Protein AF-A0A418EDE8-F1 (afdb_monomer_lite)

Foldseek 3Di:
DVLLLVLQVQCVVPPDPVSNVVSVVVLVVLLVDPCNLVVLLCCLVPPPRLVSVQSSLLSNLQVCLDPPHDLVNLVVSLVSLLVCQQPDPDRDPVSSLSSLLSSLLSCLSCVVVDDLVVVVVVLVVLLVQCPPAQPGSSVLSSLSSLLSNLLLLLADDPVNCVSSVHDRVSSVVSNVSCVPRPLLVSLVSLLVCLVVPGDPSSVLSSLSSLLSSLCSQPDPPVDPQLAGQDFLSCLVRLLDLVSLVSLLVVLVVCVPVVSSNLSSLSSLLSSLRYAQPFDDPPDDPDPPRGGGNAPDLVSRLVSLVSSVVSLVVVVPDDADPPRLSVLLSSLSSLLSSLSRVVSCPDPVVVLVSLVVLLVSLVVLLVVLVVPPVNDDCSSVSSNVSSVSSLCSQCVVQQVVLHDHDPSNVVSVVSSVVSVCVSQLVVLVPDDDDDDDDPDDDPQQVVLVVVLVVCLPDACPDSVNSSSLSSNLVVLLVLLVPQFPDQPLHQTEGRSVCPVVVVVVVVVLVSLLVVLVVLLVSCLPPVRGHDLSSNLSSLVSLLRCCSHCCVPPVVCNVVSVVSLLSSLLSCLQRVACVSCVPDLCNLLSSLQSLLSSLQSPLQPDDPVVNVVNLVSLLVSLVSNLVSVVVDPDDDDDNLVSLLSNLLSLLSSLVSLCCNLLHHPDPPNDPVVVPSLVSSLSSVVSSLVSDDPVSCVPPSNVCSVLVSLLVSLLPPVVVLVVDDPVSNLSSLVNLLVQCVDPDLVSVLSSLQSLLVNLVVCVVPVDPPAPSSLVCQLSLCCCQPPNPDDPSNVVSSVSNNLSSCVRNVVCQLVSLCVSLVPDDPVVSVVSNVVSVVVNVPRDDDDDPVVCPVVCVVVCVPVVVVVVVVSVVVSVVVSCVVCCVSCVVVVVVVVVVVVVVVVVVVVVVVVVDDDDDDDDDVVVVVVVVVVVVVVVVVVVVVVVVVVVLVVVLVVVVVVVCVQQPDDDPDDDPDPPPDPLFAADDRPVNRVVSLVVSQVVCVVCLVVVCVVVPPDDLPDDWDWDWDWADDPPDIDIDIDTHDDDDPLDFPVVVLVCCQQVVCLLVCVLPLDRDPDGQFPDDDPFKTWGWDQHPVRATFTKIKGKDDDPRFKIKIKIWTRDHYPVDDDPTHYDTDIDIDIGGHDDDPDDPVPDDPVSVPPPDDDDCVVVSVVVSVVSSVVSVVVVVVVPDDDDDDDDDDDDPDDDDDDD

pLDDT: mean 73.82, std 17.49, range [27.2, 97.0]

Sequence (1204 aa):
MQAVEEACLAFAAGRTTAERQAAESVLHQFKQSPQAHADSIHLLTHSAVPMAQFHAVTTLCELSLLERVSVSQRKETIGFLLHHATSSSSMPSFVASALISTIAILIKRNWLQESPTDRTAILSHITQLASSSSNTPSNLVGIKLLLAFVTEMRGASDKKTRAMFQPVAFHTSCRQALEKDGLVQILALAVHLITHQPSPQALEHVYLLTVELLQWFEAPTDSTSILLAVDPRWKPYLVQASFVQAIFQAYTTHRSHGLWSHTIRQVLILLASVTGRRRRSLHVLSNLVAGSIFDSPDHHVAYITWIFHGALFIFHHPLPSNVEREVIDMCQLTYRLVSNWSSLNDPALADPLVSEVARLSCLLLQSALQDEEGGEVWQMEGLDVLMDAWSVLTAPFAAAALPPPPTIQAASAQVVRLYLQVRLRLVCRSDDNDAEEDEDIELNVETANERRTHTTKSLDDESFRHVLDKLHFVILFTGIVIADEYKGEKPVVPCSMEATLSVVEQLVHGVLTLLAEEIQAVQVAPQRESPYLSEQLLSTVTRLHVTYFDIFPSKSADMVALYCQSATVYLSHWTLETFQSVPSIVPLVLKCACDFVEANLAYLSLDKAMDLYGHCDRLIGTFCVTNSVTQRSAISDDELQFEDMFMLLTLLSHLVAKDVIDFADDTANSAGVVADVVFSGLNQVIPLMTHDLLQYPKLSVQYFTLVSYLVDVYPDKVVRLNPSLLHQLLQSLVVGMRHTNTDIVRYSFQSVGELAACQLRQPTASTGLLGQFIPVVLQMLVFEAAAAVVVDGAALALYSLFLVERPNIESIAHAFCAGMDSPLQDTMMHALGQLMHSLPPAQPQTAAFNRRSNMQDVDVAKQAQKRLKRRGYIRKMMQQYRQKEKMEVVFLQSQAEQLELELKHLLNHHNPLAMLPWKEVAAALDTDKQLAMSQKQALADQVTDLQTLIRDMSKWVTAHTSIPTSPSSRPAGWRNISLLGNHTSRVTGKEWITKHMQHNATNMFRQHGFPSLEAAPFQDTDVVFSEHHFTFVRRAQYDVPVGFPLELHLRVFHEFLCDALMVNGLSGVSVPTVVEREASTTLHRLITCRNEGVNLLCGRFTDGADRGLVVAQQIQHDDLWPHDLPQRNRMLCLHEEAQEWGGNLQNLPQDMQEVRYRHDSQAYGQLLSAQAVERNRALVAALMAPPPKKQLASDWSTPPRLAK

Organism: Aphanomyces astaci (NCBI:txid112090)

Structure (mmCIF, N/CA/C/O backbone):
data_AF-A0A418EDE8-F1
#
_entry.id   AF-A0A418EDE8-F1
#
loop_
_atom_site.group_PDB
_atom_site.id
_atom_site.type_symbol
_atom_site.label_atom_id
_atom_site.label_alt_id
_atom_site.label_comp_id
_atom_site.label_asym_id
_atom_site.label_entity_id
_atom_site.label_seq_id
_atom_site.pdbx_PDB_ins_code
_atom_site.Cartn_x
_atom_site.Cartn_y
_atom_site.Cartn_z
_atom_site.occupancy
_atom_site.B_iso_or_equiv
_atom_site.auth_seq_id
_atom_site.auth_comp_id
_atom_site.auth_asym_id
_atom_site.auth_atom_id
_atom_site.pdbx_PDB_model_num
ATOM 1 N N . MET A 1 1 ? -15.773 -10.353 45.598 1.00 78.44 1 MET A N 1
ATOM 2 C CA . MET A 1 1 ? -14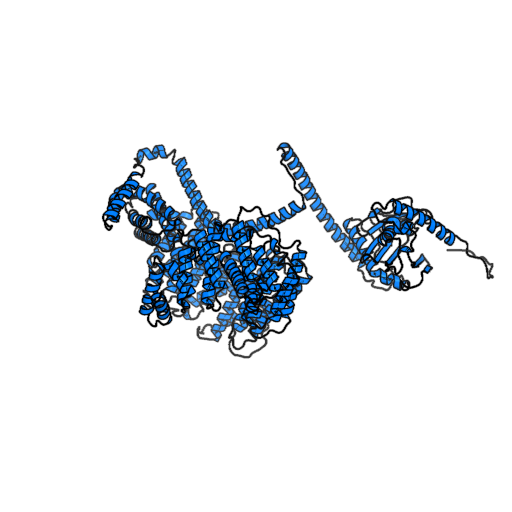.439 -9.761 45.853 1.00 78.44 1 MET A CA 1
ATOM 3 C C . MET A 1 1 ? -13.405 -10.820 46.223 1.00 78.44 1 MET A C 1
ATOM 5 O O . MET A 1 1 ? -12.782 -11.283 45.286 1.00 78.44 1 MET A O 1
ATOM 9 N N . GLN A 1 2 ? -13.280 -11.293 47.473 1.00 86.44 2 GLN A N 1
ATOM 10 C CA . GLN A 1 2 ? -12.235 -12.268 47.869 1.00 86.44 2 GLN A CA 1
ATOM 11 C C . GLN A 1 2 ? -12.108 -13.486 46.926 1.00 86.44 2 GLN A C 1
ATOM 13 O O . GLN A 1 2 ? -11.020 -13.763 46.438 1.00 86.44 2 GLN A O 1
ATOM 18 N N . ALA A 1 3 ? -13.219 -14.132 46.549 1.00 87.31 3 ALA A N 1
ATOM 19 C CA . ALA A 1 3 ? -13.208 -15.252 45.595 1.00 87.31 3 ALA A CA 1
ATOM 20 C C . ALA A 1 3 ? -12.644 -14.905 44.194 1.00 87.31 3 ALA A C 1
ATOM 22 O O . ALA A 1 3 ? -12.162 -15.785 43.490 1.00 87.31 3 ALA A O 1
ATOM 23 N N . VAL A 1 4 ? -12.682 -13.632 43.779 1.00 89.06 4 VAL A N 1
ATOM 24 C CA . VAL A 1 4 ? -12.061 -13.141 42.532 1.00 89.06 4 VAL A CA 1
ATOM 25 C C . VAL A 1 4 ? -10.551 -12.994 42.714 1.00 89.06 4 VAL A C 1
ATOM 27 O O . VAL A 1 4 ? -9.797 -13.336 41.811 1.00 89.06 4 VAL A O 1
ATOM 30 N N . GLU A 1 5 ? -10.095 -12.539 43.882 1.00 91.12 5 GLU A N 1
ATOM 31 C CA . GLU A 1 5 ? -8.669 -12.449 44.222 1.00 91.12 5 GLU A CA 1
ATOM 32 C C . GLU A 1 5 ? -8.049 -13.849 44.349 1.00 91.12 5 GLU A C 1
ATOM 34 O O . GLU A 1 5 ? -6.996 -14.115 43.773 1.00 91.12 5 GLU A O 1
ATOM 39 N N . GLU A 1 6 ? -8.753 -14.773 45.006 1.00 89.19 6 GLU A N 1
ATOM 40 C CA . GLU A 1 6 ? -8.400 -16.192 45.098 1.00 89.19 6 GLU A CA 1
ATOM 41 C C . GLU A 1 6 ? -8.396 -16.867 43.719 1.00 89.19 6 GLU A C 1
ATOM 43 O O . GLU A 1 6 ? -7.428 -17.551 43.393 1.00 89.19 6 GLU A O 1
ATOM 48 N N . ALA A 1 7 ? -9.400 -16.623 42.864 1.00 88.94 7 ALA A N 1
ATOM 49 C CA . ALA A 1 7 ? -9.406 -17.119 41.485 1.00 88.94 7 ALA A CA 1
ATOM 50 C C . ALA A 1 7 ? -8.249 -16.544 40.650 1.00 88.94 7 ALA A C 1
ATOM 52 O O . ALA A 1 7 ? -7.600 -17.287 39.920 1.00 88.94 7 ALA A O 1
ATOM 53 N N . CYS A 1 8 ? -7.925 -15.254 40.789 1.00 88.56 8 CYS A N 1
ATOM 54 C CA . CYS A 1 8 ? -6.771 -14.639 40.124 1.00 88.56 8 CYS A CA 1
ATOM 55 C C . CYS A 1 8 ? -5.443 -15.292 40.539 1.00 88.56 8 CYS A C 1
ATOM 57 O O . CYS A 1 8 ? -4.590 -15.562 39.691 1.00 88.56 8 CYS A O 1
ATOM 59 N N . LEU A 1 9 ? -5.268 -15.559 41.836 1.00 85.69 9 LEU A N 1
ATOM 60 C CA . LEU A 1 9 ? -4.080 -16.227 42.370 1.00 85.69 9 LEU A CA 1
ATOM 61 C C . LEU A 1 9 ? -4.020 -17.700 41.936 1.00 85.69 9 LEU A C 1
ATOM 63 O O . LEU A 1 9 ? -2.962 -18.168 41.518 1.00 85.69 9 LEU A O 1
ATOM 67 N N . ALA A 1 10 ? -5.149 -18.413 41.961 1.00 83.06 10 ALA A N 1
ATOM 68 C CA . ALA A 1 10 ? -5.255 -19.797 41.505 1.00 83.06 10 ALA A CA 1
ATOM 69 C C . ALA A 1 10 ? -5.015 -19.939 39.994 1.00 83.06 10 ALA A C 1
ATOM 71 O O . ALA A 1 10 ? -4.357 -20.885 39.572 1.00 83.06 10 ALA A O 1
ATOM 72 N N . PHE A 1 11 ? -5.471 -18.988 39.174 1.00 81.94 11 PHE A N 1
ATOM 73 C CA . PHE A 1 11 ? -5.209 -18.981 37.734 1.00 81.94 11 PHE A CA 1
ATOM 74 C C . PHE A 1 11 ? -3.716 -18.784 37.432 1.00 81.94 11 PHE A C 1
ATOM 76 O O . PHE A 1 11 ? -3.146 -19.516 36.625 1.00 81.94 11 PHE A O 1
ATOM 83 N N . ALA A 1 12 ? -3.059 -17.854 38.137 1.00 76.88 12 ALA A N 1
ATOM 84 C CA . ALA A 1 12 ? -1.624 -17.599 37.999 1.00 76.88 12 ALA A CA 1
ATOM 85 C C . ALA A 1 12 ? -0.738 -18.742 38.540 1.00 76.88 12 ALA A C 1
ATOM 87 O O . ALA A 1 12 ? 0.349 -18.974 38.015 1.00 76.88 12 ALA A O 1
ATOM 88 N N . ALA A 1 13 ? -1.186 -19.460 39.576 1.00 78.12 13 ALA A N 1
ATOM 89 C CA . ALA A 1 13 ? -0.453 -20.576 40.184 1.00 78.12 13 ALA A CA 1
ATOM 90 C C . ALA A 1 13 ? -0.815 -21.965 39.612 1.00 78.12 13 ALA A C 1
ATOM 92 O O . ALA A 1 13 ? -0.098 -22.937 39.871 1.00 78.12 13 ALA A O 1
ATOM 93 N N . GLY A 1 14 ? -1.923 -22.071 38.871 1.00 71.31 14 GLY A N 1
ATOM 94 C CA . GLY A 1 14 ? -2.558 -23.328 38.475 1.00 71.31 14 GLY A CA 1
ATOM 95 C C . GLY A 1 14 ? -1.678 -24.188 37.575 1.00 71.31 14 GLY A C 1
ATOM 96 O O . GLY A 1 14 ? -1.205 -23.736 36.525 1.00 71.31 14 GLY A O 1
ATOM 97 N N . ARG A 1 15 ? -1.478 -25.447 37.976 1.00 67.44 15 ARG A N 1
ATOM 98 C CA . ARG A 1 15 ? -0.590 -26.410 37.300 1.00 67.44 15 ARG A CA 1
ATOM 99 C C . ARG A 1 15 ? -1.353 -27.368 36.390 1.00 67.44 15 ARG A C 1
ATOM 101 O O . ARG A 1 15 ? -0.749 -27.977 35.514 1.00 67.44 15 ARG A O 1
ATOM 108 N N . THR A 1 16 ? -2.663 -27.483 36.579 1.00 76.31 16 THR A N 1
ATOM 109 C CA . THR A 1 16 ? -3.560 -28.346 35.809 1.00 76.31 16 THR A CA 1
ATOM 110 C C . THR A 1 16 ? -4.615 -27.534 35.058 1.00 76.31 16 THR A C 1
ATOM 112 O O . THR A 1 16 ? -4.994 -26.431 35.460 1.00 76.31 16 THR A O 1
ATOM 115 N N . THR A 1 17 ? -5.137 -28.098 33.969 1.00 80.06 17 THR A N 1
ATOM 116 C CA . THR A 1 17 ? -6.204 -27.478 33.167 1.00 80.06 17 THR A CA 1
ATOM 117 C C . THR A 1 17 ? -7.491 -27.278 33.976 1.00 80.06 17 THR A C 1
ATOM 119 O O . THR A 1 17 ? -8.159 -26.261 33.818 1.00 80.06 17 THR A O 1
ATOM 122 N N . ALA A 1 18 ? -7.805 -28.206 34.888 1.00 80.75 18 ALA A N 1
ATOM 123 C CA . ALA A 1 18 ? -9.005 -28.153 35.723 1.00 80.75 18 ALA A CA 1
ATOM 124 C C . ALA A 1 18 ? -8.978 -26.996 36.740 1.00 80.75 18 ALA A C 1
ATOM 126 O O . ALA A 1 18 ? -9.988 -26.318 36.917 1.00 80.75 18 ALA A O 1
ATOM 127 N N . GLU A 1 19 ? -7.827 -26.719 37.369 1.00 77.50 19 GLU A N 1
ATOM 128 C CA . GLU A 1 19 ? -7.661 -25.558 38.263 1.00 77.50 19 GLU A CA 1
ATOM 129 C C . GLU A 1 19 ? -7.891 -24.237 37.514 1.00 77.50 19 GLU A C 1
ATOM 131 O O . GLU A 1 19 ? -8.570 -23.342 38.019 1.00 77.50 19 GLU A O 1
ATOM 136 N N . ARG A 1 20 ? -7.369 -24.129 36.282 1.00 79.00 20 ARG A N 1
ATOM 137 C CA . ARG A 1 20 ? -7.538 -22.934 35.442 1.00 79.00 20 ARG A CA 1
ATOM 138 C C . ARG A 1 20 ? -8.988 -22.752 34.999 1.00 79.00 20 ARG A C 1
ATOM 140 O O . ARG A 1 20 ? -9.525 -21.670 35.196 1.00 79.00 20 ARG A O 1
ATOM 147 N N . GLN A 1 21 ? -9.649 -23.811 34.527 1.00 85.12 21 GLN A N 1
ATOM 148 C CA . GLN A 1 21 ? -11.075 -23.783 34.164 1.00 85.12 21 GLN A CA 1
ATOM 149 C C . GLN A 1 21 ? -11.987 -23.435 35.354 1.00 85.12 21 GLN A C 1
ATOM 151 O O . GLN A 1 21 ? -12.969 -22.707 35.197 1.00 85.12 21 GLN A O 1
ATOM 156 N N . ALA A 1 22 ? -11.662 -23.908 36.563 1.00 84.81 22 ALA A N 1
ATOM 157 C CA . ALA A 1 22 ? -12.391 -23.536 37.774 1.00 84.81 22 ALA A CA 1
ATOM 158 C C . ALA A 1 22 ? -12.245 -22.035 38.090 1.00 84.81 22 ALA A C 1
ATOM 160 O O . ALA A 1 22 ? -13.241 -21.369 38.377 1.00 84.81 22 ALA A O 1
ATOM 161 N N . ALA A 1 23 ? -11.033 -21.482 37.978 1.00 85.38 23 ALA A N 1
ATOM 162 C CA . ALA A 1 23 ? -10.791 -20.051 38.158 1.00 85.38 23 ALA A CA 1
ATOM 163 C C . ALA A 1 23 ? -11.456 -19.194 37.059 1.00 85.38 23 ALA A C 1
ATOM 165 O O . ALA A 1 23 ? -12.106 -18.197 37.372 1.00 85.38 23 ALA A O 1
ATOM 166 N N . GLU A 1 24 ? -11.376 -19.607 35.790 1.00 86.50 24 GLU A N 1
ATOM 167 C CA . GLU A 1 24 ? -12.066 -18.966 34.658 1.00 86.50 24 GLU A CA 1
ATOM 168 C C . GLU A 1 24 ? -13.584 -18.921 34.865 1.00 86.50 24 GLU A C 1
ATOM 170 O O . GLU A 1 24 ? -14.203 -17.884 34.630 1.00 86.50 24 GLU A O 1
ATOM 175 N N . SER A 1 25 ? -14.185 -20.002 35.376 1.00 88.75 25 SER A N 1
ATOM 176 C CA . SER A 1 25 ? -15.613 -20.050 35.710 1.00 88.75 25 SER A CA 1
ATOM 177 C C . SER A 1 25 ? -15.996 -18.998 36.760 1.00 88.75 25 SER A C 1
ATOM 179 O O . SER A 1 25 ? -16.990 -18.292 36.585 1.00 88.75 25 SER A O 1
ATOM 181 N N . VAL A 1 26 ? -15.180 -18.806 37.805 1.00 90.25 26 VAL A N 1
ATOM 182 C CA . VAL A 1 26 ? -15.400 -17.752 38.815 1.00 90.25 26 VAL A CA 1
ATOM 183 C C . VAL A 1 26 ? -15.253 -16.350 38.210 1.00 90.25 26 VAL A C 1
ATOM 185 O O . VAL A 1 26 ? -16.071 -15.473 38.492 1.00 90.25 26 VAL A O 1
ATOM 188 N N . LEU A 1 27 ? -14.265 -16.128 37.337 1.00 87.81 27 LEU A N 1
ATOM 189 C CA . LEU A 1 27 ? -14.077 -14.848 36.639 1.00 87.81 27 LEU A CA 1
ATOM 190 C C . LEU A 1 27 ? -15.224 -14.544 35.654 1.00 87.81 27 LEU A C 1
ATOM 192 O O . LEU A 1 27 ? -15.641 -13.391 35.524 1.00 87.81 27 LEU A O 1
ATOM 196 N N . HIS A 1 28 ? -15.784 -15.564 35.003 1.00 86.88 28 HIS A N 1
ATOM 197 C CA . HIS A 1 28 ? -16.945 -15.435 34.122 1.00 86.88 28 HIS A CA 1
ATOM 198 C C . HIS A 1 28 ? -18.235 -15.144 34.910 1.00 86.88 28 HIS A C 1
ATOM 200 O O . HIS A 1 28 ? -18.981 -14.229 34.562 1.00 86.88 28 HIS A O 1
ATOM 206 N N . GLN A 1 29 ? -18.466 -15.850 36.023 1.00 89.00 29 GLN A N 1
ATOM 207 C CA . GLN A 1 29 ? -19.578 -15.576 36.945 1.00 89.00 29 GLN A CA 1
ATOM 208 C C . GLN A 1 29 ? -19.496 -14.160 37.536 1.00 89.00 29 GLN A C 1
ATOM 210 O O . GLN A 1 29 ? -20.512 -13.474 37.635 1.00 89.00 29 GLN A O 1
ATOM 215 N N . PHE A 1 30 ? -18.290 -13.688 37.870 1.00 90.75 30 PHE A N 1
ATOM 216 C CA . PHE A 1 30 ? -18.060 -12.317 38.329 1.00 90.75 30 PHE A CA 1
ATOM 217 C C . PHE A 1 30 ? -18.539 -11.279 37.304 1.00 90.75 30 PHE A C 1
ATOM 219 O O . PHE A 1 30 ? -19.307 -10.391 37.667 1.00 90.75 30 PHE A O 1
ATOM 226 N N . LYS A 1 31 ? -18.179 -11.426 36.021 1.00 85.44 31 LYS A N 1
ATOM 227 C CA . LYS A 1 31 ? -18.638 -10.529 34.941 1.00 85.44 31 LYS A CA 1
ATOM 228 C C . LYS A 1 31 ? -20.158 -10.520 34.749 1.00 85.44 31 LYS A C 1
ATOM 230 O O . LYS A 1 31 ? -20.716 -9.505 34.339 1.00 85.44 31 LYS A O 1
ATOM 235 N N . GLN A 1 32 ? -20.830 -11.632 35.049 1.00 84.75 32 GLN A N 1
ATOM 236 C CA . GLN A 1 32 ? -22.289 -11.761 34.966 1.00 84.75 32 GLN A CA 1
ATOM 237 C C . GLN A 1 32 ? -23.033 -11.224 36.207 1.00 84.75 32 GLN A C 1
ATOM 239 O O . GLN A 1 32 ? -24.261 -11.120 36.182 1.00 84.75 32 GLN A O 1
ATOM 244 N N . SER A 1 33 ? -22.327 -10.856 37.285 1.00 87.50 33 SER A N 1
ATOM 245 C CA . SER A 1 33 ? -22.939 -10.334 38.514 1.00 87.50 33 SER A CA 1
ATOM 246 C C . SER A 1 33 ? -23.647 -8.987 38.285 1.00 87.50 33 SER A C 1
ATOM 248 O O . SER A 1 33 ? -23.056 -8.072 37.705 1.00 87.50 33 SER A O 1
ATOM 250 N N . PRO A 1 34 ? -24.865 -8.772 38.825 1.00 84.81 34 PRO A N 1
ATOM 251 C CA . PRO A 1 34 ? -25.525 -7.466 38.776 1.00 84.81 34 PRO A CA 1
ATOM 252 C C . PRO A 1 34 ? -24.782 -6.375 39.571 1.00 84.81 34 PRO A C 1
ATOM 254 O O . PRO A 1 34 ? -25.060 -5.197 39.367 1.00 84.81 34 PRO A O 1
ATOM 257 N N . GLN A 1 35 ? -23.841 -6.743 40.452 1.00 89.31 35 GLN A N 1
ATOM 258 C CA . GLN A 1 35 ? -22.999 -5.809 41.217 1.00 89.31 35 GLN A CA 1
ATOM 259 C C . GLN A 1 35 ? -21.600 -5.600 40.607 1.00 89.31 35 GLN A C 1
ATOM 261 O O . GLN A 1 35 ? -20.819 -4.809 41.134 1.00 89.31 35 GLN A O 1
ATOM 266 N N . ALA A 1 36 ? -21.283 -6.248 39.478 1.00 90.62 36 ALA A N 1
ATOM 267 C CA . ALA A 1 36 ? -19.932 -6.305 38.909 1.00 90.62 36 ALA A CA 1
ATOM 268 C C . ALA A 1 36 ? -19.265 -4.932 38.682 1.00 90.62 36 ALA A C 1
ATOM 270 O O . ALA A 1 36 ? -18.048 -4.821 38.819 1.00 90.62 36 ALA A O 1
ATOM 271 N N . HIS A 1 37 ? -20.028 -3.874 38.378 1.00 92.06 37 HIS A N 1
ATOM 272 C CA . HIS A 1 37 ? -19.495 -2.508 38.227 1.00 92.06 37 HIS A CA 1
ATOM 273 C C . HIS A 1 37 ? -19.006 -1.925 39.566 1.00 92.06 37 HIS A C 1
ATOM 275 O O . HIS A 1 37 ? -17.875 -1.447 39.651 1.00 92.06 37 HIS A O 1
ATOM 281 N N . ALA A 1 38 ? -19.803 -2.053 40.632 1.00 92.75 38 ALA A N 1
ATOM 282 C CA . ALA A 1 38 ? -19.442 -1.592 41.973 1.00 92.75 38 ALA A CA 1
ATOM 283 C C . ALA A 1 38 ? -18.315 -2.443 42.586 1.00 92.75 38 ALA A C 1
ATOM 285 O O . ALA A 1 38 ? -17.343 -1.895 43.111 1.00 92.75 38 ALA A O 1
ATOM 286 N N . ASP A 1 39 ? -18.396 -3.772 42.444 1.00 93.31 39 ASP A N 1
ATOM 287 C CA . ASP A 1 39 ? -17.333 -4.694 42.859 1.00 93.31 39 ASP A CA 1
ATOM 288 C C . ASP A 1 39 ? -16.008 -4.390 42.132 1.00 93.31 39 ASP A C 1
ATOM 290 O O . ASP A 1 39 ? -14.945 -4.438 42.748 1.00 93.31 39 ASP A O 1
ATOM 294 N N . SER A 1 40 ? -16.046 -4.036 40.840 1.00 95.31 40 SER A N 1
ATOM 295 C CA . SER A 1 40 ? -14.841 -3.668 40.078 1.00 95.31 40 SER A CA 1
ATOM 296 C C . SER A 1 40 ? -14.232 -2.343 40.544 1.00 95.31 40 SER A C 1
ATOM 298 O O . SER A 1 40 ? -13.013 -2.252 40.684 1.00 95.31 40 SER A O 1
ATOM 300 N N . ILE A 1 41 ? -15.051 -1.327 40.840 1.00 94.38 41 ILE A N 1
ATOM 301 C CA . ILE A 1 41 ? -14.575 -0.069 41.443 1.00 94.38 41 ILE A CA 1
ATOM 302 C C . ILE A 1 41 ? -13.861 -0.350 42.773 1.00 94.38 41 ILE A C 1
ATOM 304 O O . ILE A 1 41 ? -12.773 0.182 43.007 1.00 94.38 41 ILE A O 1
ATOM 308 N N . HIS A 1 42 ? -14.426 -1.219 43.619 1.00 93.19 42 HIS A N 1
ATOM 309 C CA . HIS A 1 42 ? -13.820 -1.594 44.897 1.00 93.19 42 HIS A CA 1
ATOM 310 C C . HIS A 1 42 ? -12.534 -2.418 44.717 1.00 93.19 42 HIS A C 1
ATOM 312 O O . HIS A 1 42 ? -11.529 -2.126 45.365 1.00 93.19 42 HIS A O 1
ATOM 318 N N . LEU A 1 43 ? -12.524 -3.422 43.833 1.00 93.75 43 LEU A N 1
ATOM 319 C CA . LEU A 1 43 ? -11.337 -4.238 43.547 1.00 93.75 43 LEU A CA 1
ATOM 320 C C . LEU A 1 43 ? -10.180 -3.386 43.009 1.00 93.75 43 LEU A C 1
ATOM 322 O O . LEU A 1 43 ? -9.061 -3.516 43.494 1.00 93.75 43 LEU A O 1
ATOM 326 N N . LEU A 1 44 ? -10.440 -2.463 42.080 1.00 93.06 44 LEU A N 1
ATOM 327 C CA . LEU A 1 44 ? -9.409 -1.574 41.533 1.00 93.06 44 LEU A CA 1
ATOM 328 C C . LEU A 1 44 ? -8.814 -0.617 42.584 1.00 93.06 44 LEU A C 1
ATOM 330 O O . LEU A 1 44 ? -7.651 -0.238 42.481 1.00 93.06 44 LEU A O 1
ATOM 334 N N . THR A 1 45 ? -9.592 -0.227 43.597 1.00 91.38 45 THR A N 1
ATOM 335 C CA . THR A 1 45 ? -9.164 0.741 44.625 1.00 91.38 45 THR A CA 1
ATOM 336 C C . THR A 1 45 ? -8.583 0.114 45.891 1.00 91.38 45 THR A C 1
ATOM 338 O O . THR A 1 45 ? -7.778 0.768 46.549 1.00 91.38 45 THR A O 1
ATOM 341 N N . HIS A 1 46 ? -8.963 -1.121 46.234 1.00 91.31 46 HIS A N 1
ATOM 342 C CA . HIS A 1 46 ? -8.606 -1.756 47.511 1.00 91.31 46 HIS A CA 1
ATOM 343 C C . HIS A 1 46 ? -7.883 -3.106 47.375 1.00 91.31 46 HIS A C 1
ATOM 345 O O . HIS A 1 46 ? -7.286 -3.554 48.353 1.00 91.31 46 HIS A O 1
ATOM 351 N N . SER A 1 47 ? -7.925 -3.779 46.217 1.00 91.75 47 SER A N 1
ATOM 352 C CA . SER A 1 47 ? -7.243 -5.071 46.061 1.00 91.75 47 SER A CA 1
ATOM 353 C C . SER A 1 47 ? -5.729 -4.892 46.014 1.00 91.75 47 SER A C 1
ATOM 355 O O . SER A 1 47 ? -5.213 -4.060 45.266 1.00 91.75 47 SER A O 1
ATOM 357 N N . ALA A 1 48 ? -5.011 -5.741 46.749 1.00 89.44 48 ALA A N 1
ATOM 358 C CA . ALA A 1 48 ? -3.559 -5.866 46.653 1.00 89.44 48 ALA A CA 1
ATOM 359 C C . ALA A 1 48 ? -3.105 -6.822 45.528 1.00 89.44 48 ALA A C 1
ATOM 361 O O . ALA A 1 48 ? -1.904 -7.005 45.341 1.00 89.44 48 ALA A O 1
ATOM 362 N N . VAL A 1 49 ? -4.032 -7.451 44.788 1.00 91.81 49 VAL A N 1
ATOM 363 C CA . VAL A 1 49 ? -3.735 -8.454 43.751 1.00 91.81 49 VAL A CA 1
ATOM 364 C C . VAL A 1 49 ? -3.777 -7.802 42.358 1.00 91.81 49 VAL A C 1
ATOM 366 O O . VAL A 1 49 ? -4.866 -7.519 41.853 1.00 91.81 49 VAL A O 1
ATOM 369 N N . PRO A 1 50 ? -2.632 -7.609 41.666 1.00 91.06 50 PRO A N 1
ATOM 370 C CA . PRO A 1 50 ? -2.587 -6.896 40.383 1.00 91.06 50 PRO A CA 1
ATOM 371 C C . PRO A 1 50 ? -3.484 -7.489 39.292 1.00 91.06 50 PRO A C 1
ATOM 373 O O . PRO A 1 50 ? -4.049 -6.759 38.482 1.00 91.06 50 PRO A O 1
ATOM 376 N N . MET A 1 51 ? -3.655 -8.814 39.273 1.00 90.38 51 MET A N 1
ATOM 377 C CA . MET A 1 51 ? -4.508 -9.465 38.277 1.00 90.38 51 MET A CA 1
ATOM 378 C C . MET A 1 51 ? -6.007 -9.265 38.568 1.00 90.38 51 MET A C 1
ATOM 380 O O . MET A 1 51 ? -6.796 -9.162 37.634 1.00 90.38 51 MET A O 1
ATOM 384 N N . ALA A 1 52 ? -6.399 -9.095 39.837 1.00 92.62 52 ALA A N 1
ATOM 385 C CA . ALA A 1 52 ? -7.767 -8.718 40.197 1.00 92.62 52 ALA A CA 1
ATOM 386 C C . ALA A 1 52 ? -8.057 -7.252 39.829 1.00 92.62 52 ALA A C 1
ATOM 388 O O . ALA A 1 52 ? -9.132 -6.958 39.308 1.00 92.62 52 ALA A O 1
ATOM 389 N N . GLN A 1 53 ? -7.080 -6.350 40.000 1.00 93.38 53 GLN A N 1
ATOM 390 C CA . GLN A 1 53 ? -7.159 -4.972 39.493 1.00 93.38 53 GLN A CA 1
ATOM 391 C C . GLN A 1 53 ? -7.309 -4.944 37.959 1.00 93.38 53 GLN A C 1
ATOM 393 O O . GLN A 1 53 ? -8.158 -4.226 37.434 1.00 93.38 53 GLN A O 1
ATOM 398 N N . PHE A 1 54 ? -6.537 -5.761 37.230 1.00 93.25 54 PHE A N 1
ATOM 399 C CA . PHE A 1 54 ? -6.656 -5.903 35.774 1.00 93.25 54 PHE A CA 1
ATOM 400 C C . PHE A 1 54 ? -8.038 -6.428 35.353 1.00 93.25 54 PHE A C 1
ATOM 402 O O . PHE A 1 54 ? -8.696 -5.817 34.510 1.00 93.25 54 PHE A O 1
ATOM 409 N N . HIS A 1 55 ? -8.527 -7.505 35.977 1.00 91.94 55 HIS A N 1
ATOM 410 C CA . HIS A 1 55 ? -9.857 -8.038 35.673 1.00 91.94 55 HIS A CA 1
ATOM 411 C C . HIS A 1 55 ? -10.980 -7.046 36.006 1.00 91.94 55 HIS A C 1
ATOM 413 O O . HIS A 1 55 ? -11.931 -6.938 35.228 1.00 91.94 55 HIS A O 1
ATOM 419 N N . ALA A 1 56 ? -10.847 -6.257 37.075 1.00 94.75 56 ALA A N 1
ATOM 420 C CA . ALA A 1 56 ? -11.755 -5.157 37.389 1.00 94.75 56 ALA A CA 1
ATOM 421 C C . ALA A 1 56 ? -11.758 -4.070 36.295 1.00 94.75 56 ALA A C 1
ATOM 423 O O . ALA A 1 56 ? -12.827 -3.677 35.834 1.00 94.75 56 ALA A O 1
ATOM 424 N N . VAL A 1 57 ? -10.587 -3.642 35.805 1.00 95.06 57 VAL A N 1
ATOM 425 C CA . VAL A 1 57 ? -10.474 -2.691 34.680 1.00 95.06 57 VAL A CA 1
ATOM 426 C C . VAL A 1 57 ? -11.145 -3.234 33.414 1.00 95.06 57 VAL A C 1
ATOM 428 O O . VAL A 1 57 ? -11.957 -2.533 32.809 1.00 95.06 57 VAL A O 1
ATOM 431 N N . THR A 1 58 ? -10.881 -4.491 33.033 1.00 92.12 58 THR A N 1
ATOM 432 C CA . THR A 1 58 ? -11.527 -5.094 31.848 1.00 92.12 58 THR A CA 1
ATOM 433 C C . THR A 1 58 ? -13.042 -5.229 32.013 1.00 92.12 58 THR A C 1
ATOM 435 O O . THR A 1 58 ? -13.786 -4.971 31.072 1.00 92.12 58 THR A O 1
ATOM 438 N N . THR A 1 59 ? -13.512 -5.546 33.223 1.00 93.19 59 THR A N 1
ATOM 439 C CA . THR A 1 59 ? -14.944 -5.697 33.522 1.00 93.19 59 THR A CA 1
ATOM 440 C C . THR A 1 59 ? -15.657 -4.343 33.504 1.00 93.19 59 THR A C 1
ATOM 442 O O . THR A 1 59 ? -16.753 -4.245 32.959 1.00 93.19 59 THR A O 1
ATOM 445 N N . LEU A 1 60 ? -15.024 -3.268 33.991 1.00 95.06 60 LEU A N 1
ATOM 446 C CA . LEU A 1 60 ? -15.537 -1.902 33.822 1.00 95.06 60 LEU A CA 1
ATOM 447 C C . LEU A 1 60 ? -15.624 -1.507 32.344 1.00 95.06 60 LEU A C 1
ATOM 449 O O . LEU A 1 60 ? -16.646 -0.964 31.933 1.00 95.06 60 LEU A O 1
ATOM 453 N N . CYS A 1 61 ? -14.604 -1.819 31.537 1.00 93.44 61 CYS A N 1
ATOM 454 C CA . CYS A 1 61 ? -14.625 -1.555 30.096 1.00 93.44 61 CYS A CA 1
ATOM 455 C C . CYS A 1 61 ? -15.816 -2.250 29.413 1.00 93.44 61 CYS A C 1
ATOM 457 O O . CYS A 1 61 ? -16.639 -1.592 28.776 1.00 93.44 61 CYS A O 1
ATOM 459 N N . GLU A 1 62 ? -15.958 -3.564 29.610 1.00 90.44 62 GLU A N 1
ATOM 460 C CA . GLU A 1 62 ? -17.030 -4.377 29.022 1.00 90.44 62 GLU A CA 1
ATOM 461 C C . GLU A 1 62 ? -18.425 -3.904 29.457 1.00 90.44 62 GLU A C 1
ATOM 463 O O . GLU A 1 62 ? -19.299 -3.704 28.612 1.00 90.44 62 GLU A O 1
ATOM 468 N N . LEU A 1 63 ? -18.633 -3.651 30.755 1.00 91.25 63 LEU A N 1
ATOM 469 C CA . LEU A 1 63 ? -19.919 -3.182 31.279 1.00 91.25 63 LEU A CA 1
ATOM 470 C C . LEU A 1 63 ? -20.278 -1.777 30.780 1.00 91.25 63 LEU A C 1
ATOM 472 O O . LEU A 1 63 ? -21.442 -1.532 30.462 1.00 91.25 63 LEU A O 1
ATOM 476 N N . SER A 1 64 ? -19.306 -0.864 30.684 1.00 93.12 64 SER A N 1
ATOM 477 C CA . SER A 1 64 ? -19.521 0.505 30.202 1.00 93.12 64 SER A CA 1
ATOM 478 C C . SER A 1 64 ? -19.688 0.610 28.681 1.00 93.12 64 SER A C 1
ATOM 480 O O . SER A 1 64 ? -20.201 1.627 28.215 1.00 93.12 64 SER A O 1
ATOM 482 N N . LEU A 1 65 ? -19.296 -0.405 27.901 1.00 90.25 65 LEU A N 1
ATOM 483 C CA . LEU A 1 65 ? -19.494 -0.445 26.443 1.00 90.25 65 LEU A CA 1
ATOM 484 C C . LEU A 1 65 ? -20.913 -0.871 26.018 1.00 90.25 65 LEU A C 1
ATOM 486 O O . LEU A 1 65 ? -21.317 -0.556 24.893 1.00 90.25 65 LEU A O 1
ATOM 490 N N . LEU A 1 66 ? -21.667 -1.542 26.901 1.00 86.19 66 LEU A N 1
ATOM 491 C CA . LEU A 1 66 ? -23.031 -2.025 26.644 1.00 86.19 66 LEU A CA 1
ATOM 492 C C . LEU A 1 66 ? -23.972 -0.890 26.206 1.00 86.19 66 LEU A C 1
ATOM 494 O O . LEU A 1 66 ? -24.020 0.166 26.833 1.00 86.19 66 LEU A O 1
ATOM 498 N N . GLU A 1 67 ? -24.806 -1.134 25.190 1.00 79.12 67 GLU A N 1
ATOM 499 C CA . GLU A 1 67 ? -25.668 -0.097 24.586 1.00 79.12 67 GLU A CA 1
ATOM 500 C C . GLU A 1 67 ? -26.659 0.556 25.563 1.00 79.12 67 GLU A C 1
ATOM 502 O O . GLU A 1 67 ? -27.019 1.720 25.401 1.00 79.12 67 GLU A O 1
ATOM 507 N N . ARG A 1 68 ? -27.045 -0.166 26.623 1.00 83.81 68 ARG A N 1
ATOM 508 C CA . ARG A 1 68 ? -27.890 0.342 27.717 1.00 83.81 68 ARG A CA 1
ATOM 509 C C . ARG A 1 68 ? -27.229 1.427 28.584 1.00 83.81 68 ARG A C 1
ATOM 511 O O . ARG A 1 68 ? -27.914 2.010 29.418 1.00 83.81 68 ARG A O 1
ATOM 518 N N . VAL A 1 69 ? -25.921 1.672 28.447 1.00 88.81 69 VAL A N 1
ATOM 519 C CA . VAL A 1 69 ? -25.173 2.629 29.279 1.00 88.81 69 VAL A CA 1
ATOM 520 C C . VAL A 1 69 ? -25.105 4.001 28.611 1.00 88.81 69 VAL A C 1
ATOM 522 O O . VAL A 1 69 ? -24.544 4.187 27.523 1.00 88.81 69 VAL A O 1
ATOM 525 N N . SER A 1 70 ? -25.658 4.992 29.307 1.00 91.69 70 SER A N 1
ATOM 526 C CA . SER A 1 70 ? -25.740 6.375 28.838 1.00 91.69 70 SER A CA 1
ATOM 527 C C . SER A 1 70 ? -24.370 7.061 28.716 1.00 91.69 70 SER A C 1
ATOM 529 O O . SER A 1 70 ? -23.374 6.663 29.324 1.00 91.69 70 SER A O 1
ATOM 531 N N . VAL A 1 71 ? -24.337 8.140 27.929 1.00 91.81 71 VAL A N 1
ATOM 532 C CA . VAL A 1 71 ? -23.150 8.988 27.710 1.00 91.81 71 VAL A CA 1
ATOM 533 C C . VAL A 1 71 ? -22.634 9.582 29.030 1.00 91.81 71 VAL A C 1
ATOM 535 O O . VAL A 1 71 ? -21.421 9.637 29.237 1.00 91.81 71 VAL A O 1
ATOM 538 N N . SER A 1 72 ? -23.536 9.964 29.944 1.00 93.25 72 SER A N 1
ATOM 539 C CA . SER A 1 72 ? -23.212 10.488 31.279 1.00 93.25 72 SER A CA 1
ATOM 540 C C . SER A 1 72 ? -22.604 9.426 32.197 1.00 93.25 72 SER A C 1
ATOM 542 O O . SER A 1 72 ? -21.540 9.666 32.755 1.00 93.25 72 SER A O 1
ATOM 544 N N . GLN A 1 73 ? -23.181 8.223 32.273 1.00 93.69 73 GLN A N 1
ATOM 545 C CA . GLN A 1 73 ? -22.612 7.117 33.065 1.00 93.69 73 GLN A CA 1
ATOM 546 C C . GLN A 1 73 ? -21.217 6.698 32.560 1.00 93.69 73 GLN A C 1
ATOM 548 O O . GLN A 1 73 ? -20.316 6.393 33.348 1.00 93.69 73 GLN A O 1
ATOM 553 N N . ARG A 1 74 ? -20.996 6.731 31.236 1.00 94.81 74 ARG A N 1
ATOM 554 C CA . ARG A 1 74 ? -19.654 6.566 30.652 1.00 94.81 74 ARG A CA 1
ATOM 555 C C . ARG A 1 74 ? -18.712 7.711 31.042 1.00 94.81 74 ARG A C 1
ATOM 557 O O . ARG A 1 74 ? -17.591 7.424 31.450 1.00 94.81 74 ARG A O 1
ATOM 564 N N . LYS A 1 75 ? -19.159 8.975 31.004 1.00 94.31 75 LYS A N 1
ATOM 565 C CA . LYS A 1 75 ? -18.398 10.148 31.492 1.00 94.31 75 LYS A CA 1
ATOM 566 C C . LYS A 1 75 ? -18.011 10.017 32.977 1.00 94.31 75 LYS A C 1
ATOM 568 O O . LYS A 1 75 ? -16.866 10.297 33.319 1.00 94.31 75 LYS A O 1
ATOM 573 N N . GLU A 1 76 ? -18.907 9.531 33.835 1.00 95.69 76 GLU A N 1
ATOM 574 C CA . GLU A 1 76 ? -18.635 9.261 35.258 1.00 95.69 76 GLU A CA 1
ATOM 575 C C . GLU A 1 76 ? -17.558 8.177 35.438 1.00 95.69 76 GLU A C 1
ATOM 577 O O . GLU A 1 76 ? -16.591 8.381 36.174 1.00 95.69 76 GLU A O 1
ATOM 582 N N . THR A 1 77 ? -17.660 7.065 34.699 1.00 95.81 77 THR A N 1
ATOM 583 C CA . THR A 1 77 ? -16.652 5.986 34.728 1.00 95.81 77 THR A CA 1
ATOM 584 C C . THR A 1 77 ? -15.286 6.476 34.220 1.00 95.81 77 THR A C 1
ATOM 586 O O . THR A 1 77 ? -14.263 6.204 34.847 1.00 95.81 77 THR A O 1
ATOM 589 N N . ILE A 1 78 ? -15.256 7.254 33.129 1.00 96.44 78 ILE A N 1
ATOM 590 C CA . ILE A 1 78 ? -14.041 7.894 32.592 1.00 96.44 78 ILE A CA 1
ATOM 591 C C . ILE A 1 78 ? -13.400 8.816 33.641 1.00 96.44 78 ILE A C 1
ATOM 593 O O . ILE A 1 78 ? -12.191 8.741 33.858 1.00 96.44 78 ILE A O 1
ATOM 597 N N . GLY A 1 79 ? -14.195 9.659 34.309 1.00 94.75 79 GLY A N 1
ATOM 598 C CA . GLY A 1 79 ? -13.717 10.583 35.339 1.00 94.75 79 GLY A CA 1
ATOM 599 C C . GLY A 1 79 ? -13.110 9.867 36.547 1.00 94.75 79 GLY A C 1
ATOM 600 O O . GLY A 1 79 ? -12.024 10.235 36.994 1.00 94.75 79 GLY A O 1
ATOM 601 N N . PHE A 1 80 ? -13.763 8.805 37.029 1.00 95.75 80 PHE A N 1
ATOM 602 C CA . PHE A 1 80 ? -13.241 7.956 38.103 1.00 95.75 80 PHE A CA 1
ATOM 603 C C . PHE A 1 80 ? -11.906 7.294 37.724 1.00 95.75 80 PHE A C 1
ATOM 605 O O . PHE A 1 80 ? -10.935 7.401 38.476 1.00 95.75 80 PHE A O 1
ATOM 612 N N . LEU A 1 81 ? -11.832 6.652 36.550 1.00 95.69 81 LEU A N 1
ATOM 613 C CA . LEU A 1 81 ? -10.613 5.979 36.092 1.00 95.69 81 LEU A CA 1
ATOM 614 C C . LEU A 1 81 ? -9.456 6.971 35.900 1.00 95.69 81 LEU A C 1
ATOM 616 O O . LEU A 1 81 ? -8.340 6.695 36.334 1.00 95.69 81 LEU A O 1
ATOM 620 N N . LEU A 1 82 ? -9.717 8.141 35.307 1.00 93.81 82 LEU A N 1
ATOM 621 C CA . LEU A 1 82 ? -8.705 9.182 35.111 1.00 93.81 82 LEU A CA 1
ATOM 622 C C . LEU A 1 82 ? -8.198 9.746 36.446 1.00 93.81 82 LEU A C 1
ATOM 624 O O . LEU A 1 82 ? -6.990 9.889 36.629 1.00 93.81 82 LEU A O 1
ATOM 628 N N . HIS A 1 83 ? -9.094 10.005 37.402 1.00 92.44 83 HIS A N 1
ATOM 629 C CA . HIS A 1 83 ? -8.698 10.432 38.743 1.00 92.44 83 HIS A CA 1
ATOM 630 C C . HIS A 1 83 ? -7.798 9.381 39.410 1.00 92.44 83 HIS A C 1
ATOM 632 O O . HIS A 1 83 ? -6.684 9.708 39.825 1.00 92.44 83 HIS A O 1
ATOM 638 N N . HIS A 1 84 ? -8.217 8.111 39.410 1.00 92.88 84 HIS A N 1
ATOM 639 C CA . HIS A 1 84 ? -7.433 7.006 39.964 1.00 92.88 84 HIS A CA 1
ATOM 640 C C . HIS A 1 84 ? -6.050 6.871 39.294 1.00 92.88 84 HIS A C 1
ATOM 642 O O . HIS A 1 84 ? -5.052 6.707 39.995 1.00 92.88 84 HIS A O 1
ATOM 648 N N . ALA A 1 85 ? -5.962 7.031 37.967 1.00 91.88 85 ALA A N 1
ATOM 649 C CA . ALA A 1 85 ? -4.693 7.030 37.233 1.00 91.88 85 ALA A CA 1
ATOM 650 C C . ALA A 1 85 ? -3.726 8.131 37.703 1.00 91.88 85 ALA A C 1
ATOM 652 O O . ALA A 1 85 ? -2.528 7.893 37.809 1.00 91.88 85 ALA A O 1
ATOM 653 N N . THR A 1 86 ? -4.239 9.333 37.992 1.00 89.44 86 THR A N 1
ATOM 654 C CA . THR A 1 86 ? -3.418 10.474 38.443 1.00 89.44 86 THR A CA 1
ATOM 655 C C . THR A 1 86 ? -3.070 10.453 39.934 1.00 89.44 86 THR A C 1
ATOM 657 O O . THR A 1 86 ? -2.091 11.080 40.333 1.00 89.44 86 THR A O 1
ATOM 660 N N . SER A 1 87 ? -3.858 9.764 40.767 1.00 87.19 87 SER A N 1
ATOM 661 C CA . SER A 1 87 ? -3.682 9.735 42.229 1.00 87.19 87 SER A CA 1
ATOM 662 C C . SER A 1 87 ? -3.022 8.458 42.767 1.00 87.19 87 SER A C 1
ATOM 664 O O . SER A 1 87 ? -2.558 8.463 43.906 1.00 87.19 87 SER A O 1
ATOM 666 N N . SER A 1 88 ? -2.947 7.377 41.984 1.00 81.19 88 SER A N 1
ATOM 667 C CA . SER A 1 88 ? -2.266 6.141 42.392 1.00 81.19 88 SER A CA 1
ATOM 668 C C . SER A 1 88 ? -0.744 6.265 42.257 1.00 81.19 88 SER A C 1
ATOM 670 O O . SER A 1 88 ? -0.218 6.513 41.174 1.00 81.19 88 SER A O 1
ATOM 672 N N . SER A 1 89 ? -0.018 6.080 43.362 1.00 67.12 89 SER A N 1
ATOM 673 C CA . SER A 1 89 ? 1.438 6.276 43.427 1.00 67.12 89 SER A CA 1
ATOM 674 C C . SER A 1 89 ? 2.272 5.057 43.013 1.00 67.12 89 SER A C 1
ATOM 676 O O . SER A 1 89 ? 3.472 5.199 42.789 1.00 67.12 89 SER A O 1
ATOM 678 N N . SER A 1 90 ? 1.678 3.859 42.923 1.00 69.94 90 SER A N 1
ATOM 679 C CA . SER A 1 90 ? 2.400 2.621 42.571 1.00 69.94 90 SER A CA 1
ATOM 680 C C . SER A 1 90 ? 1.497 1.535 41.961 1.00 69.94 90 SER A C 1
ATOM 682 O O . SER A 1 90 ? 1.366 0.432 42.485 1.00 69.94 90 SER A O 1
ATOM 684 N N . MET A 1 91 ? 0.870 1.826 40.817 1.00 84.50 91 MET A N 1
ATOM 685 C CA . MET A 1 91 ? 0.155 0.807 40.035 1.00 84.50 91 MET A CA 1
ATOM 686 C C . MET A 1 91 ? 1.125 0.004 39.136 1.00 84.50 91 MET A C 1
ATOM 688 O O . MET A 1 91 ? 1.957 0.615 38.460 1.00 84.50 91 MET A O 1
ATOM 692 N N . PRO A 1 92 ? 1.021 -1.339 39.054 1.00 89.44 92 PRO A N 1
ATOM 693 C CA . PRO A 1 92 ? 1.824 -2.150 38.135 1.00 89.44 92 PRO A CA 1
ATOM 694 C C . PRO A 1 92 ? 1.612 -1.763 36.666 1.00 89.44 92 PRO A C 1
ATOM 696 O O . PRO A 1 92 ? 0.493 -1.474 36.240 1.00 89.44 92 PRO A O 1
ATOM 699 N N . SER A 1 93 ? 2.683 -1.802 35.869 1.00 88.50 93 SER A N 1
ATOM 700 C CA . SER A 1 93 ? 2.717 -1.258 34.501 1.00 88.50 93 SER A CA 1
ATOM 701 C C . SER A 1 93 ? 1.632 -1.815 33.572 1.00 88.50 93 SER A C 1
ATOM 703 O O . SER A 1 93 ? 1.029 -1.052 32.820 1.00 88.50 93 SER A O 1
ATOM 705 N N . PHE A 1 94 ? 1.339 -3.117 33.644 1.00 91.56 94 PHE A N 1
ATOM 706 C CA . PHE A 1 94 ? 0.308 -3.749 32.814 1.00 91.56 94 PHE A CA 1
ATOM 707 C C . PHE A 1 94 ? -1.120 -3.336 33.217 1.00 91.56 94 PHE A C 1
ATOM 709 O O . PHE A 1 94 ? -1.959 -3.128 32.343 1.00 91.56 94 PHE A O 1
ATOM 716 N N . VAL A 1 95 ? -1.380 -3.139 34.517 1.00 93.19 95 VAL A N 1
ATOM 717 C CA . VAL A 1 95 ? -2.668 -2.635 35.029 1.00 93.19 95 VAL A CA 1
ATOM 718 C C . VAL A 1 95 ? -2.849 -1.173 34.621 1.00 93.19 95 VAL A C 1
ATOM 720 O O . VAL A 1 95 ? -3.894 -0.811 34.087 1.00 93.19 95 VAL A O 1
ATOM 723 N N . ALA A 1 96 ? -1.806 -0.351 34.780 1.00 92.06 96 ALA A N 1
ATOM 724 C CA . ALA A 1 96 ? -1.817 1.052 34.366 1.00 92.06 96 ALA A CA 1
ATOM 725 C C . ALA A 1 96 ? -2.022 1.203 32.848 1.00 92.06 96 ALA A C 1
ATOM 727 O O . ALA A 1 96 ? -2.797 2.054 32.415 1.00 92.06 96 ALA A O 1
ATOM 728 N N . SER A 1 97 ? -1.383 0.348 32.042 1.00 92.81 97 SER A N 1
ATOM 729 C CA . SER A 1 97 ? -1.580 0.300 30.589 1.00 92.81 97 SER A CA 1
ATOM 730 C C . SER A 1 97 ? -3.028 -0.058 30.231 1.00 92.81 97 SER A C 1
ATOM 732 O O . SER A 1 97 ? -3.690 0.704 29.530 1.00 92.81 97 SER A O 1
ATOM 734 N N . ALA A 1 98 ? -3.574 -1.138 30.805 1.00 94.31 98 ALA A N 1
ATOM 735 C CA . ALA A 1 98 ? -4.963 -1.547 30.587 1.00 94.31 98 ALA A CA 1
ATOM 736 C C . ALA A 1 98 ? -5.979 -0.468 31.008 1.00 94.31 98 ALA A C 1
ATOM 738 O O . ALA A 1 98 ? -6.990 -0.262 30.331 1.00 94.31 98 ALA A O 1
ATOM 739 N N . LEU A 1 99 ? -5.704 0.246 32.102 1.00 96.00 99 LEU A N 1
ATOM 740 C CA . LEU A 1 99 ? -6.540 1.332 32.608 1.00 96.00 99 LEU A CA 1
ATOM 741 C C . LEU A 1 99 ? -6.524 2.533 31.653 1.00 96.00 99 LEU A C 1
ATOM 743 O O . LEU A 1 99 ? -7.586 3.024 31.272 1.00 96.00 99 LEU A O 1
ATOM 747 N N . ILE A 1 100 ? -5.344 2.968 31.206 1.00 95.75 100 ILE A N 1
ATOM 748 C CA . ILE A 1 100 ? -5.198 4.079 30.253 1.00 95.75 100 ILE A CA 1
ATOM 749 C C . ILE A 1 100 ? -5.828 3.724 28.893 1.00 95.75 100 ILE A C 1
ATOM 751 O O . ILE A 1 100 ? -6.556 4.540 28.325 1.00 95.75 100 ILE A O 1
ATOM 755 N N . SER A 1 101 ? -5.650 2.490 28.405 1.00 94.44 101 SER A N 1
ATOM 756 C CA . SER A 1 101 ? -6.348 1.987 27.213 1.00 94.44 101 SER A CA 1
ATOM 757 C C . SER A 1 101 ? -7.870 1.970 27.392 1.00 94.44 101 SER A C 1
ATOM 759 O O . SER A 1 101 ? -8.593 2.357 26.478 1.00 94.44 101 SER A O 1
ATOM 761 N N . THR A 1 102 ? -8.374 1.589 28.570 1.00 95.69 102 THR A N 1
ATOM 762 C CA . THR A 1 102 ? -9.816 1.605 28.877 1.00 95.69 102 THR A CA 1
ATOM 763 C C . THR A 1 102 ? -10.383 3.025 28.834 1.00 95.69 102 THR A C 1
ATOM 765 O O . THR A 1 102 ? -11.433 3.242 28.228 1.00 95.69 102 THR A O 1
ATOM 768 N N . ILE A 1 103 ? -9.674 4.017 29.389 1.00 97.00 103 ILE A N 1
ATOM 769 C CA . ILE A 1 103 ? -10.064 5.433 29.282 1.00 97.00 103 ILE A CA 1
ATOM 770 C C . ILE A 1 103 ? -10.148 5.850 27.802 1.00 97.00 103 ILE A C 1
ATOM 772 O O . ILE A 1 103 ? -11.162 6.411 27.386 1.00 97.00 103 ILE A O 1
ATOM 776 N N . ALA A 1 104 ? -9.135 5.531 26.989 1.00 95.69 104 ALA A N 1
ATOM 777 C CA . ALA A 1 104 ? -9.125 5.845 25.557 1.00 95.69 104 ALA A CA 1
ATOM 778 C C . ALA A 1 104 ? -10.300 5.200 24.787 1.00 95.69 104 ALA A C 1
ATOM 780 O O . ALA A 1 104 ? -10.971 5.880 24.005 1.00 95.69 104 ALA A O 1
ATOM 781 N N . ILE A 1 105 ? -10.596 3.921 25.045 1.00 94.12 105 ILE A N 1
ATOM 782 C CA . ILE A 1 105 ? -11.714 3.179 24.432 1.00 94.12 105 ILE A CA 1
ATOM 783 C C . ILE A 1 105 ? -13.067 3.803 24.806 1.00 94.12 105 ILE A C 1
ATOM 785 O O . ILE A 1 105 ? -13.919 3.998 23.934 1.00 94.12 105 ILE A O 1
ATOM 789 N N . LEU A 1 106 ? -13.275 4.163 26.076 1.00 95.19 106 LEU A N 1
ATOM 790 C CA . LEU A 1 106 ? -14.532 4.768 26.528 1.00 95.19 106 LEU A CA 1
ATOM 791 C C . LEU A 1 106 ? -14.709 6.202 25.999 1.00 95.19 106 LEU A C 1
ATOM 793 O O . LEU A 1 106 ? -15.809 6.552 25.564 1.00 95.19 106 LEU A O 1
ATOM 797 N N . ILE A 1 107 ? -13.638 7.004 25.919 1.00 95.44 107 ILE A N 1
ATOM 798 C CA . ILE A 1 107 ? -13.671 8.312 25.237 1.00 95.44 107 ILE A CA 1
ATOM 799 C C . ILE A 1 107 ? -14.045 8.125 23.759 1.00 95.44 107 ILE A C 1
ATOM 801 O O . ILE A 1 107 ? -14.935 8.818 23.265 1.00 95.44 107 ILE A O 1
ATOM 805 N N . LYS A 1 108 ? -13.448 7.150 23.059 1.00 94.00 108 LYS A N 1
ATOM 806 C CA . LYS A 1 108 ? -13.801 6.818 21.668 1.00 94.00 108 LYS A CA 1
ATOM 807 C C . LYS A 1 108 ? -15.253 6.347 21.521 1.00 94.00 108 LYS A C 1
ATOM 809 O O . LYS A 1 108 ? -15.890 6.694 20.528 1.00 94.00 108 LYS A O 1
ATOM 814 N N . ARG A 1 109 ? -15.809 5.608 22.494 1.00 93.12 109 ARG A N 1
ATOM 815 C CA . ARG A 1 109 ? -17.229 5.194 22.502 1.00 93.12 109 ARG A CA 1
ATOM 816 C C . ARG A 1 109 ? -18.167 6.396 22.618 1.00 93.12 109 ARG A C 1
ATOM 818 O O . ARG A 1 109 ? -19.187 6.428 21.933 1.00 93.12 109 ARG A O 1
ATOM 825 N N . ASN A 1 110 ? -17.814 7.378 23.448 1.00 94.44 110 ASN A N 1
ATOM 826 C CA . ASN A 1 110 ? -18.547 8.638 23.576 1.00 94.44 110 ASN A CA 1
ATOM 827 C C . ASN A 1 110 ? -18.378 9.553 22.352 1.00 94.44 110 ASN A C 1
ATOM 829 O O . ASN A 1 110 ? -19.324 10.242 21.994 1.00 94.44 110 ASN A O 1
ATOM 833 N N . TRP A 1 111 ? -17.210 9.556 21.703 1.00 93.69 111 TRP A N 1
ATOM 834 C CA . TRP A 1 111 ? -16.734 10.607 20.791 1.00 93.69 111 TRP A CA 1
ATOM 835 C C . TRP A 1 111 ? -17.775 11.187 19.820 1.00 93.69 111 TRP A C 1
ATOM 837 O O . TRP A 1 111 ? -17.985 12.399 19.806 1.00 93.69 111 TRP A O 1
ATOM 847 N N . LEU A 1 112 ? -18.469 10.350 19.039 1.00 92.69 112 LEU A N 1
ATOM 848 C CA . LEU A 1 112 ? -19.469 10.819 18.063 1.00 92.69 112 LEU A CA 1
ATOM 849 C C . LEU A 1 112 ? -20.782 11.307 18.696 1.00 92.69 112 LEU A C 1
ATOM 851 O O . LEU A 1 112 ? -21.515 12.054 18.054 1.00 92.69 112 LEU A O 1
ATOM 855 N N . GLN A 1 113 ? -21.063 10.907 19.938 1.00 92.25 113 GLN A N 1
ATOM 856 C CA . GLN A 1 113 ? -22.224 11.327 20.730 1.00 92.25 113 GLN A CA 1
ATOM 857 C C . GLN A 1 113 ? -21.964 12.646 21.486 1.00 92.25 113 GLN A C 1
ATOM 859 O O . GLN A 1 113 ? -22.914 13.331 21.855 1.00 92.25 113 GLN A O 1
ATOM 864 N N . GLU A 1 114 ? -20.696 13.018 21.695 1.00 92.62 114 GLU A N 1
ATOM 865 C CA . GLU A 1 114 ? -20.293 14.299 22.290 1.00 92.62 114 GLU A CA 1
ATOM 866 C C . GLU A 1 114 ? -20.397 15.462 21.292 1.00 92.62 114 GLU A C 1
ATOM 868 O O . GLU A 1 114 ? -20.169 15.285 20.088 1.00 92.62 114 GLU A O 1
ATOM 873 N N . SER A 1 115 ? -20.669 16.676 21.790 1.00 92.00 115 SER A N 1
ATOM 874 C CA . SER A 1 115 ? -20.635 17.896 20.971 1.00 92.00 115 SER A CA 1
ATOM 875 C C . SER A 1 115 ? -19.197 18.276 20.568 1.00 92.00 115 SER A C 1
ATOM 877 O O . SER A 1 115 ? -18.247 17.885 21.250 1.00 92.00 115 SER A O 1
ATOM 879 N N . PRO A 1 116 ? -18.981 19.081 19.506 1.00 89.38 116 PRO A N 1
ATOM 880 C CA . PRO A 1 116 ? -17.644 19.580 19.168 1.00 89.38 116 PRO A CA 1
ATOM 881 C C . PRO A 1 116 ? -16.973 20.321 20.335 1.00 89.38 116 PRO A C 1
ATOM 883 O O . PRO A 1 116 ? -15.792 20.120 20.593 1.00 89.38 116 PRO A O 1
ATOM 886 N N . THR A 1 117 ? -17.743 21.100 21.099 1.00 91.25 117 THR A N 1
ATOM 887 C CA . THR A 1 117 ? -17.281 21.790 22.312 1.00 91.25 117 THR A CA 1
ATOM 888 C C . THR A 1 117 ? -16.867 20.832 23.433 1.00 91.25 117 THR A C 1
ATOM 890 O O . THR A 1 117 ? -15.828 21.051 24.053 1.00 91.25 117 THR A O 1
ATOM 893 N N . ASP A 1 118 ? -17.610 19.742 23.663 1.00 91.62 118 ASP A N 1
ATOM 894 C CA . ASP A 1 118 ? -17.222 18.692 24.620 1.00 91.62 118 ASP A CA 1
ATOM 895 C C . ASP A 1 118 ? -15.924 17.994 24.184 1.00 91.62 118 ASP A C 1
ATOM 897 O O . ASP A 1 118 ? -15.033 17.776 25.003 1.00 91.62 118 ASP A O 1
ATOM 901 N N . ARG A 1 119 ? -15.778 17.683 22.887 1.00 93.25 119 ARG A N 1
ATOM 902 C CA . ARG A 1 119 ? -14.559 17.072 22.323 1.00 93.25 119 ARG A CA 1
ATOM 903 C C . ARG A 1 119 ? -13.335 17.960 22.541 1.00 93.25 119 ARG A C 1
ATOM 905 O O . ARG A 1 119 ? -12.311 17.471 23.015 1.00 93.25 119 ARG A O 1
ATOM 912 N N . THR A 1 120 ? -13.445 19.260 22.259 1.00 91.88 120 THR A N 1
ATOM 913 C CA . THR A 1 120 ? -12.369 20.227 22.527 1.00 91.88 120 THR A CA 1
ATOM 914 C C . THR A 1 120 ? -12.063 20.334 24.023 1.00 91.88 120 THR A C 1
ATOM 916 O O . THR A 1 120 ? -10.893 20.396 24.388 1.00 91.88 120 THR A O 1
ATOM 919 N N . ALA A 1 121 ? -13.068 20.286 24.906 1.00 92.88 121 ALA A N 1
ATOM 920 C CA . ALA A 1 121 ? -12.849 20.293 26.355 1.00 92.88 121 ALA A CA 1
ATOM 921 C C . ALA A 1 121 ? -12.118 19.026 26.849 1.00 92.88 121 ALA A C 1
ATOM 923 O O . ALA A 1 121 ? -11.181 19.130 27.640 1.00 92.88 121 ALA A O 1
ATOM 924 N N . ILE A 1 122 ? -12.480 17.844 26.333 1.00 92.81 122 ILE A N 1
ATOM 925 C CA . ILE A 1 122 ? -11.794 16.571 26.619 1.00 92.81 122 ILE A CA 1
ATOM 926 C C . ILE A 1 122 ? -10.328 16.643 26.171 1.00 92.81 122 ILE A C 1
ATOM 928 O O . ILE A 1 122 ? -9.430 16.353 26.963 1.00 92.81 122 ILE A O 1
ATOM 932 N N . LEU A 1 123 ? -10.063 17.085 24.937 1.00 94.06 123 LEU A N 1
ATOM 933 C CA . LEU A 1 123 ? -8.694 17.243 24.434 1.00 94.06 123 LEU A CA 1
ATOM 934 C C . LEU A 1 123 ? -7.907 18.299 25.215 1.00 94.06 123 LEU A C 1
ATOM 936 O O . LEU A 1 123 ? -6.731 18.083 25.499 1.00 94.06 123 LEU A O 1
ATOM 940 N N . SER A 1 124 ? -8.536 19.410 25.605 1.00 92.88 124 SER A N 1
ATOM 941 C CA . SER A 1 124 ? -7.916 20.449 26.434 1.00 92.88 124 SER A CA 1
ATOM 942 C C . SER A 1 124 ? -7.500 19.901 27.802 1.00 92.88 124 SER A C 1
ATOM 944 O O . SER A 1 124 ? -6.368 20.123 28.219 1.00 92.88 124 SER A O 1
ATOM 946 N N . HIS A 1 125 ? -8.344 19.100 28.457 1.00 93.06 125 HIS A N 1
ATOM 947 C CA . HIS A 1 125 ? -8.007 18.477 29.739 1.00 93.06 125 HIS A CA 1
ATOM 948 C C . HIS A 1 125 ? -6.842 17.477 29.616 1.00 93.06 125 HIS A C 1
ATOM 950 O O . HIS A 1 125 ? -5.896 17.535 30.400 1.00 93.06 125 HIS A O 1
ATOM 956 N N . ILE A 1 126 ? -6.853 16.596 28.607 1.00 93.94 126 ILE A N 1
ATOM 957 C CA . ILE A 1 126 ? -5.770 15.612 28.416 1.00 93.94 126 ILE A CA 1
ATOM 958 C C . ILE A 1 126 ? -4.454 16.311 28.031 1.00 93.94 126 ILE A C 1
ATOM 960 O O . ILE A 1 126 ? -3.393 15.948 28.539 1.00 93.94 126 ILE A O 1
ATOM 964 N N . THR A 1 127 ? -4.506 17.343 27.180 1.00 92.69 127 THR A N 1
ATOM 965 C CA . THR A 1 127 ? -3.309 18.119 26.805 1.00 92.69 127 THR A CA 1
ATOM 966 C C . THR A 1 127 ? -2.759 18.942 27.973 1.00 92.69 127 THR A C 1
ATOM 968 O O . THR A 1 127 ? -1.545 18.984 28.132 1.00 92.69 127 THR A O 1
ATOM 971 N N . GLN A 1 128 ? -3.610 19.493 28.850 1.00 91.81 128 GLN A N 1
ATOM 972 C CA . GLN A 1 128 ? -3.187 20.147 30.099 1.00 91.81 128 GLN A CA 1
ATOM 973 C C . GLN A 1 128 ? -2.516 19.182 31.086 1.00 91.81 128 GLN A C 1
ATOM 975 O O . GLN A 1 128 ? -1.540 19.558 31.733 1.00 91.81 128 GLN A O 1
ATOM 980 N N . LEU A 1 129 ? -2.998 17.936 31.194 1.00 91.56 129 LEU A N 1
ATOM 981 C CA . LEU A 1 129 ? -2.322 16.896 31.979 1.00 91.56 129 LEU A CA 1
ATOM 982 C C . LEU A 1 129 ? -0.949 16.575 31.375 1.00 91.56 129 LEU A C 1
ATOM 984 O O . LEU A 1 129 ? 0.051 16.609 32.080 1.00 91.56 129 LEU A O 1
ATOM 988 N N . ALA A 1 130 ? -0.877 16.355 30.061 1.00 91.62 130 ALA A N 1
ATOM 989 C CA . ALA A 1 130 ? 0.375 16.100 29.343 1.00 91.62 130 ALA A CA 1
ATOM 990 C C . ALA A 1 130 ? 1.357 17.296 29.330 1.00 91.62 130 ALA A C 1
ATOM 992 O O . ALA A 1 130 ? 2.539 17.108 29.044 1.00 91.62 130 ALA A O 1
ATOM 993 N N . SER A 1 131 ? 0.897 18.508 29.664 1.00 88.50 131 SER A N 1
ATOM 994 C CA . SER A 1 131 ? 1.720 19.712 29.837 1.00 88.50 131 SER A CA 1
ATOM 995 C C . SER A 1 131 ? 1.896 20.143 31.302 1.00 88.50 131 SER A C 1
ATOM 997 O O . SER A 1 131 ? 2.374 21.252 31.549 1.00 88.50 131 SER A O 1
ATOM 999 N N . SER A 1 132 ? 1.513 19.322 32.291 1.00 85.19 132 SER A N 1
ATOM 1000 C CA . SER A 1 132 ? 1.844 19.601 33.697 1.00 85.19 132 SER A CA 1
ATOM 1001 C C . SER A 1 132 ? 3.355 19.476 33.925 1.00 85.19 132 SER A C 1
ATOM 1003 O O . SER A 1 132 ? 4.062 18.883 33.110 1.00 85.19 132 SER A O 1
ATOM 1005 N N . SER A 1 133 ? 3.881 20.037 35.020 1.00 75.75 133 SER A N 1
ATOM 1006 C CA . SER A 1 133 ? 5.332 20.096 35.256 1.00 75.75 133 SER A CA 1
ATOM 1007 C C . SER A 1 133 ? 5.999 18.714 35.159 1.00 75.75 133 SER A C 1
ATOM 1009 O O . SER A 1 133 ? 5.480 17.718 35.668 1.00 75.75 133 SER A O 1
ATOM 1011 N N . SER A 1 134 ? 7.157 18.659 34.495 1.00 62.19 134 SER A N 1
ATOM 1012 C CA . SER A 1 134 ? 7.758 17.456 33.879 1.00 62.19 134 SER A CA 1
ATOM 1013 C C . SER A 1 134 ? 8.101 16.286 34.815 1.00 62.19 134 SER A C 1
ATOM 1015 O O . SER A 1 134 ? 8.381 15.185 34.336 1.00 62.19 134 SER A O 1
ATOM 1017 N N . ASN A 1 135 ? 8.041 16.507 36.131 1.00 64.56 135 ASN A N 1
ATOM 1018 C CA . ASN A 1 135 ? 8.285 15.518 37.186 1.00 64.56 135 ASN A CA 1
ATOM 1019 C C . ASN A 1 135 ? 7.005 15.107 37.951 1.00 64.56 135 ASN A C 1
ATOM 1021 O O . ASN A 1 135 ? 7.092 14.464 38.995 1.00 64.56 135 ASN A O 1
ATOM 1025 N N . THR A 1 136 ? 5.812 15.486 37.477 1.00 74.94 136 THR A N 1
ATOM 1026 C CA . THR A 1 136 ? 4.529 15.047 38.060 1.00 74.94 136 THR A CA 1
ATOM 1027 C C . THR A 1 136 ? 4.047 13.735 37.429 1.00 74.94 136 THR A C 1
ATOM 1029 O O . THR A 1 136 ? 4.161 13.579 36.212 1.00 74.94 136 THR A O 1
ATOM 1032 N N . PRO A 1 137 ? 3.447 12.796 38.192 1.00 76.88 137 PRO A N 1
ATOM 1033 C CA . PRO A 1 137 ? 2.895 11.563 37.617 1.00 76.88 137 PRO A CA 1
ATOM 1034 C C . PRO A 1 137 ? 1.784 11.856 36.595 1.00 76.88 137 PRO A C 1
ATOM 1036 O O . PRO A 1 137 ? 1.677 11.168 35.581 1.00 76.88 137 PRO A O 1
ATOM 1039 N N . SER A 1 138 ? 1.025 12.938 36.805 1.00 83.56 138 SER A N 1
ATOM 1040 C CA . SER A 1 138 ? 0.015 13.460 35.878 1.00 83.56 138 SER A CA 1
ATOM 1041 C C . SER A 1 138 ? 0.555 13.740 34.470 1.00 83.56 138 SER A C 1
ATOM 1043 O O . SER A 1 138 ? -0.158 13.474 33.505 1.00 83.56 138 SER A O 1
ATOM 1045 N N . ASN A 1 139 ? 1.809 14.198 34.343 1.00 89.62 139 ASN A N 1
ATOM 1046 C CA . ASN A 1 139 ? 2.451 14.461 33.051 1.00 89.62 139 ASN A CA 1
ATOM 1047 C C . ASN A 1 139 ? 2.584 13.165 32.235 1.00 89.62 139 ASN A C 1
ATOM 1049 O O . ASN A 1 139 ? 2.086 13.064 31.111 1.00 89.62 139 ASN A O 1
ATOM 1053 N N . LEU A 1 140 ? 3.172 12.133 32.850 1.00 89.31 140 LEU A N 1
ATOM 1054 C CA . LEU A 1 140 ? 3.374 10.827 32.226 1.00 89.31 140 LEU A CA 1
ATOM 1055 C C . LEU A 1 140 ? 2.043 10.119 31.920 1.00 89.31 140 LEU A C 1
ATOM 1057 O O . LEU A 1 140 ? 1.918 9.481 30.876 1.00 89.31 140 LEU A O 1
ATOM 1061 N N . VAL A 1 141 ? 1.040 10.248 32.798 1.00 91.56 141 VAL A N 1
ATOM 1062 C CA . VAL A 1 141 ? -0.320 9.726 32.567 1.00 91.56 141 VAL A CA 1
ATOM 1063 C C . VAL A 1 141 ? -0.994 10.443 31.393 1.00 91.56 141 VAL A C 1
ATOM 1065 O O . VAL A 1 141 ? -1.569 9.775 30.536 1.00 91.56 141 VAL A O 1
ATOM 1068 N N . GLY A 1 142 ? -0.882 11.772 31.302 1.00 93.50 142 GLY A N 1
ATOM 1069 C CA . GLY A 1 142 ? -1.422 12.557 30.190 1.00 93.50 142 GLY A CA 1
ATOM 1070 C C . GLY A 1 142 ? -0.811 12.167 28.842 1.00 93.50 142 GLY A C 1
ATOM 1071 O O . GLY A 1 142 ? -1.542 11.905 27.890 1.00 93.50 142 GLY A O 1
ATOM 1072 N N . ILE A 1 143 ? 0.519 12.050 28.767 1.00 94.25 143 ILE A N 1
ATOM 1073 C CA . ILE A 1 143 ? 1.229 11.657 27.536 1.00 94.25 143 ILE A CA 1
ATOM 1074 C C . ILE A 1 143 ? 0.869 10.219 27.128 1.00 94.25 143 ILE A C 1
ATOM 1076 O O . ILE A 1 143 ? 0.544 9.973 25.966 1.00 94.25 143 ILE A O 1
ATOM 1080 N N . LYS A 1 144 ? 0.833 9.275 28.081 1.00 94.44 144 LYS A N 1
ATOM 1081 C CA . LYS A 1 144 ? 0.383 7.894 27.828 1.00 94.44 144 LYS A CA 1
ATOM 1082 C C . LYS A 1 144 ? -1.074 7.823 27.366 1.00 94.44 144 LYS A C 1
ATOM 1084 O O . LYS A 1 144 ? -1.397 6.992 26.521 1.00 94.44 144 LYS A O 1
ATOM 1089 N N . LEU A 1 145 ? -1.944 8.693 27.879 1.00 96.31 145 LEU A N 1
ATOM 1090 C CA . LEU A 1 145 ? -3.340 8.768 27.452 1.00 96.31 145 LEU A CA 1
ATOM 1091 C C . LEU A 1 145 ? -3.490 9.373 26.050 1.00 96.31 145 LEU A C 1
ATOM 1093 O O . LEU A 1 145 ? -4.303 8.867 25.281 1.00 96.31 145 LEU A O 1
ATOM 1097 N N . LEU A 1 146 ? -2.689 10.378 25.671 1.00 96.12 146 LEU A N 1
ATOM 1098 C CA . LEU A 1 146 ? -2.634 10.860 24.282 1.00 96.12 146 LEU A CA 1
ATOM 1099 C C . LEU A 1 146 ? -2.185 9.750 23.327 1.00 96.12 146 LEU A C 1
ATOM 1101 O O . LEU A 1 146 ? -2.845 9.527 22.314 1.00 96.12 146 LEU A O 1
ATOM 1105 N N . LEU A 1 147 ? -1.122 9.018 23.678 1.00 95.94 147 LEU A N 1
ATOM 1106 C CA . LEU A 1 147 ? -0.631 7.874 22.906 1.00 95.94 147 LEU A CA 1
ATOM 1107 C C . LEU A 1 147 ? -1.722 6.807 22.724 1.00 95.94 147 LEU A C 1
ATOM 1109 O O . LEU A 1 147 ? -2.061 6.462 21.592 1.00 95.94 147 LEU A O 1
ATOM 1113 N N . ALA A 1 148 ? -2.326 6.333 23.817 1.00 95.50 148 ALA A N 1
ATOM 1114 C CA . ALA A 1 148 ? -3.389 5.329 23.768 1.00 95.50 148 ALA A CA 1
ATOM 1115 C C . ALA A 1 148 ? -4.626 5.814 22.990 1.00 95.50 148 ALA A C 1
ATOM 1117 O O . ALA A 1 148 ? -5.225 5.040 22.245 1.00 95.50 148 ALA A O 1
ATOM 1118 N N . PHE A 1 149 ? -4.995 7.093 23.117 1.00 95.44 149 PHE A N 1
ATOM 1119 C CA . PHE A 1 149 ? -6.116 7.686 22.389 1.00 95.44 149 PHE A CA 1
ATOM 1120 C C . PHE A 1 149 ? -5.851 7.784 20.882 1.00 95.44 149 PHE A C 1
ATOM 1122 O O . PHE A 1 149 ? -6.697 7.354 20.099 1.00 95.44 149 PHE A O 1
ATOM 1129 N N . VAL A 1 150 ? -4.679 8.270 20.454 1.00 95.00 150 VAL A N 1
ATOM 1130 C CA . VAL A 1 150 ? -4.307 8.313 19.027 1.00 95.00 150 VAL A CA 1
ATOM 1131 C C . VAL A 1 150 ? -4.222 6.896 18.453 1.00 95.00 150 VAL A C 1
ATOM 1133 O O . VAL A 1 150 ? -4.873 6.619 17.447 1.00 95.00 150 VAL A O 1
ATOM 1136 N N . THR A 1 151 ? -3.543 5.972 19.141 1.00 92.56 151 THR A N 1
ATOM 1137 C CA . THR A 1 151 ? -3.416 4.558 18.731 1.00 92.56 151 THR A CA 1
ATOM 1138 C C . THR A 1 151 ? -4.777 3.883 18.569 1.00 92.56 151 THR A C 1
ATOM 1140 O O . THR A 1 151 ? -5.032 3.160 17.598 1.00 92.56 151 THR A O 1
ATOM 1143 N N . GLU A 1 152 ? -5.707 4.130 19.493 1.00 91.50 152 GLU A N 1
ATOM 1144 C CA . GLU A 1 152 ? -7.051 3.569 19.414 1.00 91.50 152 GLU A CA 1
ATOM 1145 C C . GLU A 1 152 ? -7.854 4.209 18.263 1.00 91.50 152 GLU A C 1
ATOM 1147 O O . GLU A 1 152 ? -8.533 3.499 17.514 1.00 91.50 152 GLU A O 1
ATOM 1152 N N . MET A 1 153 ? -7.710 5.515 18.025 1.00 90.62 153 MET A N 1
ATOM 1153 C CA . MET A 1 153 ? -8.422 6.261 16.978 1.00 90.62 153 MET A CA 1
ATOM 1154 C C . MET A 1 153 ? -7.873 6.070 15.547 1.00 90.62 153 MET A C 1
ATOM 1156 O O . MET A 1 153 ? -8.651 6.202 14.602 1.00 90.62 153 MET A O 1
ATOM 1160 N N . ARG A 1 154 ? -6.588 5.719 15.368 1.00 83.75 154 ARG A N 1
ATOM 1161 C CA . ARG A 1 154 ? -5.878 5.669 14.066 1.00 83.75 154 ARG A CA 1
ATOM 1162 C C . ARG A 1 154 ? -6.515 4.754 13.012 1.00 83.75 154 ARG A C 1
ATOM 1164 O O . ARG A 1 154 ? -6.437 5.038 11.819 1.00 83.75 154 ARG A O 1
ATOM 1171 N N . GLY A 1 155 ? -7.195 3.680 13.413 1.00 66.69 155 GLY A N 1
ATOM 1172 C CA . GLY A 1 155 ? -7.809 2.751 12.461 1.00 66.69 155 GLY A CA 1
ATOM 1173 C C . GLY A 1 155 ? -8.827 1.791 13.065 1.00 66.69 155 GLY A C 1
ATOM 1174 O O . GLY A 1 155 ? -8.841 1.547 14.276 1.00 66.69 155 GLY A O 1
ATOM 1175 N N . ALA A 1 156 ? -9.669 1.243 12.188 1.00 62.12 156 ALA A N 1
ATOM 1176 C CA . ALA A 1 156 ? -10.498 0.078 12.460 1.00 62.12 156 ALA A CA 1
ATOM 1177 C C . ALA A 1 156 ? -9.683 -1.200 12.224 1.00 62.12 156 ALA A C 1
ATOM 1179 O O . ALA A 1 156 ? -8.892 -1.274 11.290 1.00 62.12 156 ALA A O 1
ATOM 1180 N N . SER A 1 157 ? -9.912 -2.215 13.045 1.00 65.38 157 SER A N 1
ATOM 1181 C CA . SER A 1 157 ? -9.481 -3.590 12.787 1.00 65.38 157 SER A CA 1
ATOM 1182 C C . SER A 1 157 ? -10.552 -4.527 13.320 1.00 65.38 157 SER A C 1
ATOM 1184 O O . SER A 1 157 ? -11.345 -4.118 14.173 1.00 65.38 157 SER A O 1
ATOM 1186 N N . ASP A 1 158 ? -10.578 -5.781 12.878 1.00 57.38 158 ASP A N 1
ATOM 1187 C CA . ASP A 1 158 ? -11.537 -6.771 13.381 1.00 57.38 158 ASP A CA 1
ATOM 1188 C C . ASP A 1 158 ? -11.507 -6.884 14.910 1.00 57.38 158 ASP A C 1
ATOM 1190 O O . ASP A 1 158 ? -12.551 -6.911 15.558 1.00 57.38 158 ASP A O 1
ATOM 1194 N N . LYS A 1 159 ? -10.309 -6.827 15.506 1.00 68.19 159 LYS A N 1
ATOM 1195 C CA . LYS A 1 159 ? -10.119 -6.828 16.961 1.00 68.19 159 LYS A CA 1
ATOM 1196 C C . LYS A 1 159 ? -10.811 -5.637 17.641 1.00 68.19 159 LYS A C 1
ATOM 1198 O O . LYS A 1 159 ? -11.520 -5.845 18.620 1.00 68.19 159 LYS A O 1
ATOM 1203 N N . LYS A 1 160 ? -10.656 -4.412 17.120 1.00 71.94 160 LYS A N 1
ATOM 1204 C CA . LYS A 1 160 ? -11.298 -3.195 17.670 1.00 71.94 160 LYS A CA 1
ATOM 1205 C C . LYS A 1 160 ? -12.815 -3.165 17.429 1.00 71.94 160 LYS A C 1
ATOM 1207 O O . LYS A 1 160 ? -13.574 -2.827 18.333 1.00 71.94 160 LYS A O 1
ATOM 1212 N N . THR A 1 161 ? -13.234 -3.581 16.235 1.00 70.25 161 THR A N 1
ATOM 1213 C CA . THR A 1 161 ? -14.634 -3.668 15.774 1.00 70.25 161 THR A CA 1
ATOM 1214 C C . THR A 1 161 ? -15.436 -4.620 16.661 1.00 70.25 161 THR A C 1
ATOM 1216 O O . THR A 1 161 ? -16.485 -4.251 17.191 1.00 70.25 161 THR A O 1
ATOM 1219 N N . ARG A 1 162 ? -14.888 -5.819 16.912 1.00 68.00 162 ARG A N 1
ATOM 1220 C CA . ARG A 1 162 ? -15.462 -6.812 17.830 1.00 68.00 162 ARG A CA 1
ATOM 1221 C C . ARG A 1 162 ? -15.424 -6.321 19.284 1.00 68.00 162 ARG A C 1
ATOM 1223 O O . ARG A 1 162 ? -16.447 -6.382 19.952 1.00 68.00 162 ARG A O 1
ATOM 1230 N N . ALA A 1 163 ? -14.299 -5.773 19.759 1.00 71.00 163 ALA A N 1
ATOM 1231 C CA . ALA A 1 163 ? -14.154 -5.327 21.152 1.00 71.00 163 ALA A CA 1
ATOM 1232 C C . ALA A 1 163 ? -15.096 -4.175 21.553 1.00 71.00 163 ALA A C 1
ATOM 1234 O O . ALA A 1 163 ? -15.545 -4.130 22.694 1.00 71.00 163 ALA A O 1
ATOM 1235 N N . MET A 1 164 ? -15.411 -3.249 20.639 1.00 78.62 164 MET A N 1
ATOM 1236 C CA . MET A 1 164 ? -16.363 -2.159 20.902 1.00 78.62 164 MET A CA 1
ATOM 1237 C C . MET A 1 164 ? -17.816 -2.496 20.528 1.00 78.62 164 MET A C 1
ATOM 1239 O O . MET A 1 164 ? -18.693 -1.675 20.795 1.00 78.62 164 MET A O 1
ATOM 1243 N N . PHE A 1 165 ? -18.071 -3.645 19.889 1.00 74.75 165 PHE A N 1
ATOM 1244 C CA . PHE A 1 165 ? -19.353 -3.997 19.259 1.00 74.75 165 PHE A CA 1
ATOM 1245 C C . PHE A 1 165 ? -19.901 -2.883 18.345 1.00 74.75 165 PHE A C 1
ATOM 1247 O O . PHE A 1 165 ? -21.080 -2.538 18.401 1.00 74.75 165 PHE A O 1
ATOM 1254 N N . GLN A 1 166 ? -19.045 -2.267 17.522 1.00 79.62 166 GLN A N 1
ATOM 1255 C CA . GLN A 1 166 ? -19.423 -1.190 16.594 1.00 79.62 166 GLN A CA 1
ATOM 1256 C C . GLN A 1 166 ? -18.862 -1.463 15.191 1.00 79.62 166 GLN A C 1
ATOM 1258 O O . GLN A 1 166 ? -17.772 -2.016 15.082 1.00 79.62 166 GLN A O 1
ATOM 1263 N N . PRO A 1 167 ? -19.566 -1.077 14.109 1.00 75.62 167 PRO A N 1
ATOM 1264 C CA . PRO A 1 167 ? -19.123 -1.346 12.742 1.00 75.62 167 PRO A CA 1
ATOM 1265 C C . PRO A 1 167 ? -17.892 -0.512 12.356 1.00 75.62 167 PRO A C 1
ATOM 1267 O O . PRO A 1 167 ? -17.693 0.590 12.865 1.00 75.62 167 PRO A O 1
ATOM 1270 N N . VAL A 1 168 ? -17.131 -0.974 11.356 1.00 74.06 168 VAL A N 1
ATOM 1271 C CA . VAL A 1 168 ? -15.967 -0.260 10.783 1.00 74.06 168 VAL A CA 1
ATOM 1272 C C . VAL A 1 168 ? -16.272 1.219 10.494 1.00 74.06 168 VAL A C 1
ATOM 1274 O O . VAL A 1 168 ? -15.476 2.090 10.838 1.00 74.06 168 VAL A O 1
ATOM 1277 N N . ALA A 1 169 ? -17.463 1.522 9.964 1.00 75.75 169 ALA A N 1
ATOM 1278 C CA . ALA A 1 169 ? -17.914 2.888 9.688 1.00 75.75 169 ALA A CA 1
ATOM 1279 C C . ALA A 1 169 ? -17.893 3.821 10.920 1.00 75.75 169 ALA A C 1
ATOM 1281 O O . ALA A 1 169 ? -17.498 4.978 10.791 1.00 75.75 169 ALA A O 1
ATOM 1282 N N . PHE A 1 170 ? -18.243 3.328 12.117 1.00 83.25 170 PHE A N 1
ATOM 1283 C CA . PHE A 1 170 ? -18.171 4.104 13.364 1.00 83.25 170 PHE A CA 1
ATOM 1284 C C . PHE A 1 170 ? -16.726 4.525 13.662 1.00 83.25 170 PHE A C 1
ATOM 1286 O O . PHE A 1 170 ? -16.455 5.693 13.937 1.00 83.25 170 PHE A O 1
ATOM 1293 N N . HIS A 1 171 ? -15.777 3.592 13.544 1.00 85.31 171 HIS A N 1
ATOM 1294 C CA . HIS A 1 171 ? -14.359 3.875 13.755 1.00 85.31 171 HIS A CA 1
ATOM 1295 C C . HIS A 1 171 ? -13.807 4.867 12.720 1.00 85.31 171 HIS A C 1
ATOM 1297 O O . HIS A 1 171 ? -13.081 5.788 13.094 1.00 85.31 171 HIS A O 1
ATOM 1303 N N . THR A 1 172 ? -14.198 4.733 11.449 1.00 83.62 172 THR A N 1
ATOM 1304 C CA . THR A 1 172 ? -13.830 5.672 10.378 1.00 83.62 172 THR A CA 1
ATOM 1305 C C . THR A 1 172 ? -14.358 7.083 10.657 1.00 83.62 172 THR A C 1
ATOM 1307 O O . THR A 1 172 ? -13.600 8.048 10.559 1.00 83.62 172 THR A O 1
ATOM 1310 N N . SER A 1 173 ? -15.614 7.227 11.093 1.00 85.94 173 SER A N 1
ATOM 1311 C CA . SER A 1 173 ? -16.161 8.527 11.504 1.00 85.94 173 SER A CA 1
ATOM 1312 C C . SER A 1 173 ? -15.468 9.099 12.748 1.00 85.94 173 SER A C 1
ATOM 1314 O O . SER A 1 173 ? -15.247 10.309 12.810 1.00 85.94 173 SER A O 1
ATOM 1316 N N . CYS A 1 174 ? -15.054 8.268 13.715 1.00 90.62 174 CYS A N 1
ATOM 1317 C CA . CYS A 1 174 ? -14.237 8.725 14.846 1.00 90.62 174 CYS A CA 1
ATOM 1318 C C . CYS A 1 174 ? -12.885 9.300 14.387 1.00 90.62 174 CYS A C 1
ATOM 1320 O O . CYS A 1 174 ? -12.527 10.401 14.814 1.00 90.62 174 CYS A O 1
ATOM 1322 N N . ARG A 1 175 ? -12.173 8.600 13.487 1.00 90.06 175 ARG A N 1
ATOM 1323 C CA . ARG A 1 175 ? -10.904 9.055 12.885 1.00 90.06 175 ARG A CA 1
ATOM 1324 C C . ARG A 1 175 ? -11.082 10.418 12.205 1.00 90.06 175 ARG A C 1
ATOM 1326 O O . ARG A 1 175 ? -10.385 11.370 12.548 1.00 90.06 175 ARG A O 1
ATOM 1333 N N . GLN A 1 176 ? -12.079 10.541 11.326 1.00 86.06 176 GLN A N 1
ATOM 1334 C CA . GLN A 1 176 ? -12.406 11.782 10.606 1.00 86.06 176 GLN A CA 1
ATOM 1335 C C . GLN A 1 176 ? -12.733 12.957 11.546 1.00 86.06 176 GLN A C 1
ATOM 1337 O O . GLN A 1 176 ? -12.287 14.082 11.317 1.00 86.06 176 GLN A O 1
ATOM 1342 N N . ALA A 1 177 ? -13.484 12.710 12.624 1.00 89.81 177 ALA A N 1
ATOM 1343 C CA . ALA A 1 177 ? -13.816 13.741 13.604 1.00 89.81 177 ALA A CA 1
ATOM 1344 C C . ALA A 1 177 ? -12.576 14.253 14.362 1.00 89.81 177 ALA A C 1
ATOM 1346 O O . ALA A 1 177 ? -12.473 15.454 14.609 1.00 89.81 177 ALA A O 1
ATOM 1347 N N . LEU A 1 178 ? -11.615 13.380 14.698 1.00 91.69 178 LEU A N 1
ATOM 1348 C CA . LEU A 1 178 ? -10.364 13.810 15.334 1.00 91.69 178 LEU A CA 1
ATOM 1349 C C . LEU A 1 178 ? -9.432 14.540 14.353 1.00 91.69 178 LEU A C 1
ATOM 1351 O O . LEU A 1 178 ? -8.873 15.572 14.725 1.00 91.69 178 LEU A O 1
ATOM 1355 N N . GLU A 1 179 ? -9.313 14.067 13.105 1.00 88.56 179 GLU A N 1
ATOM 1356 C CA . GLU A 1 179 ? -8.576 14.772 12.040 1.00 88.56 179 GLU A CA 1
ATOM 1357 C C . GLU A 1 179 ? -9.053 16.217 11.889 1.00 88.56 179 GLU A C 1
ATOM 1359 O O . GLU A 1 179 ? -8.240 17.140 11.834 1.00 88.56 179 GLU A O 1
ATOM 1364 N N . LYS A 1 180 ? -10.373 16.427 11.856 1.00 83.25 180 LYS A N 1
ATOM 1365 C CA . LYS A 1 180 ? -10.966 17.756 11.717 1.00 83.25 180 LYS A CA 1
ATOM 1366 C C . LYS A 1 180 ? -10.682 18.639 12.936 1.00 83.25 180 LYS A C 1
ATOM 1368 O O . LYS A 1 180 ? -10.091 19.708 12.772 1.00 83.25 180 LYS A O 1
ATOM 1373 N N . ASP A 1 181 ? -11.099 18.185 14.120 1.00 72.44 181 ASP A N 1
ATOM 1374 C CA . ASP A 1 181 ? -11.343 19.045 15.287 1.00 72.44 181 ASP A CA 1
ATOM 1375 C C . ASP A 1 181 ? -10.248 18.997 16.379 1.00 72.44 181 ASP A C 1
ATOM 1377 O O . ASP A 1 181 ? -10.369 19.723 17.364 1.00 72.44 181 ASP A O 1
ATOM 1381 N N . GLY A 1 182 ? -9.189 18.178 16.250 1.00 85.00 182 GLY A N 1
ATOM 1382 C CA . GLY A 1 182 ? -8.200 18.047 17.338 1.00 85.00 182 GLY A CA 1
ATOM 1383 C C . GLY A 1 182 ? -6.785 17.551 17.022 1.00 85.00 182 GLY A C 1
ATOM 1384 O O . GLY A 1 182 ? -5.863 17.885 17.763 1.00 85.00 182 GLY A O 1
ATOM 1385 N N . LEU A 1 183 ? -6.554 16.792 15.947 1.00 91.25 183 LEU A N 1
ATOM 1386 C CA . LEU A 1 183 ? -5.275 16.086 15.746 1.00 91.25 183 LEU A CA 1
ATOM 1387 C C . LEU A 1 183 ? -4.048 17.027 15.652 1.00 91.25 183 LEU A C 1
ATOM 1389 O O . LEU A 1 183 ? -2.983 16.712 16.179 1.00 91.25 183 LEU A O 1
ATOM 1393 N N . VAL A 1 184 ? -4.221 18.223 15.074 1.00 91.50 184 VAL A N 1
ATOM 1394 C CA . VAL A 1 184 ? -3.174 19.266 14.979 1.00 91.50 184 VAL A CA 1
ATOM 1395 C C . VAL A 1 184 ? -2.738 19.780 16.363 1.00 91.50 184 VAL A C 1
ATOM 1397 O O . VAL A 1 184 ? -1.564 20.076 16.564 1.00 91.50 184 VAL A O 1
ATOM 1400 N N . GLN A 1 185 ? -3.648 19.842 17.343 1.00 92.44 185 GLN A N 1
ATOM 1401 C CA . GLN A 1 185 ? -3.325 20.252 18.718 1.00 92.44 185 GLN A CA 1
ATOM 1402 C C . GLN A 1 185 ? -2.428 19.216 19.414 1.00 92.44 185 GLN A C 1
ATOM 1404 O O . GLN A 1 185 ? -1.530 19.583 20.171 1.00 92.44 185 GLN A O 1
ATOM 1409 N N . ILE A 1 186 ? -2.652 17.925 19.140 1.00 95.62 186 ILE A N 1
ATOM 1410 C CA . ILE A 1 186 ? -1.859 16.827 19.711 1.00 95.62 186 ILE A CA 1
ATOM 1411 C C . ILE A 1 186 ? -0.434 16.853 19.136 1.00 95.62 186 ILE A C 1
ATOM 1413 O O . ILE A 1 186 ? 0.525 16.760 19.900 1.00 95.62 186 ILE A O 1
ATOM 1417 N N . LEU A 1 187 ? -0.284 17.081 17.824 1.00 94.69 187 LEU A N 1
ATOM 1418 C CA . LEU A 1 187 ? 1.020 17.318 17.193 1.00 94.69 187 LEU A CA 1
ATOM 1419 C C . LEU A 1 187 ? 1.744 18.529 17.791 1.00 94.69 187 LEU A C 1
ATOM 1421 O O . LEU A 1 187 ? 2.915 18.422 18.147 1.00 94.69 187 LEU A O 1
ATOM 1425 N N . ALA A 1 188 ? 1.064 19.675 17.894 1.00 93.75 188 ALA A N 1
ATOM 1426 C CA . ALA A 1 188 ? 1.662 20.904 18.408 1.00 93.75 188 ALA A CA 1
ATOM 1427 C C . ALA A 1 188 ? 2.236 20.702 19.821 1.00 93.75 188 ALA A C 1
ATOM 1429 O O . ALA A 1 188 ? 3.334 21.175 20.118 1.00 93.75 188 ALA A O 1
ATOM 1430 N N . LEU A 1 189 ? 1.533 19.937 20.665 1.00 94.38 189 LEU A N 1
ATOM 1431 C CA . LEU A 1 189 ? 2.031 19.538 21.978 1.00 94.38 189 LEU A CA 1
ATOM 1432 C C . LEU A 1 189 ? 3.194 18.536 21.894 1.00 94.38 189 LEU A C 1
ATOM 1434 O O . LEU A 1 189 ? 4.161 18.699 22.629 1.00 94.38 189 LEU A O 1
ATOM 1438 N N . ALA A 1 190 ? 3.147 17.531 21.015 1.00 94.81 190 ALA A N 1
ATOM 1439 C CA . ALA A 1 190 ? 4.243 16.567 20.860 1.00 94.81 190 ALA A CA 1
ATOM 1440 C C . ALA A 1 190 ? 5.559 17.252 20.437 1.00 94.81 190 ALA A C 1
ATOM 1442 O O . ALA A 1 190 ? 6.601 17.025 21.050 1.00 94.81 190 ALA A O 1
ATOM 1443 N N . VAL A 1 191 ? 5.501 18.170 19.465 1.00 93.50 191 VAL A N 1
ATOM 1444 C CA . VAL A 1 191 ? 6.656 18.973 19.019 1.00 93.50 191 VAL A CA 1
ATOM 1445 C C . VAL A 1 191 ? 7.135 19.934 20.117 1.00 93.50 191 VAL A C 1
ATOM 1447 O O . VAL A 1 191 ? 8.342 20.075 20.332 1.00 93.50 191 VAL A O 1
ATOM 1450 N N . HIS A 1 192 ? 6.218 20.548 20.873 1.00 91.94 192 HIS A N 1
ATOM 1451 C CA . HIS A 1 192 ? 6.573 21.354 22.045 1.00 91.94 192 HIS A CA 1
ATOM 1452 C C . HIS A 1 192 ? 7.294 20.520 23.120 1.00 91.94 192 HIS A C 1
ATOM 1454 O O . HIS A 1 192 ? 8.342 20.931 23.610 1.00 91.94 192 HIS A O 1
ATOM 1460 N N . LEU A 1 193 ? 6.798 19.321 23.438 1.00 91.06 193 LEU A N 1
ATOM 1461 C CA . LEU A 1 193 ? 7.420 18.432 24.419 1.00 91.06 193 LEU A CA 1
ATOM 1462 C C . LEU A 1 193 ? 8.801 17.943 23.956 1.00 91.06 193 LEU A C 1
ATOM 1464 O O . LEU A 1 193 ? 9.740 18.005 24.740 1.00 91.06 193 LEU A O 1
ATOM 1468 N N . ILE A 1 194 ? 8.976 17.537 22.694 1.00 90.12 194 ILE A N 1
ATOM 1469 C CA . ILE A 1 194 ? 10.298 17.140 22.166 1.00 90.12 194 ILE A CA 1
ATOM 1470 C C . ILE A 1 194 ? 11.307 18.292 22.280 1.00 90.12 194 ILE A C 1
ATOM 1472 O O . ILE A 1 194 ? 12.429 18.087 22.737 1.00 90.12 194 ILE A O 1
ATOM 1476 N N . THR A 1 195 ? 10.903 19.515 21.923 1.00 87.06 195 THR A N 1
ATOM 1477 C CA . THR A 1 195 ? 11.787 20.696 21.976 1.00 87.06 195 THR A CA 1
ATOM 1478 C C . THR A 1 195 ? 12.083 21.194 23.394 1.00 87.06 195 THR A C 1
ATOM 1480 O O . THR A 1 195 ? 13.108 21.840 23.593 1.00 87.06 195 THR A O 1
ATOM 1483 N N . HIS A 1 196 ? 11.229 20.892 24.379 1.00 84.50 196 HIS A N 1
ATOM 1484 C CA . HIS A 1 196 ? 11.377 21.339 25.775 1.00 84.50 196 HIS A CA 1
ATOM 1485 C C . HIS A 1 196 ? 11.816 20.225 26.747 1.00 84.50 196 HIS A C 1
ATOM 1487 O O . HIS A 1 196 ? 11.992 20.499 27.931 1.00 84.50 196 HIS A O 1
ATOM 1493 N N . GLN A 1 197 ? 12.002 18.995 26.251 1.00 79.38 197 GLN A N 1
ATOM 1494 C CA . GLN A 1 197 ? 12.531 17.815 26.953 1.00 79.38 197 GLN A CA 1
ATOM 1495 C C . GLN A 1 197 ? 11.900 17.546 28.343 1.00 79.38 197 GLN A C 1
ATOM 1497 O O . GLN A 1 197 ? 12.480 17.891 29.378 1.00 79.38 197 GLN A O 1
ATOM 1502 N N . PRO A 1 198 ? 10.720 16.887 28.412 1.00 79.81 198 PRO A N 1
ATOM 1503 C CA . PRO A 1 198 ? 10.182 16.354 29.664 1.00 79.81 198 PRO A CA 1
ATOM 1504 C C . PRO A 1 198 ? 11.081 15.240 30.233 1.00 79.81 198 PRO A C 1
ATOM 1506 O O . PRO A 1 198 ? 12.108 14.877 29.660 1.00 79.81 198 PRO A O 1
ATOM 1509 N N . SER A 1 199 ? 10.687 14.668 31.375 1.00 82.62 199 SER A N 1
ATOM 1510 C CA . SER A 1 199 ? 11.451 13.591 32.014 1.00 82.62 199 SER A CA 1
ATOM 1511 C C . SER A 1 199 ? 11.710 12.403 31.060 1.00 82.62 199 SER A C 1
ATOM 1513 O O . SER A 1 199 ? 10.863 12.102 30.216 1.00 82.62 199 SER A O 1
ATOM 1515 N N . PRO A 1 200 ? 12.845 11.683 31.202 1.00 81.56 200 PRO A N 1
ATOM 1516 C CA . PRO A 1 200 ? 13.236 10.567 30.334 1.00 81.56 200 PRO A CA 1
ATOM 1517 C C . PRO A 1 200 ? 12.102 9.597 29.962 1.00 81.56 200 PRO A C 1
ATOM 1519 O O . PRO A 1 200 ? 11.852 9.336 28.789 1.00 81.56 200 PRO A O 1
ATOM 1522 N N . GLN A 1 201 ? 11.355 9.121 30.962 1.00 81.62 201 GLN A N 1
ATOM 1523 C CA . GLN A 1 201 ? 10.252 8.173 30.768 1.00 81.62 201 GLN A CA 1
ATOM 1524 C C . GLN A 1 201 ? 9.069 8.769 29.992 1.00 81.62 201 GLN A C 1
ATOM 1526 O O . GLN A 1 201 ? 8.338 8.033 29.333 1.00 81.62 201 GLN A O 1
ATOM 1531 N N . ALA A 1 202 ? 8.854 10.083 30.072 1.00 86.56 202 ALA A N 1
ATOM 1532 C CA . ALA A 1 202 ? 7.828 10.775 29.304 1.00 86.56 202 ALA A CA 1
ATOM 1533 C C . ALA A 1 202 ? 8.253 10.946 27.840 1.00 86.56 202 ALA A C 1
ATOM 1535 O O . ALA A 1 202 ? 7.460 10.656 26.948 1.00 86.56 202 ALA A O 1
ATOM 1536 N N . LEU A 1 203 ? 9.506 11.346 27.591 1.00 87.81 203 LEU A N 1
ATOM 1537 C CA . LEU A 1 203 ? 10.033 11.622 26.250 1.00 87.81 203 LEU A CA 1
ATOM 1538 C C . LEU A 1 203 ? 9.936 10.407 25.305 1.00 87.81 203 LEU A C 1
ATOM 1540 O O . LEU A 1 203 ? 9.509 10.562 24.163 1.00 87.81 203 LEU A O 1
ATOM 1544 N N . GLU A 1 204 ? 10.209 9.197 25.802 1.00 88.31 204 GLU A N 1
ATOM 1545 C CA . GLU A 1 204 ? 9.985 7.928 25.082 1.00 88.31 204 GLU A CA 1
ATOM 1546 C C . GLU A 1 204 ? 8.552 7.812 24.524 1.00 88.31 204 GLU A C 1
ATOM 1548 O O . GLU A 1 204 ? 8.342 7.513 23.348 1.00 88.31 204 GLU A O 1
ATOM 1553 N N . HIS A 1 205 ? 7.555 8.136 25.352 1.00 91.88 205 HIS A N 1
ATOM 1554 C CA . HIS A 1 205 ? 6.143 8.073 24.977 1.00 91.88 205 HIS A CA 1
ATOM 1555 C C . HIS A 1 205 ? 5.732 9.228 24.048 1.00 91.88 205 HIS A C 1
ATOM 1557 O O . HIS A 1 205 ? 4.766 9.081 23.300 1.00 91.88 205 HIS A O 1
ATOM 1563 N N . VAL A 1 206 ? 6.469 10.348 24.037 1.00 93.94 206 VAL A N 1
ATOM 1564 C CA . VAL A 1 206 ? 6.284 11.426 23.049 1.00 93.94 206 VAL A CA 1
ATOM 1565 C C . VAL A 1 206 ? 6.844 11.025 21.679 1.00 93.94 206 VAL A C 1
ATOM 1567 O O . VAL A 1 206 ? 6.210 11.325 20.667 1.00 93.94 206 VAL A O 1
ATOM 1570 N N . TYR A 1 207 ? 7.963 10.292 21.609 1.00 93.88 207 TYR A N 1
ATOM 1571 C CA . TYR A 1 207 ? 8.434 9.728 20.335 1.00 93.88 207 TYR A CA 1
ATOM 1572 C C . TYR A 1 207 ? 7.464 8.672 19.794 1.00 93.88 207 TYR A C 1
ATOM 1574 O O . TYR A 1 207 ? 7.081 8.763 18.630 1.00 93.88 207 TYR A O 1
ATOM 1582 N N . LEU A 1 208 ? 6.967 7.754 20.634 1.00 94.12 208 LEU A N 1
ATOM 1583 C CA . LEU A 1 208 ? 5.915 6.801 20.241 1.00 94.12 208 LEU A CA 1
ATOM 1584 C C . LEU A 1 208 ? 4.636 7.513 19.762 1.00 94.12 208 LEU A C 1
ATOM 1586 O O . LEU A 1 208 ? 4.066 7.140 18.740 1.00 94.12 208 LEU A O 1
ATOM 1590 N N . LEU A 1 209 ? 4.212 8.586 20.442 1.00 95.56 209 LEU A N 1
ATOM 1591 C CA . LEU A 1 209 ? 3.088 9.420 19.999 1.00 95.56 209 LEU A CA 1
ATOM 1592 C C . LEU A 1 209 ? 3.377 10.090 18.645 1.00 95.56 209 LEU A C 1
ATOM 1594 O O . LEU A 1 209 ? 2.478 10.203 17.820 1.00 95.56 209 LEU A O 1
ATOM 1598 N N . THR A 1 210 ? 4.618 10.505 18.395 1.00 95.12 210 THR A N 1
ATOM 1599 C CA . THR A 1 210 ? 5.034 11.117 17.122 1.00 95.12 210 THR A CA 1
ATOM 1600 C C . THR A 1 210 ? 5.035 10.099 15.978 1.00 95.12 210 THR A C 1
ATOM 1602 O O . THR A 1 210 ? 4.573 10.429 14.887 1.00 95.12 210 THR A O 1
ATOM 1605 N N . VAL A 1 211 ? 5.453 8.853 16.233 1.00 94.94 211 VAL A N 1
ATOM 1606 C CA . VAL A 1 211 ? 5.297 7.723 15.298 1.00 94.94 211 VAL A CA 1
ATOM 1607 C C . VAL A 1 211 ? 3.815 7.504 14.978 1.00 94.94 211 VAL A C 1
ATOM 1609 O O . VAL A 1 211 ? 3.426 7.624 13.821 1.00 94.94 211 VAL A O 1
ATOM 1612 N N . GLU A 1 212 ? 2.958 7.300 15.984 1.00 94.25 212 GLU A N 1
ATOM 1613 C CA . GLU A 1 212 ? 1.509 7.093 15.792 1.00 94.25 212 GLU A CA 1
ATOM 1614 C C . GLU A 1 212 ? 0.814 8.265 15.062 1.00 94.25 212 GLU A C 1
ATOM 1616 O O . GLU A 1 212 ? -0.132 8.052 14.301 1.00 94.25 212 GLU A O 1
ATOM 1621 N N . LEU A 1 213 ? 1.285 9.502 15.264 1.00 94.00 213 LEU A N 1
ATOM 1622 C CA . LEU A 1 213 ? 0.805 10.705 14.574 1.00 94.00 213 LEU A CA 1
ATOM 1623 C C . LEU A 1 213 ? 1.260 10.784 13.108 1.00 94.00 213 LEU A C 1
ATOM 1625 O O . LEU A 1 213 ? 0.472 11.201 12.264 1.00 94.00 213 LEU A O 1
ATOM 1629 N N . LEU A 1 214 ? 2.496 10.402 12.780 1.00 92.62 214 LEU A N 1
ATOM 1630 C CA . LEU A 1 214 ? 2.985 10.386 11.393 1.00 92.62 214 LEU A CA 1
ATOM 1631 C C . LEU A 1 214 ? 2.363 9.225 10.606 1.00 92.62 214 LEU A C 1
ATOM 1633 O O . LEU A 1 214 ? 1.818 9.426 9.520 1.00 92.62 214 LEU A O 1
ATOM 1637 N N . GLN A 1 215 ? 2.320 8.040 11.215 1.00 90.94 215 GLN A N 1
ATOM 1638 C CA . GLN A 1 215 ? 1.635 6.863 10.683 1.00 90.94 215 GLN A CA 1
ATOM 1639 C C . GLN A 1 215 ? 0.109 7.034 10.569 1.00 90.94 215 GLN A C 1
ATOM 1641 O O . GLN A 1 215 ? -0.579 6.208 9.974 1.00 90.94 215 GLN A O 1
ATOM 1646 N N . TRP A 1 216 ? -0.461 8.127 11.082 1.00 89.12 216 TRP A N 1
ATOM 1647 C CA . TRP A 1 216 ? -1.840 8.511 10.780 1.00 89.12 216 TRP A CA 1
ATOM 1648 C C . TRP A 1 216 ? -2.068 8.786 9.280 1.00 89.12 216 TRP A C 1
ATOM 1650 O O . TRP A 1 216 ? -3.208 8.734 8.808 1.00 89.12 216 TRP A O 1
ATOM 1660 N N . PHE A 1 217 ? -1.008 9.071 8.519 1.00 84.31 217 PHE A N 1
ATOM 1661 C CA . PHE A 1 217 ? -1.062 9.315 7.074 1.00 84.31 217 PHE A CA 1
ATOM 1662 C C . PHE A 1 217 ? -0.587 8.130 6.226 1.00 84.31 217 PHE A C 1
ATOM 1664 O O . PHE A 1 217 ? -0.600 8.242 5.001 1.00 84.31 217 PHE A O 1
ATOM 1671 N N . GLU A 1 218 ? -0.231 6.999 6.846 1.00 78.69 218 GLU A N 1
ATOM 1672 C CA . GLU A 1 218 ? -0.061 5.741 6.119 1.00 78.69 218 GLU A CA 1
ATOM 1673 C C . GLU A 1 218 ? -1.399 5.338 5.480 1.00 78.69 218 GLU A C 1
ATOM 1675 O O . GLU A 1 218 ? -2.487 5.490 6.060 1.00 78.69 218 GLU A O 1
ATOM 1680 N N . ALA A 1 219 ? -1.312 4.865 4.240 1.00 60.03 219 ALA A N 1
ATOM 1681 C CA . ALA A 1 219 ? -2.450 4.359 3.495 1.00 60.03 219 ALA A CA 1
ATOM 1682 C C . ALA A 1 219 ? -2.841 2.944 3.980 1.00 60.03 219 ALA A C 1
ATOM 1684 O O . ALA A 1 219 ? -2.063 2.291 4.677 1.00 60.03 219 ALA A O 1
ATOM 1685 N N . PRO A 1 220 ? -4.046 2.445 3.640 1.00 56.09 220 PRO A N 1
ATOM 1686 C CA . PRO A 1 220 ? -4.385 1.036 3.829 1.00 56.09 220 PRO A CA 1
ATOM 1687 C C . PRO A 1 220 ? -3.396 0.101 3.114 1.00 56.09 220 PRO A C 1
ATOM 1689 O O . PRO A 1 220 ? -2.704 0.520 2.187 1.00 56.09 220 PRO A O 1
ATOM 1692 N N . THR A 1 221 ? -3.402 -1.175 3.507 1.00 46.62 221 THR A N 1
ATOM 1693 C CA . THR A 1 221 ? -2.546 -2.269 2.995 1.00 46.62 221 THR A CA 1
ATOM 1694 C C . THR A 1 221 ? -2.462 -2.387 1.475 1.00 46.62 221 THR A C 1
ATOM 1696 O O . THR A 1 221 ? -1.494 -2.922 0.953 1.00 46.62 221 THR A O 1
ATOM 1699 N N . ASP A 1 222 ? -3.471 -1.880 0.776 1.00 39.25 222 ASP A N 1
ATOM 1700 C CA . ASP A 1 222 ? -3.673 -2.035 -0.661 1.00 39.25 222 ASP A CA 1
ATOM 1701 C C . ASP A 1 222 ? -2.923 -0.948 -1.474 1.00 39.25 222 ASP A C 1
ATOM 1703 O O . ASP A 1 222 ? -3.056 -0.870 -2.693 1.00 39.25 222 ASP A O 1
ATOM 1707 N N . SER A 1 223 ? -2.164 -0.066 -0.807 1.00 50.25 223 SER A N 1
ATOM 1708 C CA . SER A 1 223 ? -1.416 1.045 -1.412 1.00 50.25 223 SER A CA 1
ATOM 1709 C C . SER A 1 223 ? 0.091 0.788 -1.426 1.00 50.25 223 SER A C 1
ATOM 1711 O O . SER A 1 223 ? 0.739 0.807 -0.383 1.00 50.25 223 SER A O 1
ATOM 1713 N N . THR A 1 224 ? 0.673 0.715 -2.622 1.00 56.53 224 THR A N 1
ATOM 1714 C CA . THR A 1 224 ? 2.125 0.571 -2.851 1.00 56.53 224 THR A CA 1
ATOM 1715 C C . THR A 1 224 ? 2.959 1.808 -2.484 1.00 56.53 224 THR A C 1
ATOM 1717 O O . THR A 1 224 ? 4.183 1.738 -2.422 1.00 56.53 224 THR A O 1
ATOM 1720 N N . SER A 1 225 ? 2.335 2.968 -2.242 1.00 71.06 225 SER A N 1
ATOM 1721 C CA . SER A 1 225 ? 3.049 4.211 -1.917 1.00 71.06 225 SER A CA 1
ATOM 1722 C C . SER A 1 225 ? 3.435 4.293 -0.438 1.00 71.06 225 SER A C 1
ATOM 1724 O O . SER A 1 225 ? 2.594 4.603 0.404 1.00 71.06 225 SER A O 1
ATOM 1726 N N . ILE A 1 226 ? 4.732 4.168 -0.149 1.00 83.81 226 ILE A N 1
ATOM 1727 C CA . ILE A 1 226 ? 5.327 4.352 1.191 1.00 83.81 226 ILE A CA 1
ATOM 1728 C C . ILE A 1 226 ? 5.352 5.814 1.688 1.00 83.81 226 ILE A C 1
ATOM 1730 O O . ILE A 1 226 ? 5.749 6.078 2.822 1.00 83.81 226 ILE A O 1
ATOM 1734 N N . LEU A 1 227 ? 5.000 6.778 0.828 1.00 87.75 227 LEU A N 1
ATOM 1735 C CA . LEU A 1 227 ? 5.086 8.214 1.114 1.00 87.75 227 LEU A CA 1
ATOM 1736 C C . LEU A 1 227 ? 3.836 8.760 1.821 1.00 87.75 227 LEU A C 1
ATOM 1738 O O . LEU A 1 227 ? 2.704 8.440 1.456 1.00 87.75 227 LEU A O 1
ATOM 1742 N N . LEU A 1 228 ? 4.047 9.674 2.769 1.00 88.81 228 LEU A N 1
ATOM 1743 C CA . LEU A 1 228 ? 3.023 10.256 3.635 1.00 88.81 228 LEU A CA 1
ATOM 1744 C C . LEU A 1 228 ? 2.527 11.607 3.099 1.00 88.81 228 LEU A C 1
ATOM 1746 O O . LEU A 1 228 ? 3.219 12.626 3.172 1.00 88.81 228 LEU A O 1
ATOM 1750 N N . ALA A 1 229 ? 1.284 11.632 2.614 1.00 85.69 229 ALA A N 1
ATOM 1751 C CA . ALA A 1 229 ? 0.583 12.855 2.217 1.00 85.69 229 ALA A CA 1
ATOM 1752 C C . ALA A 1 229 ? -0.063 13.537 3.444 1.00 85.69 229 ALA A C 1
ATOM 1754 O O . ALA A 1 229 ? -1.262 13.392 3.709 1.00 85.69 229 ALA A O 1
ATOM 1755 N N . VAL A 1 230 ? 0.763 14.245 4.219 1.00 87.75 230 VAL A N 1
ATOM 1756 C CA . VAL A 1 230 ? 0.394 14.876 5.500 1.00 87.75 230 VAL A CA 1
ATOM 1757 C C . VAL A 1 230 ? -0.518 16.102 5.310 1.00 87.75 230 VAL A C 1
ATOM 1759 O O . VAL A 1 230 ? -0.454 16.812 4.308 1.00 87.75 230 VAL A O 1
ATOM 1762 N N . ASP A 1 231 ? -1.386 16.365 6.291 1.00 85.62 231 ASP A N 1
ATOM 1763 C CA . ASP A 1 231 ? -2.272 17.537 6.330 1.00 85.62 231 ASP A CA 1
ATOM 1764 C C . ASP A 1 231 ? -1.472 18.866 6.381 1.00 85.62 231 ASP A C 1
ATOM 1766 O O . ASP A 1 231 ? -0.660 19.050 7.292 1.00 85.62 231 ASP A O 1
ATOM 1770 N N . PRO A 1 232 ? -1.717 19.839 5.476 1.00 86.94 232 PRO A N 1
ATOM 1771 C CA . PRO A 1 232 ? -0.973 21.104 5.429 1.00 86.94 232 PRO A CA 1
ATOM 1772 C C . PRO A 1 232 ? -0.962 21.922 6.729 1.00 86.94 232 PRO A C 1
ATOM 1774 O O . PRO A 1 232 ? -0.033 22.696 6.958 1.00 86.94 232 PRO A O 1
ATOM 1777 N N . ARG A 1 233 ? -1.939 21.732 7.629 1.00 89.56 233 ARG A N 1
ATOM 1778 C CA . ARG A 1 233 ? -1.974 22.380 8.955 1.00 89.56 233 ARG A CA 1
ATOM 1779 C C . ARG A 1 233 ? -0.815 21.947 9.867 1.00 89.56 233 ARG A C 1
ATOM 1781 O O . ARG A 1 233 ? -0.591 22.577 10.896 1.00 89.56 233 ARG A O 1
ATOM 1788 N N . TRP A 1 234 ? -0.082 20.893 9.501 1.00 92.25 234 TRP A N 1
ATOM 1789 C CA . TRP A 1 234 ? 1.065 20.352 10.237 1.00 92.25 234 TRP A CA 1
ATOM 1790 C C . TRP A 1 234 ? 2.388 21.043 9.868 1.00 92.25 234 TRP A C 1
ATOM 1792 O O . TRP A 1 234 ? 3.362 20.936 10.615 1.00 92.25 234 TRP A O 1
ATOM 1802 N N . LYS A 1 235 ? 2.420 21.796 8.757 1.00 91.69 235 LYS A N 1
ATOM 1803 C CA . LYS A 1 235 ? 3.584 22.549 8.261 1.00 91.69 235 LYS A CA 1
ATOM 1804 C C . LYS A 1 235 ? 4.352 23.336 9.344 1.00 91.69 235 LYS A C 1
ATOM 1806 O O . LYS A 1 235 ? 5.559 23.123 9.434 1.00 91.69 235 LYS A O 1
ATOM 1811 N N . PRO A 1 236 ? 3.728 24.197 10.182 1.00 93.12 236 PRO A N 1
ATOM 1812 C CA . PRO A 1 236 ? 4.460 24.996 11.176 1.00 93.12 236 PRO A CA 1
ATOM 1813 C C . PRO A 1 236 ? 5.058 24.179 12.337 1.00 93.12 236 PRO A C 1
ATOM 1815 O O . PRO A 1 236 ? 5.696 24.759 13.209 1.00 93.12 236 PRO A O 1
ATOM 1818 N N . TYR A 1 237 ? 4.856 22.857 12.361 1.00 93.38 237 TYR A N 1
ATOM 1819 C CA . TYR A 1 237 ? 5.361 21.958 13.398 1.00 93.38 237 TYR A CA 1
ATOM 1820 C C . TYR A 1 237 ? 6.344 20.918 12.837 1.00 93.38 237 TYR A C 1
ATOM 1822 O O . TYR A 1 237 ? 7.413 20.736 13.408 1.00 93.38 237 TYR A O 1
ATOM 1830 N N . LEU A 1 238 ? 6.017 20.263 11.711 1.00 91.62 238 LEU A N 1
ATOM 1831 C CA . LEU A 1 238 ? 6.889 19.256 11.083 1.00 91.62 238 LEU A CA 1
ATOM 1832 C C . LEU A 1 238 ? 7.921 19.846 10.117 1.00 91.62 238 LEU A C 1
ATOM 1834 O O . LEU A 1 238 ? 9.072 19.413 10.104 1.00 91.62 238 LEU A O 1
ATOM 1838 N N . VAL A 1 239 ? 7.519 20.809 9.284 1.00 91.06 239 VAL A N 1
ATOM 1839 C CA . VAL A 1 239 ? 8.370 21.380 8.229 1.00 91.06 239 VAL A CA 1
ATOM 1840 C C . VAL A 1 239 ? 9.115 22.578 8.807 1.00 91.06 239 VAL A C 1
ATOM 1842 O O . VAL A 1 239 ? 8.869 23.728 8.455 1.00 91.06 239 VAL A O 1
ATOM 1845 N N . GLN A 1 240 ? 9.977 22.301 9.786 1.00 91.69 240 GLN A N 1
ATOM 1846 C CA . GLN A 1 240 ? 10.788 23.281 10.506 1.00 91.69 240 GLN A CA 1
ATOM 1847 C C . GLN A 1 240 ? 12.202 22.717 10.674 1.00 91.69 240 GLN A C 1
ATOM 1849 O O . GLN A 1 240 ? 12.375 21.661 11.286 1.00 91.69 240 GLN A O 1
ATOM 1854 N N . ALA A 1 241 ? 13.218 23.423 10.168 1.00 90.44 241 ALA A N 1
ATOM 1855 C CA . ALA A 1 241 ? 14.613 22.974 10.237 1.00 90.44 241 ALA A CA 1
ATOM 1856 C C . ALA A 1 241 ? 15.069 22.691 11.681 1.00 90.44 241 ALA A C 1
ATOM 1858 O O . ALA A 1 241 ? 15.747 21.699 11.932 1.00 90.44 241 ALA A O 1
ATOM 1859 N N . SER A 1 242 ? 14.622 23.506 12.641 1.00 90.62 242 SER A N 1
ATOM 1860 C CA . SER A 1 242 ? 14.884 23.330 14.075 1.00 90.62 242 SER A CA 1
ATOM 1861 C C . SER A 1 242 ? 14.279 22.050 14.660 1.00 90.62 242 SER A C 1
ATOM 1863 O O . SER A 1 242 ? 14.901 21.431 15.520 1.00 90.62 242 SER A O 1
ATOM 1865 N N . PHE A 1 243 ? 13.102 21.615 14.194 1.00 92.00 243 PHE A N 1
ATOM 1866 C CA . PHE A 1 243 ? 12.498 20.354 14.634 1.00 92.00 243 PHE A CA 1
ATOM 1867 C C . PHE A 1 243 ? 13.242 19.152 14.047 1.00 92.00 243 PHE A C 1
ATOM 1869 O O . PHE A 1 243 ? 13.620 18.251 14.792 1.00 92.00 243 PHE A O 1
ATOM 1876 N N . VAL A 1 244 ? 13.536 19.172 12.741 1.00 92.25 244 VAL A N 1
ATOM 1877 C CA . VAL A 1 244 ? 14.335 18.125 12.079 1.00 92.25 244 VAL A CA 1
ATOM 1878 C C . VAL A 1 244 ? 15.703 17.989 12.760 1.00 92.25 244 VAL A C 1
ATOM 1880 O O . VAL A 1 244 ? 16.085 16.892 13.169 1.00 92.25 244 VAL A O 1
ATOM 1883 N N . GLN A 1 245 ? 16.399 19.108 12.986 1.00 89.88 245 GLN A N 1
ATOM 1884 C CA . GLN A 1 245 ? 17.675 19.146 13.704 1.00 89.88 245 GLN A CA 1
ATOM 1885 C C . GLN A 1 245 ? 17.559 18.605 15.139 1.00 89.88 245 GLN A C 1
ATOM 1887 O O . GLN A 1 245 ? 18.442 17.866 15.571 1.00 89.88 245 GLN A O 1
ATOM 1892 N N . ALA A 1 246 ? 16.477 18.909 15.864 1.00 90.31 246 ALA A N 1
ATOM 1893 C CA . ALA A 1 246 ? 16.257 18.394 17.216 1.00 90.31 246 ALA A CA 1
ATOM 1894 C C . ALA A 1 246 ? 16.077 16.865 17.252 1.00 90.31 246 ALA A C 1
ATOM 1896 O O . ALA A 1 246 ? 16.601 16.227 18.164 1.00 90.31 246 ALA A O 1
ATOM 1897 N N . ILE A 1 247 ? 15.410 16.254 16.261 1.00 92.88 247 ILE A N 1
ATOM 1898 C CA . ILE A 1 247 ? 15.302 14.785 16.171 1.00 92.88 247 ILE A CA 1
ATOM 1899 C C . ILE A 1 247 ? 16.669 14.152 15.856 1.00 92.88 247 ILE A C 1
ATOM 1901 O O . ILE A 1 247 ? 17.060 13.194 16.523 1.00 92.88 247 ILE A O 1
ATOM 1905 N N . PHE A 1 248 ? 17.444 14.705 14.915 1.00 90.62 248 PHE A N 1
ATOM 1906 C CA . PHE A 1 248 ? 18.808 14.219 14.646 1.00 90.62 248 PHE A CA 1
ATOM 1907 C C . PHE A 1 248 ? 19.746 14.390 15.855 1.00 90.62 248 PHE A C 1
ATOM 1909 O O . PHE A 1 248 ? 20.544 13.499 16.148 1.00 90.62 248 PHE A O 1
ATOM 1916 N N . GLN A 1 249 ? 19.630 15.489 16.606 1.00 88.31 249 GLN A N 1
ATOM 1917 C CA . GLN A 1 249 ? 20.387 15.703 17.843 1.00 88.31 249 GLN A CA 1
ATOM 1918 C C . GLN A 1 249 ? 19.955 14.742 18.963 1.00 88.31 249 GLN A C 1
ATOM 1920 O O . GLN A 1 249 ? 20.804 14.229 19.694 1.00 88.31 249 GLN A O 1
ATOM 1925 N N . ALA A 1 250 ? 18.658 14.454 19.095 1.00 88.38 250 ALA A N 1
ATOM 1926 C CA . ALA A 1 250 ? 18.169 13.428 20.012 1.00 88.38 250 ALA A CA 1
ATOM 1927 C C . ALA A 1 250 ? 18.703 12.037 19.637 1.00 88.38 250 ALA A C 1
ATOM 1929 O O . ALA A 1 250 ? 19.111 11.286 20.524 1.00 88.38 250 ALA A O 1
ATOM 1930 N N . TYR A 1 251 ? 18.769 11.717 18.339 1.00 87.62 251 TYR A N 1
ATOM 1931 C CA . TYR A 1 251 ? 19.355 10.465 17.870 1.00 87.62 251 TYR A CA 1
ATOM 1932 C C . TYR A 1 251 ? 20.832 10.350 18.253 1.00 87.62 251 TYR A C 1
ATOM 1934 O O . TYR A 1 251 ? 21.219 9.385 18.907 1.00 87.62 251 TYR A O 1
ATOM 1942 N N . THR A 1 252 ? 21.659 11.347 17.927 1.00 85.69 252 THR A N 1
ATOM 1943 C CA . THR A 1 252 ? 23.098 11.298 18.245 1.00 85.69 252 THR A CA 1
ATOM 1944 C C . THR A 1 252 ? 23.367 11.282 19.753 1.00 85.69 252 THR A C 1
ATOM 1946 O O . THR A 1 252 ? 24.293 10.604 20.193 1.00 85.69 252 THR A O 1
ATOM 1949 N N . THR A 1 253 ? 22.518 11.932 20.557 1.00 85.00 253 THR A N 1
ATOM 1950 C CA . THR A 1 253 ? 22.598 11.918 22.031 1.00 85.00 253 THR A CA 1
ATOM 1951 C C . THR A 1 253 ? 22.207 10.562 22.638 1.00 85.00 253 THR A C 1
ATOM 1953 O O . THR A 1 253 ? 22.738 10.179 23.680 1.00 85.00 253 THR A O 1
ATOM 1956 N N . HIS A 1 254 ? 21.295 9.815 22.003 1.00 83.38 254 HIS A N 1
ATOM 1957 C CA . HIS A 1 254 ? 20.727 8.571 22.543 1.00 83.38 254 HIS A CA 1
ATOM 1958 C C . HIS A 1 254 ? 21.021 7.310 21.706 1.00 83.38 254 HIS A C 1
ATOM 1960 O O . HIS A 1 254 ? 20.422 6.265 21.962 1.00 83.38 254 HIS A O 1
ATOM 1966 N N . ARG A 1 255 ? 21.966 7.369 20.754 1.00 80.88 255 ARG A N 1
ATOM 1967 C CA . ARG A 1 255 ? 22.291 6.293 19.790 1.00 80.88 255 ARG A CA 1
ATOM 1968 C C . ARG A 1 255 ? 22.517 4.922 20.443 1.00 80.88 255 ARG A C 1
ATOM 1970 O O . ARG A 1 255 ? 22.076 3.910 19.907 1.00 80.88 255 ARG A O 1
ATOM 1977 N N . SER A 1 256 ? 23.145 4.891 21.620 1.00 77.94 256 SER A N 1
ATOM 1978 C CA . SER A 1 256 ? 23.442 3.675 22.395 1.00 77.94 256 SER A CA 1
ATOM 1979 C C . SER A 1 256 ? 22.287 3.155 23.269 1.00 77.94 256 SER A C 1
ATOM 1981 O O . SER A 1 256 ? 22.398 2.075 23.847 1.00 77.94 256 SER A O 1
ATOM 1983 N N . HIS A 1 257 ? 21.174 3.885 23.394 1.00 78.00 257 HIS A N 1
ATOM 1984 C CA . HIS A 1 257 ? 20.040 3.492 24.234 1.00 78.00 257 HIS A CA 1
ATOM 1985 C C . HIS A 1 257 ? 19.021 2.675 23.425 1.00 78.00 257 HIS A C 1
ATOM 1987 O O . HIS A 1 257 ? 18.078 3.230 22.858 1.00 78.00 257 HIS A O 1
ATOM 1993 N N . GLY A 1 258 ? 19.221 1.352 23.366 1.00 69.25 258 GLY A N 1
ATOM 1994 C CA . GLY A 1 258 ? 18.604 0.434 22.391 1.00 69.25 258 GLY A CA 1
ATOM 1995 C C . GLY A 1 258 ? 17.137 0.697 22.011 1.00 69.25 258 GLY A C 1
ATOM 1996 O O . GLY A 1 258 ? 16.843 0.888 20.833 1.00 69.25 258 GLY A O 1
ATOM 1997 N N . LEU A 1 259 ? 16.218 0.767 22.984 1.00 71.69 259 LEU A N 1
ATOM 1998 C CA . LEU A 1 259 ? 14.782 0.965 22.710 1.00 71.69 259 LEU A CA 1
ATOM 1999 C C . LEU A 1 259 ? 14.457 2.365 22.147 1.00 71.69 259 LEU A C 1
ATOM 2001 O O . LEU A 1 259 ? 13.603 2.521 21.273 1.00 71.69 259 LEU A O 1
ATOM 2005 N N . TRP A 1 260 ? 15.145 3.397 22.641 1.00 79.25 260 TRP A N 1
ATOM 2006 C CA . TRP A 1 260 ? 14.930 4.781 22.204 1.00 79.25 260 TRP A CA 1
ATOM 2007 C C . TRP A 1 260 ? 15.564 5.054 20.846 1.00 79.25 260 TRP A C 1
ATOM 2009 O O . TRP A 1 260 ? 14.945 5.705 20.012 1.00 79.25 260 TRP A O 1
ATOM 2019 N N . SER A 1 261 ? 16.777 4.541 20.629 1.00 83.38 261 SER A N 1
ATOM 2020 C CA . SER A 1 261 ? 17.546 4.696 19.393 1.00 83.38 261 SER A CA 1
ATOM 2021 C C . SER A 1 261 ? 16.719 4.262 18.176 1.00 83.38 261 SER A C 1
ATOM 2023 O O . SER A 1 261 ? 16.535 5.044 17.244 1.00 83.38 261 SER A O 1
ATOM 2025 N N . HIS A 1 262 ? 16.086 3.085 18.250 1.00 86.00 262 HIS A N 1
ATOM 2026 C CA . HIS A 1 262 ? 15.155 2.612 17.223 1.00 86.00 262 HIS A CA 1
ATOM 2027 C C . HIS A 1 262 ? 13.905 3.504 17.089 1.00 86.00 262 HIS A C 1
ATOM 2029 O O . HIS A 1 262 ? 13.576 3.923 15.984 1.00 86.00 262 HIS A O 1
ATOM 2035 N N . THR A 1 263 ? 13.241 3.879 18.191 1.00 89.94 263 THR A N 1
ATOM 2036 C CA . THR A 1 263 ? 12.021 4.715 18.128 1.00 89.94 263 THR A CA 1
ATOM 2037 C C . THR A 1 263 ? 12.298 6.091 17.498 1.00 89.94 263 THR A C 1
ATOM 2039 O O . THR A 1 263 ? 11.487 6.600 16.726 1.00 89.94 263 THR A O 1
ATOM 2042 N N . ILE A 1 264 ? 13.467 6.684 17.764 1.00 91.25 264 ILE A N 1
ATOM 2043 C CA . ILE A 1 264 ? 13.898 7.949 17.154 1.00 91.25 264 ILE A CA 1
ATOM 2044 C C . ILE A 1 264 ? 14.213 7.758 15.658 1.00 91.25 264 ILE A C 1
ATOM 2046 O O . ILE A 1 264 ? 13.810 8.598 14.853 1.00 91.25 264 ILE A O 1
ATOM 2050 N N . ARG A 1 265 ? 14.849 6.646 15.248 1.00 90.31 265 ARG A N 1
ATOM 2051 C CA . ARG A 1 265 ? 15.023 6.324 13.815 1.00 90.31 265 ARG A CA 1
ATOM 2052 C C . ARG A 1 265 ? 13.694 6.122 13.097 1.00 90.31 265 ARG A C 1
ATOM 2054 O O . ARG A 1 265 ? 13.539 6.627 11.993 1.00 90.31 265 ARG A O 1
ATOM 2061 N N . GLN A 1 266 ? 12.711 5.489 13.729 1.00 92.56 266 GLN A N 1
ATOM 2062 C CA . GLN A 1 266 ? 11.368 5.348 13.160 1.00 92.56 266 GLN A CA 1
ATOM 2063 C C . GLN A 1 266 ? 10.692 6.717 12.945 1.00 92.56 266 GLN A C 1
ATOM 2065 O O . GLN A 1 266 ? 10.089 6.937 11.895 1.00 92.56 266 GLN A O 1
ATOM 2070 N N . VAL A 1 267 ? 10.888 7.698 13.841 1.00 94.31 267 VAL A N 1
ATOM 2071 C CA . VAL A 1 267 ? 10.490 9.097 13.570 1.00 94.31 267 VAL A CA 1
ATOM 2072 C C . VAL A 1 267 ? 11.254 9.681 12.371 1.00 94.31 267 VAL A C 1
ATOM 2074 O O . VAL A 1 267 ? 10.625 10.298 11.515 1.00 94.31 267 VAL A O 1
ATOM 2077 N N . LEU A 1 268 ? 12.572 9.474 12.251 1.00 94.06 268 LEU A N 1
ATOM 2078 C CA . LEU A 1 268 ? 13.363 9.962 11.105 1.00 94.06 268 LEU A CA 1
ATOM 2079 C C . LEU A 1 268 ? 12.917 9.355 9.761 1.00 94.06 268 LEU A C 1
ATOM 2081 O O . LEU A 1 268 ? 12.758 10.092 8.790 1.00 94.06 268 LEU A O 1
ATOM 2085 N N . ILE A 1 269 ? 12.659 8.044 9.708 1.00 93.94 269 ILE A N 1
ATOM 2086 C CA . ILE A 1 269 ? 12.157 7.328 8.521 1.00 93.94 269 ILE A CA 1
ATOM 2087 C C . ILE A 1 269 ? 10.786 7.883 8.106 1.00 93.94 269 ILE A C 1
ATOM 2089 O O . ILE A 1 269 ? 10.543 8.153 6.927 1.00 93.94 269 ILE A O 1
ATOM 2093 N N . LEU A 1 270 ? 9.891 8.119 9.068 1.00 94.62 270 LEU A N 1
ATOM 2094 C CA . LEU A 1 270 ? 8.570 8.689 8.801 1.00 94.62 270 LEU A CA 1
ATOM 2095 C C . LEU A 1 270 ? 8.645 10.164 8.369 1.00 94.62 270 LEU A C 1
ATOM 2097 O O . LEU A 1 270 ? 7.905 10.560 7.473 1.00 94.62 270 LEU A O 1
ATOM 2101 N N . LEU A 1 271 ? 9.573 10.964 8.909 1.00 94.62 271 LEU A N 1
ATOM 2102 C CA . LEU A 1 271 ? 9.840 12.326 8.420 1.00 94.62 271 LEU A CA 1
ATOM 2103 C C . LEU A 1 271 ? 10.384 12.318 6.980 1.00 94.62 271 LEU A C 1
ATOM 2105 O O . LEU A 1 271 ? 9.896 13.073 6.145 1.00 94.62 271 LEU A O 1
ATOM 2109 N N . ALA A 1 272 ? 11.310 11.412 6.651 1.00 93.06 272 ALA A N 1
ATOM 2110 C CA . ALA A 1 272 ? 11.807 11.218 5.283 1.00 93.06 272 ALA A CA 1
ATOM 2111 C C . ALA A 1 272 ? 10.728 10.727 4.300 1.00 93.06 272 ALA A C 1
ATOM 2113 O O . ALA A 1 272 ? 10.879 10.875 3.087 1.00 93.06 272 ALA A O 1
ATOM 2114 N N . SER A 1 273 ? 9.637 10.153 4.819 1.00 93.12 273 SER A N 1
ATOM 2115 C CA . SER A 1 273 ? 8.476 9.720 4.035 1.00 93.12 273 SER A CA 1
ATOM 2116 C C . SER A 1 273 ? 7.495 10.862 3.731 1.00 93.12 273 SER A C 1
ATOM 2118 O O . SER A 1 273 ? 6.651 10.702 2.850 1.00 93.12 273 SER A O 1
ATOM 2120 N N . VAL A 1 274 ? 7.560 12.003 4.433 1.00 92.00 274 VAL A N 1
ATOM 2121 C CA . VAL A 1 274 ? 6.669 13.154 4.188 1.00 92.00 274 VAL A CA 1
ATOM 2122 C C . VAL A 1 274 ? 6.912 13.698 2.783 1.00 92.00 274 VAL A C 1
ATOM 2124 O O . VAL A 1 274 ? 8.053 13.922 2.392 1.00 92.00 274 VAL A O 1
ATOM 2127 N N . THR A 1 275 ? 5.839 13.902 2.014 1.00 87.62 275 THR A N 1
ATOM 2128 C CA . THR A 1 275 ? 5.936 14.282 0.598 1.00 87.62 275 THR A CA 1
ATOM 2129 C C . THR A 1 275 ? 5.005 15.436 0.223 1.00 87.62 275 THR A C 1
ATOM 2131 O O . THR A 1 275 ? 3.941 15.622 0.814 1.00 87.62 275 THR A O 1
ATOM 2134 N N . GLY A 1 276 ? 5.371 16.203 -0.808 1.00 74.25 276 GLY A N 1
ATOM 2135 C CA . GLY A 1 276 ? 4.548 17.280 -1.375 1.00 74.25 276 GLY A CA 1
ATOM 2136 C C . GLY A 1 276 ? 3.343 16.827 -2.211 1.00 74.25 276 GLY A C 1
ATOM 2137 O O . GLY A 1 276 ? 2.606 17.667 -2.736 1.00 74.25 276 GLY A O 1
ATOM 2138 N N . ARG A 1 277 ? 3.110 15.514 -2.355 1.00 73.31 277 ARG A N 1
ATOM 2139 C CA . ARG A 1 277 ? 1.921 14.974 -3.038 1.00 73.31 277 ARG A CA 1
ATOM 2140 C C . ARG A 1 277 ? 0.653 15.362 -2.263 1.00 73.31 277 ARG A C 1
ATOM 2142 O O . ARG A 1 277 ? 0.518 15.056 -1.081 1.00 73.31 277 ARG A O 1
ATOM 2149 N N . ARG A 1 278 ? -0.307 16.010 -2.936 1.00 65.81 278 ARG A N 1
ATOM 2150 C CA . ARG A 1 278 ? -1.593 16.413 -2.329 1.00 65.81 278 ARG A CA 1
ATOM 2151 C C . ARG A 1 278 ? -2.361 15.188 -1.822 1.00 65.81 278 ARG A C 1
ATOM 2153 O O . ARG A 1 278 ? -2.565 14.233 -2.574 1.00 65.81 278 ARG A O 1
ATOM 2160 N N . ARG A 1 279 ? -2.854 15.240 -0.579 1.00 60.34 279 ARG A N 1
ATOM 2161 C CA . ARG A 1 279 ? -3.665 14.168 0.025 1.00 60.34 279 ARG A CA 1
ATOM 2162 C C . ARG A 1 279 ? -4.975 13.984 -0.747 1.00 60.34 279 ARG A C 1
ATOM 2164 O O . ARG A 1 279 ? -5.916 14.758 -0.580 1.00 60.34 279 ARG A O 1
ATOM 2171 N N . ARG A 1 280 ? -5.064 12.932 -1.564 1.00 52.03 280 ARG A N 1
ATOM 2172 C CA . ARG A 1 280 ? -6.325 12.507 -2.191 1.00 52.03 280 ARG A CA 1
ATOM 2173 C C . ARG A 1 280 ? -7.289 12.059 -1.089 1.00 52.03 280 ARG A C 1
ATOM 2175 O O . ARG A 1 280 ? -7.017 11.087 -0.389 1.00 52.03 280 ARG A O 1
ATOM 2182 N N . SER A 1 281 ? -8.409 12.763 -0.916 1.00 46.38 281 SER A N 1
ATOM 2183 C CA . SER A 1 281 ? -9.466 12.295 -0.016 1.00 46.38 281 SER A CA 1
ATOM 2184 C C . SER A 1 281 ? -10.105 11.040 -0.609 1.00 46.38 281 SER A C 1
ATOM 2186 O O . SER A 1 281 ? -10.759 11.112 -1.646 1.00 46.38 281 SER A O 1
ATOM 2188 N N . LEU A 1 282 ? -9.975 9.905 0.081 1.00 42.88 282 LEU A N 1
ATOM 2189 C CA . LEU A 1 282 ? -10.659 8.647 -0.256 1.00 42.88 282 LEU A CA 1
ATOM 2190 C C . LEU A 1 282 ? -12.195 8.724 -0.105 1.00 42.88 282 LEU A C 1
ATOM 2192 O O . LEU A 1 282 ? -12.896 7.741 -0.350 1.00 42.88 282 LEU A O 1
ATOM 2196 N N . HIS A 1 283 ? -12.743 9.876 0.303 1.00 43.34 283 HIS A N 1
ATOM 2197 C CA . HIS A 1 283 ? -14.172 10.080 0.525 1.00 43.34 283 HIS A CA 1
ATOM 2198 C C . HIS A 1 283 ? -14.688 11.359 -0.153 1.00 43.34 283 HIS A C 1
ATOM 2200 O O . HIS A 1 283 ? -14.192 12.463 0.071 1.00 43.34 283 HIS A O 1
ATOM 2206 N N . VAL A 1 284 ? -15.742 11.184 -0.953 1.00 35.22 284 VAL A N 1
ATOM 2207 C CA . VAL A 1 284 ? -16.259 12.107 -1.988 1.00 35.22 284 VAL A CA 1
ATOM 2208 C C . VAL A 1 284 ? -17.080 13.292 -1.422 1.00 35.22 284 VAL A C 1
ATOM 2210 O O . VAL A 1 284 ? -17.788 13.966 -2.157 1.00 35.22 284 VAL A O 1
ATOM 2213 N N . LEU A 1 285 ? -17.037 13.556 -0.108 1.00 32.00 285 LEU A N 1
ATOM 2214 C CA . LEU A 1 285 ? -18.006 14.438 0.576 1.00 32.00 285 LEU A CA 1
ATOM 2215 C C . LEU A 1 285 ? -17.406 15.540 1.473 1.00 32.00 285 LEU A C 1
ATOM 2217 O O . LEU A 1 285 ? -18.135 16.160 2.247 1.00 32.00 285 LEU A O 1
ATOM 2221 N N . SER A 1 286 ? -16.111 15.841 1.361 1.00 37.28 286 SER A N 1
ATOM 2222 C CA . SER A 1 286 ? -15.492 17.002 2.021 1.00 37.28 286 SER A CA 1
ATOM 2223 C C . SER A 1 286 ? -14.781 17.910 1.012 1.00 37.28 286 SER A C 1
ATOM 2225 O O . SER A 1 286 ? -13.693 17.603 0.535 1.00 37.28 286 SER A O 1
ATOM 2227 N N . ASN A 1 287 ? -15.360 19.088 0.746 1.00 30.92 287 ASN A N 1
ATOM 2228 C CA . ASN A 1 287 ? -14.818 20.112 -0.168 1.00 30.92 287 ASN A CA 1
ATOM 2229 C C . ASN A 1 287 ? -13.593 20.869 0.403 1.00 30.92 287 ASN A C 1
ATOM 2231 O O . ASN A 1 287 ? -13.399 22.054 0.135 1.00 30.92 287 ASN A O 1
ATOM 2235 N N . LEU A 1 288 ? -12.773 20.208 1.223 1.00 42.41 288 LEU A N 1
ATOM 2236 C CA . LEU A 1 288 ? -11.495 20.739 1.686 1.00 42.41 288 LEU A CA 1
ATOM 2237 C C . LEU A 1 288 ? -10.448 20.474 0.605 1.00 42.41 288 LEU A C 1
ATOM 2239 O O . LEU A 1 288 ? -9.975 19.350 0.450 1.00 42.41 288 LEU A O 1
ATOM 2243 N N . VAL A 1 289 ? -10.096 21.523 -0.140 1.00 40.25 289 VAL A N 1
ATOM 2244 C CA . VAL A 1 289 ? -9.011 21.491 -1.126 1.00 40.25 289 VAL A CA 1
ATOM 2245 C C . VAL A 1 289 ? -7.710 21.130 -0.407 1.00 40.25 289 VAL A C 1
ATOM 2247 O O . VAL A 1 289 ? -7.144 21.943 0.322 1.00 40.25 289 VAL A O 1
ATOM 2250 N N . ALA A 1 290 ? -7.247 19.894 -0.595 1.00 53.06 290 ALA A N 1
ATOM 2251 C CA . ALA A 1 290 ? -6.006 19.415 -0.009 1.00 53.06 290 ALA A CA 1
ATOM 2252 C C . ALA A 1 290 ? -4.810 20.093 -0.695 1.00 53.06 290 ALA A C 1
ATOM 2254 O O . ALA A 1 290 ? -4.407 19.716 -1.797 1.00 53.06 290 ALA A O 1
ATOM 2255 N N . GLY A 1 291 ? -4.257 21.113 -0.039 1.00 63.25 291 GLY A N 1
ATOM 2256 C CA . GLY A 1 291 ? -2.965 21.685 -0.405 1.00 63.25 291 GLY A CA 1
ATOM 2257 C C . GLY A 1 291 ? -1.817 20.683 -0.232 1.00 63.25 291 GLY A C 1
ATOM 2258 O O . GLY A 1 291 ? -1.999 19.575 0.275 1.00 63.25 291 GLY A O 1
ATOM 2259 N N . SER A 1 292 ? -0.620 21.095 -0.642 1.00 80.56 292 SER A N 1
ATOM 2260 C CA . SER A 1 292 ? 0.626 20.463 -0.195 1.00 80.56 292 SER A CA 1
ATOM 2261 C C . SER A 1 292 ? 0.995 20.991 1.197 1.00 80.56 292 SER A C 1
ATOM 2263 O O . SER A 1 292 ? 0.572 22.084 1.577 1.00 80.56 292 SER A O 1
ATOM 2265 N N . ILE A 1 293 ? 1.792 20.234 1.955 1.00 88.94 293 ILE A N 1
ATOM 2266 C CA . ILE A 1 293 ? 2.425 20.720 3.191 1.00 88.94 293 ILE A CA 1
ATOM 2267 C C . ILE A 1 293 ? 3.591 21.695 2.903 1.00 88.94 293 ILE A C 1
ATOM 2269 O O . ILE A 1 293 ? 3.948 22.497 3.765 1.00 88.94 293 ILE A O 1
ATOM 2273 N N . PHE A 1 294 ? 4.125 21.686 1.676 1.00 89.00 294 PHE A N 1
ATOM 2274 C CA . PHE A 1 294 ? 5.154 22.607 1.175 1.00 89.00 294 PHE A CA 1
ATOM 2275 C C . PHE A 1 294 ? 4.549 23.639 0.210 1.00 89.00 294 PHE A C 1
ATOM 2277 O O . PHE A 1 294 ? 3.680 23.299 -0.592 1.00 89.00 294 PHE A O 1
ATOM 2284 N N . ASP A 1 295 ? 5.027 24.887 0.256 1.00 84.31 295 ASP A N 1
ATOM 2285 C CA . ASP A 1 295 ? 4.498 25.985 -0.579 1.00 84.31 295 ASP A CA 1
ATOM 2286 C C . ASP A 1 295 ? 4.974 25.922 -2.037 1.00 84.31 295 ASP A C 1
ATOM 2288 O O . ASP A 1 295 ? 4.242 26.304 -2.948 1.00 84.31 295 ASP A O 1
ATOM 2292 N N . SER A 1 296 ? 6.203 25.444 -2.248 1.00 83.19 296 SER A N 1
ATOM 2293 C CA . SER A 1 296 ? 6.849 25.289 -3.553 1.00 83.19 296 SER A CA 1
ATOM 2294 C C . SER A 1 296 ? 7.635 23.970 -3.611 1.00 83.19 296 SER A C 1
ATOM 2296 O O . SER A 1 296 ? 7.921 23.384 -2.557 1.00 83.19 296 SER A O 1
ATOM 2298 N N . PRO A 1 297 ? 8.016 23.496 -4.815 1.00 81.38 297 PRO A N 1
ATOM 2299 C CA . PRO A 1 297 ? 8.959 22.391 -4.962 1.00 81.38 297 PRO A CA 1
ATOM 2300 C C . PRO A 1 297 ? 10.275 22.653 -4.222 1.00 81.38 297 PRO A C 1
ATOM 2302 O O . PRO A 1 297 ? 10.759 21.769 -3.528 1.00 81.38 297 PRO A O 1
ATOM 2305 N N . ASP A 1 298 ? 10.798 23.879 -4.267 1.00 82.19 298 ASP A N 1
ATOM 2306 C CA . ASP A 1 298 ? 12.065 24.262 -3.621 1.00 82.19 298 ASP A CA 1
ATOM 2307 C C . ASP A 1 298 ? 11.997 24.127 -2.092 1.00 82.19 298 ASP A C 1
ATOM 2309 O O . ASP A 1 298 ? 12.963 23.708 -1.459 1.00 82.19 298 ASP A O 1
ATOM 2313 N N . HIS A 1 299 ? 10.840 24.412 -1.481 1.00 86.00 299 HIS A N 1
ATOM 2314 C CA . HIS A 1 299 ? 10.628 24.177 -0.048 1.00 86.00 299 HIS A CA 1
ATOM 2315 C C . HIS A 1 299 ? 10.592 22.668 0.276 1.00 86.00 299 HIS A C 1
ATOM 2317 O O . HIS A 1 299 ? 11.098 22.249 1.317 1.00 86.00 299 HIS A O 1
ATOM 2323 N N . HIS A 1 300 ? 10.063 21.831 -0.625 1.00 87.69 300 HIS A N 1
ATOM 2324 C CA . HIS A 1 300 ? 10.134 20.373 -0.479 1.00 87.69 300 HIS A CA 1
ATOM 2325 C C . HIS A 1 300 ? 11.578 19.861 -0.640 1.00 87.69 300 HIS A C 1
ATOM 2327 O O . HIS A 1 300 ? 12.046 19.097 0.204 1.00 87.69 300 HIS A O 1
ATOM 2333 N N . VAL A 1 301 ? 12.317 20.346 -1.647 1.00 84.88 301 VAL A N 1
ATOM 2334 C CA . VAL A 1 301 ? 13.748 20.049 -1.847 1.00 84.88 301 VAL A CA 1
ATOM 2335 C C . VAL A 1 301 ? 14.558 20.447 -0.617 1.00 84.88 301 VAL A C 1
ATOM 2337 O O . VAL A 1 301 ? 15.312 19.621 -0.111 1.00 84.88 301 VAL A O 1
ATOM 2340 N N . ALA A 1 302 ? 14.369 21.654 -0.075 1.00 87.50 302 ALA A N 1
ATOM 2341 C CA . ALA A 1 302 ? 15.077 22.119 1.119 1.00 87.50 302 ALA A CA 1
ATOM 2342 C C . ALA A 1 302 ? 14.814 21.223 2.344 1.00 87.50 302 ALA A C 1
ATOM 2344 O O . ALA A 1 302 ? 15.746 20.884 3.071 1.00 87.50 302 ALA A O 1
ATOM 2345 N N . TYR A 1 303 ? 13.569 20.779 2.543 1.00 91.25 303 TYR A N 1
ATOM 2346 C CA . TYR A 1 303 ? 13.209 19.868 3.630 1.00 91.25 303 TYR A CA 1
ATOM 2347 C C . TYR A 1 303 ? 13.883 18.494 3.499 1.00 91.25 303 TYR A C 1
ATOM 2349 O O . TYR A 1 303 ? 14.534 18.036 4.440 1.00 91.25 303 TYR A O 1
ATOM 2357 N N . ILE A 1 304 ? 13.792 17.862 2.323 1.00 89.56 304 ILE A N 1
ATOM 2358 C CA . ILE A 1 304 ? 14.453 16.575 2.054 1.00 89.56 304 ILE A CA 1
ATOM 2359 C C . ILE A 1 304 ? 15.983 16.725 2.139 1.00 89.56 304 ILE A C 1
ATOM 2361 O O . ILE A 1 304 ? 16.653 15.859 2.698 1.00 89.56 304 ILE A O 1
ATOM 2365 N N . THR A 1 305 ? 16.534 17.863 1.702 1.00 86.88 305 THR A N 1
ATOM 2366 C CA . THR A 1 305 ? 17.959 18.216 1.839 1.00 86.88 305 THR A CA 1
ATOM 2367 C C . THR A 1 305 ? 18.411 18.232 3.298 1.00 86.88 305 THR A C 1
ATOM 2369 O O . THR A 1 305 ? 19.475 17.689 3.596 1.00 86.88 305 THR A O 1
ATOM 2372 N N . TRP A 1 306 ? 17.628 18.806 4.223 1.00 90.44 306 TRP A N 1
ATOM 2373 C CA . TRP A 1 306 ? 17.960 18.793 5.656 1.00 90.44 306 TRP A CA 1
ATOM 2374 C C . TRP A 1 306 ? 18.001 17.369 6.220 1.00 90.44 306 TRP A C 1
ATOM 2376 O O . TRP A 1 306 ? 18.908 17.039 6.986 1.00 90.44 306 TRP A O 1
ATOM 2386 N N . ILE A 1 307 ? 17.055 16.514 5.817 1.00 91.50 307 ILE A N 1
ATOM 2387 C CA . ILE A 1 307 ? 17.008 15.113 6.255 1.00 91.50 307 ILE A CA 1
ATOM 2388 C C . ILE A 1 307 ? 18.181 14.319 5.670 1.00 91.50 307 ILE A C 1
ATOM 2390 O O . ILE A 1 307 ? 18.842 13.590 6.406 1.00 91.50 307 ILE A O 1
ATOM 2394 N N . PHE A 1 308 ? 18.498 14.499 4.387 1.00 87.31 308 PHE A N 1
ATOM 2395 C CA . PHE A 1 308 ? 19.625 13.830 3.738 1.00 87.31 308 PHE A CA 1
ATOM 2396 C C . PHE A 1 308 ? 20.974 14.234 4.351 1.00 87.31 308 PHE A C 1
ATOM 2398 O O . PHE A 1 308 ? 21.780 13.362 4.660 1.00 87.31 308 PHE A O 1
ATOM 2405 N N . HIS A 1 309 ? 21.203 15.520 4.646 1.00 85.25 309 HIS A N 1
ATOM 2406 C CA . HIS A 1 309 ? 22.418 15.953 5.353 1.00 85.25 309 HIS A CA 1
ATOM 2407 C C . HIS A 1 309 ? 22.510 15.374 6.776 1.00 85.25 309 HIS A C 1
ATOM 2409 O O . HIS A 1 309 ? 23.593 14.978 7.211 1.00 85.25 309 HIS A O 1
ATOM 2415 N N . GLY A 1 310 ? 21.385 15.270 7.494 1.00 85.06 310 GLY A N 1
ATOM 2416 C CA . GLY A 1 310 ? 21.329 14.587 8.790 1.00 85.06 310 GLY A CA 1
ATOM 2417 C C . GLY A 1 310 ? 21.625 13.084 8.689 1.00 85.06 310 GLY A C 1
ATOM 2418 O O . GLY A 1 310 ? 22.345 12.540 9.525 1.00 85.06 310 GLY A O 1
ATOM 2419 N N . ALA A 1 311 ? 21.140 12.420 7.636 1.00 85.06 311 ALA A N 1
ATOM 2420 C CA . ALA A 1 311 ? 21.432 11.017 7.355 1.00 85.06 311 ALA A CA 1
ATOM 2421 C C . ALA A 1 311 ? 22.918 10.803 7.013 1.00 85.06 311 ALA A C 1
ATOM 2423 O O . ALA A 1 311 ? 23.562 9.952 7.621 1.00 85.06 311 ALA A O 1
ATOM 2424 N N . LEU A 1 312 ? 23.497 11.628 6.129 1.00 79.19 312 LEU A N 1
ATOM 2425 C CA . LEU A 1 312 ? 24.928 11.606 5.796 1.00 79.19 312 LEU A CA 1
ATOM 2426 C C . LEU A 1 312 ? 25.821 11.833 7.024 1.00 79.19 312 LEU A C 1
ATOM 2428 O O . LEU A 1 312 ? 26.901 11.249 7.102 1.00 79.19 312 LEU A O 1
ATOM 2432 N N . PHE A 1 313 ? 25.391 12.634 8.004 1.00 77.94 313 PHE A N 1
ATOM 2433 C CA . PHE A 1 313 ? 26.115 12.749 9.271 1.00 77.94 313 PHE A CA 1
ATOM 2434 C C . PHE A 1 313 ? 26.154 11.409 10.025 1.00 77.94 313 PHE A C 1
ATOM 2436 O O . PHE A 1 313 ? 27.216 11.025 10.510 1.00 77.94 313 PHE A O 1
ATOM 2443 N N . ILE A 1 314 ? 25.033 10.679 10.099 1.00 75.12 314 ILE A N 1
ATOM 2444 C CA . ILE A 1 314 ? 24.972 9.353 10.741 1.00 75.12 314 ILE A CA 1
ATOM 2445 C C . ILE A 1 314 ? 25.834 8.338 9.974 1.00 75.12 314 ILE A C 1
ATOM 2447 O O . ILE A 1 314 ? 26.632 7.639 10.597 1.00 75.12 314 ILE A O 1
ATOM 2451 N N . PHE A 1 315 ? 25.718 8.289 8.641 1.00 67.38 315 PHE A N 1
ATOM 2452 C CA . PHE A 1 315 ? 26.440 7.339 7.784 1.00 67.38 315 PHE A CA 1
ATOM 2453 C C . PHE A 1 315 ? 27.968 7.435 7.897 1.00 67.38 315 PHE A C 1
ATOM 2455 O O . PHE A 1 315 ? 28.651 6.415 7.828 1.00 67.38 315 PHE A O 1
ATOM 2462 N N . HIS A 1 316 ? 28.507 8.641 8.099 1.00 68.38 316 HIS A N 1
ATOM 2463 C CA . HIS A 1 316 ? 29.951 8.873 8.203 1.00 68.38 316 HIS A CA 1
ATOM 2464 C C . HIS A 1 316 ? 30.510 8.799 9.638 1.00 68.38 316 HIS A C 1
ATOM 2466 O O . HIS A 1 316 ? 31.710 9.000 9.827 1.00 68.38 316 HIS A O 1
ATOM 2472 N N . HIS A 1 317 ? 29.686 8.503 10.653 1.00 66.25 317 HIS A N 1
ATOM 2473 C CA . HIS A 1 317 ? 30.151 8.287 12.029 1.00 66.25 317 HIS A CA 1
ATOM 2474 C C . HIS A 1 317 ? 30.191 6.792 12.380 1.00 66.25 317 HIS A C 1
ATOM 2476 O O . HIS A 1 317 ? 29.225 6.077 12.100 1.00 66.25 317 HIS A O 1
ATOM 2482 N N . PRO A 1 318 ? 31.261 6.309 13.049 1.00 57.69 318 PRO A N 1
ATOM 2483 C CA . PRO A 1 318 ? 31.481 4.883 13.286 1.00 57.69 318 PRO A CA 1
ATOM 2484 C C . PRO A 1 318 ? 30.285 4.220 13.976 1.00 57.69 318 PRO A C 1
ATOM 2486 O O . PRO A 1 318 ? 29.657 4.804 14.864 1.00 57.69 318 PRO A O 1
ATOM 2489 N N . LEU A 1 319 ? 29.971 3.005 13.531 1.00 56.12 319 LEU A N 1
ATOM 2490 C CA . LEU A 1 319 ? 28.824 2.222 13.979 1.00 56.12 319 LEU A CA 1
ATOM 2491 C C . LEU A 1 319 ? 29.089 1.672 15.398 1.00 56.12 319 LEU A C 1
ATOM 2493 O O . LEU A 1 319 ? 30.117 1.024 15.608 1.00 56.12 319 LEU A O 1
ATOM 2497 N N . PRO A 1 320 ? 28.217 1.939 16.389 1.00 53.62 320 PRO A N 1
ATOM 2498 C CA . PRO A 1 320 ? 28.295 1.306 17.703 1.00 53.62 320 PRO A CA 1
ATOM 2499 C C . PRO A 1 320 ? 27.776 -0.141 17.642 1.00 53.62 320 PRO A C 1
ATOM 2501 O O . PRO A 1 320 ? 27.228 -0.582 16.635 1.00 53.62 320 PRO A O 1
ATOM 2504 N N . SER A 1 321 ? 27.912 -0.882 18.743 1.00 48.69 321 SER A N 1
ATOM 2505 C CA . SER A 1 321 ? 27.307 -2.211 18.882 1.00 48.69 321 SER A CA 1
ATOM 2506 C C . SER A 1 321 ? 25.776 -2.174 18.712 1.00 48.69 321 SER A C 1
ATOM 2508 O O . SER A 1 321 ? 25.134 -1.190 19.092 1.00 48.69 321 SER A O 1
ATOM 2510 N N . ASN A 1 322 ? 25.201 -3.275 18.200 1.00 56.53 322 ASN A N 1
ATOM 2511 C CA . ASN A 1 322 ? 23.887 -3.374 17.524 1.00 56.53 322 ASN A CA 1
ATOM 2512 C C . ASN A 1 322 ? 23.894 -2.785 16.094 1.00 56.53 322 ASN A C 1
ATOM 2514 O O . ASN A 1 322 ? 23.045 -1.959 15.746 1.00 56.53 322 ASN A O 1
ATOM 2518 N N . VAL A 1 323 ? 24.871 -3.201 15.280 1.00 67.31 323 VAL A N 1
ATOM 2519 C CA . VAL A 1 323 ? 25.082 -2.681 13.919 1.00 67.31 323 VAL A CA 1
ATOM 2520 C C . VAL A 1 323 ? 23.905 -3.023 13.003 1.00 67.31 323 VAL A C 1
ATOM 2522 O O . VAL A 1 323 ? 23.434 -2.136 12.292 1.00 67.31 323 VAL A O 1
ATOM 2525 N N . GLU A 1 324 ? 23.396 -4.262 13.044 1.00 77.44 324 GLU A N 1
ATOM 2526 C CA . GLU A 1 324 ? 22.472 -4.781 12.019 1.00 77.44 324 GLU A CA 1
ATOM 2527 C C . GLU A 1 324 ? 21.210 -3.916 11.896 1.00 77.44 324 GLU A C 1
ATOM 2529 O O . GLU A 1 324 ? 20.883 -3.385 10.834 1.00 77.44 324 GLU A O 1
ATOM 2534 N N . ARG A 1 325 ? 20.523 -3.703 13.025 1.00 77.75 325 ARG A N 1
ATOM 2535 C CA . ARG A 1 325 ? 19.255 -2.957 13.071 1.00 77.75 325 ARG A CA 1
ATOM 2536 C C . ARG A 1 325 ? 19.432 -1.470 12.802 1.00 77.75 325 ARG A C 1
ATOM 2538 O O . ARG A 1 325 ? 18.498 -0.831 12.328 1.00 77.75 325 ARG A O 1
ATOM 2545 N N . GLU A 1 326 ? 20.596 -0.902 13.124 1.00 81.38 326 GLU A N 1
ATOM 2546 C CA . GLU A 1 326 ? 20.903 0.471 12.726 1.00 81.38 326 GLU A CA 1
ATOM 2547 C C . GLU A 1 326 ? 21.091 0.561 11.210 1.00 81.38 326 GLU A C 1
ATOM 2549 O O . GLU A 1 326 ? 20.503 1.440 10.589 1.00 81.38 326 GLU A O 1
ATOM 2554 N N . VAL A 1 327 ? 21.818 -0.377 10.598 1.00 82.19 327 VAL A N 1
ATOM 2555 C CA . VAL A 1 327 ? 22.003 -0.414 9.141 1.00 82.19 327 VAL A CA 1
ATOM 2556 C C . VAL A 1 327 ? 20.675 -0.647 8.410 1.00 82.19 327 VAL A C 1
ATOM 2558 O O . VAL A 1 327 ? 20.406 0.072 7.451 1.00 82.19 327 VAL A O 1
ATOM 2561 N N . ILE A 1 328 ? 19.797 -1.542 8.881 1.00 86.62 328 ILE A N 1
ATOM 2562 C CA . ILE A 1 328 ? 18.466 -1.764 8.278 1.00 86.62 328 ILE A CA 1
ATOM 2563 C C . ILE A 1 328 ? 17.557 -0.528 8.420 1.00 86.62 328 ILE A C 1
ATOM 2565 O O . ILE A 1 328 ? 16.975 -0.088 7.426 1.00 86.62 328 ILE A O 1
ATOM 2569 N N . ASP A 1 329 ? 17.466 0.085 9.612 1.00 87.38 329 ASP A N 1
ATOM 2570 C CA . ASP A 1 329 ? 16.715 1.341 9.807 1.00 87.38 329 ASP A CA 1
ATOM 2571 C C . ASP A 1 329 ? 17.259 2.459 8.877 1.00 87.38 329 ASP A C 1
ATOM 2573 O O . ASP A 1 329 ? 16.492 3.262 8.342 1.00 87.38 329 ASP A O 1
ATOM 2577 N N . MET A 1 330 ? 18.574 2.502 8.628 1.00 85.81 330 MET A N 1
ATOM 2578 C CA . MET A 1 330 ? 19.186 3.470 7.709 1.00 85.81 330 MET A CA 1
ATOM 2579 C C . MET A 1 330 ? 18.984 3.118 6.221 1.00 85.81 330 MET A C 1
ATOM 2581 O O . MET A 1 330 ? 18.833 4.030 5.409 1.00 85.81 330 MET A O 1
ATOM 2585 N N . CYS A 1 331 ? 18.899 1.838 5.842 1.00 90.06 331 CYS A N 1
ATOM 2586 C CA . CYS A 1 331 ? 18.510 1.429 4.485 1.00 90.06 331 CYS A CA 1
ATOM 2587 C C . CYS A 1 331 ? 17.055 1.829 4.192 1.00 90.06 331 CYS A C 1
ATOM 2589 O O . CYS A 1 331 ? 16.775 2.397 3.136 1.00 90.06 331 CYS A O 1
ATOM 2591 N N . GLN A 1 332 ? 16.149 1.653 5.164 1.00 92.12 332 GLN A N 1
ATOM 2592 C CA . GLN A 1 332 ? 14.780 2.182 5.094 1.00 92.12 332 GLN A CA 1
ATOM 2593 C C . GLN A 1 332 ? 14.774 3.712 4.947 1.00 92.12 332 GLN A C 1
ATOM 2595 O O . GLN A 1 332 ? 14.050 4.237 4.101 1.00 92.12 332 GLN A O 1
ATOM 2600 N N . LEU A 1 333 ? 15.603 4.439 5.708 1.00 91.56 333 LEU A N 1
ATOM 2601 C CA . LEU A 1 333 ? 15.729 5.898 5.589 1.00 91.56 333 LEU A CA 1
ATOM 2602 C C . LEU A 1 333 ? 16.159 6.324 4.173 1.00 91.56 333 LEU A C 1
ATOM 2604 O O . LEU A 1 333 ? 15.524 7.199 3.579 1.00 91.56 333 LEU A O 1
ATOM 2608 N N . THR A 1 334 ? 17.176 5.671 3.602 1.00 90.12 334 THR A N 1
ATOM 2609 C CA . THR A 1 334 ? 17.619 5.897 2.217 1.00 90.12 334 THR A CA 1
ATOM 2610 C C . THR A 1 334 ? 16.507 5.591 1.211 1.00 90.12 334 THR A C 1
ATOM 2612 O O . THR A 1 334 ? 16.239 6.415 0.338 1.00 90.12 334 THR A O 1
ATOM 2615 N N . TYR A 1 335 ? 15.789 4.475 1.361 1.00 92.19 335 TYR A N 1
ATOM 2616 C CA . TYR A 1 335 ? 14.660 4.116 0.495 1.00 92.19 335 TYR A CA 1
ATOM 2617 C C . TYR A 1 335 ? 13.517 5.152 0.537 1.00 92.19 335 TYR A C 1
ATOM 2619 O O . TYR A 1 335 ? 12.936 5.479 -0.503 1.00 92.19 335 TYR A O 1
ATOM 2627 N N . ARG A 1 336 ? 13.225 5.751 1.702 1.00 91.69 336 ARG A N 1
ATOM 2628 C CA . ARG A 1 336 ? 12.250 6.856 1.814 1.00 91.69 336 ARG A CA 1
ATOM 2629 C C . ARG A 1 336 ? 12.716 8.132 1.106 1.00 91.69 336 ARG A C 1
ATOM 2631 O O . ARG A 1 336 ? 11.919 8.750 0.400 1.00 91.69 336 ARG A O 1
ATOM 2638 N N . LEU A 1 337 ? 13.996 8.491 1.230 1.00 90.00 337 LEU A N 1
ATOM 2639 C CA . LEU A 1 337 ? 14.589 9.637 0.525 1.00 90.00 337 LEU A CA 1
ATOM 2640 C C . LEU A 1 337 ? 14.566 9.435 -0.999 1.00 90.00 337 LEU A C 1
ATOM 2642 O O . LEU A 1 337 ? 14.098 10.309 -1.728 1.00 90.00 337 LEU A O 1
ATOM 2646 N N . VAL A 1 338 ? 14.971 8.253 -1.471 1.00 89.88 338 VAL A N 1
ATOM 2647 C CA . VAL A 1 338 ? 14.893 7.839 -2.882 1.00 89.88 338 VAL A CA 1
ATOM 2648 C C . VAL A 1 338 ? 13.447 7.807 -3.387 1.00 89.88 338 VAL A C 1
ATOM 2650 O O . VAL A 1 338 ? 13.173 8.220 -4.507 1.00 89.88 338 VAL A O 1
ATOM 2653 N N . SER A 1 339 ? 12.470 7.430 -2.566 1.00 88.56 339 SER A N 1
ATOM 2654 C CA . SER A 1 339 ? 11.055 7.480 -2.969 1.00 88.56 339 SER A CA 1
ATOM 2655 C C . SER A 1 339 ? 10.526 8.903 -3.180 1.00 88.56 339 SER A C 1
ATOM 2657 O O . SER A 1 339 ? 9.619 9.117 -3.988 1.00 88.56 339 SER A O 1
ATOM 2659 N N . ASN A 1 340 ? 11.147 9.905 -2.553 1.00 86.75 340 ASN A N 1
ATOM 2660 C CA . ASN A 1 340 ? 10.909 11.319 -2.838 1.00 86.75 340 ASN A CA 1
ATOM 2661 C C . ASN A 1 340 ? 11.729 11.869 -4.035 1.00 86.75 340 ASN A C 1
ATOM 2663 O O . ASN A 1 340 ? 11.587 13.050 -4.353 1.00 86.75 340 ASN A O 1
ATOM 2667 N N . TRP A 1 341 ? 12.496 11.043 -4.769 1.00 77.75 341 TRP A N 1
ATOM 2668 C CA . TRP A 1 341 ? 13.320 11.445 -5.932 1.00 77.75 341 TRP A CA 1
ATOM 2669 C C . TRP A 1 341 ? 12.558 12.243 -6.995 1.00 77.75 341 TRP A C 1
ATOM 2671 O O . TRP A 1 341 ? 13.077 13.215 -7.526 1.00 77.75 341 TRP A O 1
ATOM 2681 N N . SER A 1 342 ? 11.282 11.923 -7.236 1.00 69.50 342 SER A N 1
ATOM 2682 C CA . SER A 1 342 ? 10.392 12.700 -8.129 1.00 69.50 342 SER A CA 1
ATOM 2683 C C . SER A 1 342 ? 10.185 14.179 -7.736 1.00 69.50 342 SER A C 1
ATOM 2685 O O . SER A 1 342 ? 9.574 14.935 -8.486 1.00 69.50 342 SER A O 1
ATOM 2687 N N . SER A 1 343 ? 10.657 14.600 -6.558 1.00 63.12 343 SER A N 1
ATOM 2688 C CA . SER A 1 343 ? 10.740 16.003 -6.128 1.00 63.12 343 SER A CA 1
ATOM 2689 C C . SER A 1 343 ? 12.171 16.557 -6.093 1.00 63.12 343 SER A C 1
ATOM 2691 O O . SER A 1 343 ? 12.335 17.765 -5.965 1.00 63.12 343 SER A O 1
ATOM 2693 N N . LEU A 1 344 ? 13.193 15.708 -6.222 1.00 63.50 344 LEU A N 1
ATOM 2694 C CA . LEU A 1 344 ? 14.614 16.061 -6.242 1.00 63.50 344 LEU A CA 1
ATOM 2695 C C . LEU A 1 344 ? 15.099 16.293 -7.681 1.00 63.50 344 LEU A C 1
ATOM 2697 O O . LEU A 1 344 ? 16.029 15.650 -8.155 1.00 63.50 344 LEU A O 1
ATOM 2701 N N . ASN A 1 345 ? 14.501 17.267 -8.371 1.00 61.66 345 ASN A N 1
ATOM 2702 C CA . ASN A 1 345 ? 14.941 17.692 -9.711 1.00 61.66 345 ASN A CA 1
ATOM 2703 C C . ASN A 1 345 ? 16.244 18.532 -9.688 1.00 61.66 345 ASN A C 1
ATOM 2705 O O . ASN A 1 345 ? 16.526 19.260 -10.639 1.00 61.66 345 ASN A O 1
ATOM 2709 N N . ASP A 1 346 ? 17.023 18.456 -8.606 1.00 64.00 346 ASP A N 1
ATOM 2710 C CA . ASP A 1 346 ? 18.312 19.129 -8.444 1.00 64.00 346 ASP A CA 1
ATOM 2711 C C . ASP A 1 346 ? 19.459 18.113 -8.631 1.00 64.00 346 ASP A C 1
ATOM 2713 O O . ASP A 1 346 ? 19.631 17.222 -7.788 1.00 64.00 346 ASP A O 1
ATOM 2717 N N . PRO A 1 347 ? 20.275 18.228 -9.699 1.00 65.56 347 PRO A N 1
ATOM 2718 C CA . PRO A 1 347 ? 21.391 17.315 -9.931 1.00 65.56 347 PRO A CA 1
ATOM 2719 C C . PRO A 1 347 ? 22.451 17.354 -8.818 1.00 65.56 347 PRO A C 1
ATOM 2721 O O . PRO A 1 347 ? 23.162 16.368 -8.642 1.00 65.56 347 PRO A O 1
ATOM 2724 N N . ALA A 1 348 ? 22.538 18.429 -8.021 1.00 68.25 348 ALA A N 1
ATOM 2725 C CA . ALA A 1 348 ? 23.475 18.511 -6.898 1.00 68.25 348 ALA A CA 1
ATOM 2726 C C . ALA A 1 348 ? 23.135 17.545 -5.743 1.00 68.25 348 ALA A C 1
ATOM 2728 O O . ALA A 1 348 ? 24.006 17.232 -4.932 1.00 68.25 348 ALA A O 1
ATOM 2729 N N . LEU A 1 349 ? 21.889 17.061 -5.671 1.00 71.44 349 LEU A N 1
ATOM 2730 C CA . LEU A 1 349 ? 21.424 16.076 -4.685 1.00 71.44 349 LEU A CA 1
ATOM 2731 C C . LEU A 1 349 ? 21.301 14.662 -5.270 1.00 71.44 349 LEU A C 1
ATOM 2733 O O . LEU A 1 349 ? 21.385 13.686 -4.524 1.00 71.44 349 LEU A O 1
ATOM 2737 N N . ALA A 1 350 ? 21.146 14.555 -6.591 1.00 76.06 350 ALA A N 1
ATOM 2738 C CA . ALA A 1 350 ? 20.991 13.294 -7.307 1.00 76.06 350 ALA A CA 1
ATOM 2739 C C . ALA A 1 350 ? 22.215 12.370 -7.160 1.00 76.06 350 ALA A C 1
ATOM 2741 O O . ALA A 1 350 ? 22.095 11.262 -6.632 1.00 76.06 350 ALA A O 1
ATOM 2742 N N . ASP A 1 351 ? 23.400 12.827 -7.580 1.00 82.50 351 ASP A N 1
ATOM 2743 C CA . ASP A 1 351 ? 24.609 11.990 -7.583 1.00 82.50 351 ASP A CA 1
ATOM 2744 C C . ASP A 1 351 ? 25.070 11.569 -6.168 1.00 82.50 351 ASP A C 1
ATOM 2746 O O . ASP A 1 351 ? 25.401 10.393 -5.990 1.00 82.50 351 ASP A O 1
ATOM 2750 N N . PRO A 1 352 ? 25.043 12.430 -5.123 1.00 84.19 352 PRO A N 1
ATOM 2751 C CA . PRO A 1 352 ? 25.338 11.999 -3.754 1.00 84.19 352 PRO A CA 1
ATOM 2752 C C . PRO A 1 352 ? 24.383 10.923 -3.222 1.00 84.19 352 PRO A C 1
ATOM 2754 O O . PRO A 1 352 ? 24.824 10.024 -2.509 1.00 84.19 352 PRO A O 1
ATOM 2757 N N . LEU A 1 353 ? 23.089 10.989 -3.559 1.00 85.69 353 LEU A N 1
ATOM 2758 C CA . LEU A 1 353 ? 22.101 10.010 -3.098 1.00 85.69 353 LEU A CA 1
ATOM 2759 C C . LEU A 1 353 ? 22.252 8.663 -3.827 1.00 85.69 353 LEU A C 1
ATOM 2761 O O . LEU A 1 353 ? 22.206 7.621 -3.179 1.00 85.69 353 LEU A O 1
ATOM 2765 N N . VAL A 1 354 ? 22.520 8.669 -5.140 1.00 89.31 354 VAL A N 1
ATOM 2766 C CA . VAL A 1 354 ? 22.861 7.450 -5.907 1.00 89.31 354 VAL A CA 1
ATOM 2767 C C . VAL A 1 354 ? 24.154 6.818 -5.384 1.00 89.31 354 VAL A C 1
ATOM 2769 O O . VAL A 1 354 ? 24.210 5.605 -5.184 1.00 89.31 354 VAL A O 1
ATOM 2772 N N . SER A 1 355 ? 25.171 7.639 -5.106 1.00 88.31 355 SER A N 1
ATOM 2773 C CA . SER A 1 355 ? 26.437 7.195 -4.517 1.00 88.31 355 SER A CA 1
ATOM 2774 C C . SER A 1 355 ? 26.225 6.520 -3.158 1.00 88.31 355 SER A C 1
ATOM 2776 O O . SER A 1 355 ? 26.776 5.451 -2.917 1.00 88.31 355 SER A O 1
ATOM 2778 N N . GLU A 1 356 ? 25.369 7.074 -2.293 1.00 86.94 356 GLU A N 1
ATOM 2779 C CA . GLU A 1 356 ? 25.084 6.493 -0.975 1.00 86.94 356 GLU A CA 1
ATOM 2780 C C . GLU A 1 356 ? 24.276 5.184 -1.061 1.00 86.94 356 GLU A C 1
ATOM 2782 O O . GLU A 1 356 ? 24.605 4.218 -0.371 1.00 86.94 356 GLU A O 1
ATOM 2787 N N . VAL A 1 357 ? 23.283 5.092 -1.957 1.00 91.94 357 VAL A N 1
ATOM 2788 C CA . VAL A 1 357 ? 22.556 3.835 -2.239 1.00 91.94 357 VAL A CA 1
ATOM 2789 C C . VAL A 1 357 ? 23.524 2.740 -2.700 1.00 91.94 357 VAL A C 1
ATOM 2791 O O . VAL A 1 357 ? 23.477 1.613 -2.196 1.00 91.94 357 VAL A O 1
ATOM 2794 N N . ALA A 1 358 ? 24.440 3.068 -3.613 1.00 92.62 358 ALA A N 1
ATOM 2795 C CA . ALA A 1 358 ? 25.463 2.144 -4.089 1.00 92.62 358 ALA A CA 1
ATOM 2796 C C . ALA A 1 358 ? 26.464 1.772 -2.990 1.00 92.62 358 ALA A C 1
ATOM 2798 O O . ALA A 1 358 ? 26.754 0.593 -2.807 1.00 92.62 358 ALA A O 1
ATOM 2799 N N . ARG A 1 359 ? 26.936 2.743 -2.198 1.00 88.75 359 ARG A N 1
ATOM 2800 C CA . ARG A 1 359 ? 27.860 2.524 -1.077 1.00 88.75 359 ARG A CA 1
ATOM 2801 C C . ARG A 1 359 ? 27.279 1.554 -0.049 1.00 88.75 359 ARG A C 1
ATOM 2803 O O . ARG A 1 359 ? 27.987 0.648 0.379 1.00 88.75 359 ARG A O 1
ATOM 2810 N N . LEU A 1 360 ? 26.007 1.716 0.322 1.00 88.75 360 LEU A N 1
ATOM 2811 C CA . LEU A 1 360 ? 25.317 0.815 1.250 1.00 88.75 360 LEU A CA 1
ATOM 2812 C C . LEU A 1 360 ? 25.095 -0.574 0.637 1.00 88.75 360 LEU A C 1
ATOM 2814 O O . LEU A 1 360 ? 25.380 -1.572 1.293 1.00 88.75 360 LEU A O 1
ATOM 2818 N N . SER A 1 361 ? 24.678 -0.645 -0.633 1.00 92.38 361 SER A N 1
ATOM 2819 C CA . SER A 1 361 ? 24.501 -1.920 -1.349 1.00 92.38 361 SER A CA 1
ATOM 2820 C C . SER A 1 361 ? 25.814 -2.714 -1.396 1.00 92.38 361 SER A C 1
ATOM 2822 O O . SER A 1 361 ? 25.857 -3.886 -1.026 1.00 92.38 361 SER A O 1
ATOM 2824 N N . CYS A 1 362 ? 26.910 -2.053 -1.781 1.00 90.06 362 CYS A N 1
ATOM 2825 C CA . CYS A 1 362 ? 28.251 -2.629 -1.811 1.00 90.06 362 CYS A CA 1
ATOM 2826 C C . CYS A 1 362 ? 28.745 -3.029 -0.414 1.00 90.06 362 CYS A C 1
ATOM 2828 O O . CYS A 1 362 ? 29.358 -4.082 -0.290 1.00 90.06 362 CYS A O 1
ATOM 2830 N N . LEU A 1 363 ? 28.469 -2.238 0.631 1.00 86.50 363 LEU A N 1
ATOM 2831 C CA . LEU A 1 363 ? 28.860 -2.552 2.011 1.00 86.50 363 LEU A CA 1
ATOM 2832 C C . LEU A 1 363 ? 28.196 -3.844 2.510 1.00 86.50 363 LEU A C 1
ATOM 2834 O O . LEU A 1 363 ? 28.874 -4.693 3.085 1.00 86.50 363 LEU A O 1
ATOM 2838 N N . LEU A 1 364 ? 26.893 -4.010 2.265 1.00 87.06 364 LEU A N 1
ATOM 2839 C CA . LEU A 1 364 ? 26.149 -5.214 2.650 1.00 87.06 364 LEU A CA 1
ATOM 2840 C C . LEU A 1 364 ? 26.632 -6.447 1.878 1.00 87.06 364 LEU A C 1
ATOM 2842 O O . LEU A 1 364 ? 26.916 -7.479 2.484 1.00 87.06 364 LEU A O 1
ATOM 2846 N N . LEU A 1 365 ? 26.813 -6.320 0.560 1.00 86.69 365 LEU A N 1
ATOM 2847 C CA . LEU A 1 365 ? 27.341 -7.393 -0.288 1.00 86.69 365 LEU A CA 1
ATOM 2848 C C . LEU A 1 365 ? 28.773 -7.789 0.107 1.00 86.69 365 LEU A C 1
ATOM 2850 O O . LEU A 1 365 ? 29.075 -8.971 0.224 1.00 86.69 365 LEU A O 1
ATOM 2854 N N . GLN A 1 366 ? 29.651 -6.821 0.385 1.00 85.81 366 GLN A N 1
ATOM 2855 C CA . GLN A 1 366 ? 31.012 -7.089 0.859 1.00 85.81 366 GLN A CA 1
ATOM 2856 C C . GLN A 1 366 ? 31.025 -7.720 2.256 1.00 85.81 366 GLN A C 1
ATOM 2858 O O . GLN A 1 366 ? 31.836 -8.610 2.497 1.00 85.81 366 GLN A O 1
ATOM 2863 N N . SER A 1 367 ? 30.105 -7.333 3.146 1.00 82.62 367 SER A N 1
ATOM 2864 C CA . SER A 1 367 ? 29.936 -7.998 4.443 1.00 82.62 367 SER A CA 1
ATOM 2865 C C . SER A 1 367 ? 29.485 -9.453 4.277 1.00 82.62 367 SER A C 1
ATOM 2867 O O . SER A 1 367 ? 30.003 -10.318 4.974 1.00 82.62 367 SER A O 1
ATOM 2869 N N . ALA A 1 368 ? 28.588 -9.748 3.330 1.00 79.81 368 ALA A N 1
ATOM 2870 C CA . ALA A 1 368 ? 28.162 -11.115 3.015 1.00 79.81 368 ALA A CA 1
ATOM 2871 C C . ALA A 1 368 ? 29.268 -11.963 2.344 1.00 79.81 368 ALA A C 1
ATOM 2873 O O . ALA A 1 368 ? 29.271 -13.185 2.472 1.00 79.81 368 ALA A O 1
ATOM 2874 N N . LEU A 1 369 ? 30.244 -11.334 1.670 1.00 76.62 369 LEU A N 1
ATOM 2875 C CA . LEU A 1 369 ? 31.475 -11.997 1.205 1.00 76.62 369 LEU A CA 1
ATOM 2876 C C . LEU A 1 369 ? 32.517 -12.208 2.321 1.00 76.62 369 LEU A C 1
ATOM 2878 O O . LEU A 1 369 ? 33.464 -12.966 2.119 1.00 76.62 369 LEU A O 1
ATOM 2882 N N . GLN A 1 370 ? 32.396 -11.535 3.465 1.00 75.69 370 GLN A N 1
ATOM 2883 C CA . GLN A 1 370 ? 33.338 -11.643 4.591 1.00 75.69 370 GLN A CA 1
ATOM 2884 C C . GLN A 1 370 ? 32.804 -12.515 5.741 1.00 75.69 370 GLN A C 1
ATOM 2886 O O . GLN A 1 370 ? 33.564 -12.866 6.638 1.00 75.69 370 GLN A O 1
ATOM 2891 N N . ASP A 1 371 ? 31.524 -12.891 5.705 1.00 71.38 371 ASP A N 1
ATOM 2892 C CA . ASP A 1 371 ? 30.891 -13.795 6.668 1.00 71.38 371 ASP A CA 1
ATOM 2893 C C . ASP A 1 371 ? 31.192 -15.270 6.332 1.00 71.38 371 ASP A C 1
ATOM 2895 O O . ASP A 1 371 ? 30.486 -15.927 5.556 1.00 71.38 371 ASP A O 1
ATOM 2899 N N . GLU A 1 372 ? 32.280 -15.787 6.904 1.00 59.03 372 GLU A N 1
ATOM 2900 C CA . GLU A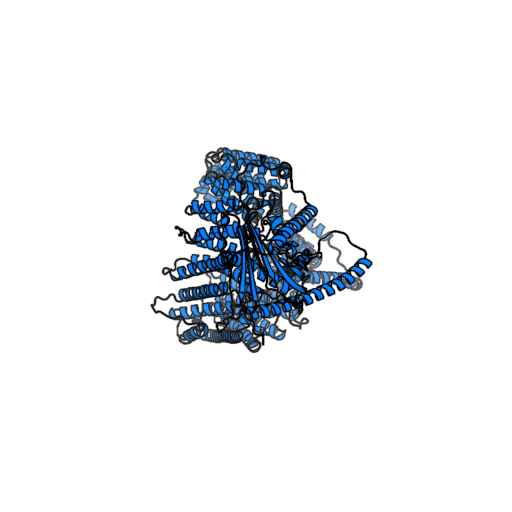 1 372 ? 32.684 -17.193 6.775 1.00 59.03 372 GLU A CA 1
ATOM 2901 C C . GLU A 1 372 ? 31.788 -18.138 7.597 1.00 59.03 372 GLU A C 1
ATOM 2903 O O . GLU A 1 372 ? 31.495 -19.242 7.140 1.00 59.03 372 GLU A O 1
ATOM 2908 N N . GLU A 1 373 ? 31.272 -17.701 8.753 1.00 57.72 373 GLU A N 1
ATOM 2909 C CA . GLU A 1 373 ? 30.448 -18.539 9.641 1.00 57.72 373 GLU A CA 1
ATOM 2910 C C . GLU A 1 373 ? 29.014 -18.747 9.108 1.00 57.72 373 GLU A C 1
ATOM 2912 O O . GLU A 1 373 ? 28.363 -19.729 9.462 1.00 57.72 373 GLU A O 1
ATOM 2917 N N . GLY A 1 374 ? 28.530 -17.876 8.211 1.00 53.56 374 GLY A N 1
ATOM 2918 C CA . GLY A 1 374 ? 27.249 -18.025 7.505 1.00 53.56 374 GLY A CA 1
ATOM 2919 C C . GLY A 1 374 ? 26.021 -17.939 8.414 1.00 53.56 374 GLY A C 1
ATOM 2920 O O . GLY A 1 374 ? 24.987 -18.535 8.109 1.00 53.56 374 GLY A O 1
ATOM 2921 N N . GLY A 1 375 ? 26.151 -17.260 9.556 1.00 52.59 375 GLY A N 1
ATOM 2922 C CA . GLY A 1 375 ? 25.183 -17.331 10.649 1.00 52.59 375 GLY A CA 1
ATOM 2923 C C . GLY A 1 375 ? 23.953 -16.435 10.499 1.00 52.59 375 GLY A C 1
ATOM 2924 O O . GLY A 1 375 ? 22.939 -16.699 11.147 1.00 52.59 375 GLY A O 1
ATOM 2925 N N . GLU A 1 376 ? 24.021 -15.374 9.687 1.00 53.94 376 GLU A N 1
ATOM 2926 C CA . GLU A 1 376 ? 23.032 -14.293 9.719 1.00 53.94 376 GLU A CA 1
ATOM 2927 C C . GLU A 1 376 ? 22.509 -13.873 8.331 1.00 53.94 376 GLU A C 1
ATOM 2929 O O . GLU A 1 376 ? 23.170 -14.023 7.307 1.00 53.94 376 GLU A O 1
ATOM 2934 N N . VAL A 1 377 ? 21.270 -13.363 8.306 1.00 66.75 377 VAL A N 1
ATOM 2935 C CA . VAL A 1 377 ? 20.520 -13.009 7.079 1.00 66.75 377 VAL A CA 1
ATOM 2936 C C . VAL A 1 377 ? 20.315 -11.488 6.943 1.00 66.75 377 VAL A C 1
ATOM 2938 O O . VAL A 1 377 ? 19.891 -11.002 5.895 1.00 66.75 377 VAL A O 1
ATOM 2941 N N . TRP A 1 378 ? 20.646 -10.701 7.973 1.00 79.44 378 TRP A N 1
ATOM 2942 C CA . TRP A 1 378 ? 20.338 -9.264 8.047 1.00 79.44 378 TRP A CA 1
ATOM 2943 C C . TRP A 1 378 ? 20.996 -8.433 6.935 1.00 79.44 378 TRP A C 1
ATOM 2945 O O . TRP A 1 378 ? 20.465 -7.391 6.548 1.00 79.44 378 TRP A O 1
ATOM 2955 N N . GLN A 1 379 ? 22.129 -8.889 6.391 1.00 84.06 379 GLN A N 1
ATOM 2956 C CA . GLN A 1 379 ? 22.793 -8.249 5.257 1.00 84.06 379 GLN A CA 1
ATOM 2957 C C . GLN A 1 379 ? 21.885 -8.286 4.021 1.00 84.06 379 GLN A C 1
ATOM 2959 O O . GLN A 1 379 ? 21.815 -7.308 3.280 1.00 84.06 379 GLN A O 1
ATOM 2964 N N . MET A 1 380 ? 21.152 -9.389 3.836 1.00 82.31 380 MET A N 1
ATOM 2965 C CA . MET A 1 380 ? 20.168 -9.551 2.768 1.00 82.31 380 MET A CA 1
ATOM 2966 C C . MET A 1 380 ? 18.879 -8.780 3.076 1.00 82.31 380 MET A C 1
ATOM 2968 O O . MET A 1 380 ? 18.386 -8.093 2.191 1.00 82.31 380 MET A O 1
ATOM 2972 N N . GLU A 1 381 ? 18.398 -8.775 4.328 1.00 84.44 381 GLU A N 1
ATOM 2973 C CA . GLU A 1 381 ? 17.242 -7.946 4.729 1.00 84.44 381 GLU A CA 1
ATOM 2974 C C . GLU A 1 381 ? 17.475 -6.451 4.441 1.00 84.44 381 GLU A C 1
ATOM 2976 O O . GLU A 1 381 ? 16.597 -5.760 3.923 1.00 84.44 381 GLU A O 1
ATOM 2981 N N . GLY A 1 382 ? 18.674 -5.938 4.743 1.00 85.56 382 GLY A N 1
ATOM 2982 C CA . GLY A 1 382 ? 19.061 -4.568 4.404 1.00 85.56 382 GLY A CA 1
ATOM 2983 C C . GLY A 1 382 ? 19.202 -4.344 2.895 1.00 85.56 382 GLY A C 1
ATOM 2984 O O . GLY A 1 382 ? 18.857 -3.271 2.400 1.00 85.56 382 GLY A O 1
ATOM 2985 N N . LEU A 1 383 ? 19.680 -5.352 2.159 1.00 88.12 383 LEU A N 1
ATOM 2986 C CA . LEU A 1 383 ? 19.889 -5.279 0.715 1.00 88.12 383 LEU A CA 1
ATOM 2987 C C . LEU A 1 383 ? 18.570 -5.277 -0.058 1.00 88.12 383 LEU A C 1
ATOM 2989 O O . LEU A 1 383 ? 18.447 -4.508 -1.005 1.00 88.12 383 LEU A O 1
ATOM 2993 N N . ASP A 1 384 ? 17.580 -6.070 0.353 1.00 87.62 384 ASP A N 1
ATOM 2994 C CA . ASP A 1 384 ? 16.261 -6.125 -0.286 1.00 87.62 384 ASP A CA 1
ATOM 2995 C C . ASP A 1 384 ? 15.560 -4.752 -0.209 1.00 87.62 384 ASP A C 1
ATOM 2997 O O . ASP A 1 384 ? 15.039 -4.254 -1.207 1.00 87.62 384 ASP A O 1
ATOM 3001 N N . VAL A 1 385 ? 15.683 -4.048 0.924 1.00 89.38 385 VAL A N 1
ATOM 3002 C CA . VAL A 1 385 ? 15.215 -2.654 1.082 1.00 89.38 385 VAL A CA 1
ATOM 3003 C C . VAL A 1 385 ? 15.952 -1.676 0.151 1.00 89.38 385 VAL A C 1
ATOM 3005 O O . VAL A 1 385 ? 15.388 -0.668 -0.281 1.00 89.38 385 VAL A O 1
ATOM 3008 N N . LEU A 1 386 ? 17.214 -1.953 -0.188 1.00 92.50 386 LEU A N 1
ATOM 3009 C CA . LEU A 1 386 ? 17.951 -1.183 -1.192 1.00 92.50 386 LEU A CA 1
ATOM 3010 C C . LEU A 1 386 ? 17.607 -1.610 -2.626 1.00 92.50 386 LEU A C 1
ATOM 3012 O O . LEU A 1 386 ? 17.691 -0.768 -3.516 1.00 92.50 386 LEU A O 1
ATOM 3016 N N . MET A 1 387 ? 17.170 -2.849 -2.876 1.00 89.06 387 MET A N 1
ATOM 3017 C CA . MET A 1 387 ? 16.629 -3.260 -4.179 1.00 89.06 387 MET A CA 1
ATOM 3018 C C . MET A 1 387 ? 15.322 -2.520 -4.486 1.00 89.06 387 MET A C 1
ATOM 3020 O O . MET A 1 387 ? 15.160 -2.020 -5.601 1.00 89.06 387 MET A O 1
ATOM 3024 N N . ASP A 1 388 ? 14.453 -2.325 -3.489 1.00 89.12 388 ASP A N 1
ATOM 3025 C CA . ASP A 1 388 ? 13.292 -1.436 -3.618 1.00 89.12 388 ASP A CA 1
ATOM 3026 C C . ASP A 1 388 ? 13.722 -0.002 -3.989 1.00 89.12 388 ASP A C 1
ATOM 3028 O O . ASP A 1 388 ? 13.131 0.619 -4.878 1.00 89.12 388 ASP A O 1
ATOM 3032 N N . ALA A 1 389 ? 14.794 0.524 -3.384 1.00 90.69 389 ALA A N 1
ATOM 3033 C CA . ALA A 1 389 ? 15.347 1.835 -3.737 1.00 90.69 389 ALA A CA 1
ATOM 3034 C C . ALA A 1 389 ? 15.930 1.874 -5.166 1.00 90.69 389 ALA A C 1
ATOM 3036 O O . ALA A 1 389 ? 15.672 2.823 -5.909 1.00 90.69 389 ALA A O 1
ATOM 3037 N N . TRP A 1 390 ? 16.655 0.837 -5.597 1.00 91.00 390 TRP A N 1
ATOM 3038 C CA . TRP A 1 390 ? 17.150 0.708 -6.972 1.00 91.00 390 TRP A CA 1
ATOM 3039 C C . TRP A 1 390 ? 16.015 0.634 -7.997 1.00 91.00 390 TRP A C 1
ATOM 3041 O O . TRP A 1 390 ? 16.128 1.246 -9.063 1.00 91.00 390 TRP A O 1
ATOM 3051 N N . SER A 1 391 ? 14.903 -0.035 -7.673 1.00 86.81 391 SER A N 1
ATOM 3052 C CA . SER A 1 391 ? 13.712 -0.060 -8.531 1.00 86.81 391 SER A CA 1
ATOM 3053 C C . SER A 1 391 ? 13.166 1.357 -8.758 1.00 86.81 391 SER A C 1
ATOM 3055 O O . SER A 1 391 ? 12.901 1.750 -9.892 1.00 86.81 391 SER A O 1
ATOM 3057 N N . VAL A 1 392 ? 13.116 2.185 -7.710 1.00 86.31 392 VAL A N 1
ATOM 3058 C CA . VAL A 1 392 ? 12.647 3.576 -7.792 1.00 86.31 392 VAL A CA 1
ATOM 3059 C C . VAL A 1 392 ? 13.626 4.483 -8.546 1.00 86.31 392 VAL A C 1
ATOM 3061 O O . VAL A 1 392 ? 13.179 5.352 -9.293 1.00 86.31 392 VAL A O 1
ATOM 3064 N N . LEU A 1 393 ? 14.942 4.284 -8.403 1.00 87.12 393 LEU A N 1
ATOM 3065 C CA . LEU A 1 393 ? 15.948 5.032 -9.174 1.00 87.12 393 LEU A CA 1
ATOM 3066 C C . LEU A 1 393 ? 15.896 4.718 -10.677 1.00 87.12 393 LEU A C 1
ATOM 3068 O O . LEU A 1 393 ? 16.208 5.582 -11.493 1.00 87.12 393 LEU A O 1
ATOM 3072 N N . THR A 1 394 ? 15.530 3.490 -11.053 1.00 83.69 394 THR A N 1
ATOM 3073 C CA . THR A 1 394 ? 15.585 3.009 -12.445 1.00 83.69 394 THR A CA 1
ATOM 3074 C C . THR A 1 394 ? 14.245 3.100 -13.183 1.00 83.69 394 THR A C 1
ATOM 3076 O O . THR A 1 394 ? 14.236 3.375 -14.386 1.00 83.69 394 THR A O 1
ATOM 3079 N N . ALA A 1 395 ? 13.116 2.965 -12.479 1.00 81.12 395 ALA A N 1
ATOM 3080 C CA . ALA A 1 395 ? 11.770 2.996 -13.056 1.00 81.12 395 ALA A CA 1
ATOM 3081 C C . ALA A 1 395 ? 11.454 4.217 -13.952 1.00 81.12 395 ALA A C 1
ATOM 3083 O O . ALA A 1 395 ? 10.822 4.008 -14.988 1.00 81.12 395 ALA A O 1
ATOM 3084 N N . PRO A 1 396 ? 11.890 5.465 -13.656 1.00 78.56 396 PRO A N 1
ATOM 3085 C CA . PRO A 1 396 ? 11.629 6.611 -14.534 1.00 78.56 396 PRO A CA 1
ATOM 3086 C C . PRO A 1 396 ? 12.242 6.466 -15.933 1.00 78.56 396 PRO A C 1
ATOM 3088 O O . PRO A 1 396 ? 11.685 6.974 -16.902 1.00 78.56 396 PRO A O 1
ATOM 3091 N N . PHE A 1 397 ? 13.376 5.770 -16.042 1.00 76.88 397 PHE A N 1
ATOM 3092 C CA . PHE A 1 397 ? 14.086 5.562 -17.304 1.00 76.88 397 PHE A CA 1
ATOM 3093 C C . PHE A 1 397 ? 13.492 4.379 -18.075 1.00 76.88 397 PHE A C 1
ATOM 3095 O O . PHE A 1 397 ? 13.201 4.514 -19.262 1.00 76.88 397 PHE A O 1
ATOM 3102 N N . ALA A 1 398 ? 13.188 3.278 -17.377 1.00 68.12 398 ALA A N 1
ATOM 3103 C CA . ALA A 1 398 ? 12.489 2.125 -17.949 1.00 68.12 398 ALA A CA 1
ATOM 3104 C C . ALA A 1 398 ? 11.103 2.505 -18.509 1.00 68.12 398 ALA A C 1
ATOM 3106 O O . ALA A 1 398 ? 10.806 2.223 -19.667 1.00 68.12 398 ALA A O 1
ATOM 3107 N N . ALA A 1 399 ? 10.285 3.231 -17.737 1.00 66.88 399 ALA A N 1
ATOM 3108 C CA . ALA A 1 399 ? 8.952 3.668 -18.163 1.00 66.88 399 ALA A CA 1
ATOM 3109 C C . ALA A 1 399 ? 8.972 4.681 -19.327 1.00 66.88 399 ALA A C 1
ATOM 3111 O O . ALA A 1 399 ? 7.984 4.804 -20.048 1.00 66.88 399 ALA A O 1
ATOM 3112 N N . ALA A 1 400 ? 10.083 5.398 -19.518 1.00 67.69 400 ALA A N 1
ATOM 3113 C CA . ALA A 1 400 ? 10.283 6.329 -20.628 1.00 67.69 400 ALA A CA 1
ATOM 3114 C C . ALA A 1 400 ? 10.976 5.694 -21.853 1.00 67.69 400 ALA A C 1
ATOM 3116 O O . ALA A 1 400 ? 11.198 6.394 -22.840 1.00 67.69 400 ALA A O 1
ATOM 3117 N N . ALA A 1 401 ? 11.348 4.407 -21.787 1.00 67.62 401 ALA A N 1
ATOM 3118 C CA . ALA A 1 401 ? 12.221 3.731 -22.753 1.00 67.62 401 ALA A CA 1
ATOM 3119 C C . ALA A 1 401 ? 13.553 4.475 -23.017 1.00 67.62 401 ALA A C 1
ATOM 3121 O O . ALA A 1 401 ? 14.071 4.497 -24.134 1.00 67.62 401 ALA A O 1
ATOM 3122 N N . LEU A 1 402 ? 14.113 5.106 -21.977 1.00 72.31 402 LEU A N 1
ATOM 3123 C CA . LEU A 1 402 ? 15.365 5.864 -22.033 1.00 72.31 402 LEU A CA 1
ATOM 3124 C C . LEU A 1 402 ? 16.512 5.104 -21.346 1.00 72.31 402 LEU A C 1
ATOM 3126 O O . LEU A 1 402 ? 16.287 4.441 -20.332 1.00 72.31 402 LEU A O 1
ATOM 3130 N N . PRO A 1 403 ? 17.763 5.238 -21.827 1.00 70.31 403 PRO A N 1
ATOM 3131 C CA . PRO A 1 403 ? 18.921 4.748 -21.088 1.00 70.31 403 PRO A CA 1
ATOM 3132 C C . PRO A 1 403 ? 19.090 5.538 -19.774 1.00 70.31 403 PRO A C 1
ATOM 3134 O O . PRO A 1 403 ? 18.886 6.758 -19.766 1.00 70.31 403 PRO A O 1
ATOM 3137 N N . PRO A 1 404 ? 19.480 4.886 -18.663 1.00 77.62 404 PRO A N 1
ATOM 3138 C CA . PRO A 1 404 ? 19.738 5.577 -17.405 1.00 77.62 404 PRO A CA 1
ATOM 3139 C C . PRO A 1 404 ? 20.972 6.500 -17.504 1.00 77.62 404 PRO A C 1
ATOM 3141 O O . PRO A 1 404 ? 21.864 6.258 -18.322 1.00 77.62 404 PRO A O 1
ATOM 3144 N N . PRO A 1 405 ? 21.073 7.539 -16.651 1.00 82.00 405 PRO A N 1
ATOM 3145 C CA . PRO A 1 405 ? 22.255 8.392 -16.547 1.00 82.00 405 PRO A CA 1
ATOM 3146 C C . PRO A 1 405 ? 23.536 7.584 -16.286 1.00 82.00 405 PRO A C 1
ATOM 3148 O O . PRO A 1 405 ? 23.481 6.581 -15.570 1.00 82.00 405 PRO A O 1
ATOM 3151 N N . PRO A 1 406 ? 24.710 8.032 -16.771 1.00 83.62 406 PRO A N 1
ATOM 3152 C CA . PRO A 1 406 ? 25.957 7.277 -16.642 1.00 83.62 406 PRO A CA 1
ATOM 3153 C C . PRO A 1 406 ? 26.388 7.054 -15.184 1.00 83.62 406 PRO A C 1
ATOM 3155 O O . PRO A 1 406 ? 27.034 6.051 -14.895 1.00 83.62 406 PRO A O 1
ATOM 3158 N N . THR A 1 407 ? 26.008 7.939 -14.253 1.00 83.19 407 THR A N 1
ATOM 3159 C CA . THR A 1 407 ? 26.266 7.761 -12.815 1.00 83.19 407 THR A CA 1
ATOM 3160 C C . THR A 1 407 ? 25.433 6.621 -12.228 1.00 83.19 407 THR A C 1
ATOM 3162 O O . THR A 1 407 ? 25.986 5.751 -11.558 1.00 83.19 407 THR A O 1
ATOM 3165 N N . ILE A 1 408 ? 24.140 6.546 -12.565 1.00 86.62 408 ILE A N 1
ATOM 3166 C CA . ILE A 1 408 ? 23.265 5.418 -12.205 1.00 86.62 408 ILE A CA 1
ATOM 3167 C C . ILE A 1 408 ? 23.740 4.125 -12.883 1.00 86.62 408 ILE A C 1
ATOM 3169 O O . ILE A 1 408 ? 23.818 3.101 -12.213 1.00 86.62 408 ILE A O 1
ATOM 3173 N N . GLN A 1 409 ? 24.106 4.163 -14.170 1.00 85.56 409 GLN A N 1
ATOM 3174 C CA . GLN A 1 409 ? 24.567 2.990 -14.924 1.00 85.56 409 GLN A CA 1
ATOM 3175 C C . GLN A 1 409 ? 25.864 2.391 -14.354 1.00 85.56 409 GLN A C 1
ATOM 3177 O O . GLN A 1 409 ? 25.963 1.177 -14.197 1.00 85.56 409 GLN A O 1
ATOM 3182 N N . ALA A 1 410 ? 26.859 3.224 -14.031 1.00 86.88 410 ALA A N 1
ATOM 3183 C CA . ALA A 1 410 ? 28.114 2.755 -13.446 1.00 86.88 410 ALA A CA 1
ATOM 3184 C C . ALA A 1 410 ? 27.910 2.194 -12.028 1.00 86.88 410 ALA A C 1
ATOM 3186 O O . ALA A 1 410 ? 28.455 1.144 -11.687 1.00 86.88 410 ALA A O 1
ATOM 3187 N N . ALA A 1 411 ? 27.089 2.869 -11.217 1.00 89.69 411 ALA A N 1
ATOM 3188 C CA . ALA A 1 411 ? 26.793 2.449 -9.854 1.00 89.69 411 ALA A CA 1
ATOM 3189 C C . ALA A 1 411 ? 25.982 1.139 -9.806 1.00 89.69 411 ALA A C 1
ATOM 3191 O O . ALA A 1 411 ? 26.308 0.246 -9.023 1.00 89.69 411 ALA A O 1
ATOM 3192 N N . SER A 1 412 ? 24.974 0.977 -10.672 1.00 89.38 412 SER A N 1
ATOM 3193 C CA . SER A 1 412 ? 24.195 -0.263 -10.748 1.00 89.38 412 SER A CA 1
ATOM 3194 C C . SER A 1 412 ? 25.022 -1.431 -11.288 1.00 89.38 412 SER A C 1
ATOM 3196 O O . SER A 1 412 ? 24.921 -2.528 -10.747 1.00 89.38 412 SER A O 1
ATOM 3198 N N . ALA A 1 413 ? 25.906 -1.210 -12.269 1.00 87.00 413 ALA A N 1
ATOM 3199 C CA . ALA A 1 413 ? 26.814 -2.247 -12.767 1.00 87.00 413 ALA A CA 1
ATOM 3200 C C . ALA A 1 413 ? 27.746 -2.793 -11.666 1.00 87.00 413 ALA A C 1
ATOM 3202 O O . ALA A 1 413 ? 27.931 -4.006 -11.560 1.00 87.00 413 ALA A O 1
ATOM 3203 N N . GLN A 1 414 ? 28.277 -1.919 -10.800 1.00 87.88 414 GLN A N 1
ATOM 3204 C CA . GLN A 1 414 ? 29.085 -2.334 -9.647 1.00 87.88 414 GLN A CA 1
ATOM 3205 C C . GLN A 1 414 ? 28.279 -3.196 -8.659 1.00 87.88 414 GLN A C 1
ATOM 3207 O O . GLN A 1 414 ? 28.763 -4.240 -8.215 1.00 87.88 414 GLN A O 1
ATOM 3212 N N . VAL A 1 415 ? 27.049 -2.783 -8.332 1.00 90.88 415 VAL A N 1
ATOM 3213 C CA . VAL A 1 415 ? 26.172 -3.525 -7.410 1.00 90.88 415 VAL A CA 1
ATOM 3214 C C . VAL A 1 415 ? 25.745 -4.869 -8.002 1.00 90.88 415 VAL A C 1
ATOM 3216 O O . VAL A 1 415 ? 25.799 -5.871 -7.297 1.00 90.88 415 VAL A O 1
ATOM 3219 N N . VAL A 1 416 ? 25.391 -4.931 -9.290 1.00 87.56 416 VAL A N 1
ATOM 3220 C CA . VAL A 1 416 ? 25.005 -6.182 -9.968 1.00 87.56 416 VAL A CA 1
ATOM 3221 C C . VAL A 1 416 ? 26.170 -7.174 -10.022 1.00 87.56 416 VAL A C 1
ATOM 3223 O O . VAL A 1 416 ? 25.965 -8.348 -9.722 1.00 87.56 416 VAL A O 1
ATOM 3226 N N . ARG A 1 417 ? 27.402 -6.726 -10.313 1.00 85.50 417 ARG A N 1
ATOM 3227 C CA . ARG A 1 417 ? 28.585 -7.607 -10.282 1.00 85.50 417 ARG A CA 1
ATOM 3228 C C . ARG A 1 417 ? 28.822 -8.193 -8.886 1.00 85.50 417 ARG A C 1
ATOM 3230 O O . ARG A 1 417 ? 28.991 -9.403 -8.762 1.00 85.50 417 ARG A O 1
ATOM 3237 N N . LEU A 1 418 ? 28.767 -7.370 -7.835 1.00 83.69 418 LEU A N 1
ATOM 3238 C CA . LEU A 1 418 ? 28.898 -7.848 -6.451 1.00 83.69 418 LEU A CA 1
ATOM 3239 C C . LEU A 1 418 ? 27.729 -8.756 -6.028 1.00 83.69 418 LEU A C 1
ATOM 3241 O O . LEU A 1 418 ? 27.945 -9.722 -5.303 1.00 83.69 418 LEU A O 1
ATOM 3245 N N . TYR A 1 419 ? 26.507 -8.491 -6.498 1.00 84.56 419 TYR A N 1
ATOM 3246 C CA . TYR A 1 419 ? 25.333 -9.330 -6.241 1.00 84.56 419 TYR A CA 1
ATOM 3247 C C . TYR A 1 419 ? 25.485 -10.724 -6.851 1.00 84.56 419 TYR A C 1
ATOM 3249 O O . TYR A 1 419 ? 25.236 -11.722 -6.175 1.00 84.56 419 TYR A O 1
ATOM 3257 N N . LEU A 1 420 ? 25.937 -10.801 -8.107 1.00 80.75 420 LEU A N 1
ATOM 3258 C CA . LEU A 1 420 ? 26.228 -12.065 -8.780 1.00 80.75 420 LEU A CA 1
ATOM 3259 C C . LEU A 1 420 ? 27.352 -12.823 -8.065 1.00 80.75 420 LEU A C 1
ATOM 3261 O O . LEU A 1 420 ? 27.176 -14.000 -7.768 1.00 80.75 420 LEU A O 1
ATOM 3265 N N . GLN A 1 421 ? 28.446 -12.151 -7.693 1.00 79.50 421 GLN A N 1
ATOM 3266 C CA . GLN A 1 421 ? 29.537 -12.763 -6.922 1.00 79.50 421 GLN A CA 1
ATOM 3267 C C . GLN A 1 421 ? 29.070 -13.291 -5.551 1.00 79.50 421 GLN A C 1
ATOM 3269 O O . GLN A 1 421 ? 29.439 -14.402 -5.175 1.00 79.50 421 GLN A O 1
ATOM 3274 N N . VAL A 1 422 ? 28.214 -12.561 -4.822 1.00 77.31 422 VAL A N 1
ATOM 3275 C CA . VAL A 1 422 ? 27.612 -13.036 -3.559 1.00 77.31 422 VAL A CA 1
ATOM 3276 C C . VAL A 1 422 ? 26.705 -14.243 -3.788 1.00 77.31 422 VAL A C 1
ATOM 3278 O O . VAL A 1 422 ? 26.851 -15.247 -3.095 1.00 77.31 422 VAL A O 1
ATOM 3281 N N . ARG A 1 423 ? 25.778 -14.180 -4.751 1.00 75.62 423 ARG A N 1
ATOM 3282 C CA . ARG A 1 423 ? 24.835 -15.278 -5.015 1.00 75.62 423 ARG A CA 1
ATOM 3283 C C . ARG A 1 423 ? 25.547 -16.540 -5.494 1.00 75.62 423 ARG A C 1
ATOM 3285 O O . ARG A 1 423 ? 25.253 -17.612 -4.976 1.00 75.62 423 ARG A O 1
ATOM 3292 N N . LEU A 1 424 ? 26.515 -16.409 -6.401 1.00 70.56 424 LEU A N 1
ATOM 3293 C CA . LEU A 1 424 ? 27.341 -17.527 -6.850 1.00 70.56 424 LEU A CA 1
ATOM 3294 C C . LEU A 1 424 ? 28.192 -18.080 -5.702 1.00 70.56 424 LEU A C 1
ATOM 3296 O O . LEU A 1 424 ? 28.170 -19.284 -5.496 1.00 70.56 424 LEU A O 1
ATOM 3300 N N . ARG A 1 425 ? 28.853 -17.253 -4.877 1.00 70.12 425 ARG A N 1
ATOM 3301 C CA . ARG A 1 425 ? 29.631 -17.762 -3.728 1.00 70.12 425 ARG A CA 1
ATOM 3302 C C . ARG A 1 425 ? 28.767 -18.441 -2.660 1.00 70.12 425 ARG A C 1
ATOM 3304 O O . ARG A 1 425 ? 29.219 -19.410 -2.066 1.00 70.12 425 ARG A O 1
ATOM 3311 N N . LEU A 1 426 ? 27.546 -17.962 -2.409 1.00 64.50 426 LEU A N 1
ATOM 3312 C CA . LEU A 1 426 ? 26.602 -18.619 -1.493 1.00 64.50 426 LEU A CA 1
ATOM 3313 C C . LEU A 1 426 ? 26.157 -19.997 -2.006 1.00 64.50 426 LEU A C 1
ATOM 3315 O O . LEU A 1 426 ? 25.916 -20.887 -1.198 1.00 64.50 426 LEU A O 1
ATOM 3319 N N . VAL A 1 427 ? 26.076 -20.169 -3.328 1.00 62.38 427 VAL A N 1
ATOM 3320 C CA . VAL A 1 427 ? 25.813 -21.458 -3.983 1.00 62.38 427 VAL A CA 1
ATOM 3321 C C . VAL A 1 427 ? 27.068 -22.339 -4.032 1.00 62.38 427 VAL A C 1
ATOM 3323 O O . VAL A 1 427 ? 26.959 -23.540 -3.837 1.00 62.38 427 VAL A O 1
ATOM 3326 N N . CYS A 1 428 ? 28.252 -21.760 -4.238 1.00 54.03 428 CYS A N 1
ATOM 3327 C CA . CYS A 1 428 ? 29.550 -22.437 -4.344 1.00 54.03 428 CYS A CA 1
ATOM 3328 C C . CYS A 1 428 ? 30.241 -22.700 -2.984 1.00 54.03 428 CYS A C 1
ATOM 3330 O O . CYS A 1 428 ? 31.468 -22.667 -2.913 1.00 54.03 428 CYS A O 1
ATOM 3332 N N . ARG A 1 429 ? 29.493 -22.922 -1.890 1.00 54.59 429 ARG A N 1
ATOM 3333 C CA . ARG A 1 429 ? 30.067 -23.164 -0.547 1.00 54.59 429 ARG A CA 1
ATOM 3334 C C . ARG A 1 429 ? 30.534 -24.618 -0.347 1.00 54.59 429 ARG A C 1
ATOM 3336 O O . ARG A 1 429 ? 30.029 -25.322 0.523 1.00 54.59 429 ARG A O 1
ATOM 3343 N N . SER A 1 430 ? 31.565 -25.011 -1.091 1.00 43.50 430 SER A N 1
ATOM 3344 C CA . SER A 1 430 ? 32.444 -26.142 -0.764 1.00 43.50 430 SER A CA 1
ATOM 3345 C C . SER A 1 430 ? 33.850 -25.624 -0.442 1.00 43.50 430 SER A C 1
ATOM 3347 O O . SER A 1 430 ? 34.361 -24.783 -1.182 1.00 43.50 430 SER A O 1
ATOM 3349 N N . ASP A 1 431 ? 34.479 -26.124 0.626 1.00 44.66 431 ASP A N 1
ATOM 3350 C CA . ASP A 1 431 ? 35.837 -25.732 1.035 1.00 44.66 431 ASP A CA 1
ATOM 3351 C C . ASP A 1 431 ? 36.906 -26.242 0.051 1.00 44.66 431 ASP A C 1
ATOM 3353 O O . ASP A 1 431 ? 37.528 -27.279 0.281 1.00 44.66 431 ASP A O 1
ATOM 3357 N N . ASP A 1 432 ? 37.180 -25.486 -1.012 1.00 37.38 432 ASP A N 1
ATOM 3358 C CA . ASP A 1 432 ? 38.433 -25.607 -1.759 1.00 37.38 432 ASP A CA 1
ATOM 3359 C C . ASP A 1 432 ? 38.984 -24.231 -2.154 1.00 37.38 432 ASP A C 1
ATOM 3361 O O . ASP A 1 432 ? 38.249 -23.296 -2.476 1.00 37.38 432 ASP A O 1
ATOM 3365 N N . ASN A 1 433 ? 40.309 -24.098 -2.075 1.00 44.56 433 ASN A N 1
ATOM 3366 C CA . ASN A 1 433 ? 41.011 -22.875 -2.453 1.00 44.56 433 ASN A CA 1
ATOM 3367 C C . ASN A 1 433 ? 41.421 -22.980 -3.920 1.00 44.56 433 ASN A C 1
ATOM 3369 O O . ASN A 1 433 ? 42.384 -23.681 -4.212 1.00 44.56 433 ASN A O 1
ATOM 3373 N N . ASP A 1 434 ? 40.795 -22.202 -4.796 1.00 37.56 434 ASP A N 1
ATOM 3374 C CA . ASP A 1 434 ? 41.460 -21.715 -6.004 1.00 37.56 434 ASP A CA 1
ATOM 3375 C C . ASP A 1 434 ? 40.966 -20.302 -6.350 1.00 37.56 434 ASP A C 1
ATOM 3377 O O . ASP A 1 434 ? 39.958 -19.822 -5.822 1.00 37.56 434 ASP A O 1
ATOM 3381 N N . ALA A 1 435 ? 41.754 -19.585 -7.149 1.00 44.88 435 ALA A N 1
ATOM 3382 C CA . ALA A 1 435 ? 41.604 -18.152 -7.387 1.00 44.88 435 ALA A CA 1
ATOM 3383 C C . ALA A 1 435 ? 41.430 -17.825 -8.879 1.00 44.88 435 ALA A C 1
ATOM 3385 O O . ALA A 1 435 ? 41.809 -18.611 -9.738 1.00 44.88 435 ALA A O 1
ATOM 3386 N N . GLU A 1 436 ? 40.952 -16.607 -9.154 1.00 46.38 436 GLU A N 1
ATOM 3387 C CA . GLU A 1 436 ? 40.956 -15.969 -10.485 1.00 46.38 436 GLU A CA 1
ATOM 3388 C C . GLU A 1 436 ? 40.081 -16.625 -11.578 1.00 46.38 436 GLU A C 1
ATOM 3390 O O . GLU A 1 436 ? 40.566 -16.929 -12.662 1.00 46.38 436 GLU A O 1
ATOM 3395 N N . GLU A 1 437 ? 38.760 -16.692 -11.364 1.00 41.94 437 GLU A N 1
ATOM 3396 C CA . GLU A 1 437 ? 37.782 -16.751 -12.470 1.00 41.94 437 GLU A CA 1
ATOM 3397 C C . GLU A 1 437 ? 36.937 -15.466 -12.496 1.00 41.94 437 GLU A C 1
ATOM 3399 O O . GLU A 1 437 ? 35.908 -15.333 -11.832 1.00 41.94 437 GLU A O 1
ATOM 3404 N N . ASP A 1 438 ? 37.429 -14.480 -13.249 1.00 40.94 438 ASP A N 1
ATOM 3405 C CA . ASP A 1 438 ? 36.765 -13.200 -13.532 1.00 40.94 438 ASP A CA 1
ATOM 3406 C C . ASP A 1 438 ? 36.288 -13.210 -15.001 1.00 40.94 438 ASP A C 1
ATOM 3408 O O . ASP A 1 438 ? 36.698 -12.374 -15.805 1.00 40.94 438 ASP A O 1
ATOM 3412 N N . GLU A 1 439 ? 35.485 -14.219 -15.369 1.00 39.47 439 GLU A N 1
ATOM 3413 C CA . GLU A 1 439 ? 35.012 -14.449 -16.746 1.00 39.47 439 GLU A CA 1
ATOM 3414 C C . GLU A 1 439 ? 33.538 -14.037 -16.952 1.00 39.47 439 GLU A C 1
ATOM 3416 O O . GLU A 1 439 ? 32.677 -14.191 -16.081 1.00 39.47 439 GLU A O 1
ATOM 3421 N N . ASP A 1 440 ? 33.256 -13.449 -18.119 1.00 39.28 440 ASP A N 1
ATOM 3422 C CA . ASP A 1 440 ? 31.994 -12.772 -18.427 1.00 39.28 440 ASP A CA 1
ATOM 3423 C C . ASP A 1 440 ? 30.979 -13.689 -19.145 1.00 39.28 440 ASP A C 1
ATOM 3425 O O . ASP A 1 440 ? 31.211 -14.167 -20.253 1.00 39.28 440 ASP A O 1
ATOM 3429 N N . ILE A 1 441 ? 29.761 -13.757 -18.596 1.00 38.66 441 ILE A N 1
ATOM 3430 C CA . ILE A 1 441 ? 28.485 -13.932 -19.328 1.00 38.66 441 ILE A CA 1
ATOM 3431 C C . ILE A 1 441 ? 28.191 -15.317 -19.973 1.00 38.66 441 ILE A C 1
ATOM 3433 O O . ILE A 1 441 ? 27.010 -15.623 -20.146 1.00 38.66 441 ILE A O 1
ATOM 3437 N N . GLU A 1 442 ? 29.154 -16.206 -20.252 1.00 47.53 442 GLU A N 1
ATOM 3438 C CA . GLU A 1 442 ? 28.865 -17.533 -20.867 1.00 47.53 442 GLU A CA 1
ATOM 3439 C C . GLU A 1 442 ? 28.318 -18.622 -19.901 1.00 47.53 442 GLU A C 1
ATOM 3441 O O . GLU A 1 442 ? 27.869 -19.684 -20.358 1.00 47.53 442 GLU A O 1
ATOM 3446 N N . LEU A 1 443 ? 28.198 -18.315 -18.597 1.00 55.59 443 LEU A N 1
ATOM 3447 C CA . LEU A 1 443 ? 27.766 -19.211 -17.501 1.00 55.59 443 LEU A CA 1
ATOM 3448 C C . LEU A 1 443 ? 26.627 -20.194 -17.840 1.00 55.59 443 LEU A C 1
ATOM 3450 O O . LEU A 1 443 ? 26.670 -21.359 -17.435 1.00 55.59 443 LEU A O 1
ATOM 3454 N N . ASN A 1 444 ? 25.588 -19.737 -18.552 1.00 54.47 444 ASN A N 1
ATOM 3455 C CA . ASN A 1 444 ? 24.419 -20.548 -18.922 1.00 54.47 444 ASN A CA 1
ATOM 3456 C C . ASN A 1 444 ? 24.794 -21.796 -19.739 1.00 54.47 444 ASN A C 1
ATOM 3458 O O . ASN A 1 444 ? 24.156 -22.840 -19.598 1.00 54.47 444 ASN A O 1
ATOM 3462 N N . VAL A 1 445 ? 25.787 -21.678 -20.622 1.00 58.38 445 VAL A N 1
ATOM 3463 C CA . VAL A 1 445 ? 26.243 -22.759 -21.508 1.00 58.38 445 VAL A CA 1
ATOM 3464 C C . VAL A 1 445 ? 27.271 -23.629 -20.790 1.00 58.38 445 VAL A C 1
ATOM 3466 O O . VAL A 1 445 ? 27.256 -24.852 -20.929 1.00 58.38 445 VAL A O 1
ATOM 3469 N N . GLU A 1 446 ? 28.121 -23.015 -19.974 1.00 63.03 446 GLU A N 1
ATOM 3470 C CA . GLU A 1 446 ? 29.204 -23.681 -19.253 1.00 63.03 446 GLU A CA 1
ATOM 3471 C C . GLU A 1 446 ? 28.673 -24.558 -18.121 1.00 63.03 446 GLU A C 1
ATOM 3473 O O . GLU A 1 446 ? 28.933 -25.757 -18.120 1.00 63.03 446 GLU A O 1
ATOM 3478 N N . THR A 1 447 ? 27.809 -24.031 -17.246 1.00 61.97 447 THR A N 1
ATOM 3479 C CA . THR A 1 447 ? 27.172 -24.820 -16.170 1.00 61.97 447 THR A CA 1
ATOM 3480 C C . THR A 1 447 ? 26.263 -25.925 -16.742 1.00 61.97 447 THR A C 1
ATOM 3482 O O . THR A 1 447 ? 26.155 -27.022 -16.188 1.00 61.97 447 THR A O 1
ATOM 3485 N N . ALA A 1 448 ? 25.647 -25.699 -17.909 1.00 59.72 448 ALA A N 1
ATOM 3486 C CA . ALA A 1 448 ? 24.932 -26.752 -18.634 1.00 59.72 448 ALA A CA 1
ATOM 3487 C C . ALA A 1 448 ? 25.875 -27.856 -19.152 1.00 59.72 448 ALA A C 1
ATOM 3489 O O . ALA A 1 448 ? 25.536 -29.040 -19.106 1.00 59.72 448 ALA A O 1
ATOM 3490 N N . ASN A 1 449 ? 27.072 -27.493 -19.618 1.00 68.12 449 ASN A N 1
ATOM 3491 C CA . ASN A 1 449 ? 28.095 -28.451 -20.027 1.00 68.12 449 ASN A CA 1
ATOM 3492 C C . ASN A 1 449 ? 28.716 -29.183 -18.824 1.00 68.12 449 ASN A C 1
ATOM 3494 O O . ASN A 1 449 ? 28.881 -30.399 -18.916 1.00 68.12 449 ASN A O 1
ATOM 3498 N N . GLU A 1 450 ? 28.952 -28.514 -17.685 1.00 68.50 450 GLU A N 1
ATOM 3499 C CA . GLU A 1 450 ? 29.321 -29.144 -16.403 1.00 68.50 450 GLU A CA 1
ATOM 3500 C C . GLU A 1 450 ? 28.328 -30.267 -16.064 1.00 68.50 450 GLU A C 1
ATOM 3502 O O . GLU A 1 450 ? 28.731 -31.424 -15.908 1.00 68.50 450 GLU A O 1
ATOM 3507 N N . ARG A 1 451 ? 27.017 -29.968 -16.070 1.00 75.88 451 ARG A N 1
ATOM 3508 C CA . ARG A 1 451 ? 25.947 -30.956 -15.831 1.00 75.88 451 ARG A CA 1
ATOM 3509 C C . ARG A 1 451 ? 26.018 -32.136 -16.808 1.00 75.88 451 ARG A C 1
ATOM 3511 O O . ARG A 1 451 ? 25.897 -33.287 -16.388 1.00 75.88 451 ARG A O 1
ATOM 3518 N N . ARG A 1 452 ? 26.279 -31.884 -18.097 1.00 73.50 452 ARG A N 1
ATOM 3519 C CA . ARG A 1 452 ? 26.456 -32.936 -19.122 1.00 73.50 452 ARG A CA 1
ATOM 3520 C C . ARG A 1 452 ? 27.700 -33.812 -18.899 1.00 73.50 452 ARG A C 1
ATOM 3522 O O . ARG A 1 452 ? 27.736 -34.925 -19.420 1.00 73.50 452 ARG A O 1
ATOM 3529 N N . THR A 1 453 ? 28.679 -33.396 -18.089 1.00 71.56 453 THR A N 1
ATOM 3530 C CA . THR A 1 453 ? 29.777 -34.284 -17.644 1.00 71.56 453 THR A CA 1
ATOM 3531 C C . THR A 1 453 ? 29.394 -35.201 -16.472 1.00 71.56 453 THR A C 1
ATOM 3533 O O . THR A 1 453 ? 30.160 -36.096 -16.122 1.00 71.56 453 THR A O 1
ATOM 3536 N N . HIS A 1 454 ? 28.235 -34.995 -15.837 1.00 68.56 454 HIS A N 1
ATOM 3537 C CA . HIS A 1 454 ? 27.853 -35.614 -14.557 1.00 68.56 454 HIS A CA 1
ATOM 3538 C C . HIS A 1 454 ? 26.681 -36.617 -14.662 1.00 68.56 454 HIS A C 1
ATOM 3540 O O . HIS A 1 454 ? 26.061 -36.966 -13.661 1.00 68.56 454 HIS A O 1
ATOM 3546 N N . THR A 1 455 ? 26.433 -37.166 -15.857 1.00 61.16 455 THR A N 1
ATOM 3547 C CA . THR A 1 455 ? 25.300 -38.058 -16.225 1.00 61.16 455 THR A CA 1
ATOM 3548 C C . THR A 1 455 ? 25.103 -39.338 -15.389 1.00 61.16 455 THR A C 1
ATOM 3550 O O . THR A 1 455 ? 24.104 -40.045 -15.554 1.00 61.16 455 THR A O 1
ATOM 3553 N N . THR A 1 456 ? 26.035 -39.675 -14.495 1.00 62.00 456 THR A N 1
ATOM 3554 C CA . THR A 1 456 ? 25.980 -40.866 -13.630 1.00 62.00 456 THR A CA 1
ATOM 3555 C C . THR A 1 456 ? 25.918 -40.568 -12.132 1.00 62.00 456 THR A C 1
ATOM 3557 O O . THR A 1 456 ? 25.865 -41.520 -11.353 1.00 62.00 456 THR A O 1
ATOM 3560 N N . LYS A 1 457 ? 25.955 -39.296 -11.714 1.00 69.06 457 LYS A N 1
ATOM 3561 C CA . LYS A 1 457 ? 25.925 -38.906 -10.296 1.00 69.06 457 LYS A CA 1
ATOM 3562 C C . LYS A 1 457 ? 24.514 -39.026 -9.695 1.00 69.06 457 LYS A C 1
ATOM 3564 O O . LYS A 1 457 ? 23.532 -39.219 -10.413 1.00 69.06 457 LYS A O 1
ATOM 3569 N N . SER A 1 458 ? 24.442 -38.985 -8.365 1.00 70.62 458 SER A N 1
ATOM 3570 C CA . SER A 1 458 ? 23.190 -38.973 -7.592 1.00 70.62 458 SER A CA 1
ATOM 3571 C C . SER A 1 458 ? 22.935 -37.576 -7.027 1.00 70.62 458 SER A C 1
ATOM 3573 O O . SER A 1 458 ? 23.870 -36.785 -6.926 1.00 70.62 458 SER A O 1
ATOM 3575 N N . LEU A 1 459 ? 21.710 -37.295 -6.575 1.00 70.12 459 LEU A N 1
ATOM 3576 C CA . LEU A 1 459 ? 21.393 -36.074 -5.818 1.00 70.12 459 LEU A CA 1
ATOM 3577 C C . LEU A 1 459 ? 22.126 -36.002 -4.460 1.00 70.12 459 LEU A C 1
ATOM 3579 O O . LEU A 1 459 ? 22.206 -34.929 -3.868 1.00 70.12 459 LEU A O 1
ATOM 3583 N N . ASP A 1 460 ? 22.689 -37.122 -3.994 1.00 70.00 460 ASP A N 1
ATOM 3584 C CA . ASP A 1 460 ? 23.577 -37.203 -2.826 1.00 70.00 460 ASP A CA 1
ATOM 3585 C C . ASP A 1 460 ? 25.012 -36.706 -3.111 1.00 70.00 460 ASP A C 1
ATOM 3587 O O . ASP A 1 460 ? 25.788 -36.508 -2.178 1.00 70.00 460 ASP A O 1
ATOM 3591 N N . ASP A 1 461 ? 25.402 -36.546 -4.384 1.00 76.31 461 ASP A N 1
ATOM 3592 C CA . ASP A 1 461 ? 26.729 -36.048 -4.758 1.00 76.31 461 ASP A CA 1
ATOM 3593 C C . ASP A 1 461 ? 26.764 -34.523 -4.610 1.00 76.31 461 ASP A C 1
ATOM 3595 O O . ASP A 1 461 ? 26.126 -33.782 -5.362 1.00 76.31 461 ASP A O 1
ATOM 3599 N N . GLU A 1 462 ? 27.529 -34.059 -3.627 1.00 72.19 462 GLU A N 1
ATOM 3600 C CA . GLU A 1 462 ? 27.673 -32.647 -3.284 1.00 72.19 462 GLU A CA 1
ATOM 3601 C C . GLU A 1 462 ? 28.094 -31.786 -4.481 1.00 72.19 462 GLU A C 1
ATOM 3603 O O . GLU A 1 462 ? 27.490 -30.745 -4.732 1.00 72.19 462 GLU A O 1
ATOM 3608 N N . SER A 1 463 ? 29.061 -32.235 -5.281 1.00 72.12 463 SER A N 1
ATOM 3609 C CA . SER A 1 463 ? 29.510 -31.483 -6.458 1.00 72.12 463 SER A CA 1
ATOM 3610 C C . SER A 1 463 ? 28.451 -31.432 -7.569 1.00 72.12 463 SER A C 1
ATOM 3612 O O . SER A 1 463 ? 28.358 -30.438 -8.284 1.00 72.12 463 SER A O 1
ATOM 3614 N N . PHE A 1 464 ? 27.592 -32.452 -7.692 1.00 77.88 464 PHE A N 1
ATOM 3615 C CA . PHE A 1 464 ? 26.447 -32.400 -8.608 1.00 77.88 464 PHE A CA 1
ATOM 3616 C C . PHE A 1 464 ? 25.353 -31.455 -8.107 1.00 77.88 464 PHE A C 1
ATOM 3618 O O . PHE A 1 464 ? 24.833 -30.665 -8.894 1.00 77.88 464 PHE A O 1
ATOM 3625 N N . ARG A 1 465 ? 25.053 -31.470 -6.800 1.00 73.81 465 ARG A N 1
ATOM 3626 C CA . ARG A 1 465 ? 24.140 -30.501 -6.172 1.00 73.81 465 ARG A CA 1
ATOM 3627 C C . ARG A 1 465 ? 24.558 -29.060 -6.460 1.00 73.81 465 ARG A C 1
ATOM 3629 O O . ARG A 1 465 ? 23.732 -28.285 -6.928 1.00 73.81 465 ARG A O 1
ATOM 3636 N N . HIS A 1 466 ? 25.835 -28.732 -6.261 1.00 73.88 466 HIS A N 1
ATOM 3637 C CA . HIS A 1 466 ? 26.381 -27.401 -6.533 1.00 73.88 466 HIS A CA 1
ATOM 3638 C C . HIS A 1 466 ? 26.138 -26.951 -7.989 1.00 73.88 466 HIS A C 1
ATOM 3640 O O . HIS A 1 466 ? 25.700 -25.825 -8.217 1.00 73.88 466 HIS A O 1
ATOM 3646 N N . VAL A 1 467 ? 26.329 -27.832 -8.981 1.00 77.38 467 VAL A N 1
ATOM 3647 C CA . VAL A 1 467 ? 26.035 -27.536 -10.402 1.00 77.38 467 VAL A CA 1
ATOM 3648 C C . VAL A 1 467 ? 24.535 -27.310 -10.650 1.00 77.38 467 VAL A C 1
ATOM 3650 O O . VAL A 1 467 ? 24.161 -26.422 -11.417 1.00 77.38 467 VAL A O 1
ATOM 3653 N N . LEU A 1 468 ? 23.656 -28.077 -9.998 1.00 78.94 468 LEU A N 1
ATOM 3654 C CA . LEU A 1 468 ? 22.201 -27.918 -10.122 1.00 78.94 468 LEU A CA 1
ATOM 3655 C C . LEU A 1 468 ? 21.706 -26.616 -9.467 1.00 78.94 468 LEU A C 1
ATOM 3657 O O . LEU A 1 468 ? 20.875 -25.920 -10.052 1.00 78.94 468 LEU A O 1
ATOM 3661 N N . ASP A 1 469 ? 22.255 -26.259 -8.304 1.00 77.31 469 ASP A N 1
ATOM 3662 C CA . ASP A 1 469 ? 21.922 -25.035 -7.570 1.00 77.31 469 ASP A CA 1
ATOM 3663 C C . ASP A 1 469 ? 22.482 -23.782 -8.297 1.00 77.31 469 ASP A C 1
ATOM 3665 O O . ASP A 1 469 ? 21.767 -22.779 -8.419 1.00 77.31 469 ASP A O 1
ATOM 3669 N N . LYS A 1 470 ? 23.684 -23.859 -8.912 1.00 78.69 470 LYS A N 1
ATOM 3670 C CA . LYS A 1 470 ? 24.200 -22.845 -9.868 1.00 78.69 470 LYS A CA 1
ATOM 3671 C C . LYS A 1 470 ? 23.193 -22.635 -11.002 1.00 78.69 470 LYS A C 1
ATOM 3673 O O . LYS A 1 470 ? 22.771 -21.510 -11.274 1.00 78.69 470 LYS A O 1
ATOM 3678 N N . LEU A 1 471 ? 22.806 -23.727 -11.667 1.00 82.94 471 LEU A N 1
ATOM 3679 C CA . LEU A 1 471 ? 21.969 -23.696 -12.865 1.00 82.94 471 LEU A CA 1
ATOM 3680 C C . LEU A 1 471 ? 20.564 -23.148 -12.562 1.00 82.94 471 LEU A C 1
ATOM 3682 O O . LEU A 1 471 ? 20.047 -22.345 -13.338 1.00 82.94 471 LEU A O 1
ATOM 3686 N N . HIS A 1 472 ? 19.984 -23.498 -11.409 1.00 84.19 472 HIS A N 1
ATOM 3687 C CA . HIS A 1 472 ? 18.727 -22.928 -10.915 1.00 84.19 472 HIS A CA 1
ATOM 3688 C C . HIS A 1 472 ? 18.818 -21.397 -10.770 1.00 84.19 472 HIS A C 1
ATOM 3690 O O . HIS A 1 472 ? 17.991 -20.681 -11.343 1.00 84.19 472 HIS A O 1
ATOM 3696 N N . PHE A 1 473 ? 19.843 -20.875 -10.079 1.00 82.69 473 PHE A N 1
ATOM 3697 C CA . PHE A 1 473 ? 20.033 -19.424 -9.928 1.00 82.69 473 PHE A CA 1
ATOM 3698 C C . PHE A 1 473 ? 20.225 -18.719 -11.279 1.00 82.69 473 PHE A C 1
ATOM 3700 O O . PHE A 1 473 ? 19.604 -17.686 -11.535 1.00 82.69 473 PHE A O 1
ATOM 3707 N N . VAL A 1 474 ? 21.035 -19.293 -12.171 1.00 82.62 474 VAL A N 1
ATOM 3708 C CA . VAL A 1 474 ? 21.311 -18.740 -13.505 1.00 82.62 474 VAL A CA 1
ATOM 3709 C C . VAL A 1 474 ? 20.044 -18.678 -14.372 1.00 82.62 474 VAL A C 1
ATOM 3711 O O . VAL A 1 474 ? 19.799 -17.666 -15.034 1.00 82.62 474 VAL A O 1
ATOM 3714 N N . ILE A 1 475 ? 19.186 -19.704 -14.336 1.00 87.06 475 ILE A N 1
ATOM 3715 C CA . ILE A 1 475 ? 17.910 -19.737 -15.078 1.00 87.06 475 ILE A CA 1
ATOM 3716 C C . ILE A 1 475 ? 16.886 -18.754 -14.490 1.00 87.06 475 ILE A C 1
ATOM 3718 O O . ILE A 1 475 ? 16.147 -18.115 -15.250 1.00 87.06 475 ILE A O 1
ATOM 3722 N N . LEU A 1 476 ? 16.855 -18.588 -13.164 1.00 84.19 476 LEU A N 1
ATOM 3723 C CA . LEU A 1 476 ? 16.045 -17.570 -12.490 1.00 84.19 476 LEU A CA 1
ATOM 3724 C C . LEU A 1 476 ? 16.491 -16.155 -12.889 1.00 84.19 476 LEU A C 1
ATOM 3726 O O . LEU A 1 476 ? 15.672 -15.355 -13.340 1.00 84.19 476 LEU A O 1
ATOM 3730 N N . PHE A 1 477 ? 17.790 -15.859 -12.786 1.00 83.44 477 PHE A N 1
ATOM 3731 C CA . PHE A 1 477 ? 18.349 -14.549 -13.124 1.00 83.44 477 PHE A CA 1
ATOM 3732 C C . PHE A 1 477 ? 18.153 -14.212 -14.610 1.00 83.44 477 PHE A C 1
ATOM 3734 O O . PHE A 1 477 ? 17.674 -13.127 -14.931 1.00 83.44 477 PHE A O 1
ATOM 3741 N N . THR A 1 478 ? 18.403 -15.170 -15.512 1.00 85.88 478 THR A N 1
ATOM 3742 C CA . THR A 1 478 ? 18.122 -15.027 -16.954 1.00 85.88 478 THR A CA 1
ATOM 3743 C C . THR A 1 478 ? 16.658 -14.650 -17.194 1.00 85.88 478 THR A C 1
ATOM 3745 O O . THR A 1 478 ? 16.376 -13.692 -17.912 1.00 85.88 478 THR A O 1
ATOM 3748 N N . GLY A 1 479 ? 15.723 -15.366 -16.555 1.00 86.38 479 GLY A N 1
ATOM 3749 C CA . GLY A 1 479 ? 14.287 -15.108 -16.670 1.00 86.38 479 GLY A CA 1
ATOM 3750 C C . GLY A 1 479 ? 13.849 -13.749 -16.122 1.00 86.38 479 GLY A C 1
ATOM 3751 O O . GLY A 1 479 ? 12.918 -13.161 -16.663 1.00 86.38 479 GLY A O 1
ATOM 3752 N N . ILE A 1 480 ? 14.519 -13.239 -15.084 1.00 83.81 480 ILE A N 1
ATOM 3753 C CA . ILE A 1 480 ? 14.264 -11.906 -14.517 1.00 83.81 480 ILE A CA 1
ATOM 3754 C C . ILE A 1 480 ? 14.802 -10.791 -15.421 1.00 83.81 480 ILE A C 1
ATOM 3756 O O . ILE A 1 480 ? 14.142 -9.767 -15.566 1.00 83.81 480 ILE A O 1
ATOM 3760 N N . VAL A 1 481 ? 15.982 -10.974 -16.022 1.00 83.06 481 VAL A N 1
ATOM 3761 C CA . VAL A 1 481 ? 16.668 -9.923 -16.792 1.00 83.06 481 VAL A CA 1
ATOM 3762 C C . VAL A 1 481 ? 16.045 -9.694 -18.171 1.00 83.06 481 VAL A C 1
ATOM 3764 O O . VAL A 1 481 ? 15.932 -8.544 -18.588 1.00 83.06 481 VAL A O 1
ATOM 3767 N N . ILE A 1 482 ? 15.647 -10.751 -18.892 1.00 87.19 482 ILE A N 1
ATOM 3768 C CA . ILE A 1 482 ? 15.198 -10.617 -20.295 1.00 87.19 482 ILE A CA 1
ATOM 3769 C C . ILE A 1 482 ? 13.672 -10.536 -20.471 1.00 87.19 482 ILE A C 1
ATOM 3771 O O . ILE A 1 482 ? 13.207 -10.411 -21.601 1.00 87.19 482 ILE A O 1
ATOM 3775 N N . ALA A 1 483 ? 12.880 -10.605 -19.399 1.00 84.56 483 ALA A N 1
ATOM 3776 C CA . ALA A 1 483 ? 11.418 -10.536 -19.452 1.00 84.56 483 ALA A CA 1
ATOM 3777 C C . ALA A 1 483 ? 10.833 -9.978 -18.148 1.00 84.56 483 ALA A C 1
ATOM 3779 O O . ALA A 1 483 ? 11.267 -10.373 -17.069 1.00 84.56 483 ALA A O 1
ATOM 3780 N N . ASP A 1 484 ? 9.799 -9.139 -18.217 1.00 79.38 484 ASP A N 1
ATOM 3781 C CA . ASP A 1 484 ? 9.085 -8.648 -17.027 1.00 79.38 484 ASP A CA 1
ATOM 3782 C C . ASP A 1 484 ? 8.178 -9.724 -16.386 1.00 79.38 484 ASP A C 1
ATOM 3784 O O . ASP A 1 484 ? 8.008 -10.828 -16.912 1.00 79.38 484 ASP A O 1
ATOM 3788 N N . GLU A 1 485 ? 7.610 -9.435 -15.210 1.00 70.69 485 GLU A N 1
ATOM 3789 C CA . GLU A 1 485 ? 6.651 -10.331 -14.551 1.00 70.69 485 GLU A CA 1
ATOM 3790 C C . GLU A 1 485 ? 5.262 -10.258 -15.220 1.00 70.69 485 GLU A C 1
ATOM 3792 O O . GLU A 1 485 ? 4.723 -9.182 -15.455 1.00 70.69 485 GLU A O 1
ATOM 3797 N N . TYR A 1 486 ? 4.656 -11.416 -15.501 1.00 66.44 486 TYR A N 1
ATOM 3798 C CA . TYR A 1 486 ? 3.461 -11.555 -16.351 1.00 66.44 486 TYR A CA 1
ATOM 3799 C C . TYR A 1 486 ? 2.118 -11.589 -15.593 1.00 66.44 486 TYR A C 1
ATOM 3801 O O . TYR A 1 486 ? 1.118 -12.111 -16.091 1.00 66.44 486 TYR A O 1
ATOM 3809 N N . LYS A 1 487 ? 2.068 -11.067 -14.361 1.00 56.28 487 LYS A N 1
ATOM 3810 C CA . LYS A 1 487 ? 0.867 -11.134 -13.511 1.00 56.28 487 LYS A CA 1
ATOM 3811 C C . LYS A 1 487 ? -0.253 -10.228 -14.037 1.00 56.28 487 LYS A C 1
ATOM 3813 O O . LYS A 1 487 ? -0.289 -9.032 -13.769 1.00 56.28 487 LYS A O 1
ATOM 3818 N N . GLY A 1 488 ? -1.208 -10.832 -14.741 1.00 51.62 488 GLY A N 1
ATOM 3819 C CA . GLY A 1 488 ? -2.480 -10.220 -15.141 1.00 51.62 488 GLY A CA 1
ATOM 3820 C C . GLY A 1 488 ? -2.489 -9.531 -16.509 1.00 51.62 488 GLY A C 1
ATOM 3821 O O . GLY A 1 488 ? -3.563 -9.419 -17.102 1.00 51.62 488 GLY A O 1
ATOM 3822 N N . GLU A 1 489 ? -1.330 -9.135 -17.044 1.00 55.53 489 GLU A N 1
ATOM 3823 C CA . GLU A 1 489 ? -1.173 -8.588 -18.401 1.00 55.53 489 GLU A CA 1
ATOM 3824 C C . GLU A 1 489 ? 0.006 -9.248 -19.135 1.00 55.53 489 GLU A C 1
ATOM 3826 O O . GLU A 1 489 ? 0.903 -9.811 -18.509 1.00 55.53 489 GLU A O 1
ATOM 3831 N N . LYS A 1 490 ? 0.010 -9.179 -20.473 1.00 66.12 490 LYS A N 1
ATOM 3832 C CA . LYS A 1 490 ? 1.119 -9.674 -21.301 1.00 66.12 490 LYS A CA 1
ATOM 3833 C C . LYS A 1 490 ? 2.310 -8.705 -21.178 1.00 66.12 490 LYS A C 1
ATOM 3835 O O . LYS A 1 490 ? 2.158 -7.563 -21.617 1.00 66.12 490 LYS A O 1
ATOM 3840 N N . PRO A 1 491 ? 3.461 -9.107 -20.605 1.00 71.00 491 PRO A N 1
ATOM 3841 C CA . PRO A 1 491 ? 4.639 -8.252 -20.530 1.00 71.00 491 PRO A CA 1
ATOM 3842 C C . PRO A 1 491 ? 5.174 -7.946 -21.931 1.00 71.00 491 PRO A C 1
ATOM 3844 O O . PRO A 1 491 ? 5.134 -8.788 -22.831 1.00 71.00 491 PRO A O 1
ATOM 3847 N N . VAL A 1 492 ? 5.700 -6.736 -22.094 1.00 74.69 492 VAL A N 1
ATOM 3848 C CA . VAL A 1 492 ? 6.425 -6.315 -23.298 1.00 74.69 492 VAL A CA 1
ATOM 3849 C C . VAL A 1 492 ? 7.885 -6.777 -23.172 1.00 74.69 492 VAL A C 1
ATOM 3851 O O . VAL A 1 492 ? 8.334 -7.170 -22.095 1.00 74.69 492 VAL A O 1
ATOM 3854 N N . VAL A 1 493 ? 8.641 -6.765 -24.270 1.00 80.69 493 VAL A N 1
ATOM 3855 C CA . VAL A 1 493 ? 10.104 -6.885 -24.200 1.00 80.69 493 VAL A CA 1
ATOM 3856 C C . VAL A 1 493 ? 10.659 -5.680 -23.431 1.00 80.69 493 VAL A C 1
ATOM 3858 O O . VAL A 1 493 ? 10.312 -4.551 -23.786 1.00 80.69 493 VAL A O 1
ATOM 3861 N N . PRO A 1 494 ? 11.528 -5.870 -22.419 1.00 80.81 494 PRO A N 1
ATOM 3862 C CA . PRO A 1 494 ? 12.181 -4.752 -21.748 1.00 80.81 494 PRO A CA 1
ATOM 3863 C C . PRO A 1 494 ? 12.948 -3.892 -22.761 1.00 80.81 494 PRO A C 1
ATOM 3865 O O . PRO A 1 494 ? 13.724 -4.417 -23.558 1.00 80.81 494 PRO A O 1
ATOM 3868 N N . CYS A 1 495 ? 12.771 -2.568 -22.735 1.00 72.50 495 CYS A N 1
ATOM 3869 C CA . CYS A 1 495 ? 13.320 -1.661 -23.758 1.00 72.50 495 CYS A CA 1
ATOM 3870 C C . CYS A 1 495 ? 14.856 -1.728 -23.900 1.00 72.50 495 CYS A C 1
ATOM 3872 O O . CYS A 1 495 ? 15.406 -1.459 -24.965 1.00 72.50 495 CYS A O 1
ATOM 3874 N N . SER A 1 496 ? 15.560 -2.129 -22.838 1.00 69.88 496 SER A N 1
ATOM 3875 C CA . SER A 1 496 ? 17.004 -2.398 -22.828 1.00 69.88 496 SER A CA 1
ATOM 3876 C C . SER A 1 496 ? 17.421 -3.596 -23.693 1.00 69.88 496 SER A C 1
ATOM 3878 O O . SER A 1 496 ? 18.580 -3.671 -24.097 1.00 69.88 496 SER A O 1
ATOM 3880 N N . MET A 1 497 ? 16.493 -4.511 -23.989 1.00 81.31 497 MET A N 1
ATOM 3881 C CA . MET A 1 497 ? 16.721 -5.759 -24.722 1.00 81.31 497 MET A CA 1
ATOM 3882 C C . MET A 1 497 ? 16.367 -5.668 -26.214 1.00 81.31 497 MET A C 1
ATOM 3884 O O . MET A 1 497 ? 16.758 -6.542 -26.986 1.00 81.31 497 MET A O 1
ATOM 3888 N N . GLU A 1 498 ? 15.689 -4.604 -26.666 1.00 76.56 498 GLU A N 1
ATOM 3889 C CA . GLU A 1 498 ? 15.362 -4.411 -28.091 1.00 76.56 498 GLU A CA 1
ATOM 3890 C C . GLU A 1 498 ? 16.621 -4.388 -28.976 1.00 76.56 498 GLU A C 1
ATOM 3892 O O . GLU A 1 498 ? 16.651 -4.978 -30.058 1.00 76.56 498 GLU A O 1
ATOM 3897 N N . ALA A 1 499 ? 17.697 -3.762 -28.489 1.00 76.12 499 ALA A N 1
ATOM 3898 C CA . ALA A 1 499 ? 18.981 -3.682 -29.183 1.00 76.12 499 ALA A CA 1
ATOM 3899 C C . ALA A 1 499 ? 19.768 -5.011 -29.202 1.00 76.12 499 ALA A C 1
ATOM 3901 O O . ALA A 1 499 ? 20.735 -5.134 -29.954 1.00 76.12 499 ALA A O 1
ATOM 3902 N N . THR A 1 500 ? 19.374 -5.998 -28.391 1.00 83.12 500 THR A N 1
ATOM 3903 C CA . THR A 1 500 ? 20.075 -7.281 -28.196 1.00 83.12 500 THR A CA 1
ATOM 3904 C C . THR A 1 500 ? 19.198 -8.499 -28.510 1.00 83.12 500 THR A C 1
ATOM 3906 O O . THR A 1 500 ? 19.581 -9.625 -28.190 1.00 83.12 500 THR A O 1
ATOM 3909 N N . LEU A 1 501 ? 18.061 -8.313 -29.196 1.00 84.81 501 LEU A N 1
ATOM 3910 C CA . LEU A 1 501 ? 17.074 -9.362 -29.505 1.00 84.81 501 LEU A CA 1
ATOM 3911 C C . LEU A 1 501 ? 17.654 -10.654 -30.114 1.00 84.81 501 LEU A C 1
ATOM 3913 O O . LEU A 1 501 ? 17.121 -11.731 -29.864 1.00 84.81 501 LEU A O 1
ATOM 3917 N N . SER A 1 502 ? 18.751 -10.584 -30.873 1.00 82.50 502 SER A N 1
ATOM 3918 C CA . SER A 1 502 ? 19.434 -11.766 -31.426 1.00 82.50 502 SER A CA 1
ATOM 3919 C C . SER A 1 502 ? 20.156 -12.616 -30.371 1.00 82.50 502 SER A C 1
ATOM 3921 O O . SER A 1 502 ? 20.235 -13.833 -30.520 1.00 82.50 502 SER A O 1
ATOM 3923 N N . VAL A 1 503 ? 20.660 -11.999 -29.298 1.00 85.19 503 VAL A N 1
ATOM 3924 C CA . VAL A 1 503 ? 21.228 -12.690 -28.127 1.00 85.19 503 VAL A CA 1
ATOM 3925 C C . VAL A 1 503 ? 20.097 -13.243 -27.260 1.00 85.19 503 VAL A C 1
ATOM 3927 O O . VAL A 1 503 ? 20.163 -14.375 -26.791 1.00 85.19 503 VAL A O 1
ATOM 3930 N N . VAL A 1 504 ? 19.007 -12.483 -27.116 1.00 87.06 504 VAL A N 1
ATOM 3931 C CA . VAL A 1 504 ? 17.791 -12.929 -26.420 1.00 87.06 504 VAL A CA 1
ATOM 3932 C C . VAL A 1 504 ? 17.187 -14.172 -27.085 1.00 87.06 504 VAL A C 1
ATOM 3934 O O . VAL A 1 504 ? 16.862 -15.124 -26.382 1.00 87.06 504 VAL A O 1
ATOM 3937 N N . GLU A 1 505 ? 17.094 -14.226 -28.420 1.00 86.12 505 GLU A N 1
ATOM 3938 C CA . GLU A 1 505 ? 16.611 -15.415 -29.144 1.00 86.12 505 GLU A CA 1
ATOM 3939 C C . GLU A 1 505 ? 17.478 -16.655 -28.849 1.00 86.12 505 GLU A C 1
ATOM 3941 O O . GLU A 1 505 ? 16.953 -17.754 -28.648 1.00 86.12 505 GLU A O 1
ATOM 3946 N N . GLN A 1 506 ? 18.802 -16.479 -28.755 1.00 84.56 506 GLN A N 1
ATOM 3947 C CA . GLN A 1 506 ? 19.741 -17.548 -28.399 1.00 84.56 506 GLN A CA 1
ATOM 3948 C C . GLN A 1 506 ? 19.561 -18.010 -26.946 1.00 84.56 506 GLN A C 1
ATOM 3950 O O . GLN A 1 506 ? 19.496 -19.216 -26.705 1.00 84.56 506 GLN A O 1
ATOM 3955 N N . LEU A 1 507 ? 19.404 -17.085 -25.991 1.00 85.88 507 LEU A N 1
ATOM 3956 C CA . LEU A 1 507 ? 19.138 -17.405 -24.583 1.00 85.88 507 LEU A CA 1
ATOM 3957 C C . LEU A 1 507 ? 17.799 -18.137 -24.409 1.00 85.88 507 LEU A C 1
ATOM 3959 O O . LEU A 1 507 ? 17.751 -19.178 -23.752 1.00 85.88 507 LEU A O 1
ATOM 3963 N N . VAL A 1 508 ? 16.728 -17.657 -25.054 1.00 86.38 508 VAL A N 1
ATOM 3964 C CA . VAL A 1 508 ? 15.415 -18.325 -25.076 1.00 86.38 508 VAL A CA 1
ATOM 3965 C C . VAL A 1 508 ? 15.548 -19.735 -25.660 1.00 86.38 508 VAL A C 1
ATOM 3967 O O . VAL A 1 508 ? 15.066 -20.695 -25.059 1.00 86.38 508 VAL A O 1
ATOM 3970 N N . HIS A 1 509 ? 16.251 -19.905 -26.785 1.00 85.31 509 HIS A N 1
ATOM 3971 C CA . HIS A 1 509 ? 16.476 -21.232 -27.362 1.00 85.31 509 HIS A CA 1
ATOM 3972 C C . HIS A 1 509 ? 17.302 -22.143 -26.435 1.00 85.31 509 HIS A C 1
ATOM 3974 O O . HIS A 1 509 ? 16.986 -23.331 -26.326 1.00 85.31 509 HIS A O 1
ATOM 3980 N N . GLY A 1 510 ? 18.311 -21.609 -25.743 1.00 85.25 510 GLY A N 1
ATOM 3981 C CA . GLY A 1 510 ? 19.111 -22.335 -24.758 1.00 85.25 510 GLY A CA 1
ATOM 3982 C C . GLY A 1 510 ? 18.258 -22.880 -23.613 1.00 85.25 510 GLY A C 1
ATOM 3983 O O . GLY A 1 510 ? 18.245 -24.087 -23.384 1.00 85.25 510 GLY A O 1
ATOM 3984 N N . VAL A 1 511 ? 17.462 -22.024 -22.963 1.00 87.69 511 VAL A N 1
ATOM 3985 C CA . VAL A 1 511 ? 16.572 -22.425 -21.856 1.00 87.69 511 VAL A CA 1
ATOM 3986 C C . VAL A 1 511 ? 15.515 -23.444 -22.312 1.00 87.69 511 VAL A C 1
ATOM 3988 O O . VAL A 1 511 ? 15.250 -24.414 -21.603 1.00 87.69 511 VAL A O 1
ATOM 3991 N N . LEU A 1 512 ? 14.964 -23.304 -23.524 1.00 86.12 512 LEU A N 1
ATOM 3992 C CA . LEU A 1 512 ? 14.049 -24.304 -24.096 1.00 86.12 512 LEU A CA 1
ATOM 3993 C C . LEU A 1 512 ? 14.727 -25.651 -24.378 1.00 86.12 512 LEU A C 1
ATOM 3995 O O . LEU A 1 512 ? 14.098 -26.697 -24.233 1.00 86.12 512 LEU A O 1
ATOM 3999 N N . THR A 1 513 ? 16.007 -25.641 -24.755 1.00 86.50 513 THR A N 1
ATOM 4000 C CA . THR A 1 513 ? 16.786 -26.870 -24.975 1.00 86.50 513 THR A CA 1
ATOM 4001 C C . THR A 1 513 ? 17.104 -27.555 -23.644 1.00 86.50 513 THR A C 1
ATOM 4003 O O . THR A 1 513 ? 16.970 -28.770 -23.542 1.00 86.50 513 THR A O 1
ATOM 4006 N N . LEU A 1 514 ? 17.408 -26.782 -22.595 1.00 87.88 514 LEU A N 1
ATOM 4007 C CA . LEU A 1 514 ? 17.569 -27.304 -21.235 1.00 87.88 514 LEU A CA 1
ATOM 4008 C C . LEU A 1 514 ? 16.282 -27.953 -20.715 1.00 87.88 514 LEU A C 1
ATOM 4010 O O . LEU A 1 514 ? 16.348 -29.057 -20.185 1.00 87.88 514 LEU A O 1
ATOM 4014 N N . LEU A 1 515 ? 15.110 -27.344 -20.934 1.00 87.12 515 LEU A N 1
ATOM 4015 C CA . LEU A 1 515 ? 13.829 -27.981 -20.600 1.00 87.12 515 LEU A CA 1
ATOM 4016 C C . LEU A 1 515 ? 13.584 -29.259 -21.432 1.00 87.12 515 LEU A C 1
ATOM 4018 O O . LEU A 1 515 ? 13.045 -30.228 -20.906 1.00 87.12 515 LEU A O 1
ATOM 4022 N N . ALA A 1 516 ? 14.000 -29.310 -22.703 1.00 86.31 516 ALA A N 1
ATOM 4023 C CA . ALA A 1 516 ? 13.901 -30.530 -23.513 1.00 86.31 516 ALA A CA 1
ATOM 4024 C C . ALA A 1 516 ? 14.768 -31.681 -22.963 1.00 86.31 516 ALA A C 1
ATOM 4026 O O . ALA A 1 516 ? 14.323 -32.830 -22.943 1.00 86.31 516 ALA A O 1
ATOM 4027 N N . GLU A 1 517 ? 15.993 -31.369 -22.527 1.00 86.44 517 GLU A N 1
ATOM 4028 C CA . GLU A 1 517 ? 16.926 -32.316 -21.901 1.00 86.44 517 GLU A CA 1
ATOM 4029 C C . GLU A 1 517 ? 16.410 -32.776 -20.523 1.00 86.44 517 GLU A C 1
ATOM 4031 O O . GLU A 1 517 ? 16.393 -33.977 -20.255 1.00 86.44 517 GLU A O 1
ATOM 4036 N N . GLU A 1 518 ? 15.887 -31.856 -19.705 1.00 86.25 518 GLU A N 1
ATOM 4037 C CA . GLU A 1 518 ? 15.264 -32.116 -18.396 1.00 86.25 518 GLU A CA 1
ATOM 4038 C C . GLU A 1 518 ? 14.122 -33.144 -18.490 1.00 86.25 518 GLU A C 1
ATOM 4040 O O . GLU A 1 518 ? 14.127 -34.161 -17.795 1.00 86.25 518 GLU A O 1
ATOM 4045 N N . ILE A 1 519 ? 13.169 -32.924 -19.405 1.00 85.25 519 ILE A N 1
ATOM 4046 C CA . ILE A 1 519 ? 12.011 -33.810 -19.607 1.00 85.25 519 ILE A CA 1
ATOM 4047 C C . ILE A 1 519 ? 12.467 -35.231 -19.973 1.00 85.25 519 ILE A C 1
ATOM 4049 O O . ILE A 1 519 ? 11.913 -36.210 -19.471 1.00 85.25 519 ILE A O 1
ATOM 4053 N N . GLN A 1 520 ? 13.475 -35.362 -20.842 1.00 86.00 520 GLN A N 1
ATOM 4054 C CA . GLN A 1 520 ? 14.006 -36.666 -21.252 1.00 86.00 520 GLN A CA 1
ATOM 4055 C C . GLN A 1 520 ? 14.767 -37.356 -20.115 1.00 86.00 520 GLN A C 1
ATOM 4057 O O . GLN A 1 520 ? 14.611 -38.563 -19.921 1.00 86.00 520 GLN A O 1
ATOM 4062 N N . ALA A 1 521 ? 15.547 -36.605 -19.334 1.00 83.31 521 ALA A N 1
ATOM 4063 C CA . ALA A 1 521 ? 16.253 -37.130 -18.171 1.00 83.31 521 ALA A CA 1
ATOM 4064 C C . ALA A 1 521 ? 15.270 -37.674 -17.118 1.00 83.31 521 ALA A C 1
ATOM 4066 O O . ALA A 1 521 ? 15.421 -38.812 -16.666 1.00 83.31 521 ALA A O 1
ATOM 4067 N N . VAL A 1 522 ? 14.191 -36.939 -16.823 1.00 82.56 522 VAL A N 1
ATOM 4068 C CA . VAL A 1 522 ? 13.150 -37.370 -15.874 1.00 82.56 522 VAL A CA 1
ATOM 4069 C C . VAL A 1 522 ? 12.346 -38.577 -16.370 1.00 82.56 522 VAL A C 1
ATOM 4071 O O . VAL A 1 522 ? 11.998 -39.441 -15.566 1.00 82.56 522 VAL A O 1
ATOM 4074 N N . GLN A 1 523 ? 12.102 -38.717 -17.678 1.00 83.25 523 GLN A N 1
ATOM 4075 C CA . GLN A 1 523 ? 11.495 -39.940 -18.230 1.00 83.25 523 GLN A CA 1
ATOM 4076 C C . GLN A 1 523 ? 12.368 -41.191 -18.016 1.00 83.25 523 GLN A C 1
ATOM 4078 O O . GLN A 1 523 ? 11.833 -42.290 -17.852 1.00 83.25 523 GLN A O 1
ATOM 4083 N N . VAL A 1 524 ? 13.698 -41.041 -18.041 1.00 83.50 524 VAL A N 1
ATOM 4084 C CA . VAL A 1 524 ? 14.666 -42.154 -18.001 1.00 83.50 524 VAL A CA 1
ATOM 4085 C C . VAL A 1 524 ? 15.114 -42.499 -16.578 1.00 83.50 524 VAL A C 1
ATOM 4087 O O . VAL A 1 524 ? 15.219 -43.678 -16.237 1.00 83.50 524 VAL A O 1
ATOM 4090 N N . ALA A 1 525 ? 15.404 -41.495 -15.752 1.00 78.38 525 ALA A N 1
ATOM 4091 C CA . ALA A 1 525 ? 15.981 -41.653 -14.420 1.00 78.38 525 ALA A CA 1
ATOM 4092 C C . ALA A 1 525 ? 15.418 -40.602 -13.439 1.00 78.38 525 ALA A C 1
ATOM 4094 O O . ALA A 1 525 ? 16.181 -39.798 -12.903 1.00 78.38 525 ALA A O 1
ATOM 4095 N N . PRO A 1 526 ? 14.099 -40.616 -13.149 1.00 76.56 526 PRO A N 1
ATOM 4096 C CA . PRO A 1 526 ? 13.424 -39.542 -12.411 1.00 76.56 526 PRO A CA 1
ATOM 4097 C C . PRO A 1 526 ? 14.055 -39.222 -11.050 1.00 76.56 526 PRO A C 1
ATOM 4099 O O . PRO A 1 526 ? 14.018 -38.074 -10.630 1.00 76.56 526 PRO A O 1
ATOM 4102 N N . GLN A 1 527 ? 14.665 -40.216 -10.398 1.00 75.50 527 GLN A N 1
ATOM 4103 C CA . GLN A 1 527 ? 15.346 -40.117 -9.100 1.00 75.50 527 GLN A CA 1
ATOM 4104 C C . GLN A 1 527 ? 16.657 -39.299 -9.099 1.00 75.50 527 GLN A C 1
ATOM 4106 O O . GLN A 1 527 ? 17.245 -39.111 -8.037 1.00 75.50 527 GLN A O 1
ATOM 4111 N N . ARG A 1 528 ? 17.175 -38.875 -10.261 1.00 75.75 528 ARG A N 1
ATOM 4112 C CA . ARG A 1 528 ? 18.471 -38.170 -10.368 1.00 75.75 528 ARG A CA 1
ATOM 4113 C C . ARG A 1 528 ? 18.366 -36.668 -10.587 1.00 75.75 528 ARG A C 1
ATOM 4115 O O . ARG A 1 528 ? 19.347 -35.969 -10.363 1.00 75.75 528 ARG A O 1
ATOM 4122 N N . GLU A 1 529 ? 17.215 -36.179 -11.031 1.00 80.88 529 GLU A N 1
ATOM 4123 C CA . GLU A 1 529 ? 17.054 -34.784 -11.440 1.00 80.88 529 GLU A CA 1
ATOM 4124 C C . GLU A 1 529 ? 16.427 -33.950 -10.317 1.00 80.88 529 GLU A C 1
ATOM 4126 O O . GLU A 1 529 ? 15.606 -34.450 -9.548 1.00 80.88 529 GLU A O 1
ATOM 4131 N N . SER A 1 530 ? 16.823 -32.679 -10.199 1.00 79.44 530 SER A N 1
ATOM 4132 C CA . SER A 1 530 ? 16.358 -31.799 -9.118 1.00 79.44 530 SER A CA 1
ATOM 4133 C C . SER A 1 530 ? 14.967 -31.226 -9.422 1.00 79.44 530 SER A C 1
ATOM 4135 O O . SER A 1 530 ? 14.826 -30.465 -10.385 1.00 79.44 530 SER A O 1
ATOM 4137 N N . PRO A 1 531 ? 13.945 -31.473 -8.579 1.00 76.06 531 PRO A N 1
ATOM 4138 C CA . PRO A 1 531 ? 12.614 -30.907 -8.793 1.00 76.06 531 PRO A CA 1
ATOM 4139 C C . PRO A 1 531 ? 12.594 -29.374 -8.764 1.00 76.06 531 PRO A C 1
ATOM 4141 O O . PRO A 1 531 ? 11.819 -28.758 -9.491 1.00 76.06 531 PRO A O 1
ATOM 4144 N N . TYR A 1 532 ? 13.489 -28.754 -7.988 1.00 77.81 532 TYR A N 1
ATOM 4145 C CA . TYR A 1 532 ? 13.649 -27.297 -7.910 1.00 77.81 532 TYR A CA 1
ATOM 4146 C C . TYR A 1 532 ? 14.279 -26.700 -9.179 1.00 77.81 532 TYR A C 1
ATOM 4148 O O . TYR A 1 532 ? 13.973 -25.567 -9.556 1.00 77.81 532 TYR A O 1
ATOM 4156 N N . LEU A 1 533 ? 15.150 -27.450 -9.866 1.00 82.75 533 LEU A N 1
ATOM 4157 C CA . LEU A 1 533 ? 15.680 -27.041 -11.169 1.00 82.75 533 LEU A CA 1
ATOM 4158 C C . LEU A 1 533 ? 14.585 -27.121 -12.237 1.00 82.75 533 LEU A C 1
ATOM 4160 O O . LEU A 1 533 ? 14.396 -26.165 -12.989 1.00 82.75 533 LEU A O 1
ATOM 4164 N N . SER A 1 534 ? 13.822 -28.217 -12.251 1.00 81.19 534 SER A N 1
ATOM 4165 C CA . SER A 1 534 ? 12.645 -28.356 -13.109 1.00 81.19 534 SER A CA 1
ATOM 4166 C C . SER A 1 534 ? 11.623 -27.242 -12.875 1.00 81.19 534 SER A C 1
ATOM 4168 O O . SER A 1 534 ? 11.272 -26.576 -13.846 1.00 81.19 534 SER A O 1
ATOM 4170 N N . GLU A 1 535 ? 11.186 -26.965 -11.633 1.00 77.94 535 GLU A N 1
ATOM 4171 C CA . GLU A 1 535 ? 10.253 -25.854 -11.342 1.00 77.94 535 GLU A CA 1
ATOM 4172 C C . GLU A 1 535 ? 10.750 -24.552 -11.981 1.00 77.94 535 GLU A C 1
ATOM 4174 O O . GLU A 1 535 ? 10.006 -23.887 -12.707 1.00 77.94 535 GLU A O 1
ATOM 4179 N N . GLN A 1 536 ? 12.023 -24.216 -11.764 1.00 84.81 536 GLN A N 1
ATOM 4180 C CA . GLN A 1 536 ? 12.601 -22.977 -12.267 1.00 84.81 536 GLN A CA 1
ATOM 4181 C C . GLN A 1 536 ? 12.725 -22.955 -13.798 1.00 84.81 536 GLN A C 1
ATOM 4183 O O . GLN A 1 536 ? 12.527 -21.900 -14.405 1.00 84.81 536 GLN A O 1
ATOM 4188 N N . LEU A 1 537 ? 12.964 -24.105 -14.439 1.00 85.88 537 LEU A N 1
ATOM 4189 C CA . LEU A 1 537 ? 12.878 -24.256 -15.892 1.00 85.88 537 LEU A CA 1
ATOM 4190 C C . LEU A 1 537 ? 11.455 -24.003 -16.407 1.00 85.88 537 LEU A C 1
ATOM 4192 O O . LEU A 1 537 ? 11.306 -23.177 -17.307 1.00 85.88 537 LEU A O 1
ATOM 4196 N N . LEU A 1 538 ? 10.404 -24.630 -15.851 1.00 79.69 538 LEU A N 1
ATOM 4197 C CA . LEU A 1 538 ? 9.030 -24.337 -16.298 1.00 79.69 538 LEU A CA 1
ATOM 4198 C C . LEU A 1 538 ? 8.647 -22.874 -16.022 1.00 79.69 538 LEU A C 1
ATOM 4200 O O . LEU A 1 538 ? 8.014 -22.242 -16.866 1.00 79.69 538 LEU A O 1
ATOM 4204 N N . SER A 1 539 ? 9.023 -22.334 -14.861 1.00 80.31 539 SER A N 1
ATOM 4205 C CA . SER A 1 539 ? 8.712 -20.966 -14.431 1.00 80.31 539 SER A CA 1
ATOM 4206 C C . SER A 1 539 ? 9.342 -19.926 -15.365 1.00 80.31 539 SER A C 1
ATOM 4208 O O . SER A 1 539 ? 8.635 -19.081 -15.926 1.00 80.31 539 SER A O 1
ATOM 4210 N N . THR A 1 540 ? 10.649 -20.044 -15.632 1.00 85.56 540 THR A N 1
ATOM 4211 C CA . THR A 1 540 ? 11.346 -19.182 -16.596 1.00 85.56 540 THR A CA 1
ATOM 4212 C C . THR A 1 540 ? 10.805 -19.389 -18.012 1.00 85.56 540 THR A C 1
ATOM 4214 O O . THR A 1 540 ? 10.498 -18.402 -18.674 1.00 85.56 540 THR A O 1
ATOM 4217 N N . VAL A 1 541 ? 10.604 -20.627 -18.486 1.00 84.00 541 VAL A N 1
ATOM 4218 C CA . VAL A 1 541 ? 10.036 -20.871 -19.829 1.00 84.00 541 VAL A CA 1
ATOM 4219 C C . VAL A 1 541 ? 8.637 -20.273 -19.974 1.00 84.00 541 VAL A C 1
ATOM 4221 O O . VAL A 1 541 ? 8.350 -19.681 -21.010 1.00 84.00 541 VAL A O 1
ATOM 4224 N N . THR A 1 542 ? 7.792 -20.346 -18.943 1.00 78.75 542 THR A N 1
ATOM 4225 C CA . THR A 1 542 ? 6.462 -19.718 -18.949 1.00 78.75 542 THR A CA 1
ATOM 4226 C C . THR A 1 542 ? 6.592 -18.202 -19.070 1.00 78.75 542 THR A C 1
ATOM 4228 O O . THR A 1 542 ? 6.021 -17.626 -19.991 1.00 78.75 542 THR A O 1
ATOM 4231 N N . ARG A 1 543 ? 7.414 -17.553 -18.232 1.00 83.56 543 ARG A N 1
ATOM 4232 C CA . ARG A 1 543 ? 7.677 -16.102 -18.299 1.00 83.56 543 ARG A CA 1
ATOM 4233 C C . ARG A 1 543 ? 8.163 -15.666 -19.688 1.00 83.56 543 ARG A C 1
ATOM 4235 O O . ARG A 1 543 ? 7.585 -14.760 -20.282 1.00 83.56 543 ARG A O 1
ATOM 4242 N N . LEU A 1 544 ? 9.162 -16.363 -20.235 1.00 84.88 544 LEU A N 1
ATOM 4243 C CA . LEU A 1 544 ? 9.707 -16.097 -21.570 1.00 84.88 544 LEU A CA 1
ATOM 4244 C C . LEU A 1 544 ? 8.673 -16.319 -22.682 1.00 84.88 544 LEU A C 1
ATOM 4246 O O . LEU A 1 544 ? 8.635 -15.547 -23.638 1.00 84.88 544 LEU A O 1
ATOM 4250 N N . HIS A 1 545 ? 7.815 -17.336 -22.562 1.00 79.38 545 HIS A N 1
ATOM 4251 C CA . HIS A 1 545 ? 6.753 -17.601 -23.530 1.00 79.38 545 HIS A CA 1
ATOM 4252 C C . HIS A 1 545 ? 5.798 -16.410 -23.635 1.00 79.38 545 HIS A C 1
ATOM 4254 O O . HIS A 1 545 ? 5.577 -15.914 -24.736 1.00 79.38 545 HIS A O 1
ATOM 4260 N N . VAL A 1 546 ? 5.284 -15.905 -22.506 1.00 77.69 546 VAL A N 1
ATOM 4261 C CA . VAL A 1 546 ? 4.280 -14.828 -22.513 1.00 77.69 546 VAL A CA 1
ATOM 4262 C C . VAL A 1 546 ? 4.853 -13.532 -23.113 1.00 77.69 546 VAL A C 1
ATOM 4264 O O . VAL A 1 546 ? 4.157 -12.879 -23.890 1.00 77.69 546 VAL A O 1
ATOM 4267 N N . THR A 1 547 ? 6.123 -13.198 -22.847 1.00 84.31 547 THR A N 1
ATOM 4268 C CA . THR A 1 547 ? 6.809 -12.046 -23.470 1.00 84.31 547 THR A CA 1
ATOM 4269 C C . THR A 1 547 ? 7.061 -12.240 -24.971 1.00 84.31 547 THR A C 1
ATOM 4271 O O . THR A 1 547 ? 6.755 -11.358 -25.772 1.00 84.31 547 THR A O 1
ATOM 4274 N N . TYR A 1 548 ? 7.624 -13.384 -25.378 1.00 84.81 548 TYR A N 1
ATOM 4275 C CA . TYR A 1 548 ? 8.221 -13.547 -26.712 1.00 84.81 548 TYR A CA 1
ATOM 4276 C C . TYR A 1 548 ? 7.358 -14.302 -27.742 1.00 84.81 548 TYR A C 1
ATOM 4278 O O . TYR A 1 548 ? 7.775 -14.423 -28.896 1.00 84.81 548 TYR A O 1
ATOM 4286 N N . PHE A 1 549 ? 6.156 -14.773 -27.378 1.00 77.25 549 PHE A N 1
ATOM 4287 C CA . PHE A 1 549 ? 5.261 -15.575 -28.239 1.00 77.25 549 PHE A CA 1
ATOM 4288 C C . PHE A 1 549 ? 5.055 -15.007 -29.655 1.00 77.25 549 PHE A C 1
ATOM 4290 O O . PHE A 1 549 ? 5.146 -15.748 -30.636 1.00 77.25 549 PHE A O 1
ATOM 4297 N N . ASP A 1 550 ? 4.804 -13.697 -29.760 1.00 74.50 550 ASP A N 1
ATOM 4298 C CA . ASP A 1 550 ? 4.503 -13.020 -31.034 1.00 74.50 550 ASP A CA 1
ATOM 4299 C C . ASP A 1 550 ? 5.775 -12.695 -31.838 1.00 74.50 550 ASP A C 1
ATOM 4301 O O . ASP A 1 550 ? 5.709 -12.469 -33.045 1.00 74.50 550 ASP A O 1
ATOM 4305 N N . ILE A 1 551 ? 6.927 -12.651 -31.161 1.00 81.94 551 ILE A N 1
ATOM 4306 C CA . ILE A 1 551 ? 8.205 -12.133 -31.672 1.00 81.94 551 ILE A CA 1
ATOM 4307 C C . ILE A 1 551 ? 9.058 -13.268 -32.241 1.00 81.94 551 ILE A C 1
ATOM 4309 O O . ILE A 1 551 ? 9.655 -13.119 -33.306 1.00 81.94 551 ILE A O 1
ATOM 4313 N N . PHE A 1 552 ? 9.036 -14.436 -31.590 1.00 82.69 552 PHE A N 1
ATOM 4314 C CA . PHE A 1 552 ? 9.672 -15.668 -32.066 1.00 82.69 552 PHE A CA 1
ATOM 4315 C C . PHE A 1 552 ? 8.613 -16.741 -32.413 1.00 82.69 552 PHE A C 1
ATOM 4317 O O . PHE A 1 552 ? 8.623 -17.842 -31.847 1.00 82.69 552 PHE A O 1
ATOM 4324 N N . PRO A 1 553 ? 7.678 -16.473 -33.354 1.00 67.12 553 PRO A N 1
ATOM 4325 C CA . PRO A 1 553 ? 6.543 -17.358 -33.630 1.00 67.12 553 PRO A CA 1
ATOM 4326 C C . PRO A 1 553 ? 6.973 -18.733 -34.159 1.00 67.12 553 PRO A C 1
ATOM 4328 O O . PRO A 1 553 ? 6.250 -19.710 -33.972 1.00 67.12 553 PRO A O 1
ATOM 4331 N N . SER A 1 554 ? 8.170 -18.835 -34.747 1.00 70.50 554 SER A N 1
ATOM 4332 C CA . SER A 1 554 ? 8.826 -20.086 -35.153 1.00 70.50 554 SER A CA 1
ATOM 4333 C C . SER A 1 554 ? 9.058 -21.064 -33.996 1.00 70.50 554 SER A C 1
ATOM 4335 O O . SER A 1 554 ? 9.045 -22.267 -34.226 1.00 70.50 554 SER A O 1
ATOM 4337 N N . LYS A 1 555 ? 9.238 -20.564 -32.766 1.00 68.56 555 LYS A N 1
ATOM 4338 C CA . LYS A 1 555 ? 9.420 -21.360 -31.540 1.00 68.56 555 LYS A CA 1
ATOM 4339 C C . LYS A 1 555 ? 8.127 -21.509 -30.729 1.00 68.56 555 LYS A C 1
ATOM 4341 O O . LYS A 1 555 ? 8.062 -22.340 -29.828 1.00 68.56 555 LYS A O 1
ATOM 4346 N N . SER A 1 556 ? 7.087 -20.727 -31.037 1.00 64.12 556 SER A N 1
ATOM 4347 C CA . SER A 1 556 ? 5.833 -20.691 -30.266 1.00 64.12 556 SER A CA 1
ATOM 4348 C C . SER A 1 556 ? 5.139 -22.056 -30.155 1.00 64.12 556 SER A C 1
ATOM 4350 O O . SER A 1 556 ? 4.662 -22.410 -29.080 1.00 64.12 556 SER A O 1
ATOM 4352 N N . ALA A 1 557 ? 5.111 -22.839 -31.240 1.00 64.31 557 ALA A N 1
ATOM 4353 C CA . ALA A 1 557 ? 4.496 -24.167 -31.267 1.00 64.31 557 ALA A CA 1
ATOM 4354 C C . ALA A 1 557 ? 5.292 -25.189 -30.440 1.00 64.31 557 ALA A C 1
ATOM 4356 O O . ALA A 1 557 ? 4.701 -25.907 -29.630 1.00 64.31 557 ALA A O 1
ATOM 4357 N N . ASP A 1 558 ? 6.621 -25.194 -30.591 1.00 68.31 558 ASP A N 1
ATOM 4358 C CA . ASP A 1 558 ? 7.531 -26.055 -29.829 1.00 68.31 558 ASP A CA 1
ATOM 4359 C C . ASP A 1 558 ? 7.360 -25.818 -28.322 1.00 68.31 558 ASP A C 1
ATOM 4361 O O . ASP A 1 558 ? 7.235 -26.770 -27.556 1.00 68.31 558 ASP A O 1
ATOM 4365 N N . MET A 1 559 ? 7.273 -24.551 -27.895 1.00 71.00 559 MET A N 1
ATOM 4366 C CA . MET A 1 559 ? 7.093 -24.190 -26.485 1.00 71.00 559 MET A CA 1
ATOM 4367 C C . MET A 1 559 ? 5.814 -24.770 -25.872 1.00 71.00 559 MET A C 1
ATOM 4369 O O . MET A 1 559 ? 5.886 -25.369 -24.803 1.00 71.00 559 MET A O 1
ATOM 4373 N N . VAL A 1 560 ? 4.653 -24.633 -26.530 1.00 70.94 560 VAL A N 1
ATOM 4374 C CA . VAL A 1 560 ? 3.385 -25.177 -25.996 1.00 70.94 560 VAL A CA 1
ATOM 4375 C C . VAL A 1 560 ? 3.435 -26.708 -25.925 1.00 70.94 560 VAL A C 1
ATOM 4377 O O . VAL A 1 560 ? 2.939 -27.294 -24.962 1.00 70.94 560 VAL A O 1
ATOM 4380 N N . ALA A 1 561 ? 4.067 -27.358 -26.908 1.00 74.81 561 ALA A N 1
ATOM 4381 C CA . ALA A 1 561 ? 4.239 -28.807 -26.927 1.00 74.81 561 ALA A CA 1
ATOM 4382 C C . ALA A 1 561 ? 5.163 -29.297 -25.797 1.00 74.81 561 ALA A C 1
ATOM 4384 O O . ALA A 1 561 ? 4.753 -30.169 -25.028 1.00 74.81 561 ALA A O 1
ATOM 4385 N N . LEU A 1 562 ? 6.355 -28.700 -25.637 1.00 77.06 562 LEU A N 1
ATOM 4386 C CA . LEU A 1 562 ? 7.265 -28.986 -24.518 1.00 77.06 562 LEU A CA 1
ATOM 4387 C C . LEU A 1 562 ? 6.575 -28.765 -23.172 1.00 77.06 562 LEU A C 1
ATOM 4389 O O . LEU A 1 562 ? 6.709 -29.589 -22.274 1.00 77.06 562 LEU A O 1
ATOM 4393 N N . TYR A 1 563 ? 5.830 -27.668 -23.039 1.00 73.81 563 TYR A N 1
ATOM 4394 C CA . TYR A 1 563 ? 5.130 -27.317 -21.812 1.00 73.81 563 TYR A CA 1
ATOM 4395 C C . TYR A 1 563 ? 4.086 -28.376 -21.421 1.00 73.81 563 TYR A C 1
ATOM 4397 O O . TYR A 1 563 ? 4.083 -28.889 -20.302 1.00 73.81 563 TYR A O 1
ATOM 4405 N N . CYS A 1 564 ? 3.226 -28.768 -22.364 1.00 70.50 564 CYS A N 1
ATOM 4406 C CA . CYS A 1 564 ? 2.207 -29.787 -22.114 1.00 70.50 564 CYS A CA 1
ATOM 4407 C C . CYS A 1 564 ? 2.822 -31.182 -21.886 1.00 70.50 564 CYS A C 1
ATOM 4409 O O . CYS A 1 564 ? 2.303 -31.972 -21.091 1.00 70.50 564 CYS A O 1
ATOM 4411 N N . GLN A 1 565 ? 3.940 -31.486 -22.556 1.00 77.62 565 GLN A N 1
ATOM 4412 C CA . GLN A 1 565 ? 4.705 -32.712 -22.341 1.00 77.62 565 GLN A CA 1
ATOM 4413 C C . GLN A 1 565 ? 5.334 -32.743 -20.943 1.00 77.62 565 GLN A C 1
ATOM 4415 O O . GLN A 1 565 ? 5.239 -33.769 -20.274 1.00 77.62 565 GLN A O 1
ATOM 4420 N N . SER A 1 566 ? 5.937 -31.640 -20.488 1.00 78.19 566 SER A N 1
ATOM 4421 C CA . SER A 1 566 ? 6.658 -31.574 -19.214 1.00 78.19 566 SER A CA 1
ATOM 4422 C C . SER A 1 566 ? 5.722 -31.831 -18.034 1.00 78.19 566 SER A C 1
ATOM 4424 O O . SER A 1 566 ? 5.943 -32.777 -17.283 1.00 78.19 566 SER A O 1
ATOM 4426 N N . ALA A 1 567 ? 4.599 -31.111 -17.947 1.00 72.44 567 ALA A N 1
ATOM 4427 C CA . ALA A 1 567 ? 3.606 -31.309 -16.891 1.00 72.44 567 ALA A CA 1
ATOM 4428 C C . ALA A 1 567 ? 3.049 -32.749 -16.867 1.00 72.44 567 ALA A C 1
ATOM 4430 O O . ALA A 1 567 ? 2.867 -33.331 -15.798 1.00 72.44 567 ALA A O 1
ATOM 4431 N N . THR A 1 568 ? 2.847 -33.362 -18.040 1.00 72.38 568 THR A N 1
ATOM 4432 C CA . THR A 1 568 ? 2.418 -34.769 -18.152 1.00 72.38 568 THR A CA 1
ATOM 4433 C C . THR A 1 568 ? 3.495 -35.750 -17.664 1.00 72.38 568 THR A C 1
ATOM 4435 O O . THR A 1 568 ? 3.185 -36.710 -16.957 1.00 72.38 568 THR A O 1
ATOM 4438 N N . VAL A 1 569 ? 4.760 -35.526 -18.032 1.00 76.81 569 VAL A N 1
ATOM 4439 C CA . VAL A 1 569 ? 5.915 -36.338 -17.608 1.00 76.81 569 VAL A CA 1
ATOM 4440 C C . VAL A 1 569 ? 6.149 -36.237 -16.105 1.00 76.81 569 VAL A C 1
ATOM 4442 O O . VAL A 1 569 ? 6.269 -37.267 -15.446 1.00 76.81 569 VAL A O 1
ATOM 4445 N N . TYR A 1 570 ? 6.150 -35.031 -15.540 1.00 77.31 570 TYR A N 1
ATOM 4446 C CA . TYR A 1 570 ? 6.374 -34.848 -14.110 1.00 77.31 570 TYR A CA 1
ATOM 4447 C C . TYR A 1 570 ? 5.274 -35.538 -13.287 1.00 77.31 570 TYR A C 1
ATOM 4449 O O . TYR A 1 570 ? 5.598 -36.349 -12.425 1.00 77.31 570 TYR A O 1
ATOM 4457 N N . LEU A 1 571 ? 3.985 -35.373 -13.619 1.00 72.19 571 LEU A N 1
ATOM 4458 C CA . LEU A 1 571 ? 2.904 -36.064 -12.891 1.00 72.19 571 LEU A CA 1
ATOM 4459 C C . LEU A 1 571 ? 2.880 -37.598 -13.060 1.00 72.19 571 LEU A C 1
ATOM 4461 O O . LEU A 1 571 ? 2.227 -38.275 -12.265 1.00 72.19 571 LEU A O 1
ATOM 4465 N N . SER A 1 572 ? 3.545 -38.159 -14.078 1.00 71.25 572 SER A N 1
ATOM 4466 C CA . SER A 1 572 ? 3.562 -39.612 -14.329 1.00 71.25 572 SER A CA 1
ATOM 4467 C C . SER A 1 572 ? 4.834 -40.323 -13.853 1.00 71.25 572 SER A C 1
ATOM 4469 O O . SER A 1 572 ? 4.763 -41.501 -13.510 1.00 71.25 572 SER A O 1
ATOM 4471 N N . HIS A 1 573 ? 5.976 -39.629 -13.784 1.00 72.06 573 HIS A N 1
ATOM 4472 C CA . HIS A 1 573 ? 7.268 -40.191 -13.364 1.00 72.06 573 HIS A CA 1
ATOM 4473 C C . HIS A 1 573 ? 7.702 -39.728 -11.956 1.00 72.06 573 HIS A C 1
ATOM 4475 O O . HIS A 1 573 ? 8.374 -40.475 -11.236 1.00 72.06 573 HIS A O 1
ATOM 4481 N N . TRP A 1 574 ? 7.274 -38.541 -11.514 1.00 70.81 574 TRP A N 1
ATOM 4482 C CA . TRP A 1 574 ? 7.450 -38.042 -10.144 1.00 70.81 574 TRP A CA 1
ATOM 4483 C C . TRP A 1 574 ? 6.184 -38.255 -9.310 1.00 70.81 574 TRP A C 1
ATOM 4485 O O . TRP A 1 574 ? 5.535 -37.318 -8.850 1.00 70.81 574 TRP A O 1
ATOM 4495 N N . THR A 1 575 ? 5.832 -39.525 -9.106 1.00 61.25 575 THR A N 1
ATOM 4496 C CA . THR A 1 575 ? 4.814 -39.899 -8.118 1.00 61.25 575 THR A CA 1
ATOM 4497 C C . THR A 1 575 ? 5.356 -39.715 -6.693 1.00 61.25 575 THR A C 1
ATOM 4499 O O . THR A 1 575 ? 6.568 -39.670 -6.467 1.00 61.25 575 THR A O 1
ATOM 4502 N N . LEU A 1 576 ? 4.456 -39.673 -5.706 1.00 53.47 576 LEU A N 1
ATOM 4503 C CA . LEU A 1 576 ? 4.815 -39.604 -4.281 1.00 53.47 576 LEU A CA 1
ATOM 4504 C C . LEU A 1 576 ? 5.632 -40.821 -3.799 1.00 53.47 576 LEU A C 1
ATOM 4506 O O . LEU A 1 576 ? 6.335 -40.732 -2.798 1.00 53.47 576 LEU A O 1
ATOM 4510 N N . GLU A 1 577 ? 5.581 -41.950 -4.516 1.00 52.88 577 GLU A N 1
ATOM 4511 C CA . GLU A 1 577 ? 6.447 -43.108 -4.250 1.00 52.88 577 GLU A CA 1
ATOM 4512 C C . GLU A 1 577 ? 7.886 -42.885 -4.739 1.00 52.88 577 GLU A C 1
ATOM 4514 O O . GLU A 1 577 ? 8.816 -43.432 -4.148 1.00 52.88 577 GLU A O 1
ATOM 4519 N N . THR A 1 578 ? 8.084 -42.067 -5.781 1.00 57.50 578 THR A N 1
ATOM 4520 C CA . THR A 1 578 ? 9.412 -41.689 -6.280 1.00 57.50 578 THR A CA 1
ATOM 4521 C C . THR A 1 578 ? 10.124 -40.791 -5.263 1.00 57.50 578 THR A C 1
ATOM 4523 O O . THR A 1 578 ? 11.210 -41.140 -4.806 1.00 57.50 578 THR A O 1
ATOM 4526 N N . PHE A 1 579 ? 9.504 -39.678 -4.851 1.00 58.28 579 PHE A N 1
ATOM 4527 C CA . PHE A 1 579 ? 10.115 -38.672 -3.967 1.00 58.28 579 PHE A CA 1
ATOM 4528 C C . PHE A 1 579 ? 9.367 -38.503 -2.635 1.00 58.28 579 PHE A C 1
ATOM 4530 O O . PHE A 1 579 ? 8.859 -37.428 -2.321 1.00 58.28 579 PHE A O 1
ATOM 4537 N N . GLN A 1 580 ? 9.375 -39.541 -1.794 1.00 51.66 580 GLN A N 1
ATOM 4538 C CA . GLN A 1 580 ? 8.814 -39.484 -0.428 1.00 51.66 580 GLN A CA 1
ATOM 4539 C C . GLN A 1 580 ? 9.427 -38.375 0.461 1.00 51.66 580 GLN A C 1
ATOM 4541 O O . GLN A 1 580 ? 8.869 -38.040 1.501 1.00 51.66 580 GLN A O 1
ATOM 4546 N N . SER A 1 581 ? 10.579 -37.818 0.073 1.00 46.06 581 SER A N 1
ATOM 4547 C CA . SER A 1 581 ? 11.313 -36.763 0.781 1.00 46.06 581 SER A CA 1
ATOM 4548 C C . SER A 1 581 ? 11.167 -35.353 0.187 1.00 46.06 581 SER A C 1
ATOM 4550 O O . SER A 1 581 ? 11.701 -34.414 0.776 1.00 46.06 581 SER A O 1
ATOM 4552 N N . VAL A 1 582 ? 10.472 -35.170 -0.947 1.00 54.47 582 VAL A N 1
ATOM 4553 C CA . VAL A 1 582 ? 10.282 -33.850 -1.588 1.00 54.47 582 VAL A CA 1
ATOM 4554 C C . VAL A 1 582 ? 8.783 -33.585 -1.790 1.00 54.47 582 VAL A C 1
ATOM 4556 O O . VAL A 1 582 ? 8.234 -33.910 -2.842 1.00 54.47 582 VAL A O 1
ATOM 4559 N N . PRO A 1 583 ? 8.095 -32.992 -0.796 1.00 52.12 583 PRO A N 1
ATOM 4560 C CA . PRO A 1 583 ? 6.631 -32.908 -0.794 1.00 52.12 583 PRO A CA 1
ATOM 4561 C C . PRO A 1 583 ? 6.010 -32.000 -1.870 1.00 52.12 583 PRO A C 1
ATOM 4563 O O . PRO A 1 583 ? 4.834 -32.137 -2.192 1.00 52.12 583 PRO A O 1
ATOM 4566 N N . SER A 1 584 ? 6.775 -31.048 -2.409 1.00 60.56 584 SER A N 1
ATOM 4567 C CA . SER A 1 584 ? 6.263 -29.901 -3.173 1.00 60.56 584 SER A CA 1
ATOM 4568 C C . SER A 1 584 ? 6.107 -30.119 -4.683 1.00 60.56 584 SER A C 1
ATOM 4570 O O . SER A 1 584 ? 5.518 -29.274 -5.352 1.00 60.56 584 SER A O 1
ATOM 4572 N N . ILE A 1 585 ? 6.608 -31.222 -5.252 1.00 69.12 585 ILE A N 1
ATOM 4573 C CA . ILE A 1 585 ? 6.722 -31.381 -6.718 1.00 69.12 585 ILE A CA 1
ATOM 4574 C C . ILE A 1 585 ? 5.360 -31.268 -7.425 1.00 69.12 585 ILE A C 1
ATOM 4576 O O . ILE A 1 585 ? 5.227 -30.568 -8.430 1.00 69.12 585 ILE A O 1
ATOM 4580 N N . VAL A 1 586 ? 4.338 -31.948 -6.900 1.00 72.75 586 VAL A N 1
ATOM 4581 C CA . VAL A 1 586 ? 3.018 -32.031 -7.542 1.00 72.75 586 VAL A CA 1
ATOM 4582 C C . VAL A 1 586 ? 2.257 -30.694 -7.469 1.00 72.75 586 VAL A C 1
ATOM 4584 O O . VAL A 1 586 ? 1.833 -30.226 -8.534 1.00 72.75 586 VAL A O 1
ATOM 4587 N N . PRO A 1 587 ? 2.193 -29.989 -6.316 1.00 73.75 587 PRO A N 1
ATOM 4588 C CA . PRO A 1 587 ? 1.681 -28.620 -6.258 1.00 73.75 587 PRO A CA 1
ATOM 4589 C C . PRO A 1 587 ? 2.383 -27.658 -7.221 1.00 73.75 587 PRO A C 1
ATOM 4591 O O . PRO A 1 587 ? 1.719 -26.822 -7.830 1.00 73.75 587 PRO A O 1
ATOM 4594 N N . LEU A 1 588 ? 3.701 -27.783 -7.410 1.00 70.88 588 LEU A N 1
ATOM 4595 C CA . LEU A 1 588 ? 4.482 -26.904 -8.288 1.00 70.88 588 LEU A CA 1
ATOM 4596 C C . LEU A 1 588 ? 4.172 -27.109 -9.778 1.00 70.88 588 LEU A C 1
ATOM 4598 O O . LEU A 1 588 ? 3.996 -26.131 -10.509 1.00 70.88 588 LEU A O 1
ATOM 4602 N N . VAL A 1 589 ? 4.028 -28.359 -10.227 1.00 75.25 589 VAL A N 1
ATOM 4603 C CA . VAL A 1 589 ? 3.604 -28.674 -11.604 1.00 75.25 589 VAL A CA 1
ATOM 4604 C C . VAL A 1 589 ? 2.177 -28.175 -11.864 1.00 75.25 589 VAL A C 1
ATOM 4606 O O . VAL A 1 589 ? 1.907 -27.584 -12.911 1.00 75.25 589 VAL A O 1
ATOM 4609 N N . LEU A 1 590 ? 1.268 -28.355 -10.900 1.00 79.88 590 LEU A N 1
ATOM 4610 C CA . LEU A 1 590 ? -0.121 -27.898 -11.001 1.00 79.88 590 LEU A CA 1
ATOM 4611 C C . LEU A 1 590 ? -0.242 -26.364 -10.960 1.00 79.88 590 LEU A C 1
ATOM 4613 O O . LEU A 1 590 ? -0.987 -25.795 -11.758 1.00 79.88 590 LEU A O 1
ATOM 4617 N N . LYS A 1 591 ? 0.515 -25.689 -10.086 1.00 79.12 591 LYS A N 1
ATOM 4618 C CA . LYS A 1 591 ? 0.658 -24.222 -10.027 1.00 79.12 591 LYS A CA 1
ATOM 4619 C C . LYS A 1 591 ? 1.113 -23.679 -11.376 1.00 79.12 591 LYS A C 1
ATOM 4621 O O . LYS A 1 591 ? 0.434 -22.835 -11.948 1.00 79.12 591 LYS A O 1
ATOM 4626 N N . CYS A 1 592 ? 2.192 -24.230 -11.931 1.00 73.81 592 CYS A N 1
ATOM 4627 C CA . CYS A 1 592 ? 2.689 -23.786 -13.225 1.00 73.81 592 CYS A CA 1
ATOM 4628 C C . CYS A 1 592 ? 1.624 -23.952 -14.324 1.00 73.81 592 CYS A C 1
ATOM 4630 O O . CYS A 1 592 ? 1.463 -23.061 -15.156 1.00 73.81 592 CYS A O 1
ATOM 4632 N N . ALA A 1 593 ? 0.844 -25.043 -14.303 1.00 79.38 593 ALA A N 1
ATOM 4633 C CA . ALA A 1 593 ? -0.259 -25.231 -15.247 1.00 79.38 593 ALA A CA 1
ATOM 4634 C C . ALA A 1 593 ? -1.368 -24.173 -15.075 1.00 79.38 593 ALA A C 1
ATOM 4636 O O . ALA A 1 593 ? -1.954 -23.744 -16.070 1.00 79.38 593 ALA A O 1
ATOM 4637 N N . CYS A 1 594 ? -1.633 -23.706 -13.848 1.00 82.81 594 CYS A N 1
ATOM 4638 C CA . CYS A 1 594 ? -2.525 -22.567 -13.599 1.00 82.81 594 CYS A CA 1
ATOM 4639 C C . CYS A 1 594 ? -1.976 -21.276 -14.218 1.00 82.81 594 CYS A C 1
ATOM 4641 O O . CYS A 1 594 ? -2.732 -20.567 -14.887 1.00 82.81 594 CYS A O 1
ATOM 4643 N N . ASP A 1 595 ? -0.685 -21.002 -14.013 1.00 75.88 595 ASP A N 1
ATOM 4644 C CA . ASP A 1 595 ? 0.008 -19.799 -14.486 1.00 75.88 595 ASP A CA 1
ATOM 4645 C C . ASP A 1 595 ? 0.045 -19.743 -16.026 1.00 75.88 595 ASP A C 1
ATOM 4647 O O . ASP A 1 595 ? -0.316 -18.735 -16.641 1.00 75.88 595 ASP A O 1
ATOM 4651 N N . PHE A 1 596 ? 0.407 -20.859 -16.674 1.00 77.12 596 PHE A N 1
ATOM 4652 C CA . PHE A 1 596 ? 0.436 -20.980 -18.133 1.00 77.12 596 PHE A CA 1
ATOM 4653 C C . PHE A 1 596 ? -0.961 -20.833 -18.751 1.00 77.12 596 PHE A C 1
ATOM 4655 O O . PHE A 1 596 ? -1.116 -20.154 -19.771 1.00 77.12 596 PHE A O 1
ATOM 4662 N N . VAL A 1 597 ? -1.989 -21.443 -18.149 1.00 80.31 597 VAL A N 1
ATOM 4663 C CA . VAL A 1 597 ? -3.375 -21.311 -18.623 1.00 80.31 597 VAL A CA 1
ATOM 4664 C C . VAL A 1 597 ? -3.880 -19.879 -18.451 1.00 80.31 597 VAL A C 1
ATOM 4666 O O . VAL A 1 597 ? -4.469 -19.348 -19.392 1.00 80.31 597 VAL A O 1
ATOM 4669 N N . GLU A 1 598 ? -3.622 -19.224 -17.316 1.00 79.25 598 GLU A N 1
ATOM 4670 C CA . GLU A 1 598 ? -4.022 -17.828 -17.101 1.00 79.25 598 GLU A CA 1
ATOM 4671 C C . GLU A 1 598 ? -3.399 -16.884 -18.132 1.00 79.25 598 GLU A C 1
ATOM 4673 O O . GLU A 1 598 ? -4.111 -16.083 -18.742 1.00 79.25 598 GLU A O 1
ATOM 4678 N N . ALA A 1 599 ? -2.090 -16.994 -18.354 1.00 71.69 599 ALA A N 1
ATOM 4679 C CA . ALA A 1 599 ? -1.382 -16.060 -19.216 1.00 71.69 599 ALA A CA 1
ATOM 4680 C C . ALA A 1 599 ? -1.703 -16.237 -20.712 1.00 71.69 599 ALA A C 1
ATOM 4682 O O . ALA A 1 599 ? -1.644 -15.263 -21.462 1.00 71.69 599 ALA A O 1
ATOM 4683 N N . ASN A 1 600 ? -2.057 -17.452 -21.159 1.00 73.44 600 ASN A N 1
ATOM 4684 C CA . ASN A 1 600 ? -2.144 -17.774 -22.590 1.00 73.44 600 ASN A CA 1
ATOM 4685 C C . ASN A 1 600 ? -3.561 -18.082 -23.106 1.00 73.44 600 ASN A C 1
ATOM 4687 O O . ASN A 1 600 ? -3.871 -17.734 -24.247 1.00 73.44 600 ASN A O 1
ATOM 4691 N N . LEU A 1 601 ? -4.448 -18.706 -22.316 1.00 76.88 601 LEU A N 1
ATOM 4692 C CA . LEU A 1 601 ? -5.710 -19.285 -22.820 1.00 76.88 601 LEU A CA 1
ATOM 4693 C C . LEU A 1 601 ? -6.623 -18.267 -23.535 1.00 76.88 601 LEU A C 1
ATOM 4695 O O . LEU A 1 601 ? -7.270 -18.609 -24.534 1.00 76.88 601 LEU A O 1
ATOM 4699 N N . ALA A 1 602 ? -6.646 -17.022 -23.050 1.00 71.50 602 ALA A N 1
ATOM 4700 C CA . ALA A 1 602 ? -7.433 -15.924 -23.614 1.00 71.50 602 ALA A CA 1
ATOM 4701 C C . ALA A 1 602 ? -6.947 -15.457 -25.003 1.00 71.50 602 ALA A C 1
ATOM 4703 O O . ALA A 1 602 ? -7.738 -14.893 -25.755 1.00 71.50 602 ALA A O 1
ATOM 4704 N N . TYR A 1 603 ? -5.678 -15.708 -25.353 1.00 70.88 603 TYR A N 1
ATOM 4705 C CA . TYR A 1 603 ? -5.047 -15.290 -26.616 1.00 70.88 603 TYR A CA 1
ATOM 4706 C C . TYR A 1 603 ? -4.916 -16.426 -27.646 1.00 70.88 603 TYR A C 1
ATOM 4708 O O . TYR A 1 603 ? -4.628 -16.175 -28.816 1.00 70.88 603 TYR A O 1
ATOM 4716 N N . LEU A 1 604 ? -5.109 -17.686 -27.240 1.00 72.69 604 LEU A N 1
ATOM 4717 C CA . LEU A 1 604 ? -5.060 -18.831 -28.154 1.00 72.69 604 LEU A CA 1
ATOM 4718 C C . LEU A 1 604 ? -6.283 -18.866 -29.085 1.00 72.69 604 LEU A C 1
ATOM 4720 O O . LEU A 1 604 ? -7.410 -18.636 -28.647 1.00 72.69 604 LEU A O 1
ATOM 4724 N N . SER A 1 605 ? -6.084 -19.246 -30.352 1.00 73.88 605 SER A N 1
ATOM 4725 C CA . SER A 1 605 ? -7.185 -19.581 -31.269 1.00 73.88 605 SER A CA 1
ATOM 4726 C C . SER A 1 605 ? -8.005 -20.770 -30.751 1.00 73.88 605 SER A C 1
ATOM 4728 O O . SER A 1 605 ? -7.545 -21.511 -29.876 1.00 73.88 605 SER A O 1
ATOM 4730 N N . LEU A 1 606 ? -9.217 -20.972 -31.284 1.00 73.12 606 LEU A N 1
ATOM 4731 C CA . LEU A 1 606 ? -10.115 -22.027 -30.806 1.00 73.12 606 LEU A CA 1
ATOM 4732 C C . LEU A 1 606 ? -9.461 -23.419 -30.854 1.00 73.12 606 LEU A C 1
ATOM 4734 O O . LEU A 1 606 ? -9.510 -24.130 -29.856 1.00 73.12 606 LEU A O 1
ATOM 4738 N N . ASP A 1 607 ? -8.774 -23.766 -31.947 1.00 72.19 607 ASP A N 1
ATOM 4739 C CA . ASP A 1 607 ? -8.085 -25.058 -32.095 1.00 72.19 607 ASP A CA 1
ATOM 4740 C C . ASP A 1 607 ? -6.990 -25.260 -31.031 1.00 72.19 607 ASP A C 1
ATOM 4742 O O . ASP A 1 607 ? -7.011 -26.241 -30.290 1.00 72.19 607 ASP A O 1
ATOM 4746 N N . LYS A 1 608 ? -6.082 -24.283 -30.874 1.00 73.81 608 LYS A N 1
ATOM 4747 C CA . LYS A 1 608 ? -4.996 -24.344 -29.875 1.00 73.81 608 LYS A CA 1
ATOM 4748 C C . LYS A 1 608 ? -5.531 -24.379 -28.440 1.00 73.81 608 LYS A C 1
ATOM 4750 O O . LYS A 1 608 ? -4.936 -25.009 -27.569 1.00 73.81 608 LYS A O 1
ATOM 4755 N N . ALA A 1 609 ? -6.648 -23.700 -28.181 1.00 77.31 609 ALA A N 1
ATOM 4756 C CA . ALA A 1 609 ? -7.323 -23.755 -26.891 1.00 77.31 609 ALA A CA 1
ATOM 4757 C C . ALA A 1 609 ? -7.994 -25.118 -26.661 1.00 77.31 609 ALA A C 1
ATOM 4759 O O . ALA A 1 609 ? -7.933 -25.624 -25.547 1.00 77.31 609 ALA A O 1
ATOM 4760 N N . MET A 1 610 ? -8.575 -25.746 -27.689 1.00 78.06 610 MET A N 1
ATOM 4761 C CA . MET A 1 610 ? -9.114 -27.109 -27.607 1.00 78.06 610 MET A CA 1
ATOM 4762 C C . MET A 1 610 ? -8.026 -28.151 -27.326 1.00 78.06 610 MET A C 1
ATOM 4764 O O . MET A 1 610 ? -8.242 -29.034 -26.492 1.00 78.06 610 MET A O 1
ATOM 4768 N N . ASP A 1 611 ? -6.846 -28.012 -27.933 1.00 75.81 611 ASP A N 1
ATOM 4769 C CA . ASP A 1 611 ? -5.678 -28.823 -27.581 1.00 75.81 611 ASP A CA 1
ATOM 4770 C C . ASP A 1 611 ? -5.280 -28.617 -26.112 1.00 75.81 611 ASP A C 1
ATOM 4772 O O . ASP A 1 611 ? -5.083 -29.598 -25.390 1.00 75.81 611 ASP A O 1
ATOM 4776 N N . LEU A 1 612 ? -5.205 -27.368 -25.634 1.00 79.50 612 LEU A N 1
ATOM 4777 C CA . LEU A 1 612 ? -4.872 -27.054 -24.238 1.00 79.50 612 LEU A CA 1
ATOM 4778 C C . LEU A 1 612 ? -5.919 -27.601 -23.251 1.00 79.50 612 LEU A C 1
ATOM 4780 O O . LEU A 1 612 ? -5.547 -28.258 -22.282 1.00 79.50 612 LEU A O 1
ATOM 4784 N N . TYR A 1 613 ? -7.218 -27.438 -23.527 1.00 81.94 613 TYR A N 1
ATOM 4785 C CA . TYR A 1 613 ? -8.303 -28.049 -22.749 1.00 81.94 613 TYR A CA 1
ATOM 4786 C C . TYR A 1 613 ? -8.148 -29.574 -22.661 1.00 81.94 613 TYR A C 1
ATOM 4788 O O . TYR A 1 613 ? -8.279 -30.147 -21.579 1.00 81.94 613 TYR A O 1
ATOM 4796 N N . GLY A 1 614 ? -7.812 -30.230 -23.777 1.00 80.94 614 GLY A N 1
ATOM 4797 C CA . GLY A 1 614 ? -7.542 -31.666 -23.813 1.00 80.94 614 GLY A CA 1
ATOM 4798 C C . GLY A 1 614 ? -6.306 -32.079 -23.007 1.00 80.94 614 GLY A C 1
ATOM 4799 O O . GLY A 1 614 ? -6.301 -33.161 -22.421 1.00 80.94 614 GLY A O 1
ATOM 4800 N N . HIS A 1 615 ? -5.267 -31.241 -22.943 1.00 80.00 615 HIS A N 1
ATOM 4801 C CA . HIS A 1 615 ? -4.110 -31.478 -22.075 1.00 80.00 615 HIS A CA 1
ATOM 4802 C C . HIS A 1 615 ? -4.459 -31.294 -20.596 1.00 80.00 615 HIS A C 1
ATOM 4804 O O . HIS A 1 615 ? -4.075 -32.137 -19.790 1.00 80.00 615 HIS A O 1
ATOM 4810 N N . CYS A 1 616 ? -5.233 -30.271 -20.230 1.00 84.50 616 CYS A N 1
ATOM 4811 C CA . CYS A 1 616 ? -5.638 -30.051 -18.842 1.00 84.50 616 CYS A CA 1
ATOM 4812 C C . CYS A 1 616 ? -6.585 -31.142 -18.311 1.00 84.50 616 CYS A C 1
ATOM 4814 O O . CYS A 1 616 ? -6.398 -31.586 -17.182 1.00 84.50 616 CYS A O 1
ATOM 4816 N N . ASP A 1 617 ? -7.545 -31.634 -19.104 1.00 82.81 617 ASP A N 1
ATOM 4817 C CA . ASP A 1 617 ? -8.397 -32.772 -18.706 1.00 82.81 617 ASP A CA 1
ATOM 4818 C C . ASP A 1 617 ? -7.564 -34.059 -18.517 1.00 82.81 617 ASP A C 1
ATOM 4820 O O . ASP A 1 617 ? -7.723 -34.753 -17.512 1.00 82.81 617 ASP A O 1
ATOM 4824 N N . ARG A 1 618 ? -6.568 -34.313 -19.387 1.00 81.50 618 ARG A N 1
ATOM 4825 C CA . ARG A 1 618 ? -5.581 -35.396 -19.187 1.00 81.50 618 ARG A CA 1
ATOM 4826 C C . ARG A 1 618 ? -4.722 -35.203 -17.933 1.00 81.50 618 ARG A C 1
ATOM 4828 O O . ARG A 1 618 ? -4.446 -36.185 -17.248 1.00 81.50 618 ARG A O 1
ATOM 4835 N N . LEU A 1 619 ? -4.299 -33.976 -17.628 1.00 81.75 619 LEU A N 1
ATOM 4836 C CA . LEU A 1 619 ? -3.482 -33.648 -16.455 1.00 81.75 619 LEU A CA 1
ATOM 4837 C C . LEU A 1 619 ? -4.260 -33.916 -15.155 1.00 81.75 619 LEU A C 1
ATOM 4839 O O . LEU A 1 619 ? -3.782 -34.642 -14.284 1.00 81.75 619 LEU A O 1
ATOM 4843 N N . ILE A 1 620 ? -5.494 -33.404 -15.077 1.00 84.44 620 ILE A N 1
ATOM 4844 C CA . ILE A 1 620 ? -6.423 -33.617 -13.957 1.00 84.44 620 ILE A CA 1
ATOM 4845 C C . ILE A 1 620 ? -6.723 -35.112 -13.796 1.00 84.44 620 ILE A C 1
ATOM 4847 O O . ILE A 1 620 ? -6.616 -35.638 -12.688 1.00 84.44 620 ILE A O 1
ATOM 4851 N N . GLY A 1 621 ? -7.032 -35.818 -14.888 1.00 82.69 621 GLY A N 1
ATOM 4852 C CA . GLY A 1 621 ? -7.295 -37.257 -14.858 1.00 82.69 621 GLY A CA 1
ATOM 4853 C C . GLY A 1 621 ? -6.090 -38.088 -14.427 1.00 82.69 621 GLY A C 1
ATOM 4854 O O . GLY A 1 621 ? -6.247 -39.019 -13.640 1.00 82.69 621 GLY A O 1
ATOM 4855 N N . THR A 1 622 ? -4.879 -37.720 -14.856 1.00 77.94 622 THR A N 1
ATOM 4856 C CA . THR A 1 622 ? -3.636 -38.380 -14.420 1.00 77.94 622 THR A CA 1
ATOM 4857 C C . THR A 1 622 ? -3.430 -38.200 -12.916 1.00 77.94 622 THR A C 1
ATOM 4859 O O . THR A 1 622 ? -3.242 -39.189 -12.211 1.00 77.94 622 THR A O 1
ATOM 4862 N N . PHE A 1 623 ? -3.567 -36.973 -12.396 1.00 79.31 623 PHE A N 1
ATOM 4863 C CA . PHE A 1 623 ? -3.509 -36.718 -10.954 1.00 79.31 623 PHE A CA 1
ATOM 4864 C C . PHE A 1 623 ? -4.562 -37.529 -10.181 1.00 79.31 623 PHE A C 1
ATOM 4866 O O . PHE A 1 623 ? -4.234 -38.187 -9.189 1.00 79.31 623 PHE A O 1
ATOM 4873 N N . CYS A 1 624 ? -5.824 -37.492 -10.624 1.00 79.19 624 CYS A N 1
ATOM 4874 C CA . CYS A 1 624 ? -6.940 -38.112 -9.910 1.00 79.19 624 CYS A CA 1
ATOM 4875 C C . CYS A 1 624 ? -6.862 -39.644 -9.935 1.00 79.19 624 CYS A C 1
ATOM 4877 O O . CYS A 1 624 ? -7.214 -40.285 -8.947 1.00 79.19 624 CYS A O 1
ATOM 4879 N N . VAL A 1 625 ? -6.369 -40.254 -11.018 1.00 74.81 625 VAL A N 1
ATOM 4880 C CA . VAL A 1 625 ? -6.108 -41.702 -11.068 1.00 74.81 625 VAL A CA 1
ATOM 4881 C C . VAL A 1 625 ? -4.961 -42.070 -10.124 1.00 74.81 625 VAL A C 1
ATOM 4883 O O . VAL A 1 625 ? -5.148 -42.931 -9.266 1.00 74.81 625 VAL A O 1
ATOM 4886 N N . THR A 1 626 ? -3.815 -41.386 -10.199 1.00 67.81 626 THR A N 1
ATOM 4887 C CA . THR A 1 626 ? -2.654 -41.677 -9.338 1.00 67.81 626 THR A CA 1
ATOM 4888 C C . THR A 1 626 ? -2.992 -41.558 -7.848 1.00 67.81 626 THR A C 1
ATOM 4890 O O . THR A 1 626 ? -2.616 -42.434 -7.073 1.00 67.81 626 THR A O 1
ATOM 4893 N N . ASN A 1 627 ? -3.767 -40.543 -7.448 1.00 66.62 627 ASN A N 1
ATOM 4894 C CA . ASN A 1 627 ? -4.171 -40.326 -6.051 1.00 66.62 627 ASN A CA 1
ATOM 4895 C C . ASN A 1 627 ? -5.399 -41.133 -5.589 1.00 66.62 627 ASN A C 1
ATOM 4897 O O . ASN A 1 627 ? -5.678 -41.165 -4.395 1.00 66.62 627 ASN A O 1
ATOM 4901 N N . SER A 1 628 ? -6.147 -41.781 -6.491 1.00 62.44 628 SER A N 1
ATOM 4902 C CA . SER A 1 628 ? -7.286 -42.641 -6.105 1.00 62.44 628 SER A CA 1
ATOM 4903 C C . SER A 1 628 ? -6.912 -44.117 -5.958 1.00 62.44 628 SER A C 1
ATOM 4905 O O . SER A 1 628 ? -7.617 -44.860 -5.273 1.00 62.44 628 SER A O 1
ATOM 4907 N N . VAL A 1 629 ? -5.803 -44.551 -6.567 1.00 49.19 629 VAL A N 1
ATOM 4908 C CA . VAL A 1 629 ? -5.279 -45.922 -6.444 1.00 49.19 629 VAL A CA 1
ATOM 4909 C C . VAL A 1 629 ? -4.482 -46.108 -5.147 1.00 49.19 629 VAL A C 1
ATOM 4911 O O . VAL A 1 629 ? -4.568 -47.167 -4.524 1.00 49.19 629 VAL A O 1
ATOM 4914 N N . THR A 1 630 ? -3.757 -45.084 -4.694 1.00 51.97 630 THR A N 1
ATOM 4915 C CA . THR A 1 630 ? -3.063 -45.087 -3.401 1.00 51.97 630 THR A CA 1
ATOM 4916 C C . THR A 1 630 ? -3.986 -44.607 -2.279 1.00 51.97 630 THR A C 1
ATOM 4918 O O . THR A 1 630 ? -4.126 -43.415 -2.016 1.00 51.97 630 THR A O 1
ATOM 4921 N N . GLN A 1 631 ? -4.572 -45.547 -1.527 1.00 49.72 631 GLN A N 1
ATOM 4922 C CA . GLN A 1 631 ? -5.038 -45.230 -0.171 1.00 49.72 631 GLN A CA 1
ATOM 4923 C C . GLN A 1 631 ? -3.812 -44.853 0.671 1.00 49.72 631 GLN A C 1
ATOM 4925 O O . GLN A 1 631 ? -3.112 -45.740 1.165 1.00 49.72 631 GLN A O 1
ATOM 4930 N N . ARG A 1 632 ? -3.521 -43.547 0.779 1.00 51.97 632 ARG A N 1
ATOM 4931 C CA . ARG A 1 632 ? -2.334 -43.034 1.477 1.00 51.97 632 ARG A CA 1
ATOM 4932 C C . ARG A 1 632 ? -2.319 -43.581 2.912 1.00 51.97 632 ARG A C 1
ATOM 4934 O O . ARG A 1 632 ? -3.238 -43.335 3.695 1.00 51.97 632 ARG A O 1
ATOM 4941 N N . SER A 1 633 ? -1.304 -44.384 3.237 1.00 40.66 633 SER A N 1
ATOM 4942 C CA . SER A 1 633 ? -1.162 -44.979 4.569 1.00 40.66 633 SER A CA 1
ATOM 4943 C C . SER A 1 633 ? -0.898 -43.872 5.583 1.00 40.66 633 SER A C 1
ATOM 4945 O O . SER A 1 633 ? -0.002 -43.060 5.383 1.00 40.66 633 SER A O 1
ATOM 4947 N N . ALA A 1 634 ? -1.666 -43.849 6.670 1.00 47.97 634 ALA A N 1
ATOM 4948 C CA . ALA A 1 634 ? -1.675 -42.737 7.613 1.00 47.97 634 ALA A CA 1
ATOM 4949 C C . ALA A 1 634 ? -0.283 -42.394 8.177 1.00 47.97 634 ALA A C 1
ATOM 4951 O O . ALA A 1 634 ? 0.321 -43.237 8.840 1.00 47.97 634 ALA A O 1
ATOM 4952 N N . ILE A 1 635 ? 0.154 -41.144 7.966 1.00 40.88 635 ILE A N 1
ATOM 4953 C CA . ILE A 1 635 ? 0.706 -40.185 8.950 1.00 40.88 635 ILE A CA 1
ATOM 4954 C C . ILE A 1 635 ? 1.102 -38.886 8.206 1.00 40.88 635 ILE A C 1
ATOM 4956 O O . ILE A 1 635 ? 1.922 -38.929 7.301 1.00 40.88 635 ILE A O 1
ATOM 4960 N N . SER A 1 636 ? 0.583 -37.732 8.653 1.00 49.91 636 SER A N 1
ATOM 4961 C CA . SER A 1 636 ? 1.117 -36.379 8.367 1.00 49.91 636 SER A CA 1
ATOM 4962 C C . SER A 1 636 ? 1.112 -35.867 6.908 1.00 49.91 636 SER A C 1
ATOM 4964 O O . SER A 1 636 ? 2.042 -35.164 6.518 1.00 49.91 636 SER A O 1
ATOM 4966 N N . ASP A 1 637 ? 0.071 -36.154 6.120 1.00 56.34 637 ASP A N 1
ATOM 4967 C CA . ASP A 1 637 ? 0.089 -35.943 4.655 1.00 56.34 637 ASP A CA 1
ATOM 4968 C C . ASP A 1 637 ? -0.990 -34.962 4.119 1.00 56.34 637 ASP A C 1
ATOM 4970 O O . ASP A 1 637 ? -1.118 -34.744 2.911 1.00 56.34 637 ASP A O 1
ATOM 4974 N N . ASP A 1 638 ? -1.786 -34.363 5.014 1.00 57.22 638 ASP A N 1
ATOM 4975 C CA . ASP A 1 638 ? -3.005 -33.609 4.668 1.00 57.22 638 ASP A CA 1
ATOM 4976 C C . ASP A 1 638 ? -2.730 -32.208 4.081 1.00 57.22 638 ASP A C 1
ATOM 4978 O O . ASP A 1 638 ? -3.475 -31.736 3.220 1.00 57.22 638 ASP A O 1
ATOM 4982 N N . GLU A 1 639 ? -1.641 -31.544 4.491 1.00 57.19 639 GLU A N 1
ATOM 4983 C CA . GLU A 1 639 ? -1.272 -30.211 3.976 1.00 57.19 639 GLU A CA 1
ATOM 4984 C C . GLU A 1 639 ? -0.869 -30.249 2.492 1.00 57.19 639 GLU A C 1
ATOM 4986 O O . GLU A 1 639 ? -1.137 -29.305 1.750 1.00 57.19 639 GLU A O 1
ATOM 4991 N N . LEU A 1 640 ? -0.309 -31.371 2.033 1.00 60.34 640 LEU A N 1
ATOM 4992 C CA . LEU A 1 640 ? 0.076 -31.574 0.633 1.00 60.34 640 LEU A CA 1
ATOM 4993 C C . LEU A 1 640 ? -1.158 -31.757 -0.254 1.00 60.34 640 LEU A C 1
ATOM 4995 O O . LEU A 1 640 ? -1.270 -31.139 -1.310 1.00 60.34 640 LEU A O 1
ATOM 4999 N N . GLN A 1 641 ? -2.135 -32.535 0.228 1.00 73.31 641 GLN A N 1
ATOM 5000 C CA . GLN A 1 641 ? -3.437 -32.663 -0.429 1.00 73.31 64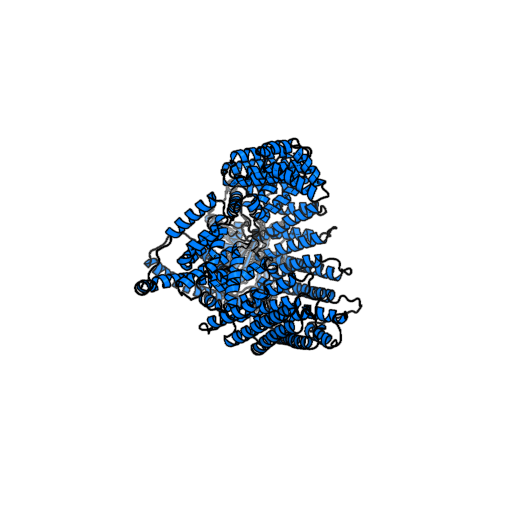1 GLN A CA 1
ATOM 5001 C C . GLN A 1 641 ? -4.171 -31.317 -0.493 1.00 73.31 641 GLN A C 1
ATOM 5003 O O . GLN A 1 641 ? -4.863 -31.044 -1.473 1.00 73.31 641 GLN A O 1
ATOM 5008 N N . PHE A 1 642 ? -4.014 -30.448 0.512 1.00 80.56 642 PHE A N 1
ATOM 5009 C CA . PHE A 1 642 ? -4.566 -29.095 0.461 1.00 80.56 642 PHE A CA 1
ATOM 5010 C C . PHE A 1 642 ? -3.979 -28.278 -0.705 1.00 80.56 642 PHE A C 1
ATOM 5012 O O . PHE A 1 642 ? -4.755 -27.669 -1.446 1.00 80.56 642 PHE A O 1
ATOM 5019 N N . GLU A 1 643 ? -2.655 -28.272 -0.904 1.00 78.62 643 GLU A N 1
ATOM 5020 C CA . GLU A 1 643 ? -2.034 -27.506 -1.996 1.00 78.62 643 GLU A CA 1
ATOM 5021 C C . GLU A 1 643 ? -2.352 -28.098 -3.377 1.00 78.62 643 GLU A C 1
ATOM 5023 O O . GLU A 1 643 ? -2.775 -27.357 -4.269 1.00 78.62 643 GLU A O 1
ATOM 5028 N N . ASP A 1 644 ? -2.257 -29.424 -3.529 1.00 82.19 644 ASP A N 1
ATOM 5029 C CA . ASP A 1 644 ? -2.659 -30.160 -4.737 1.00 82.19 644 ASP A CA 1
ATOM 5030 C C . ASP A 1 644 ? -4.084 -29.776 -5.185 1.00 82.19 644 ASP A C 1
ATOM 5032 O O . ASP A 1 644 ? -4.321 -29.324 -6.313 1.00 82.19 644 ASP A O 1
ATOM 5036 N N . MET A 1 645 ? -5.055 -29.921 -4.275 1.00 86.06 645 MET A N 1
ATOM 5037 C CA . MET A 1 645 ? -6.467 -29.670 -4.568 1.00 86.06 645 MET A CA 1
ATOM 5038 C C . MET A 1 645 ? -6.760 -28.178 -4.769 1.00 86.06 645 MET A C 1
ATOM 5040 O O . MET A 1 645 ? -7.635 -27.828 -5.568 1.00 86.06 645 MET A O 1
ATOM 5044 N N . PHE A 1 646 ? -6.019 -27.283 -4.104 1.00 86.19 646 PHE A N 1
ATOM 5045 C CA . PHE A 1 646 ? -6.130 -25.841 -4.325 1.00 86.19 646 PHE A CA 1
ATOM 5046 C C . PHE A 1 646 ? -5.681 -25.454 -5.740 1.00 86.19 646 PHE A C 1
ATOM 5048 O O . PHE A 1 646 ? -6.374 -24.681 -6.411 1.00 86.19 646 PHE A O 1
ATOM 5055 N N . MET A 1 647 ? -4.574 -26.021 -6.230 1.00 87.31 647 MET A N 1
ATOM 5056 C CA . MET A 1 647 ? -4.100 -25.763 -7.592 1.00 87.31 647 MET A CA 1
ATOM 5057 C C . MET A 1 647 ? -5.039 -26.367 -8.642 1.00 87.31 647 MET A C 1
ATOM 5059 O O . MET A 1 647 ? -5.387 -25.682 -9.598 1.00 87.31 647 MET A O 1
ATOM 5063 N N . LEU A 1 648 ? -5.580 -27.573 -8.442 1.00 88.62 648 LEU A N 1
ATOM 5064 C CA . LEU A 1 648 ? -6.582 -28.151 -9.357 1.00 88.62 648 LEU A CA 1
ATOM 5065 C C . LEU A 1 648 ? -7.854 -27.294 -9.486 1.00 88.62 648 LEU A C 1
ATOM 5067 O O . LEU A 1 648 ? -8.370 -27.100 -10.588 1.00 88.62 648 LEU A O 1
ATOM 5071 N N . LEU A 1 649 ? -8.355 -26.740 -8.378 1.00 89.06 649 LEU A N 1
ATOM 5072 C CA . LEU A 1 649 ? -9.512 -25.836 -8.395 1.00 89.06 649 LEU A CA 1
ATOM 5073 C C . LEU A 1 649 ? -9.177 -24.456 -8.982 1.00 89.06 649 LEU A C 1
ATOM 5075 O O . LEU A 1 649 ? -10.048 -23.802 -9.561 1.00 89.06 649 LEU A O 1
ATOM 5079 N N . THR A 1 650 ? -7.922 -24.021 -8.877 1.00 89.00 650 THR A N 1
ATOM 5080 C CA . THR A 1 650 ? -7.415 -22.804 -9.528 1.00 89.00 650 THR A CA 1
ATOM 5081 C C . THR A 1 650 ? -7.309 -22.998 -11.038 1.00 89.00 650 THR A C 1
ATOM 5083 O O . THR A 1 650 ? -7.889 -22.209 -11.782 1.00 89.00 650 THR A O 1
ATOM 5086 N N . LEU A 1 651 ? -6.739 -24.115 -11.497 1.00 88.88 651 LEU A N 1
ATOM 5087 C CA . LEU A 1 651 ? -6.704 -24.516 -12.904 1.00 88.88 651 LEU A CA 1
ATOM 5088 C C . LEU A 1 651 ? -8.116 -24.563 -13.501 1.00 88.88 651 LEU A C 1
ATOM 5090 O O . LEU A 1 651 ? -8.375 -23.917 -14.513 1.00 88.88 651 LEU A O 1
ATOM 5094 N N . LEU A 1 652 ? -9.065 -25.244 -12.847 1.00 88.81 652 LEU A N 1
ATOM 5095 C CA . LEU A 1 652 ? -10.467 -25.272 -13.286 1.00 88.81 652 LEU A CA 1
ATOM 5096 C C . LEU A 1 652 ? -11.090 -23.868 -13.365 1.00 88.81 652 LEU A C 1
ATOM 5098 O O . LEU A 1 652 ? -11.835 -23.583 -14.303 1.00 88.81 652 LEU A O 1
ATOM 5102 N N . SER A 1 653 ? -10.755 -22.972 -12.435 1.00 86.50 653 SER A N 1
ATOM 5103 C CA . SER A 1 653 ? -11.214 -21.577 -12.457 1.00 86.50 653 SER A CA 1
ATOM 5104 C C . SER A 1 653 ? -10.588 -20.766 -13.603 1.00 86.50 653 SER A C 1
ATOM 5106 O O . SER A 1 653 ? -11.263 -19.924 -14.196 1.00 86.50 653 SER A O 1
ATOM 5108 N N . HIS A 1 654 ? -9.330 -21.038 -13.964 1.00 84.69 654 HIS A N 1
ATOM 5109 C CA . HIS A 1 654 ? -8.642 -20.391 -15.087 1.00 84.69 654 HIS A CA 1
ATOM 5110 C C . HIS A 1 654 ? -9.166 -20.911 -16.438 1.00 84.69 654 HIS A C 1
ATOM 5112 O O . HIS A 1 654 ? -9.395 -20.124 -17.353 1.00 84.69 654 HIS A O 1
ATOM 5118 N N . LEU A 1 655 ? -9.489 -22.205 -16.546 1.00 84.12 655 LEU A N 1
ATOM 5119 C CA . LEU A 1 655 ? -10.116 -22.800 -17.735 1.00 84.12 655 LEU A CA 1
ATOM 5120 C C . LEU A 1 655 ? -11.503 -22.199 -18.046 1.00 84.12 655 LEU A C 1
ATOM 5122 O O . LEU A 1 655 ? -11.839 -22.009 -19.219 1.00 84.12 655 LEU A O 1
ATOM 5126 N N . VAL A 1 656 ? -12.278 -21.839 -17.011 1.00 78.44 656 VAL A N 1
ATOM 5127 C CA . VAL A 1 656 ? -13.550 -21.091 -17.126 1.00 78.44 656 VAL A CA 1
ATOM 5128 C C . VAL A 1 656 ? -13.351 -19.670 -17.668 1.00 78.44 656 VAL A C 1
ATOM 5130 O O . VAL A 1 656 ? -14.262 -19.124 -18.293 1.00 78.44 656 VAL A O 1
ATOM 5133 N N . ALA A 1 657 ? -12.190 -19.046 -17.443 1.00 69.25 657 ALA A N 1
ATOM 5134 C CA . ALA A 1 657 ? -11.994 -17.623 -17.711 1.00 69.25 657 ALA A CA 1
ATOM 5135 C C . ALA A 1 657 ? -12.132 -17.249 -19.199 1.00 69.25 657 ALA A C 1
ATOM 5137 O O . ALA A 1 657 ? -12.519 -16.116 -19.490 1.00 69.25 657 ALA A O 1
ATOM 5138 N N . LYS A 1 658 ? -11.920 -18.182 -20.140 1.00 66.06 658 LYS A N 1
ATOM 5139 C CA . LYS A 1 658 ? -12.079 -17.899 -21.578 1.00 66.06 658 LYS A CA 1
ATOM 5140 C C . LYS A 1 658 ? -13.510 -17.519 -21.972 1.00 66.06 658 LYS A C 1
ATOM 5142 O O . LYS A 1 658 ? -13.706 -16.564 -22.714 1.00 66.06 658 LYS A O 1
ATOM 5147 N N . ASP A 1 659 ? -14.522 -18.143 -21.365 1.00 61.78 659 ASP A N 1
ATOM 5148 C CA . ASP A 1 659 ? -15.940 -17.768 -21.549 1.00 61.78 659 ASP A CA 1
ATOM 5149 C C . ASP A 1 659 ? -16.273 -16.366 -20.995 1.00 61.78 659 ASP A C 1
ATOM 5151 O O . ASP A 1 659 ? -17.395 -15.858 -21.125 1.00 61.78 659 ASP A O 1
ATOM 5155 N N . VAL A 1 660 ? -15.310 -15.723 -20.336 1.00 52.06 660 VAL A N 1
ATOM 5156 C CA . VAL A 1 660 ? -15.397 -14.381 -19.759 1.00 52.06 660 VAL A CA 1
ATOM 5157 C C . VAL A 1 660 ? -14.530 -13.388 -20.539 1.00 52.06 660 VAL A C 1
ATOM 5159 O O . VAL A 1 660 ? -14.942 -12.234 -20.685 1.00 52.06 660 VAL A O 1
ATOM 5162 N N . ILE A 1 661 ? -13.373 -13.842 -21.028 1.00 48.47 661 ILE A N 1
ATOM 5163 C CA . ILE A 1 661 ? -12.316 -13.075 -21.691 1.00 48.47 661 ILE A CA 1
ATOM 5164 C C . ILE A 1 661 ? -11.774 -13.913 -22.865 1.00 48.47 661 ILE A C 1
ATOM 5166 O O . ILE A 1 661 ? -10.846 -14.703 -22.701 1.00 48.47 661 ILE A O 1
ATOM 5170 N N . ASP A 1 662 ? -12.362 -13.733 -24.047 1.00 58.84 662 ASP A N 1
ATOM 5171 C CA . ASP A 1 662 ? -11.870 -14.302 -25.305 1.00 58.84 662 ASP A CA 1
ATOM 5172 C C . ASP A 1 662 ? -11.328 -13.151 -26.162 1.00 58.84 662 ASP A C 1
ATOM 5174 O O . ASP A 1 662 ? -12.066 -12.205 -26.456 1.00 58.84 662 ASP A O 1
ATOM 5178 N N . PHE A 1 663 ? -10.035 -13.187 -26.494 1.00 53.12 663 PHE A N 1
ATOM 5179 C CA . PHE A 1 663 ? -9.384 -12.212 -27.377 1.00 53.12 663 PHE A CA 1
ATOM 5180 C C . PHE A 1 663 ? -9.130 -12.774 -28.787 1.00 53.12 663 PHE A C 1
ATOM 5182 O O . PHE A 1 663 ? -8.573 -12.066 -29.623 1.00 53.12 663 PHE A O 1
ATOM 5189 N N . ALA A 1 664 ? -9.546 -14.015 -29.066 1.00 56.25 664 ALA A N 1
ATOM 5190 C CA . ALA A 1 664 ? -9.607 -14.554 -30.421 1.00 56.25 664 ALA A CA 1
ATOM 5191 C C . ALA A 1 664 ? -10.934 -14.166 -31.108 1.00 56.25 664 ALA A C 1
ATOM 5193 O O . ALA A 1 664 ? -11.963 -13.994 -30.454 1.00 56.25 664 ALA A O 1
ATOM 5194 N N . ASP A 1 665 ? -10.934 -14.065 -32.440 1.00 49.19 665 ASP A N 1
ATOM 5195 C CA . ASP A 1 665 ? -12.100 -13.593 -33.212 1.00 49.19 665 ASP A CA 1
ATOM 5196 C C . ASP A 1 665 ? -13.312 -14.568 -33.206 1.00 49.19 665 ASP A C 1
ATOM 5198 O O . ASP A 1 665 ? -14.440 -14.167 -33.509 1.00 49.19 665 ASP A O 1
ATOM 5202 N N . ASP A 1 666 ? -13.129 -15.834 -32.804 1.00 50.31 666 ASP A N 1
ATOM 5203 C CA . ASP A 1 666 ? -14.099 -16.946 -32.925 1.00 50.31 666 ASP A CA 1
ATOM 5204 C C . ASP A 1 666 ? -15.206 -16.991 -31.840 1.00 50.31 666 ASP A C 1
ATOM 5206 O O . ASP A 1 666 ? -15.663 -18.053 -31.408 1.00 50.31 666 ASP A O 1
ATOM 5210 N N . THR A 1 667 ? -15.691 -15.822 -31.418 1.00 50.16 667 THR A N 1
ATOM 5211 C CA . THR A 1 667 ? -16.533 -15.577 -30.219 1.00 50.16 667 THR A CA 1
ATOM 5212 C C . THR A 1 667 ? -17.915 -16.274 -30.130 1.00 50.16 667 THR A C 1
ATOM 5214 O O . THR A 1 667 ? -18.686 -15.995 -29.208 1.00 50.16 667 THR A O 1
ATOM 5217 N N . ALA A 1 668 ? -18.283 -17.161 -31.063 1.00 48.03 668 ALA A N 1
ATOM 5218 C CA . ALA A 1 668 ? -19.657 -17.663 -31.222 1.00 48.03 668 ALA A CA 1
ATOM 5219 C C . ALA A 1 668 ? -19.955 -19.053 -30.618 1.00 48.03 668 ALA A C 1
ATOM 5221 O O . ALA A 1 668 ? -21.095 -19.292 -30.218 1.00 48.03 668 ALA A O 1
ATOM 5222 N N . ASN A 1 669 ? -18.980 -19.974 -30.567 1.00 51.41 669 ASN A N 1
ATOM 5223 C CA . ASN A 1 669 ? -19.235 -21.406 -30.299 1.00 51.41 669 ASN A CA 1
ATOM 5224 C C . ASN A 1 669 ? -18.490 -22.003 -29.083 1.00 51.41 669 ASN A C 1
ATOM 5226 O O . ASN A 1 669 ? -18.800 -23.126 -28.681 1.00 51.41 669 ASN A O 1
ATOM 5230 N N . SER A 1 670 ? -17.542 -21.281 -28.475 1.00 56.09 670 SER A N 1
ATOM 5231 C CA . SER A 1 670 ? -16.685 -21.774 -27.380 1.00 56.09 670 SER A CA 1
ATOM 5232 C C . SER A 1 670 ? -17.466 -22.180 -26.120 1.00 56.09 670 SER A C 1
ATOM 5234 O O . SER A 1 670 ? -17.283 -23.290 -25.616 1.00 56.09 670 SER A O 1
ATOM 5236 N N . ALA A 1 671 ? -18.411 -21.347 -25.672 1.00 60.62 671 ALA A N 1
ATOM 5237 C CA . ALA A 1 671 ? -19.095 -21.480 -24.375 1.00 60.62 671 ALA A CA 1
ATOM 5238 C C . ALA A 1 671 ? -20.007 -22.711 -24.184 1.00 60.62 671 ALA A C 1
ATOM 5240 O O . ALA A 1 671 ? -20.556 -22.953 -23.104 1.00 60.62 671 ALA A O 1
ATOM 5241 N N . GLY A 1 672 ? -20.192 -23.517 -25.231 1.00 65.00 672 GLY A N 1
ATOM 5242 C CA . GLY A 1 672 ? -20.653 -24.890 -25.061 1.00 65.00 672 GLY A CA 1
ATOM 5243 C C . GLY A 1 672 ? -19.547 -25.739 -24.437 1.00 65.00 672 GLY A C 1
ATOM 5244 O O . GLY A 1 672 ? -19.686 -26.227 -23.317 1.00 65.00 672 GLY A O 1
ATOM 5245 N N . VAL A 1 673 ? -18.440 -25.876 -25.160 1.00 67.31 673 VAL A N 1
ATOM 5246 C CA . VAL A 1 673 ? -17.381 -26.855 -24.898 1.00 67.31 673 VAL A CA 1
ATOM 5247 C C . VAL A 1 673 ? -16.614 -26.559 -23.607 1.00 67.31 673 VAL A C 1
ATOM 5249 O O . VAL A 1 673 ? -16.372 -27.482 -22.832 1.00 67.31 673 VAL A O 1
ATOM 5252 N N . VAL A 1 674 ? -16.316 -25.285 -23.318 1.00 71.81 674 VAL A N 1
ATOM 5253 C CA . VAL A 1 674 ? -15.576 -24.868 -22.108 1.00 71.81 674 VAL A CA 1
ATOM 5254 C C . VAL A 1 674 ? -16.245 -25.387 -20.833 1.00 71.81 674 VAL A C 1
ATOM 5256 O O . VAL A 1 674 ? -15.602 -26.016 -19.992 1.00 71.81 674 VAL A O 1
ATOM 5259 N N . ALA A 1 675 ? -17.562 -25.201 -20.709 1.00 73.81 675 ALA A N 1
ATOM 5260 C CA . ALA A 1 675 ? -18.305 -25.674 -19.547 1.00 73.81 675 ALA A CA 1
ATOM 5261 C C . ALA A 1 675 ? -18.315 -27.210 -19.423 1.00 73.81 675 ALA A C 1
ATOM 5263 O O . ALA A 1 675 ? -18.313 -27.716 -18.305 1.00 73.81 675 ALA A O 1
ATOM 5264 N N . ASP A 1 676 ? -18.303 -27.961 -20.532 1.00 78.38 676 ASP A N 1
ATOM 5265 C CA . ASP A 1 676 ? -18.296 -29.433 -20.480 1.00 78.38 676 ASP A CA 1
ATOM 5266 C C . ASP A 1 676 ? -16.933 -29.985 -20.026 1.00 78.38 676 ASP A C 1
ATOM 5268 O O . ASP A 1 676 ? -16.895 -30.920 -19.226 1.00 78.38 676 ASP A O 1
ATOM 5272 N N . VAL A 1 677 ? -15.822 -29.354 -20.431 1.00 79.56 677 VAL A N 1
ATOM 5273 C CA . VAL A 1 677 ? -14.472 -29.674 -19.923 1.00 79.56 677 VAL A CA 1
ATOM 5274 C C . VAL A 1 677 ? -14.361 -29.371 -18.425 1.00 79.56 677 VAL A C 1
ATOM 5276 O O . VAL A 1 677 ? -13.855 -30.186 -17.656 1.00 79.56 677 VAL A O 1
ATOM 5279 N N . VAL A 1 678 ? -14.887 -28.231 -17.970 1.00 83.88 678 VAL A N 1
ATOM 5280 C CA . VAL A 1 678 ? -14.820 -27.861 -16.547 1.00 83.88 678 VAL A CA 1
ATOM 5281 C C . VAL A 1 678 ? -15.713 -28.762 -15.685 1.00 83.88 678 VAL A C 1
ATOM 5283 O O . VAL A 1 678 ? -15.296 -29.162 -14.599 1.00 83.88 678 VAL A O 1
ATOM 5286 N N . PHE A 1 679 ? -16.903 -29.156 -16.159 1.00 87.25 679 PHE A N 1
ATOM 5287 C CA . PHE A 1 679 ? -17.715 -30.162 -15.461 1.00 87.25 679 PHE A CA 1
ATOM 5288 C C . PHE A 1 679 ? -17.062 -31.560 -15.477 1.00 87.25 679 PHE A C 1
ATOM 5290 O O . PHE A 1 679 ? -17.195 -32.273 -14.482 1.00 87.25 679 PHE A O 1
ATOM 5297 N N . SER A 1 680 ? -16.311 -31.932 -16.527 1.00 86.19 680 SER A N 1
ATOM 5298 C CA . SER A 1 680 ? -15.489 -33.159 -16.554 1.00 86.19 680 SER A CA 1
ATOM 5299 C C . SER A 1 680 ? -14.438 -33.157 -15.443 1.00 86.19 680 SER A C 1
ATOM 5301 O O . SER A 1 680 ? -14.424 -34.056 -14.600 1.00 86.19 680 SER A O 1
ATOM 5303 N N . GLY A 1 681 ? -13.585 -32.130 -15.388 1.00 86.44 681 GLY A N 1
ATOM 5304 C CA . GLY A 1 681 ? -12.531 -32.043 -14.376 1.00 86.44 681 GLY A CA 1
ATOM 5305 C C . GLY A 1 681 ? -13.083 -31.901 -12.953 1.00 86.44 681 GLY A C 1
ATOM 5306 O O . GLY A 1 681 ? -12.590 -32.547 -12.031 1.00 86.44 681 GLY A O 1
ATOM 5307 N N . LEU A 1 682 ? -14.177 -31.154 -12.761 1.00 87.56 682 LEU A N 1
ATOM 5308 C CA . LEU A 1 682 ? -14.830 -31.038 -11.453 1.00 87.56 682 LEU A CA 1
ATOM 5309 C C . LEU A 1 682 ? -15.441 -32.373 -10.977 1.00 87.56 682 LEU A C 1
ATOM 5311 O O . LEU A 1 682 ? -15.370 -32.683 -9.790 1.00 87.56 682 LEU A O 1
ATOM 5315 N N . ASN A 1 683 ? -15.978 -33.201 -11.880 1.00 87.81 683 ASN A N 1
ATOM 5316 C CA . ASN A 1 683 ? -16.450 -34.557 -11.563 1.00 87.81 683 ASN A CA 1
ATOM 5317 C C . ASN A 1 683 ? -15.313 -35.496 -11.113 1.00 87.81 683 ASN A C 1
ATOM 5319 O O . ASN A 1 683 ? -15.557 -36.418 -10.337 1.00 87.81 683 ASN A O 1
ATOM 5323 N N . GLN A 1 684 ? -14.086 -35.263 -11.583 1.00 85.81 684 GLN A N 1
ATOM 5324 C CA . GLN A 1 684 ? -12.885 -36.005 -11.174 1.00 85.81 684 GLN A CA 1
ATOM 5325 C C . GLN A 1 684 ? -12.329 -35.494 -9.831 1.00 85.81 684 GLN A C 1
ATOM 5327 O O . GLN A 1 684 ? -11.886 -36.288 -9.006 1.00 85.81 684 GLN A O 1
ATOM 5332 N N . VAL A 1 685 ? -12.435 -34.183 -9.582 1.00 87.19 685 VAL A N 1
ATOM 5333 C CA . VAL A 1 685 ? -11.967 -33.493 -8.366 1.00 87.19 685 VAL A CA 1
ATOM 5334 C C . VAL A 1 685 ? -12.872 -33.703 -7.145 1.00 87.19 685 VAL A C 1
ATOM 5336 O O . VAL A 1 685 ? -12.365 -33.919 -6.047 1.00 87.19 685 VAL A O 1
ATOM 5339 N N . ILE A 1 686 ? -14.205 -33.660 -7.291 1.00 84.81 686 ILE A N 1
ATOM 5340 C CA . ILE A 1 686 ? -15.133 -33.737 -6.141 1.00 84.81 686 ILE A CA 1
ATOM 5341 C C . ILE A 1 686 ? -14.930 -34.985 -5.254 1.00 84.81 686 ILE A C 1
ATOM 5343 O O . ILE A 1 686 ? -14.956 -34.819 -4.036 1.00 84.81 686 ILE A O 1
ATOM 5347 N N . PRO A 1 687 ? -14.712 -36.209 -5.781 1.00 83.94 687 PRO A N 1
ATOM 5348 C CA . PRO A 1 687 ? -14.462 -37.395 -4.955 1.00 83.94 687 PRO A CA 1
ATOM 5349 C C . PRO A 1 687 ? -13.266 -37.296 -3.993 1.00 83.94 687 PRO A C 1
ATOM 5351 O O . PRO A 1 687 ? -13.229 -38.050 -3.025 1.00 83.94 687 PRO A O 1
ATOM 5354 N N . LEU A 1 688 ? -12.316 -36.386 -4.242 1.00 80.62 688 LEU A N 1
ATOM 5355 C CA . LEU A 1 688 ? -11.139 -36.152 -3.396 1.00 80.62 688 LEU A CA 1
ATOM 5356 C C . LEU A 1 688 ? -11.368 -35.053 -2.336 1.00 80.62 688 LEU A C 1
ATOM 5358 O O . LEU A 1 688 ? -10.571 -34.908 -1.415 1.00 80.62 688 LEU A O 1
ATOM 5362 N N . MET A 1 689 ? -12.461 -34.287 -2.427 1.00 83.38 689 MET A N 1
ATOM 5363 C CA . MET A 1 689 ? -12.776 -33.195 -1.497 1.00 83.38 689 MET A CA 1
ATOM 5364 C C . MET A 1 689 ? -13.357 -33.734 -0.181 1.00 83.38 689 MET A C 1
ATOM 5366 O O . MET A 1 689 ? -14.575 -33.800 0.004 1.00 83.38 689 MET A O 1
ATOM 5370 N N . THR A 1 690 ? -12.481 -34.133 0.743 1.00 82.62 690 THR A N 1
ATOM 5371 C CA . THR A 1 690 ? -12.870 -34.619 2.076 1.00 82.62 690 THR A CA 1
ATOM 5372 C C . THR A 1 690 ? -13.404 -33.495 2.976 1.00 82.62 690 THR A C 1
ATOM 5374 O O . THR A 1 690 ? -13.173 -32.307 2.741 1.00 82.62 690 THR A O 1
ATOM 5377 N N . HIS A 1 691 ? -14.106 -33.872 4.052 1.00 79.31 691 HIS A N 1
ATOM 5378 C CA . HIS A 1 691 ? -14.534 -32.931 5.095 1.00 79.31 691 HIS A CA 1
ATOM 5379 C C . HIS A 1 691 ? -13.346 -32.168 5.701 1.00 79.31 691 HIS A C 1
ATOM 5381 O O . HIS A 1 691 ? -13.447 -30.971 5.959 1.00 79.31 691 HIS A O 1
ATOM 5387 N N . ASP A 1 692 ? -12.219 -32.851 5.895 1.00 79.50 692 ASP A N 1
ATOM 5388 C CA . ASP A 1 692 ? -11.083 -32.307 6.633 1.00 79.50 692 ASP A CA 1
ATOM 5389 C C . ASP A 1 692 ? -10.227 -31.378 5.763 1.00 79.50 692 ASP A C 1
ATOM 5391 O O . ASP A 1 692 ? -9.826 -30.313 6.229 1.00 79.50 692 ASP A O 1
ATOM 5395 N N . LEU A 1 693 ? -10.118 -31.652 4.457 1.00 82.12 693 LEU A N 1
ATOM 5396 C CA . LEU A 1 693 ? -9.605 -30.677 3.487 1.00 82.12 693 LEU A CA 1
ATOM 5397 C C . LEU A 1 693 ? -10.493 -29.421 3.413 1.00 82.12 693 LEU A C 1
ATOM 5399 O O . LEU A 1 693 ? -9.988 -28.302 3.318 1.00 82.12 693 LEU A O 1
ATOM 5403 N N . LEU A 1 694 ? -11.817 -29.564 3.536 1.00 84.19 694 LEU A N 1
ATOM 5404 C CA . LEU A 1 694 ? -12.740 -28.422 3.582 1.00 84.19 694 LEU A CA 1
ATOM 5405 C C . LEU A 1 694 ? -12.662 -27.596 4.883 1.00 84.19 694 LEU A C 1
ATOM 5407 O O . LEU A 1 694 ? -13.243 -26.509 4.924 1.00 84.19 694 LEU A O 1
ATOM 5411 N N . GLN A 1 695 ? -11.915 -28.030 5.909 1.00 83.25 695 GLN A N 1
ATOM 5412 C CA . GLN A 1 695 ? -11.613 -27.187 7.075 1.00 83.25 695 GLN A CA 1
ATOM 5413 C C . GLN A 1 695 ? -10.603 -26.069 6.743 1.00 83.25 695 GLN A C 1
ATOM 5415 O O . GLN A 1 695 ? -10.602 -25.033 7.411 1.00 83.25 695 GLN A O 1
ATOM 5420 N N . TYR A 1 696 ? -9.779 -26.224 5.697 1.00 83.50 696 TYR A N 1
ATOM 5421 C CA . TYR A 1 696 ? -8.790 -25.224 5.280 1.00 83.50 696 TYR A CA 1
ATOM 5422 C C . TYR A 1 696 ? -9.471 -24.021 4.585 1.00 83.50 696 TYR A C 1
ATOM 5424 O O . TYR A 1 696 ? -9.977 -24.162 3.465 1.00 83.50 696 TYR A O 1
ATOM 5432 N N . PRO A 1 697 ? -9.449 -22.796 5.162 1.00 82.50 697 PRO A N 1
ATOM 5433 C CA . PRO A 1 697 ? -10.319 -21.706 4.700 1.00 82.50 697 PRO A CA 1
ATOM 5434 C C . PRO A 1 697 ? -10.067 -21.211 3.269 1.00 82.50 697 PRO A C 1
ATOM 5436 O O . PRO A 1 697 ? -10.994 -20.732 2.621 1.00 82.50 697 PRO A O 1
ATOM 5439 N N . LYS A 1 698 ? -8.830 -21.311 2.758 1.00 82.38 698 LYS A N 1
ATOM 5440 C CA . LYS A 1 698 ? -8.515 -20.948 1.362 1.00 82.38 698 LYS A CA 1
ATOM 5441 C C . LYS A 1 698 ? -9.156 -21.926 0.372 1.00 82.38 698 LYS A C 1
ATOM 5443 O O . LYS A 1 698 ? -9.737 -21.497 -0.623 1.00 82.38 698 LYS A O 1
ATOM 5448 N N . LEU A 1 699 ? -9.077 -23.227 0.664 1.00 87.50 699 LEU A N 1
ATOM 5449 C CA . LEU A 1 699 ? -9.574 -24.291 -0.206 1.00 87.50 699 LEU A CA 1
ATOM 5450 C C . LEU A 1 699 ? -11.103 -24.315 -0.233 1.00 87.50 699 LEU A C 1
ATOM 5452 O O . LEU A 1 699 ? -11.682 -24.399 -1.314 1.00 87.50 699 LEU A O 1
ATOM 5456 N N . SER A 1 700 ? -11.767 -24.149 0.917 1.00 89.25 700 SER A N 1
ATOM 5457 C CA . SER A 1 700 ? -13.231 -24.071 0.948 1.00 89.25 700 SER A CA 1
ATOM 5458 C C . SER A 1 700 ? -13.764 -22.825 0.227 1.00 89.25 700 SER A C 1
ATOM 5460 O O . SER A 1 700 ? -14.733 -22.935 -0.525 1.00 89.25 700 SER A O 1
ATOM 5462 N N . VAL A 1 701 ? -13.106 -21.661 0.349 1.00 86.81 701 VAL A N 1
ATOM 5463 C CA . VAL A 1 701 ? -13.476 -20.456 -0.423 1.00 86.81 701 VAL A CA 1
ATOM 5464 C C . VAL A 1 701 ? -13.333 -20.697 -1.923 1.00 86.81 701 VAL A C 1
ATOM 5466 O O . VAL A 1 701 ? -14.280 -20.415 -2.658 1.00 86.81 701 VAL A O 1
ATOM 5469 N N . GLN A 1 702 ? -12.209 -21.256 -2.378 1.00 88.06 702 GLN A N 1
ATOM 5470 C CA . GLN A 1 702 ? -11.982 -21.532 -3.798 1.00 88.06 702 GLN A CA 1
ATOM 5471 C C . GLN A 1 702 ? -13.007 -22.541 -4.346 1.00 88.06 702 GLN A C 1
ATOM 5473 O O . GLN A 1 702 ? -13.684 -22.271 -5.341 1.00 88.06 702 GLN A O 1
ATOM 5478 N N . TYR A 1 703 ? -13.197 -23.661 -3.642 1.00 91.38 703 TYR A N 1
ATOM 5479 C CA . TYR A 1 703 ? -14.134 -24.722 -4.008 1.00 91.38 703 TYR A CA 1
ATOM 5480 C C . TYR A 1 703 ? -15.580 -24.221 -4.124 1.00 91.38 703 TYR A C 1
ATOM 5482 O O . TYR A 1 703 ? -16.206 -24.351 -5.180 1.00 91.38 703 TYR A O 1
ATOM 5490 N N . PHE A 1 704 ? -16.120 -23.611 -3.064 1.00 90.19 704 PHE A N 1
ATOM 5491 C CA . PHE A 1 704 ? -17.516 -23.174 -3.066 1.00 90.19 704 PHE A CA 1
ATOM 5492 C C . PHE A 1 704 ? -17.756 -21.967 -3.979 1.00 90.19 704 PHE A C 1
ATOM 5494 O O . PHE A 1 704 ? -18.858 -21.845 -4.515 1.00 90.19 704 PHE A O 1
ATOM 5501 N N . THR A 1 705 ? -16.751 -21.119 -4.228 1.00 86.69 705 THR A N 1
ATOM 5502 C CA . THR A 1 705 ? -16.863 -20.035 -5.221 1.00 86.69 705 THR A CA 1
ATOM 5503 C C . THR A 1 705 ? -16.966 -20.596 -6.639 1.00 86.69 705 THR A C 1
ATOM 5505 O O . THR A 1 705 ? -17.869 -20.195 -7.374 1.00 86.69 705 THR A O 1
ATOM 5508 N N . LEU A 1 706 ? -16.122 -21.569 -7.011 1.00 87.31 706 LEU A N 1
ATOM 5509 C CA . LEU A 1 706 ? -16.180 -22.227 -8.322 1.00 87.31 706 LEU A CA 1
ATOM 5510 C C . LEU A 1 706 ? -17.501 -22.993 -8.524 1.00 87.31 706 LEU A C 1
ATOM 5512 O O . LEU A 1 706 ? -18.162 -22.819 -9.549 1.00 87.31 706 LEU A O 1
ATOM 5516 N N . VAL A 1 707 ? -17.928 -23.787 -7.534 1.00 89.38 707 VAL A N 1
ATOM 5517 C CA . VAL A 1 707 ? -19.209 -24.520 -7.578 1.00 89.38 707 VAL A CA 1
ATOM 5518 C C . VAL A 1 707 ? -20.391 -23.554 -7.725 1.00 89.38 707 VAL A C 1
ATOM 5520 O O . VAL A 1 707 ? -21.217 -23.734 -8.620 1.00 89.38 707 VAL A O 1
ATOM 5523 N N . SER A 1 708 ? -20.450 -22.495 -6.909 1.00 86.19 708 SER A N 1
ATOM 5524 C CA . SER A 1 708 ? -21.521 -21.488 -6.981 1.00 86.19 708 SER A CA 1
ATOM 5525 C C . SER A 1 708 ? -21.517 -20.751 -8.326 1.00 86.19 708 SER A C 1
ATOM 5527 O O . SER A 1 708 ? -22.568 -20.564 -8.936 1.00 86.19 708 SER A O 1
ATOM 5529 N N . TYR A 1 709 ? -20.339 -20.390 -8.849 1.00 84.06 709 TYR A N 1
ATOM 5530 C CA . TYR A 1 709 ? -20.202 -19.746 -10.158 1.00 84.06 709 TYR A CA 1
ATOM 5531 C C . TYR A 1 709 ? -20.754 -20.622 -11.290 1.00 84.06 709 TYR A C 1
ATOM 5533 O O . TYR A 1 709 ? -21.547 -20.150 -12.107 1.00 84.06 709 TYR A O 1
ATOM 5541 N N . LEU A 1 710 ? -20.361 -21.899 -11.347 1.00 83.31 710 LEU A N 1
ATOM 5542 C CA . LEU A 1 710 ? -20.796 -22.817 -12.405 1.00 83.31 710 LEU A CA 1
ATOM 5543 C C . LEU A 1 710 ? -22.314 -23.034 -12.377 1.00 83.31 710 LEU A C 1
ATOM 5545 O O . LEU A 1 710 ? -22.953 -23.089 -13.432 1.00 83.31 710 LEU A O 1
ATOM 5549 N N . VAL A 1 711 ? -22.897 -23.076 -11.177 1.00 84.94 711 VAL A N 1
ATOM 5550 C CA . VAL A 1 711 ? -24.344 -23.164 -10.961 1.00 84.94 711 VAL A CA 1
ATOM 5551 C C . VAL A 1 711 ? -25.073 -21.876 -11.368 1.00 84.94 711 VAL A C 1
ATOM 5553 O O . VAL A 1 711 ? -26.086 -21.954 -12.063 1.00 84.94 711 VAL A O 1
ATOM 5556 N N . ASP A 1 712 ? -24.561 -20.694 -11.015 1.00 82.50 712 ASP A N 1
ATOM 5557 C CA . ASP A 1 712 ? -25.147 -19.396 -11.390 1.00 82.50 712 ASP A CA 1
ATOM 5558 C C . ASP A 1 712 ? -25.070 -19.120 -12.902 1.00 82.50 712 ASP A C 1
ATOM 5560 O O . ASP A 1 712 ? -25.983 -18.525 -13.492 1.00 82.50 712 ASP A O 1
ATOM 5564 N N . VAL A 1 713 ? -23.966 -19.516 -13.544 1.00 79.88 713 VAL A N 1
ATOM 5565 C CA . VAL A 1 713 ? -23.691 -19.193 -14.949 1.00 79.88 713 VAL A CA 1
ATOM 5566 C C . VAL A 1 713 ? -24.287 -20.227 -15.902 1.00 79.88 713 VAL A C 1
ATOM 5568 O O . VAL A 1 713 ? -24.867 -19.811 -16.911 1.00 79.88 713 VAL A O 1
ATOM 5571 N N . TYR A 1 714 ? -24.243 -21.525 -15.584 1.00 81.00 714 TYR A N 1
ATOM 5572 C CA . TYR A 1 714 ? -24.733 -22.608 -16.450 1.00 81.00 714 TYR A CA 1
ATOM 5573 C C . TYR A 1 714 ? -25.853 -23.470 -15.812 1.00 81.00 714 TYR A C 1
ATOM 5575 O O . TYR A 1 714 ? -25.824 -24.693 -15.975 1.00 81.00 714 TYR A O 1
ATOM 5583 N N . PRO A 1 715 ? -26.884 -22.904 -15.142 1.00 78.94 715 PRO A N 1
ATOM 5584 C CA . PRO A 1 715 ? -27.886 -23.698 -14.414 1.00 78.94 715 PRO A CA 1
ATOM 5585 C C . PRO A 1 715 ? -28.633 -24.680 -15.328 1.00 78.94 715 PRO A C 1
ATOM 5587 O O . PRO A 1 715 ? -28.862 -25.832 -14.967 1.00 78.94 715 PRO A O 1
ATOM 5590 N N . ASP A 1 716 ? -28.926 -24.256 -16.560 1.00 76.94 716 ASP A N 1
ATOM 5591 C CA . ASP A 1 716 ? -29.545 -25.082 -17.595 1.00 76.94 716 ASP A CA 1
ATOM 5592 C C . ASP A 1 716 ? -28.691 -26.322 -17.943 1.00 76.94 716 ASP A C 1
ATOM 5594 O O . ASP A 1 716 ? -29.249 -27.360 -18.290 1.00 76.94 716 ASP A O 1
ATOM 5598 N N . LYS A 1 717 ? -27.350 -26.239 -17.854 1.00 79.81 717 LYS A N 1
ATOM 5599 C CA . LYS A 1 717 ? -26.460 -27.407 -17.987 1.00 79.81 717 LYS A CA 1
ATOM 5600 C C . LYS A 1 717 ? -26.458 -28.254 -16.721 1.00 79.81 717 LYS A C 1
ATOM 5602 O O . LYS A 1 717 ? -26.585 -29.464 -16.847 1.00 79.81 717 LYS A O 1
ATOM 5607 N N . VAL A 1 718 ? -26.383 -27.643 -15.533 1.00 83.12 718 VAL A N 1
ATOM 5608 C CA . VAL A 1 718 ? -26.358 -28.364 -14.243 1.00 83.12 718 VAL A CA 1
ATOM 5609 C C . VAL A 1 718 ? -27.548 -29.318 -14.105 1.00 83.12 718 VAL A C 1
ATOM 5611 O O . VAL A 1 718 ? -27.364 -30.490 -13.790 1.00 83.12 718 VAL A O 1
ATOM 5614 N N . VAL A 1 719 ? -28.757 -28.870 -14.456 1.00 78.00 719 VAL A N 1
ATOM 5615 C CA . VAL A 1 719 ? -29.985 -29.695 -14.429 1.00 78.00 719 VAL A CA 1
ATOM 5616 C C . VAL A 1 719 ? -29.972 -30.843 -15.468 1.00 78.00 719 VAL A C 1
ATOM 5618 O O . VAL A 1 719 ? -30.802 -31.749 -15.400 1.00 78.00 719 VAL A O 1
ATOM 5621 N N . ARG A 1 720 ? -29.025 -30.845 -16.417 1.00 78.19 720 ARG A N 1
ATOM 5622 C CA . ARG A 1 720 ? -28.821 -31.886 -17.445 1.00 78.19 720 ARG A CA 1
ATOM 5623 C C . ARG A 1 720 ? -27.548 -32.728 -17.246 1.00 78.19 720 ARG A C 1
ATOM 5625 O O . ARG A 1 720 ? -27.252 -33.552 -18.110 1.00 78.19 720 ARG A O 1
ATOM 5632 N N . LEU A 1 721 ? -26.804 -32.542 -16.152 1.00 82.75 721 LEU A N 1
ATOM 5633 C CA . LEU A 1 721 ? -25.644 -33.380 -15.819 1.00 82.75 721 LEU A CA 1
ATOM 5634 C C . LEU A 1 721 ? -26.066 -34.820 -15.474 1.00 82.75 721 LEU A C 1
ATOM 5636 O O . LEU A 1 721 ? -27.237 -35.114 -15.222 1.00 82.75 721 LEU A O 1
ATOM 5640 N N . ASN A 1 722 ? -25.093 -35.732 -15.431 1.00 82.44 722 ASN A N 1
ATOM 5641 C CA . ASN A 1 722 ? -25.295 -37.085 -14.919 1.00 82.44 722 ASN A CA 1
ATOM 5642 C C . ASN A 1 722 ? -25.800 -37.045 -13.456 1.00 82.44 722 ASN A C 1
ATOM 5644 O O . ASN A 1 722 ? -25.310 -36.229 -12.669 1.00 82.44 722 ASN A O 1
ATOM 5648 N N . PRO A 1 723 ? -26.729 -37.938 -13.045 1.00 80.94 723 PRO A N 1
ATOM 5649 C CA . PRO A 1 723 ? -27.349 -37.877 -11.718 1.00 80.94 723 PRO A CA 1
ATOM 5650 C C . PRO A 1 723 ? -26.362 -37.871 -10.543 1.00 80.94 723 PRO A C 1
ATOM 5652 O O . PRO A 1 723 ? -26.626 -37.213 -9.541 1.00 80.94 723 PRO A O 1
ATOM 5655 N N . SER A 1 724 ? -25.222 -38.560 -10.671 1.00 83.50 724 SER A N 1
ATOM 5656 C CA . SER A 1 724 ? -24.173 -38.610 -9.644 1.00 83.50 724 SER A CA 1
ATOM 5657 C C . SER A 1 724 ? -23.541 -37.239 -9.388 1.00 83.50 724 SER A C 1
ATOM 5659 O O . SER A 1 724 ? -23.504 -36.796 -8.242 1.00 83.50 724 SER A O 1
ATOM 5661 N N . LEU A 1 725 ? -23.115 -36.544 -10.450 1.00 84.62 725 LEU A N 1
ATOM 5662 C CA . LEU A 1 725 ? -22.504 -35.215 -10.360 1.00 84.62 725 LEU A CA 1
ATOM 5663 C C . LEU A 1 725 ? -23.517 -34.163 -9.909 1.00 84.62 725 LEU A C 1
ATOM 5665 O O . LEU A 1 725 ? -23.206 -33.322 -9.070 1.00 84.62 725 LEU A O 1
ATOM 5669 N N . LEU A 1 726 ? -24.754 -34.239 -10.414 1.00 86.44 726 LEU A N 1
ATOM 5670 C CA . LEU A 1 726 ? -25.840 -33.378 -9.951 1.00 86.44 726 LEU A CA 1
ATOM 5671 C C . LEU A 1 726 ? -26.084 -33.567 -8.445 1.00 86.44 726 LEU A C 1
ATOM 5673 O O . LEU A 1 726 ? -26.163 -32.582 -7.718 1.00 86.44 726 LEU A O 1
ATOM 5677 N N . HIS A 1 727 ? -26.150 -34.808 -7.951 1.00 85.44 727 HIS A N 1
ATOM 5678 C CA . HIS A 1 727 ? -26.306 -35.062 -6.518 1.00 85.44 727 HIS A CA 1
ATOM 5679 C C . HIS A 1 727 ? -25.122 -34.515 -5.708 1.00 85.44 727 HIS A C 1
ATOM 5681 O O . HIS A 1 727 ? -25.338 -33.828 -4.713 1.00 85.44 727 HIS A O 1
ATOM 5687 N N . GLN A 1 728 ? -23.887 -34.758 -6.157 1.00 86.50 728 GLN A N 1
ATOM 5688 C CA . GLN A 1 728 ? -22.671 -34.237 -5.529 1.00 86.50 728 GLN A CA 1
ATOM 5689 C C . GLN A 1 728 ? -22.680 -32.703 -5.419 1.00 86.50 728 GLN A C 1
ATOM 5691 O O . GLN A 1 728 ? -22.541 -32.178 -4.318 1.00 86.50 728 GLN A O 1
ATOM 5696 N N . LEU A 1 729 ? -22.927 -31.983 -6.518 1.00 87.94 729 LEU A N 1
ATOM 5697 C CA . LEU A 1 729 ? -22.984 -30.514 -6.528 1.00 87.94 729 LEU A CA 1
ATOM 5698 C C . LEU A 1 729 ? -24.077 -29.966 -5.594 1.00 87.94 729 LEU A C 1
ATOM 5700 O O . LEU A 1 729 ? -23.865 -28.960 -4.915 1.00 87.94 729 LEU A O 1
ATOM 5704 N N . LEU A 1 730 ? -25.235 -30.633 -5.519 1.00 88.50 730 LEU A N 1
ATOM 5705 C CA . LEU A 1 730 ? -26.306 -30.247 -4.597 1.00 88.50 730 LEU A CA 1
ATOM 5706 C C . LEU A 1 730 ? -25.926 -30.493 -3.126 1.00 88.50 730 LEU A C 1
ATOM 5708 O O . LEU A 1 730 ? -26.262 -29.658 -2.287 1.00 88.50 730 LEU A O 1
ATOM 5712 N N . GLN A 1 731 ? -25.203 -31.573 -2.802 1.00 87.88 731 GLN A N 1
ATOM 5713 C CA . GLN A 1 731 ? -24.668 -31.795 -1.449 1.00 87.88 731 GLN A CA 1
ATOM 5714 C C . GLN A 1 731 ? -23.626 -30.735 -1.073 1.00 87.88 731 GLN A C 1
ATOM 5716 O O . GLN A 1 731 ? -23.681 -30.191 0.029 1.00 87.88 731 GLN A O 1
ATOM 5721 N N . SER A 1 732 ? -22.736 -30.361 -1.996 1.00 90.62 732 SER A N 1
ATOM 5722 C CA . SER A 1 732 ? -21.766 -29.284 -1.771 1.00 90.62 732 SER A CA 1
ATOM 5723 C C . SER A 1 732 ? -22.458 -27.962 -1.423 1.00 90.62 732 SER A C 1
ATOM 5725 O O . SER A 1 732 ? -22.055 -27.298 -0.472 1.00 90.62 732 SER A O 1
ATOM 5727 N N . LEU A 1 733 ? -23.557 -27.608 -2.100 1.00 90.06 733 LEU A N 1
ATOM 5728 C CA . LEU A 1 733 ? -24.347 -26.424 -1.737 1.00 90.06 733 LEU A CA 1
ATOM 5729 C C . LEU A 1 733 ? -24.978 -26.533 -0.332 1.00 90.06 733 LEU A C 1
ATOM 5731 O O . LEU A 1 733 ? -25.007 -25.534 0.384 1.00 90.06 733 LEU A O 1
ATOM 5735 N N . VAL A 1 734 ? -25.418 -27.722 0.111 1.00 89.81 734 VAL A N 1
ATOM 5736 C CA . VAL A 1 734 ? -25.907 -27.935 1.494 1.00 89.81 734 VAL A CA 1
ATOM 5737 C C . VAL A 1 734 ? -24.799 -27.704 2.530 1.00 89.81 734 VAL A C 1
ATOM 5739 O O . VAL A 1 734 ? -25.061 -27.091 3.567 1.00 89.81 734 VAL A O 1
ATOM 5742 N N . VAL A 1 735 ? -23.570 -28.161 2.262 1.00 89.56 735 VAL A N 1
ATOM 5743 C CA . VAL A 1 735 ? -22.410 -27.921 3.141 1.00 89.56 735 VAL A CA 1
ATOM 5744 C C . VAL A 1 735 ? -22.047 -26.435 3.156 1.00 89.56 735 VAL A C 1
ATOM 5746 O O . VAL A 1 735 ? -21.899 -25.850 4.227 1.00 89.56 735 VAL A O 1
ATOM 5749 N N . GLY A 1 736 ? -21.988 -25.793 1.985 1.00 87.88 736 GLY A N 1
ATOM 5750 C CA . GLY A 1 736 ? -21.692 -24.366 1.853 1.00 87.88 736 GLY A CA 1
ATOM 5751 C C . GLY A 1 736 ? -22.693 -23.466 2.591 1.00 87.88 736 GLY A C 1
ATOM 5752 O O . GLY A 1 736 ? -22.286 -22.522 3.263 1.00 87.88 736 GLY A O 1
ATOM 5753 N N . MET A 1 737 ? -23.989 -23.803 2.580 1.00 86.81 737 MET A N 1
ATOM 5754 C CA . MET A 1 737 ? -25.037 -23.101 3.348 1.00 86.81 737 MET A CA 1
ATOM 5755 C C . MET A 1 737 ? -24.886 -23.203 4.878 1.00 86.81 737 MET A C 1
ATOM 5757 O O . MET A 1 737 ? -25.571 -22.473 5.590 1.00 86.81 737 MET A O 1
ATOM 5761 N N . ARG A 1 738 ? -24.023 -24.092 5.389 1.00 86.56 738 ARG A N 1
ATOM 5762 C CA . ARG A 1 738 ? -23.749 -24.312 6.824 1.00 86.56 738 ARG A CA 1
ATOM 5763 C C . ARG A 1 738 ? -22.311 -23.960 7.226 1.00 86.56 738 ARG A C 1
ATOM 5765 O O . ARG A 1 738 ? -21.868 -24.304 8.319 1.00 86.56 738 ARG A O 1
ATOM 5772 N N . HIS A 1 739 ? -21.559 -23.323 6.334 1.00 86.75 739 HIS A N 1
ATOM 5773 C CA . HIS A 1 739 ? -20.146 -23.029 6.536 1.00 86.75 739 HIS A CA 1
ATOM 5774 C C . HIS A 1 739 ? -19.921 -21.818 7.471 1.00 86.75 739 HIS A C 1
ATOM 5776 O O . HIS A 1 739 ? -20.753 -20.923 7.572 1.00 86.75 739 HIS A O 1
ATOM 5782 N N . THR A 1 740 ? -18.773 -21.752 8.150 1.00 81.81 740 THR A N 1
ATOM 5783 C CA . THR A 1 740 ? -18.462 -20.691 9.135 1.00 81.81 740 THR A CA 1
ATOM 5784 C C . THR A 1 740 ? -18.157 -19.328 8.500 1.00 81.81 740 THR A C 1
ATOM 5786 O O . THR A 1 740 ? -18.427 -18.285 9.094 1.00 81.81 740 THR A O 1
ATOM 5789 N N . ASN A 1 741 ? -17.597 -19.316 7.287 1.00 80.81 741 ASN A N 1
ATOM 5790 C CA . ASN A 1 741 ? -17.378 -18.102 6.493 1.00 80.81 741 ASN A CA 1
ATOM 5791 C C . ASN A 1 741 ? -18.677 -17.669 5.785 1.00 80.81 741 ASN A C 1
ATOM 5793 O O . ASN A 1 741 ? -19.215 -18.398 4.948 1.00 80.81 741 ASN A O 1
ATOM 5797 N N . THR A 1 742 ? -19.127 -16.447 6.081 1.00 82.00 742 THR A N 1
ATOM 5798 C CA . THR A 1 742 ? -20.387 -15.860 5.605 1.00 82.00 742 THR A CA 1
ATOM 5799 C C . THR A 1 742 ? -20.496 -15.689 4.091 1.00 82.00 742 THR A C 1
ATOM 5801 O O . THR A 1 742 ? -21.612 -15.724 3.576 1.00 82.00 742 THR A O 1
ATOM 5804 N N . ASP A 1 743 ? -19.392 -15.511 3.357 1.00 79.31 743 ASP A N 1
ATOM 5805 C CA . ASP A 1 743 ? -19.460 -15.337 1.899 1.00 79.31 743 ASP A CA 1
ATOM 5806 C C . ASP A 1 743 ? -19.747 -16.662 1.180 1.00 79.31 743 ASP A C 1
ATOM 5808 O O . ASP A 1 743 ? -20.578 -16.694 0.274 1.00 79.31 743 ASP A O 1
ATOM 5812 N N . ILE A 1 744 ? -19.175 -17.777 1.651 1.00 86.50 744 ILE A N 1
ATOM 5813 C CA . ILE A 1 744 ? -19.504 -19.129 1.159 1.00 86.50 744 ILE A CA 1
ATOM 5814 C C . ILE A 1 744 ? -20.998 -19.418 1.352 1.00 86.50 744 ILE A C 1
ATOM 5816 O O . ILE A 1 744 ? -21.676 -19.854 0.418 1.00 86.50 744 ILE A O 1
ATOM 5820 N N . VAL A 1 745 ? -21.526 -19.116 2.541 1.00 86.38 745 VAL A N 1
ATOM 5821 C CA . VAL A 1 745 ? -22.949 -19.281 2.871 1.00 86.38 745 VAL A CA 1
ATOM 5822 C C . VAL A 1 745 ? -23.828 -18.434 1.943 1.00 86.38 745 VAL A C 1
ATOM 5824 O O . VAL A 1 745 ? -24.789 -18.931 1.352 1.00 86.38 745 VAL A O 1
ATOM 5827 N N . ARG A 1 746 ? -23.468 -17.160 1.753 1.00 83.81 746 ARG A N 1
ATOM 5828 C CA . ARG A 1 746 ? -24.164 -16.207 0.878 1.00 83.81 746 ARG A CA 1
ATOM 5829 C C . ARG A 1 746 ? -24.193 -16.661 -0.587 1.00 83.81 746 ARG A C 1
ATOM 5831 O O . ARG A 1 746 ? -25.254 -16.591 -1.210 1.00 83.81 746 ARG A O 1
ATOM 5838 N N . TYR A 1 747 ? -23.065 -17.117 -1.136 1.00 83.50 747 TYR A N 1
ATOM 5839 C CA . TYR A 1 747 ? -22.999 -17.627 -2.511 1.00 83.50 747 TYR A CA 1
ATOM 5840 C C . TYR A 1 747 ? -23.816 -18.915 -2.667 1.00 83.50 747 TYR A C 1
ATOM 5842 O O . TYR A 1 747 ? -24.619 -19.015 -3.593 1.00 83.50 747 TYR A O 1
ATOM 5850 N N . SER A 1 748 ? -23.728 -19.833 -1.701 1.00 90.75 748 SER A N 1
ATOM 5851 C CA . SER A 1 748 ? -24.479 -21.094 -1.729 1.00 90.75 748 SER A CA 1
ATOM 5852 C C . SER A 1 748 ? -25.999 -20.863 -1.731 1.00 90.75 748 SER A C 1
ATOM 5854 O O . SER A 1 748 ? -26.711 -21.445 -2.552 1.00 90.75 748 SER A O 1
ATOM 5856 N N . PHE A 1 749 ? -26.510 -19.945 -0.894 1.00 87.25 749 PHE A N 1
ATOM 5857 C CA . PHE A 1 749 ? -27.921 -19.534 -0.946 1.00 87.25 749 PHE A CA 1
ATOM 5858 C C . PHE A 1 749 ? -28.299 -18.913 -2.303 1.00 87.25 749 PHE A C 1
ATOM 5860 O O . PHE A 1 749 ? -29.342 -19.256 -2.867 1.00 87.25 749 PHE A O 1
ATOM 5867 N N . GLN A 1 750 ? -27.460 -18.028 -2.856 1.00 85.12 750 GLN A N 1
ATOM 5868 C CA . GLN A 1 750 ? -27.707 -17.405 -4.162 1.00 85.12 750 GLN A CA 1
ATOM 5869 C C . GLN A 1 750 ? -27.870 -18.452 -5.279 1.00 85.12 750 GLN A C 1
ATOM 5871 O O . GLN A 1 750 ? -28.822 -18.355 -6.063 1.00 85.12 750 GLN A O 1
ATOM 5876 N N . SER A 1 751 ? -26.996 -19.457 -5.322 1.00 87.50 751 SER A N 1
ATOM 5877 C CA . SER A 1 751 ? -26.990 -20.487 -6.365 1.00 87.50 751 SER A CA 1
ATOM 5878 C C . SER A 1 751 ? -28.155 -21.469 -6.258 1.00 87.50 751 SER A C 1
ATOM 5880 O O . SER A 1 751 ? -28.770 -21.802 -7.274 1.00 87.50 751 SER A O 1
ATOM 5882 N N . VAL A 1 752 ? -28.567 -21.846 -5.042 1.00 89.56 752 VAL A N 1
ATOM 5883 C CA . VAL A 1 752 ? -29.822 -22.594 -4.826 1.00 89.56 752 VAL A CA 1
ATOM 5884 C C . VAL A 1 752 ? -31.038 -21.791 -5.317 1.00 89.56 752 VAL A C 1
ATOM 5886 O O . VAL A 1 752 ? -31.948 -22.350 -5.935 1.00 89.56 752 VAL A O 1
ATOM 5889 N N . GLY A 1 753 ? -31.034 -20.467 -5.126 1.00 85.00 753 GLY A N 1
ATOM 5890 C CA . GLY A 1 753 ? -32.062 -19.569 -5.659 1.00 85.00 753 GLY A CA 1
ATOM 5891 C C . GLY A 1 753 ? -32.127 -19.536 -7.195 1.00 85.00 753 GLY A C 1
ATOM 5892 O O . GLY A 1 753 ? -33.219 -19.611 -7.763 1.00 85.00 753 GLY A O 1
ATOM 5893 N N . GLU A 1 754 ? -30.986 -19.460 -7.892 1.00 82.56 754 GLU A N 1
ATOM 5894 C CA . GLU A 1 754 ? -30.956 -19.442 -9.367 1.00 82.56 754 GLU A CA 1
ATOM 5895 C C . GLU A 1 754 ? -31.289 -20.824 -9.976 1.00 82.56 754 GLU A C 1
ATOM 5897 O O . GLU A 1 754 ? -31.960 -20.866 -11.012 1.00 82.56 754 GLU A O 1
ATOM 5902 N N . LEU A 1 755 ? -30.945 -21.940 -9.309 1.00 85.56 755 LEU A N 1
ATOM 5903 C CA . LEU A 1 755 ? -31.409 -23.292 -9.673 1.00 85.56 755 LEU A CA 1
ATOM 5904 C C . LEU A 1 755 ? -32.932 -23.419 -9.586 1.00 85.56 755 LEU A C 1
ATOM 5906 O O . LEU A 1 755 ? -33.575 -23.805 -10.565 1.00 85.56 755 LEU A O 1
ATOM 5910 N N . ALA A 1 756 ? -33.528 -23.030 -8.454 1.00 84.75 756 ALA A N 1
ATOM 5911 C CA . ALA A 1 756 ? -34.981 -23.023 -8.298 1.00 84.75 756 ALA A CA 1
ATOM 5912 C C . ALA A 1 756 ? -35.644 -22.131 -9.365 1.00 84.75 756 ALA A C 1
ATOM 5914 O O . ALA A 1 756 ? -36.592 -22.539 -10.039 1.00 84.75 756 ALA A O 1
ATOM 5915 N N . ALA A 1 757 ? -35.083 -20.944 -9.619 1.00 82.25 757 ALA A N 1
ATOM 5916 C CA . ALA A 1 757 ? -35.549 -20.068 -10.688 1.00 82.25 757 ALA A CA 1
ATOM 5917 C C . ALA A 1 757 ? -35.390 -20.685 -12.093 1.00 82.25 757 ALA A C 1
ATOM 5919 O O . ALA A 1 757 ? -36.193 -20.382 -12.976 1.00 82.25 757 ALA A O 1
ATOM 5920 N N . CYS A 1 758 ? -34.367 -21.508 -12.356 1.00 79.62 758 CYS A N 1
ATOM 5921 C CA . CYS A 1 758 ? -34.207 -22.255 -13.612 1.00 79.62 758 CYS A CA 1
ATOM 5922 C C . CYS A 1 758 ? -35.339 -23.281 -13.788 1.00 79.62 758 CYS A C 1
ATOM 5924 O O . CYS A 1 758 ? -36.041 -23.231 -14.800 1.00 79.62 758 CYS A O 1
ATOM 5926 N N . GLN A 1 759 ? -35.614 -24.109 -12.776 1.00 79.00 759 GLN A N 1
ATOM 5927 C CA . GLN A 1 759 ? -36.663 -25.137 -12.846 1.00 79.00 759 GLN A CA 1
ATOM 5928 C C . GLN A 1 759 ? -38.083 -24.544 -12.993 1.00 79.00 759 GLN A C 1
ATOM 5930 O O . GLN A 1 759 ? -38.933 -25.126 -13.666 1.00 79.00 759 GLN A O 1
ATOM 5935 N N . LEU A 1 760 ? -38.333 -23.330 -12.478 1.00 76.81 760 LEU A N 1
ATOM 5936 C CA . LEU A 1 760 ? -39.572 -22.569 -12.743 1.00 76.81 760 LEU A CA 1
ATOM 5937 C C . LEU A 1 760 ? -39.741 -22.115 -14.206 1.00 76.81 760 LEU A C 1
ATOM 5939 O O . LEU A 1 760 ? -40.853 -21.772 -14.616 1.00 76.81 760 LEU A O 1
ATOM 5943 N N . ARG A 1 761 ? -38.652 -22.049 -14.981 1.00 76.81 761 ARG A N 1
ATOM 5944 C CA . ARG A 1 761 ? -38.642 -21.648 -16.401 1.00 76.81 761 ARG A CA 1
ATOM 5945 C C . ARG A 1 761 ? -38.603 -22.853 -17.340 1.00 76.81 761 ARG A C 1
ATOM 5947 O O . ARG A 1 761 ? -39.217 -22.797 -18.400 1.00 76.81 761 ARG A O 1
ATOM 5954 N N . GLN A 1 762 ? -37.912 -23.920 -16.947 1.00 71.75 762 GLN A N 1
ATOM 5955 C CA . GLN A 1 762 ? -37.831 -25.196 -17.656 1.00 71.75 762 GLN A CA 1
ATOM 5956 C C . GLN A 1 762 ? -38.224 -26.320 -16.676 1.00 71.75 762 GLN A C 1
ATOM 5958 O O . GLN A 1 762 ? -37.362 -26.801 -15.941 1.00 71.75 762 GLN A O 1
ATOM 5963 N N . PRO A 1 763 ? -39.508 -26.733 -16.617 1.00 66.25 763 PRO A N 1
ATOM 5964 C CA . PRO A 1 763 ? -39.956 -27.789 -15.711 1.00 66.25 763 PRO A CA 1
ATOM 5965 C C . PRO A 1 763 ? -39.448 -29.160 -16.181 1.00 66.25 763 PRO A C 1
ATOM 5967 O O . PRO A 1 763 ? -40.089 -29.853 -16.971 1.00 66.25 763 PRO A O 1
ATOM 5970 N N . THR A 1 764 ? -38.267 -29.538 -15.700 1.00 61.09 764 THR A N 1
ATOM 5971 C CA . THR A 1 764 ? -37.639 -30.846 -15.909 1.00 61.09 764 THR A CA 1
ATOM 5972 C C . THR A 1 764 ? -38.174 -31.895 -14.931 1.00 61.09 764 THR A C 1
ATOM 5974 O O . THR A 1 764 ? -38.664 -31.571 -13.849 1.00 61.09 764 THR A O 1
ATOM 5977 N N . ALA A 1 765 ? -38.023 -33.177 -15.282 1.00 52.12 765 ALA A N 1
ATOM 5978 C CA . ALA A 1 765 ? -38.486 -34.315 -14.475 1.00 52.12 765 ALA A CA 1
ATOM 5979 C C . ALA A 1 765 ? -37.729 -34.520 -13.139 1.00 52.12 765 ALA A C 1
ATOM 5981 O O . ALA A 1 765 ? -38.055 -35.428 -12.381 1.00 52.12 765 ALA A O 1
ATOM 5982 N N . SER A 1 766 ? -36.737 -33.682 -12.823 1.00 56.78 766 SER A N 1
ATOM 5983 C CA . SER A 1 766 ? -35.971 -33.682 -11.568 1.00 56.78 766 SER A CA 1
ATOM 5984 C C . SER A 1 766 ? -36.732 -33.002 -10.414 1.00 56.78 766 SER A C 1
ATOM 5986 O O . SER A 1 766 ? -36.200 -32.129 -9.727 1.00 56.78 766 SER A O 1
ATOM 5988 N N . THR A 1 767 ? -38.011 -33.330 -10.234 1.00 55.06 767 THR A N 1
ATOM 5989 C CA . THR A 1 767 ? -38.888 -32.749 -9.201 1.00 55.06 767 THR A CA 1
ATOM 5990 C C . THR A 1 767 ? -38.617 -33.362 -7.824 1.00 55.06 767 THR A C 1
ATOM 5992 O O . THR A 1 767 ? -38.594 -34.585 -7.709 1.00 55.06 767 THR A O 1
ATOM 5995 N N . GLY A 1 768 ? -38.467 -32.535 -6.782 1.00 64.56 768 GLY A N 1
ATOM 5996 C CA . GLY A 1 768 ? -38.298 -32.965 -5.385 1.00 64.56 768 GLY A CA 1
ATOM 5997 C C . GLY A 1 768 ? -36.868 -32.877 -4.832 1.00 64.56 768 GLY A C 1
ATOM 5998 O O . GLY A 1 768 ? -36.689 -32.884 -3.617 1.00 64.56 768 GLY A O 1
ATOM 5999 N N . LEU A 1 769 ? -35.841 -32.750 -5.685 1.00 74.19 769 LEU A N 1
ATOM 6000 C CA . LEU A 1 769 ? -34.443 -32.620 -5.234 1.00 74.19 769 LEU A CA 1
ATOM 6001 C C . LEU A 1 769 ? -34.127 -31.264 -4.582 1.00 74.19 769 LEU A C 1
ATOM 6003 O O . LEU A 1 769 ? -33.132 -31.159 -3.870 1.00 74.19 769 LEU A O 1
ATOM 6007 N N . LEU A 1 770 ? -34.944 -30.227 -4.803 1.00 81.44 770 LEU A N 1
ATOM 6008 C CA . LEU A 1 770 ? -34.710 -28.902 -4.218 1.00 81.44 770 LEU A CA 1
ATOM 6009 C C . LEU A 1 770 ? -35.382 -28.733 -2.844 1.00 81.44 770 LEU A C 1
ATOM 6011 O O . LEU A 1 770 ? -34.945 -27.898 -2.050 1.00 81.44 770 LEU A O 1
ATOM 6015 N N . GLY A 1 771 ? -36.374 -29.563 -2.505 1.00 78.50 771 GLY A N 1
ATOM 6016 C CA . GLY A 1 771 ? -37.034 -29.549 -1.192 1.00 78.50 771 GLY A CA 1
ATOM 6017 C C . GLY A 1 771 ? -36.076 -29.708 -0.004 1.00 78.50 771 GLY A C 1
ATOM 6018 O O . GLY A 1 771 ? -36.311 -29.116 1.049 1.00 78.50 771 GLY A O 1
ATOM 6019 N N . GLN A 1 772 ? -34.952 -30.416 -0.185 1.00 84.75 772 GLN A N 1
ATOM 6020 C CA . GLN A 1 772 ? -33.940 -30.634 0.859 1.00 84.75 772 GLN A CA 1
ATOM 6021 C C . GLN A 1 772 ? -33.290 -29.342 1.388 1.00 84.75 772 GLN A C 1
ATOM 6023 O O . GLN A 1 772 ? -32.813 -29.314 2.520 1.00 84.75 772 GLN A O 1
ATOM 6028 N N . PHE A 1 773 ? -33.281 -28.262 0.598 1.00 89.00 773 PHE A N 1
ATOM 6029 C CA . PHE A 1 773 ? -32.675 -26.993 1.005 1.00 89.00 773 PHE A CA 1
ATOM 6030 C C . PHE A 1 773 ? -33.565 -26.189 1.960 1.00 89.00 773 PHE A C 1
ATOM 6032 O O . PHE A 1 773 ? -33.042 -25.424 2.768 1.00 89.00 773 PHE A O 1
ATOM 6039 N N . ILE A 1 774 ? -34.892 -26.365 1.914 1.00 88.06 774 ILE A N 1
ATOM 6040 C CA . ILE A 1 774 ? -35.842 -25.562 2.704 1.00 88.06 774 ILE A CA 1
ATOM 6041 C C . ILE A 1 774 ? -35.558 -25.641 4.221 1.00 88.06 774 ILE A C 1
ATOM 6043 O O . ILE A 1 774 ? -35.401 -24.577 4.825 1.00 88.06 774 ILE A O 1
ATOM 6047 N N . PRO A 1 775 ? -35.405 -26.827 4.850 1.00 87.38 775 PRO A N 1
ATOM 6048 C CA . PRO A 1 775 ? -35.065 -26.920 6.274 1.00 87.38 775 PRO A CA 1
ATOM 6049 C C . PRO A 1 775 ? -33.733 -26.253 6.638 1.00 87.38 775 PRO A C 1
ATOM 6051 O O . PRO A 1 775 ? -33.592 -25.729 7.738 1.00 87.38 775 PRO A O 1
ATOM 6054 N N . VAL A 1 776 ? -32.757 -26.242 5.722 1.00 86.88 776 VAL A N 1
ATOM 6055 C CA . VAL A 1 776 ? -31.437 -25.629 5.953 1.00 86.88 776 VAL A CA 1
ATOM 6056 C C . VAL A 1 776 ? -31.538 -24.103 5.955 1.00 86.88 776 VAL A C 1
ATOM 6058 O O . VAL A 1 776 ? -30.984 -23.455 6.839 1.00 86.88 776 VAL A O 1
ATOM 6061 N N . VAL A 1 777 ? -32.297 -23.528 5.015 1.00 86.88 777 VAL A N 1
ATOM 6062 C CA . VAL A 1 777 ? -32.557 -22.079 4.974 1.00 86.88 777 VAL A CA 1
ATOM 6063 C C . VAL A 1 777 ? -33.338 -21.625 6.214 1.00 86.88 777 VAL A C 1
ATOM 6065 O O . VAL A 1 777 ? -33.014 -20.593 6.798 1.00 86.88 777 VAL A O 1
ATOM 6068 N N . LEU A 1 778 ? -34.346 -22.401 6.634 1.00 84.94 778 LEU A N 1
ATOM 6069 C CA . LEU A 1 778 ? -35.153 -22.093 7.818 1.00 84.94 778 LEU A CA 1
ATOM 6070 C C . LEU A 1 778 ? -34.344 -22.190 9.118 1.00 84.94 778 LEU A C 1
ATOM 6072 O O . LEU A 1 778 ? -34.480 -21.311 9.961 1.00 84.94 778 LEU A O 1
ATOM 6076 N N . GLN A 1 779 ? -33.474 -23.195 9.268 1.00 83.19 779 GLN A N 1
ATOM 6077 C CA . GLN A 1 779 ? -32.604 -23.325 10.441 1.00 83.19 779 GLN A CA 1
ATOM 6078 C C . GLN A 1 779 ? -31.751 -22.063 10.655 1.00 83.19 779 GLN A C 1
ATOM 6080 O O . GLN A 1 779 ? -31.786 -21.469 11.733 1.00 83.19 779 GLN A O 1
ATOM 6085 N N . MET A 1 780 ? -31.060 -21.621 9.599 1.00 81.00 780 MET A N 1
ATOM 6086 C CA . MET A 1 780 ? -30.165 -20.462 9.632 1.00 81.00 780 MET A CA 1
ATOM 6087 C C . MET A 1 780 ? -30.931 -19.153 9.900 1.00 81.00 780 MET A C 1
ATOM 6089 O O . MET A 1 780 ? -30.536 -18.371 10.759 1.00 81.00 780 MET A O 1
ATOM 6093 N N . LEU A 1 781 ? -32.074 -18.933 9.235 1.00 77.75 781 LEU A N 1
ATOM 6094 C CA . LEU A 1 781 ? -32.878 -17.711 9.405 1.00 77.75 781 LEU A CA 1
ATOM 6095 C C . LEU A 1 781 ? -33.557 -17.575 10.781 1.00 77.75 781 LEU A C 1
ATOM 6097 O O . LEU A 1 781 ? -33.952 -16.466 11.140 1.00 77.75 781 LEU A O 1
ATOM 6101 N N . VAL A 1 782 ? -33.758 -18.678 11.509 1.00 75.12 782 VAL A N 1
ATOM 6102 C CA . VAL A 1 782 ? -34.581 -18.711 12.733 1.00 75.12 782 VAL A CA 1
ATOM 6103 C C . VAL A 1 782 ? -33.752 -18.893 14.005 1.00 75.12 782 VAL A C 1
ATOM 6105 O O . VAL A 1 782 ? -34.090 -18.302 15.030 1.00 75.12 782 VAL A O 1
ATOM 6108 N N . PHE A 1 783 ? -32.690 -19.703 13.964 1.00 73.31 783 PHE A N 1
ATOM 6109 C CA . PHE A 1 783 ? -31.965 -20.138 15.166 1.00 73.31 783 PHE A CA 1
ATOM 6110 C C . PHE A 1 783 ? -30.503 -19.682 15.234 1.00 73.31 783 PHE A C 1
ATOM 6112 O O . PHE A 1 783 ? -29.882 -19.811 16.289 1.00 73.31 783 PHE A O 1
ATOM 6119 N N . GLU A 1 784 ? -29.940 -19.152 14.147 1.00 71.31 784 GLU A N 1
ATOM 6120 C CA . GLU A 1 784 ? -28.522 -18.794 14.065 1.00 71.31 784 GLU A CA 1
ATOM 6121 C C . GLU A 1 784 ? -28.329 -17.269 14.054 1.00 71.31 784 GLU A C 1
ATOM 6123 O O . GLU A 1 784 ? -29.104 -16.515 13.466 1.00 71.31 784 GLU A O 1
ATOM 6128 N N . ALA A 1 785 ? -27.274 -16.788 14.720 1.00 55.81 785 ALA A N 1
ATOM 6129 C CA . ALA A 1 785 ? -26.960 -15.360 14.834 1.00 55.81 785 ALA A CA 1
ATOM 6130 C C . ALA A 1 785 ? -26.284 -14.825 13.553 1.00 55.81 785 ALA A C 1
ATOM 6132 O O . ALA A 1 785 ? -25.118 -14.429 13.555 1.00 55.81 785 ALA A O 1
ATOM 6133 N N . ALA A 1 786 ? -27.013 -14.867 12.438 1.00 59.41 786 ALA A N 1
ATOM 6134 C CA . ALA A 1 786 ? -26.494 -14.585 11.108 1.00 59.41 786 ALA A CA 1
ATOM 6135 C C . ALA A 1 786 ? -26.176 -13.098 10.866 1.00 59.41 786 ALA A C 1
ATOM 6137 O O . ALA A 1 786 ? -26.914 -12.194 11.265 1.00 59.41 786 ALA A O 1
ATOM 6138 N N . ALA A 1 787 ? -25.097 -12.834 10.125 1.00 60.12 787 ALA A N 1
ATOM 6139 C CA . ALA A 1 787 ? -24.792 -11.494 9.633 1.00 60.12 787 ALA A CA 1
ATOM 6140 C C 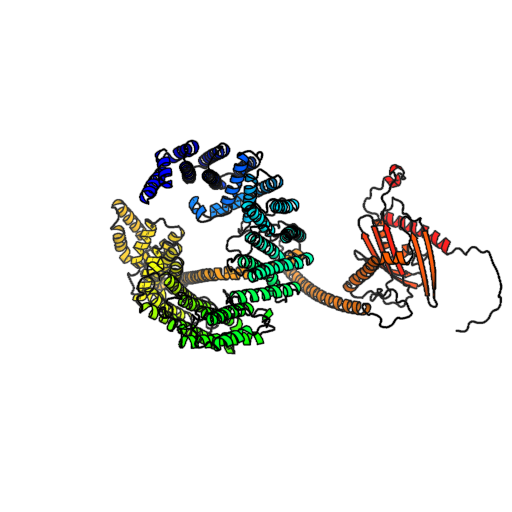. ALA A 1 787 ? -25.833 -11.048 8.588 1.00 60.12 787 ALA A C 1
ATOM 6142 O O . ALA A 1 787 ? -26.199 -11.822 7.704 1.00 60.12 787 ALA A O 1
ATOM 6143 N N . ALA A 1 788 ? -26.255 -9.779 8.626 1.00 64.25 788 ALA A N 1
ATOM 6144 C CA . ALA A 1 788 ? -27.334 -9.252 7.776 1.00 64.25 788 ALA A CA 1
ATOM 6145 C C . ALA A 1 788 ? -27.146 -9.514 6.262 1.00 64.25 788 ALA A C 1
ATOM 6147 O O . ALA A 1 788 ? -28.118 -9.749 5.551 1.00 64.25 788 ALA A O 1
ATOM 6148 N N . VAL A 1 789 ? -25.897 -9.551 5.780 1.00 60.59 789 VAL A N 1
ATOM 6149 C CA . VAL A 1 789 ? -25.539 -9.833 4.374 1.00 60.59 789 VAL A CA 1
ATOM 6150 C C . VAL A 1 789 ? -25.956 -11.245 3.918 1.00 60.59 789 VAL A C 1
ATOM 6152 O O . VAL A 1 789 ? -26.194 -11.467 2.731 1.00 60.59 789 VAL A O 1
ATOM 6155 N N . VAL A 1 790 ? -26.066 -12.200 4.846 1.00 74.00 790 VAL A N 1
ATOM 6156 C CA . VAL A 1 790 ? -26.510 -13.579 4.578 1.00 74.00 790 VAL A CA 1
ATOM 6157 C C . VAL A 1 790 ? -28.037 -13.657 4.454 1.00 74.00 790 VAL A C 1
ATOM 6159 O O . VAL A 1 790 ? -28.549 -14.386 3.603 1.00 74.00 790 VAL A O 1
ATOM 6162 N N . VAL A 1 791 ? -28.763 -12.871 5.259 1.00 76.19 791 VAL A N 1
ATOM 6163 C CA . VAL A 1 791 ? -30.235 -12.886 5.351 1.00 76.19 791 VAL A CA 1
ATOM 6164 C C . VAL A 1 791 ? -30.891 -12.567 4.003 1.00 76.19 791 VAL A C 1
ATOM 6166 O O . VAL A 1 791 ? -31.804 -13.280 3.590 1.00 76.19 791 VAL A O 1
ATOM 6169 N N . ASP A 1 792 ? -30.381 -11.569 3.272 1.00 74.06 792 ASP A N 1
ATOM 6170 C CA . ASP A 1 792 ? -30.872 -11.207 1.931 1.00 74.06 792 ASP A CA 1
ATOM 6171 C C . ASP A 1 792 ? -30.767 -12.375 0.930 1.00 74.06 792 ASP A C 1
ATOM 6173 O O . ASP A 1 792 ? -31.692 -12.635 0.154 1.00 74.06 792 ASP A O 1
ATOM 6177 N N . GLY A 1 793 ? -29.644 -13.104 0.949 1.00 74.31 793 GLY A N 1
ATOM 6178 C CA . GLY A 1 793 ? -29.418 -14.261 0.078 1.00 74.31 793 GLY A CA 1
ATOM 6179 C C . GLY A 1 793 ? -30.345 -15.426 0.425 1.00 74.31 793 GLY A C 1
ATOM 6180 O O . GLY A 1 793 ? -31.004 -15.985 -0.454 1.00 74.31 793 GLY A O 1
ATOM 6181 N N . ALA A 1 794 ? -30.449 -15.739 1.717 1.00 82.25 794 ALA A N 1
ATOM 6182 C CA . ALA A 1 794 ? -31.322 -16.783 2.241 1.00 82.25 794 ALA A CA 1
ATOM 6183 C C . ALA A 1 794 ? -32.809 -16.517 1.941 1.00 82.25 794 ALA A C 1
ATOM 6185 O O . ALA A 1 794 ? -33.520 -17.425 1.512 1.00 82.25 794 ALA A O 1
ATOM 6186 N N . ALA A 1 795 ? -33.279 -15.273 2.078 1.00 80.94 795 ALA A N 1
ATOM 6187 C CA . ALA A 1 795 ? -34.661 -14.898 1.775 1.00 80.94 795 ALA A CA 1
ATOM 6188 C C . ALA A 1 795 ? -35.013 -15.078 0.282 1.00 80.94 795 ALA A C 1
ATOM 6190 O O . ALA A 1 795 ? -36.078 -15.608 -0.052 1.00 80.94 795 ALA A O 1
ATOM 6191 N N . LEU A 1 796 ? -34.107 -14.696 -0.628 1.00 81.44 796 LEU A N 1
ATOM 6192 C CA . LEU A 1 796 ? -34.279 -14.890 -2.076 1.00 81.44 796 LEU A CA 1
ATOM 6193 C C . LEU A 1 796 ? -34.260 -16.375 -2.477 1.00 81.44 796 LEU A C 1
ATOM 6195 O O . LEU A 1 796 ? -35.017 -16.783 -3.368 1.00 81.44 796 LEU A O 1
ATOM 6199 N N . ALA A 1 797 ? -33.437 -17.186 -1.804 1.00 86.31 797 ALA A N 1
ATOM 6200 C CA . ALA A 1 797 ? -33.418 -18.636 -1.969 1.00 86.31 797 ALA A CA 1
ATOM 6201 C C . ALA A 1 797 ? -34.743 -19.261 -1.504 1.00 86.31 797 ALA A C 1
ATOM 6203 O O . ALA A 1 797 ? -35.395 -19.958 -2.283 1.00 86.31 797 ALA A O 1
ATOM 6204 N N . LEU A 1 798 ? -35.188 -18.943 -0.280 1.00 87.75 798 LEU A N 1
ATOM 6205 C CA . LEU A 1 798 ? -36.417 -19.471 0.320 1.00 87.75 798 LEU A CA 1
ATOM 6206 C C . LEU A 1 798 ? -37.643 -19.181 -0.549 1.00 87.75 798 LEU A C 1
ATOM 6208 O O . LEU A 1 798 ? -38.402 -20.095 -0.862 1.00 87.75 798 LEU A O 1
ATOM 6212 N N . TYR A 1 799 ? -37.798 -17.932 -1.003 1.00 86.44 799 TYR A N 1
ATOM 6213 C CA . TYR A 1 799 ? -38.884 -17.535 -1.901 1.00 86.44 799 TYR A CA 1
ATOM 6214 C C . TYR A 1 799 ? -38.885 -18.353 -3.202 1.00 86.44 799 TYR A C 1
ATOM 6216 O O . TYR A 1 799 ? -39.929 -18.839 -3.633 1.00 86.44 799 TYR A O 1
ATOM 6224 N N . SER A 1 800 ? -37.715 -18.550 -3.814 1.00 85.25 800 SER A N 1
ATOM 6225 C CA . SER A 1 800 ? -37.589 -19.297 -5.071 1.00 85.25 800 SER A CA 1
ATOM 6226 C C . SER A 1 800 ? -37.898 -20.790 -4.887 1.00 85.25 800 SER A C 1
ATOM 6228 O O . SER A 1 800 ? -38.624 -21.369 -5.695 1.00 85.25 800 SER A O 1
ATOM 6230 N N . LEU A 1 801 ? -37.432 -21.395 -3.788 1.00 86.81 801 LEU A N 1
ATOM 6231 C CA . LEU A 1 801 ? -37.750 -22.775 -3.404 1.00 86.81 801 LEU A CA 1
ATOM 6232 C C . LEU A 1 801 ? -39.252 -22.960 -3.130 1.00 86.81 801 LEU A C 1
ATOM 6234 O O . LEU A 1 801 ? -39.858 -23.904 -3.635 1.00 86.81 801 LEU A O 1
ATOM 6238 N N . PHE A 1 802 ? -39.879 -22.021 -2.413 1.00 86.31 802 PHE A N 1
ATOM 6239 C CA . PHE A 1 802 ? -41.317 -22.021 -2.105 1.00 86.31 802 PHE A CA 1
ATOM 6240 C C . PHE A 1 802 ? -42.202 -21.834 -3.352 1.00 86.31 802 PHE A C 1
ATOM 6242 O O . PHE A 1 802 ? -43.389 -22.161 -3.337 1.00 86.31 802 PHE A O 1
ATOM 6249 N N . LEU A 1 803 ? -41.652 -21.334 -4.462 1.00 83.19 803 LEU A N 1
ATOM 6250 C CA . LEU A 1 803 ? -42.352 -21.319 -5.744 1.00 83.19 803 LEU A CA 1
ATOM 6251 C C . LEU A 1 803 ? -42.282 -22.666 -6.483 1.00 83.19 803 LEU A C 1
ATOM 6253 O O . LEU A 1 803 ? -43.241 -22.975 -7.194 1.00 83.19 803 LEU A O 1
ATOM 6257 N N . VAL A 1 804 ? -41.197 -23.439 -6.326 1.00 83.12 804 VAL A N 1
ATOM 6258 C CA . VAL A 1 804 ? -40.992 -24.760 -6.958 1.00 83.12 804 VAL A CA 1
ATOM 6259 C C . VAL A 1 804 ? -41.716 -25.859 -6.183 1.00 83.12 804 VAL A C 1
ATOM 6261 O O . VAL A 1 804 ? -42.596 -26.526 -6.719 1.00 83.12 804 VAL A O 1
ATOM 6264 N N . GLU A 1 805 ? -41.383 -26.022 -4.904 1.00 82.50 805 GLU A N 1
ATOM 6265 C CA . GLU A 1 805 ? -41.752 -27.186 -4.084 1.00 82.50 805 GLU A CA 1
ATOM 6266 C C . GLU A 1 805 ? -43.148 -27.063 -3.448 1.00 82.50 805 GLU A C 1
ATOM 6268 O O . GLU A 1 805 ? -43.465 -27.754 -2.485 1.00 82.50 805 GLU A O 1
ATOM 6273 N N . ARG A 1 806 ? -44.018 -26.209 -4.010 1.00 79.88 806 ARG A N 1
ATOM 6274 C CA . ARG A 1 806 ? -45.402 -25.942 -3.562 1.00 79.88 806 ARG A CA 1
ATOM 6275 C C . ARG A 1 806 ? -46.204 -27.158 -3.070 1.00 79.88 806 ARG A C 1
ATOM 6277 O O . ARG A 1 806 ? -46.786 -27.025 -1.998 1.00 79.88 806 ARG A O 1
ATOM 6284 N N . PRO A 1 807 ? -46.278 -28.305 -3.783 1.00 76.88 807 PRO A N 1
ATOM 6285 C CA . PRO A 1 807 ? -47.041 -29.463 -3.302 1.00 76.88 807 PRO A CA 1
ATOM 6286 C C . PRO A 1 807 ? -46.436 -30.131 -2.055 1.00 76.88 807 PRO A C 1
ATOM 6288 O O . PRO A 1 807 ? -47.126 -30.893 -1.388 1.00 76.88 807 PRO A O 1
ATOM 6291 N N . ASN A 1 808 ? -45.169 -29.848 -1.738 1.00 82.38 808 ASN A N 1
ATOM 6292 C CA . ASN A 1 808 ? -44.399 -30.502 -0.684 1.00 82.38 808 ASN A CA 1
ATOM 6293 C C . ASN A 1 808 ? -44.194 -29.614 0.562 1.00 82.38 808 ASN A C 1
ATOM 6295 O O . ASN A 1 808 ? -43.838 -30.142 1.615 1.00 82.38 808 ASN A O 1
ATOM 6299 N N . ILE A 1 809 ? -44.420 -28.289 0.483 1.00 82.00 809 ILE A N 1
ATOM 6300 C CA . ILE A 1 809 ? -44.076 -27.341 1.568 1.00 82.00 809 ILE A CA 1
ATOM 6301 C C . ILE A 1 809 ? -44.749 -27.706 2.895 1.00 82.00 809 ILE A C 1
ATOM 6303 O O . ILE A 1 809 ? -44.073 -27.692 3.916 1.00 82.00 809 ILE A O 1
ATOM 6307 N N . GLU A 1 810 ? -46.035 -28.076 2.900 1.00 81.56 810 GLU A N 1
ATOM 6308 C CA . GLU A 1 810 ? -46.747 -28.448 4.137 1.00 81.56 810 GLU A CA 1
ATOM 6309 C C . GLU A 1 810 ? -46.064 -29.635 4.835 1.00 81.56 810 GLU A C 1
ATOM 6311 O O . GLU A 1 810 ? -45.795 -29.588 6.035 1.00 81.56 810 GLU A O 1
ATOM 6316 N N . SER A 1 811 ? -45.679 -30.662 4.069 1.00 85.25 811 SER A N 1
ATOM 6317 C CA . SER A 1 811 ? -44.955 -31.825 4.594 1.00 85.25 811 SER A CA 1
ATOM 6318 C C . SER A 1 811 ? -43.544 -31.474 5.076 1.00 85.25 811 SER A C 1
ATOM 6320 O O . SER A 1 811 ? -43.080 -32.054 6.056 1.00 85.25 811 SER A O 1
ATOM 6322 N N . ILE A 1 812 ? -42.854 -30.544 4.407 1.00 85.12 812 ILE A N 1
ATOM 6323 C CA . ILE A 1 812 ? -41.504 -30.101 4.787 1.00 85.12 812 ILE A CA 1
ATOM 6324 C C . ILE A 1 812 ? -41.553 -29.233 6.056 1.00 85.12 812 ILE A C 1
ATOM 6326 O O . ILE A 1 812 ? -40.726 -29.411 6.947 1.00 85.12 812 ILE A O 1
ATOM 6330 N N . ALA A 1 813 ? -42.541 -28.341 6.175 1.00 83.31 813 ALA A N 1
ATOM 6331 C CA . ALA A 1 813 ? -42.771 -27.513 7.357 1.00 83.31 813 ALA A CA 1
ATOM 6332 C C . ALA A 1 813 ? -43.111 -28.373 8.584 1.00 83.31 813 ALA A C 1
ATOM 6334 O O . ALA A 1 813 ? -42.463 -28.243 9.623 1.00 83.31 813 ALA A O 1
ATOM 6335 N N . HIS A 1 814 ? -44.045 -29.322 8.442 1.00 84.81 814 HIS A N 1
ATOM 6336 C CA . HIS A 1 814 ? -44.358 -30.280 9.504 1.00 84.81 814 HIS A CA 1
ATOM 6337 C C . HIS A 1 814 ? -43.137 -31.114 9.921 1.00 84.81 814 HIS A C 1
ATOM 6339 O O . HIS A 1 814 ? -42.927 -31.309 11.116 1.00 84.81 814 HIS A O 1
ATOM 6345 N N . ALA A 1 815 ? -42.308 -31.567 8.971 1.00 86.06 815 ALA A N 1
ATOM 6346 C CA . ALA A 1 815 ? -41.087 -32.314 9.278 1.00 86.06 815 ALA A CA 1
ATOM 6347 C C . ALA A 1 815 ? -40.032 -31.462 10.010 1.00 86.06 815 ALA A C 1
ATOM 6349 O O . ALA A 1 815 ? -39.418 -31.941 10.960 1.00 86.06 815 ALA A O 1
ATOM 6350 N N . PHE A 1 816 ? -39.846 -30.197 9.615 1.00 84.50 816 PHE A N 1
ATOM 6351 C CA . PHE A 1 816 ? -38.917 -29.266 10.269 1.00 84.50 816 PHE A CA 1
ATOM 6352 C C . PHE A 1 816 ? -39.338 -28.945 11.712 1.00 84.50 816 PHE A C 1
ATOM 6354 O O . PHE A 1 816 ? -38.513 -28.956 12.623 1.00 84.50 816 PHE A O 1
ATOM 6361 N N . CYS A 1 817 ? -40.631 -28.717 11.948 1.00 85.75 817 CYS A N 1
ATOM 6362 C CA . CYS A 1 817 ? -41.154 -28.374 13.270 1.00 85.75 817 CYS A CA 1
ATOM 6363 C C . CYS A 1 817 ? -41.389 -29.587 14.194 1.00 85.75 817 CYS A C 1
ATOM 6365 O O . CYS A 1 817 ? -41.762 -29.398 15.350 1.00 85.75 817 CYS A O 1
ATOM 6367 N N . ALA A 1 818 ? -41.179 -30.827 13.737 1.00 83.88 818 ALA A N 1
ATOM 6368 C CA . ALA A 1 818 ? -41.495 -32.047 14.495 1.00 83.88 818 ALA A CA 1
ATOM 6369 C C . ALA A 1 818 ? -40.635 -32.280 15.758 1.00 83.88 818 ALA A C 1
ATOM 6371 O O . ALA A 1 818 ? -41.014 -33.093 16.599 1.00 83.88 818 ALA A O 1
ATOM 6372 N N . GLY A 1 819 ? -39.491 -31.597 15.892 1.00 76.19 819 GLY A N 1
ATOM 6373 C CA . GLY A 1 819 ? -38.561 -31.727 17.025 1.00 76.19 819 GLY A CA 1
ATOM 6374 C C . GLY A 1 819 ? -38.509 -30.525 17.977 1.00 76.19 819 GLY A C 1
ATOM 6375 O O . GLY A 1 819 ? -37.573 -30.434 18.765 1.00 76.19 819 GLY A O 1
ATOM 6376 N N . MET A 1 820 ? -39.448 -29.580 17.874 1.00 83.19 820 MET A N 1
ATOM 6377 C CA . MET A 1 820 ? -39.472 -28.350 18.682 1.00 83.19 820 MET A CA 1
ATOM 6378 C C . MET A 1 820 ? -40.351 -28.499 19.934 1.00 83.19 820 MET A C 1
ATOM 6380 O O . MET A 1 820 ? -41.325 -29.250 19.922 1.00 83.19 820 MET A O 1
ATOM 6384 N N . ASP A 1 821 ? -40.065 -27.726 20.987 1.00 81.62 821 ASP A N 1
ATOM 6385 C CA . ASP A 1 821 ? -40.971 -27.588 22.136 1.00 81.62 821 ASP A CA 1
ATOM 6386 C C . ASP A 1 821 ? -42.356 -27.100 21.679 1.00 81.62 821 ASP A C 1
ATOM 6388 O O . ASP A 1 821 ? -42.446 -26.140 20.917 1.00 81.62 821 ASP A O 1
ATOM 6392 N N . SER A 1 822 ? -43.439 -27.698 22.186 1.00 77.56 822 SER A N 1
ATOM 6393 C CA . SER A 1 822 ? -44.832 -27.392 21.793 1.00 77.56 822 SER A CA 1
ATOM 6394 C C . SER A 1 822 ? -45.166 -25.894 21.590 1.00 77.56 822 SER A C 1
ATOM 6396 O O . SER A 1 822 ? -45.649 -25.557 20.509 1.00 77.56 822 SER A O 1
ATOM 6398 N N . PRO A 1 823 ? -44.884 -24.957 22.525 1.00 77.75 823 PRO A N 1
ATOM 6399 C CA . PRO A 1 823 ? -45.206 -23.540 22.309 1.00 77.75 823 PRO A CA 1
ATOM 6400 C C . PRO A 1 823 ? -44.377 -22.881 21.190 1.00 77.75 823 PRO A C 1
ATOM 6402 O O . PRO A 1 823 ? -44.845 -21.940 20.544 1.00 77.75 823 PRO A O 1
ATOM 6405 N N . LEU A 1 824 ? -43.159 -23.368 20.935 1.00 77.00 824 LEU A N 1
ATOM 6406 C CA . LEU A 1 824 ? -42.330 -22.937 19.808 1.00 77.00 824 LEU A CA 1
ATOM 6407 C C . LEU A 1 824 ? -42.837 -23.557 18.497 1.00 77.00 824 LEU A C 1
ATOM 6409 O O . LEU A 1 824 ? -42.934 -22.852 17.497 1.00 77.00 824 LEU A O 1
ATOM 6413 N N . GLN A 1 825 ? -43.214 -24.838 18.520 1.00 82.94 825 GLN A N 1
ATOM 6414 C CA . GLN A 1 825 ? -43.774 -25.582 17.391 1.00 82.94 825 GLN A CA 1
ATOM 6415 C C . GLN A 1 825 ? -45.040 -24.909 16.837 1.00 82.94 825 GLN A C 1
ATOM 6417 O O . GLN A 1 825 ? -45.098 -24.619 15.641 1.00 82.94 825 GLN A O 1
ATOM 6422 N N . ASP A 1 826 ? -46.013 -24.597 17.700 1.00 80.31 826 ASP A N 1
ATOM 6423 C CA . ASP A 1 826 ? -47.260 -23.922 17.311 1.00 80.31 826 ASP A CA 1
ATOM 6424 C C . ASP A 1 826 ? -46.987 -22.530 16.714 1.00 80.31 826 ASP A C 1
ATOM 6426 O O . ASP A 1 826 ? -47.536 -22.162 15.670 1.00 80.31 826 ASP A O 1
ATOM 6430 N N . THR A 1 827 ? -46.077 -21.771 17.337 1.00 82.56 827 THR A N 1
ATOM 6431 C CA . THR A 1 827 ? -45.657 -20.442 16.861 1.00 82.56 827 THR A CA 1
ATOM 6432 C C . THR A 1 827 ? -44.998 -20.523 15.479 1.00 82.56 827 THR A C 1
ATOM 6434 O O . THR A 1 827 ? -45.313 -19.723 14.593 1.00 82.56 827 THR A O 1
ATOM 6437 N N . MET A 1 828 ? -44.119 -21.509 15.268 1.00 82.00 828 MET A N 1
ATOM 6438 C CA . MET A 1 828 ? -43.388 -21.708 14.015 1.00 82.00 828 MET A CA 1
ATOM 6439 C C . MET A 1 828 ? -44.315 -22.137 12.874 1.00 82.00 828 MET A C 1
ATOM 6441 O O . MET A 1 828 ? -44.271 -21.558 11.789 1.00 82.00 828 MET A O 1
ATOM 6445 N N . MET A 1 829 ? -45.205 -23.102 13.129 1.00 83.75 829 MET A N 1
ATOM 6446 C CA . MET A 1 829 ? -46.186 -23.573 12.147 1.00 83.75 829 MET A CA 1
ATOM 6447 C C . MET A 1 829 ? -47.156 -22.461 11.731 1.00 83.75 829 MET A C 1
ATOM 6449 O O . MET A 1 829 ? -47.452 -22.316 10.545 1.00 83.75 829 MET A O 1
ATOM 6453 N N . HIS A 1 830 ? -47.603 -21.626 12.675 1.00 81.94 830 HIS A N 1
ATOM 6454 C CA . HIS A 1 830 ? -48.445 -20.468 12.371 1.00 81.94 830 HIS A CA 1
ATOM 6455 C C . HIS A 1 830 ? -47.708 -19.422 11.512 1.00 81.94 830 HIS A C 1
ATOM 6457 O O . HIS A 1 830 ? -48.266 -18.934 10.527 1.00 81.94 830 HIS A O 1
ATOM 6463 N N . ALA A 1 831 ? -46.443 -19.114 11.825 1.00 81.25 831 ALA A N 1
ATOM 6464 C CA . ALA A 1 831 ? -45.626 -18.188 11.035 1.00 81.25 831 ALA A CA 1
ATOM 6465 C C . ALA A 1 831 ? -45.364 -18.706 9.605 1.00 81.25 831 ALA A C 1
ATOM 6467 O O . ALA A 1 831 ? -45.520 -17.959 8.636 1.00 81.25 831 ALA A O 1
ATOM 6468 N N . LEU A 1 832 ? -45.035 -19.994 9.456 1.00 82.50 832 LEU A N 1
ATOM 6469 C CA . LEU A 1 832 ? -44.855 -20.636 8.149 1.00 82.50 832 LEU A CA 1
ATOM 6470 C C . LEU A 1 832 ? -46.159 -20.647 7.338 1.00 82.50 832 LEU A C 1
ATOM 6472 O O . LEU A 1 832 ? -46.135 -20.298 6.159 1.00 82.50 832 LEU A O 1
ATOM 6476 N N . GLY A 1 833 ? -47.303 -20.943 7.964 1.00 81.69 833 GLY A N 1
ATOM 6477 C CA . GLY A 1 833 ? -48.617 -20.881 7.317 1.00 81.69 833 GLY A CA 1
ATOM 6478 C C . GLY A 1 833 ? -48.964 -19.483 6.789 1.00 81.69 833 GLY A C 1
ATOM 6479 O O . GLY A 1 833 ? -49.413 -19.343 5.650 1.00 81.69 833 GLY A O 1
ATOM 6480 N N . GLN A 1 834 ? -48.681 -18.424 7.559 1.00 81.94 834 GLN A N 1
ATOM 6481 C CA . GLN A 1 834 ? -48.835 -17.042 7.083 1.00 81.94 834 GLN A CA 1
ATOM 6482 C C . GLN A 1 834 ? -47.924 -16.731 5.883 1.00 81.94 834 GLN A C 1
ATOM 6484 O O . GLN A 1 834 ? -48.373 -16.112 4.915 1.00 81.94 834 GLN A O 1
ATOM 6489 N N . LEU A 1 835 ? -46.671 -17.197 5.903 1.00 81.88 835 LEU A N 1
ATOM 6490 C CA . LEU A 1 835 ? -45.730 -17.008 4.795 1.00 81.88 835 LEU A CA 1
ATOM 6491 C C . LEU A 1 835 ? -46.205 -17.756 3.536 1.00 81.88 835 LEU A C 1
ATOM 6493 O O . LEU A 1 835 ? -46.211 -17.181 2.448 1.00 81.88 835 LEU A O 1
ATOM 6497 N N . MET A 1 836 ? -46.709 -18.983 3.673 1.00 78.56 836 MET A N 1
ATOM 6498 C CA . MET A 1 836 ? -47.302 -19.750 2.571 1.00 78.56 836 MET A CA 1
ATOM 6499 C C . MET A 1 836 ? -48.528 -19.051 1.963 1.00 78.56 836 MET A C 1
ATOM 6501 O O . MET A 1 836 ? -48.628 -18.961 0.738 1.00 78.56 836 MET A O 1
ATOM 6505 N N . HIS A 1 837 ? -49.416 -18.480 2.784 1.00 78.81 837 HIS A N 1
ATOM 6506 C CA . HIS A 1 837 ? -50.556 -17.687 2.303 1.00 78.81 837 HIS A CA 1
ATOM 6507 C C . HIS A 1 837 ? -50.156 -16.380 1.591 1.00 78.81 837 HIS A C 1
ATOM 6509 O O . HIS A 1 837 ? -50.960 -15.841 0.831 1.00 78.81 837 HIS A O 1
ATOM 6515 N N . SER A 1 838 ? -48.931 -15.879 1.790 1.00 79.69 838 SER A N 1
ATOM 6516 C CA . SER A 1 838 ? -48.409 -14.698 1.083 1.00 79.69 838 SER A CA 1
ATOM 6517 C C . SER A 1 838 ? -47.909 -14.991 -0.343 1.00 79.69 838 SER A C 1
ATOM 6519 O O . SER A 1 838 ? -47.694 -14.065 -1.130 1.00 79.69 838 SER A O 1
ATOM 6521 N N . LEU A 1 839 ? -47.739 -16.268 -0.710 1.00 78.75 839 LEU A N 1
ATOM 6522 C CA . LEU A 1 839 ? -47.272 -16.664 -2.039 1.00 78.75 839 LEU A CA 1
ATOM 6523 C C . LEU A 1 839 ? -48.349 -16.406 -3.113 1.00 78.75 839 LEU A C 1
ATOM 6525 O O . LEU A 1 839 ? -49.526 -16.701 -2.900 1.00 78.75 839 LEU A O 1
ATOM 6529 N N . PRO A 1 840 ? -47.976 -15.949 -4.326 1.00 75.94 840 PRO A N 1
ATOM 6530 C CA . PRO A 1 840 ? -48.937 -15.759 -5.413 1.00 75.94 840 PRO A CA 1
ATOM 6531 C C . PRO A 1 840 ? -49.592 -17.094 -5.830 1.00 75.94 840 PRO A C 1
ATOM 6533 O O . PRO A 1 840 ? -48.949 -18.144 -5.725 1.00 75.94 840 PRO A O 1
ATOM 6536 N N . PRO A 1 841 ? -50.834 -17.101 -6.349 1.00 66.19 841 PRO A N 1
ATOM 6537 C CA . PRO A 1 841 ? -51.518 -18.330 -6.756 1.00 66.19 841 PRO A CA 1
ATOM 6538 C C . PRO A 1 841 ? -50.853 -19.000 -7.970 1.00 66.19 841 PRO A C 1
ATOM 6540 O O . PRO A 1 841 ? -50.276 -18.337 -8.836 1.00 66.19 841 PRO A O 1
ATOM 6543 N N . ALA A 1 842 ? -50.961 -20.329 -8.056 1.00 58.91 842 ALA A N 1
ATOM 6544 C CA . ALA A 1 842 ? -50.426 -21.106 -9.173 1.00 58.91 842 ALA A CA 1
ATOM 6545 C C . ALA A 1 842 ? -51.183 -20.793 -10.481 1.00 58.91 842 ALA A C 1
ATOM 6547 O O . ALA A 1 842 ? -52.387 -21.016 -10.589 1.00 58.91 842 ALA A O 1
ATOM 6548 N N . GLN A 1 843 ? -50.477 -20.262 -11.485 1.00 54.81 843 GLN A N 1
ATOM 6549 C CA . GLN A 1 843 ? -51.067 -19.875 -12.772 1.00 54.81 843 GLN A CA 1
ATOM 6550 C C . GLN A 1 843 ? -51.115 -21.060 -13.757 1.00 54.81 843 GLN A C 1
ATOM 6552 O O . GLN A 1 843 ? -50.074 -21.682 -13.986 1.00 54.81 843 GLN A O 1
ATOM 6557 N N . PRO A 1 844 ? -52.258 -21.336 -14.421 1.00 46.25 844 PRO A N 1
ATOM 6558 C CA . PRO A 1 844 ? -52.331 -22.328 -15.494 1.00 46.25 844 PRO A CA 1
ATOM 6559 C C . PRO A 1 844 ? -51.393 -21.988 -16.663 1.00 46.25 844 PRO A C 1
ATOM 6561 O O . PRO A 1 844 ? -51.468 -20.905 -17.252 1.00 46.25 844 PRO A O 1
ATOM 6564 N N . GLN A 1 845 ? -50.515 -22.929 -17.016 1.00 50.31 845 GLN A N 1
ATOM 6565 C CA . GLN A 1 845 ? -49.384 -22.698 -17.927 1.00 50.31 845 GLN A CA 1
ATOM 6566 C C . GLN A 1 845 ? -49.803 -22.309 -19.362 1.00 50.31 845 GLN A C 1
ATOM 6568 O O . GLN A 1 845 ? -49.100 -21.550 -20.027 1.00 50.31 845 GLN A O 1
ATOM 6573 N N . THR A 1 846 ? -50.974 -22.752 -19.827 1.00 41.38 846 THR A N 1
ATOM 6574 C CA . THR A 1 846 ? -51.491 -22.476 -21.182 1.00 41.38 846 THR A CA 1
ATOM 6575 C C . THR A 1 846 ? -51.972 -21.036 -21.375 1.00 41.38 846 THR A C 1
ATOM 6577 O O . THR A 1 846 ? -51.686 -20.424 -22.402 1.00 41.38 846 THR A O 1
ATOM 6580 N N . ALA A 1 847 ? -52.651 -20.454 -20.382 1.00 38.41 847 ALA A N 1
ATOM 6581 C CA . ALA A 1 847 ? -53.051 -19.043 -20.415 1.00 38.41 847 ALA A CA 1
ATOM 6582 C C . ALA A 1 847 ? -51.853 -18.103 -20.202 1.00 38.41 847 ALA A C 1
ATOM 6584 O O . ALA A 1 847 ? -51.853 -16.969 -20.690 1.00 38.41 847 ALA A O 1
ATOM 6585 N N . ALA A 1 848 ? -50.821 -18.585 -19.501 1.00 40.00 848 ALA A N 1
ATOM 6586 C CA . ALA A 1 848 ? -49.572 -17.864 -19.348 1.00 40.00 848 ALA A CA 1
ATOM 6587 C C . ALA A 1 848 ? -48.894 -17.650 -20.709 1.00 40.00 848 ALA A C 1
ATOM 6589 O O . ALA A 1 848 ? -48.635 -16.503 -21.039 1.00 40.00 848 ALA A O 1
ATOM 6590 N N . PHE A 1 849 ? -48.675 -18.690 -21.524 1.00 41.69 849 PHE A N 1
ATOM 6591 C CA . PHE A 1 849 ? -47.858 -18.602 -22.750 1.00 41.69 849 PHE A CA 1
ATOM 6592 C C . PHE A 1 849 ? -48.262 -17.456 -23.706 1.00 41.69 849 PHE A C 1
ATOM 6594 O O . PHE A 1 849 ? -47.407 -16.683 -24.124 1.00 41.69 849 PHE A O 1
ATOM 6601 N N . ASN A 1 850 ? -49.561 -17.253 -23.967 1.00 34.78 850 ASN A N 1
ATOM 6602 C CA . ASN A 1 850 ? -50.034 -16.274 -24.966 1.00 34.78 850 ASN A CA 1
ATOM 6603 C C . ASN A 1 850 ? -50.271 -14.842 -24.445 1.00 34.78 850 ASN A C 1
ATOM 6605 O O . ASN A 1 850 ? -50.400 -13.921 -25.247 1.00 34.78 850 ASN A O 1
ATOM 6609 N N . ARG A 1 851 ? -50.343 -14.619 -23.123 1.00 38.84 851 ARG A N 1
ATOM 6610 C CA . ARG A 1 851 ? -50.218 -13.257 -22.550 1.00 38.84 851 ARG A CA 1
ATOM 6611 C C . ARG A 1 851 ? -48.788 -12.935 -22.157 1.00 38.84 851 ARG A C 1
ATOM 6613 O O . ARG A 1 851 ? -48.413 -11.767 -22.111 1.00 38.84 851 ARG A O 1
ATOM 6620 N N . ARG A 1 852 ? -48.002 -13.967 -21.864 1.00 37.47 852 ARG A N 1
ATOM 6621 C CA . ARG A 1 852 ? -46.590 -13.834 -21.589 1.00 37.47 852 ARG A CA 1
ATOM 6622 C C . ARG A 1 852 ? -45.768 -13.686 -22.861 1.00 37.47 852 ARG A C 1
ATOM 6624 O O . ARG A 1 852 ? -44.797 -12.990 -22.728 1.00 37.47 852 ARG A O 1
ATOM 6631 N N . SER A 1 853 ? -46.106 -14.159 -24.060 1.00 36.22 853 SER A N 1
ATOM 6632 C CA . SER A 1 853 ? -45.299 -13.844 -25.264 1.00 36.22 853 SER A CA 1
ATOM 6633 C C . SER A 1 853 ? -45.006 -12.335 -25.387 1.00 36.22 853 SER A C 1
ATOM 6635 O O . SER A 1 853 ? -43.874 -11.901 -25.200 1.00 36.22 853 SER A O 1
ATOM 6637 N N . ASN A 1 854 ? -46.049 -11.506 -25.469 1.00 35.44 854 ASN A N 1
ATOM 6638 C CA . ASN A 1 854 ? -45.926 -10.043 -25.554 1.00 35.44 854 ASN A CA 1
ATOM 6639 C C . ASN A 1 854 ? -45.441 -9.339 -24.261 1.00 35.44 854 ASN A C 1
ATOM 6641 O O . ASN A 1 854 ? -45.345 -8.112 -24.250 1.00 35.44 854 ASN A O 1
ATOM 6645 N N . MET A 1 855 ? -45.182 -10.058 -23.159 1.00 36.31 855 MET A N 1
ATOM 6646 C CA . MET A 1 855 ? -44.803 -9.445 -21.872 1.00 36.31 855 MET A CA 1
ATOM 6647 C C . MET A 1 855 ? -43.561 -10.063 -21.211 1.00 36.31 855 MET A C 1
ATOM 6649 O O . MET A 1 855 ? -42.853 -9.353 -20.519 1.00 36.31 855 MET A O 1
ATOM 6653 N N . GLN A 1 856 ? -43.218 -11.320 -21.495 1.00 36.28 856 GLN A N 1
ATOM 6654 C CA . GLN A 1 856 ? -41.882 -11.919 -21.420 1.00 36.28 856 GLN A CA 1
ATOM 6655 C C . GLN A 1 856 ? -40.987 -11.299 -22.495 1.00 36.28 856 GLN A C 1
ATOM 6657 O O . GLN A 1 856 ? -39.862 -10.955 -22.167 1.00 36.28 856 GLN A O 1
ATOM 6662 N N . ASP A 1 857 ? -41.450 -10.997 -23.708 1.00 37.25 857 ASP A N 1
ATOM 6663 C CA . ASP A 1 857 ? -40.586 -10.260 -24.651 1.00 37.25 857 ASP A CA 1
ATOM 6664 C C . ASP A 1 857 ? -40.177 -8.870 -24.117 1.00 37.25 857 ASP A C 1
ATOM 6666 O O . ASP A 1 857 ? -39.195 -8.293 -24.572 1.00 37.25 857 ASP A O 1
ATOM 6670 N N . VAL A 1 858 ? -40.849 -8.366 -23.070 1.00 39.25 858 VAL A N 1
ATOM 6671 C CA . VAL A 1 858 ? -40.448 -7.174 -22.306 1.00 39.25 858 VAL A CA 1
ATOM 6672 C C . VAL A 1 858 ? -39.802 -7.514 -20.950 1.00 39.25 858 VAL A C 1
ATOM 6674 O O . VAL A 1 858 ? -38.810 -6.892 -20.581 1.00 39.25 858 VAL A O 1
ATOM 6677 N N . ASP A 1 859 ? -40.304 -8.489 -20.190 1.00 38.34 859 ASP A N 1
ATOM 6678 C CA . ASP A 1 859 ? -39.848 -8.812 -18.826 1.00 38.34 859 ASP A CA 1
ATOM 6679 C C . ASP A 1 859 ? -38.852 -9.978 -18.760 1.00 38.34 859 ASP A C 1
ATOM 6681 O O . ASP A 1 859 ? -38.031 -9.997 -17.853 1.00 38.34 859 ASP A O 1
ATOM 6685 N N . VAL A 1 860 ? -38.830 -10.889 -19.735 1.00 38.56 860 VAL A N 1
ATOM 6686 C CA . VAL A 1 860 ? -37.654 -11.709 -20.085 1.00 38.56 860 VAL A CA 1
ATOM 6687 C C . VAL A 1 860 ? -36.645 -10.874 -20.860 1.00 38.56 860 VAL A C 1
ATOM 6689 O O . VAL A 1 860 ? -35.471 -11.075 -20.609 1.00 38.56 860 VAL A O 1
ATOM 6692 N N . ALA A 1 861 ? -37.008 -9.846 -21.637 1.00 35.75 861 ALA A N 1
ATOM 6693 C CA . ALA A 1 861 ? -35.997 -8.860 -22.043 1.00 35.75 861 ALA A CA 1
ATOM 6694 C C . ALA A 1 861 ? -35.400 -8.142 -20.818 1.00 35.75 861 ALA A C 1
ATOM 6696 O O . ALA A 1 861 ? -34.184 -8.102 -20.687 1.00 35.75 861 ALA A O 1
ATOM 6697 N N . LYS A 1 862 ? -36.195 -7.676 -19.841 1.00 39.53 862 LYS A N 1
ATOM 6698 C CA . LYS A 1 862 ? -35.665 -7.092 -18.588 1.00 39.53 862 LYS A CA 1
ATOM 6699 C C . LYS A 1 862 ? -35.005 -8.109 -17.654 1.00 39.53 862 LYS A C 1
ATOM 6701 O O . LYS A 1 862 ? -34.107 -7.708 -16.925 1.00 39.53 862 LYS A O 1
ATOM 6706 N N . GLN A 1 863 ? -35.405 -9.382 -17.617 1.00 36.12 863 GLN A N 1
ATOM 6707 C CA . GLN A 1 863 ? -34.761 -10.417 -16.791 1.00 36.12 863 GLN A CA 1
ATOM 6708 C C . GLN A 1 863 ? -33.508 -10.969 -17.461 1.00 36.12 863 GLN A C 1
ATOM 6710 O O . GLN A 1 863 ? -32.519 -11.173 -16.771 1.00 36.12 863 GLN A O 1
ATOM 6715 N N . ALA A 1 864 ? -33.497 -11.143 -18.781 1.00 37.56 864 ALA A N 1
ATOM 6716 C CA . ALA A 1 864 ? -32.299 -11.423 -19.556 1.00 37.56 864 ALA A CA 1
ATOM 6717 C C . ALA A 1 864 ? -31.358 -10.226 -19.502 1.00 37.56 864 ALA A C 1
ATOM 6719 O O . ALA A 1 864 ? -30.189 -10.444 -19.265 1.00 37.56 864 ALA A O 1
ATOM 6720 N N . GLN A 1 865 ? -31.832 -8.978 -19.574 1.00 38.53 865 GLN A N 1
ATOM 6721 C CA . GLN A 1 865 ? -31.010 -7.774 -19.400 1.00 38.53 865 GLN A CA 1
ATOM 6722 C C . GLN A 1 865 ? -30.635 -7.522 -17.930 1.00 38.53 865 GLN A C 1
ATOM 6724 O O . GLN A 1 865 ? -29.577 -6.959 -17.685 1.00 38.53 865 GLN A O 1
ATOM 6729 N N . LYS A 1 866 ? -31.405 -7.984 -16.932 1.00 40.12 866 LYS A N 1
ATOM 6730 C CA . LYS A 1 866 ? -30.951 -8.073 -15.529 1.00 40.12 866 LYS A CA 1
ATOM 6731 C C . LYS A 1 866 ? -29.918 -9.180 -15.359 1.00 40.12 866 LYS A C 1
ATOM 6733 O O . LYS A 1 866 ? -28.963 -8.949 -14.644 1.00 40.12 866 LYS A O 1
ATOM 6738 N N . ARG A 1 867 ? -30.034 -10.326 -16.037 1.00 40.59 867 ARG A N 1
ATOM 6739 C CA . ARG A 1 867 ? -29.021 -11.399 -16.069 1.00 40.59 867 ARG A CA 1
ATOM 6740 C C . ARG A 1 867 ? -27.815 -11.018 -16.932 1.00 40.59 867 ARG A C 1
ATOM 6742 O O . ARG A 1 867 ? -26.725 -11.449 -16.610 1.00 40.59 867 ARG A O 1
ATOM 6749 N N . LEU A 1 868 ? -27.950 -10.130 -17.917 1.00 40.72 868 LEU A N 1
ATOM 6750 C CA . LEU A 1 868 ? -26.862 -9.527 -18.692 1.00 40.72 868 LEU A CA 1
ATOM 6751 C C . LEU A 1 868 ? -26.216 -8.384 -17.909 1.00 40.72 868 LEU A C 1
ATOM 6753 O O . LEU A 1 868 ? -25.021 -8.189 -18.021 1.00 40.72 868 LEU A O 1
ATOM 6757 N N . LYS A 1 869 ? -26.974 -7.687 -17.053 1.00 39.19 869 LYS A N 1
ATOM 6758 C CA . LYS A 1 869 ? -26.462 -6.778 -16.018 1.00 39.19 869 LYS A CA 1
ATOM 6759 C C . LYS A 1 869 ? -26.001 -7.506 -14.751 1.00 39.19 869 LYS A C 1
ATOM 6761 O O . LYS A 1 869 ? -25.358 -6.855 -13.955 1.00 39.19 869 LYS A O 1
ATOM 6766 N N . ARG A 1 870 ? -26.278 -8.806 -14.548 1.00 39.75 870 ARG A N 1
ATOM 6767 C CA . ARG A 1 870 ? -25.804 -9.619 -13.401 1.00 39.75 870 ARG A CA 1
ATOM 6768 C C . ARG A 1 870 ? -24.587 -10.441 -13.794 1.00 39.75 870 ARG A C 1
ATOM 6770 O O . ARG A 1 870 ? -23.558 -10.254 -13.177 1.00 39.75 870 ARG A O 1
ATOM 6777 N N . ARG A 1 871 ? -24.622 -11.188 -14.903 1.00 40.31 871 ARG A N 1
ATOM 6778 C CA . ARG A 1 871 ? -23.412 -11.632 -15.622 1.00 40.31 871 ARG A CA 1
ATOM 6779 C C . ARG A 1 871 ? -22.537 -10.437 -15.987 1.00 40.31 871 ARG A C 1
ATOM 6781 O O . ARG A 1 871 ? -21.336 -10.553 -15.892 1.00 40.31 871 ARG A O 1
ATOM 6788 N N . GLY A 1 872 ? -23.111 -9.284 -16.328 1.00 36.34 872 GLY A N 1
ATOM 6789 C CA . GLY A 1 872 ? -22.386 -8.028 -16.559 1.00 36.34 872 GLY A CA 1
ATOM 6790 C C . GLY A 1 872 ? -22.008 -7.252 -15.299 1.00 36.34 872 GLY A C 1
ATOM 6791 O O . GLY A 1 872 ? -21.172 -6.370 -15.409 1.00 36.34 872 GLY A O 1
ATOM 6792 N N . TYR A 1 873 ? -22.567 -7.571 -14.125 1.00 41.72 873 TYR A N 1
ATOM 6793 C CA . TYR A 1 873 ? -22.131 -7.050 -12.819 1.00 41.72 873 TYR A CA 1
ATOM 6794 C C . TYR A 1 873 ? -21.108 -7.971 -12.161 1.00 41.72 873 TYR A C 1
ATOM 6796 O O . TYR A 1 873 ? -20.291 -7.467 -11.422 1.00 41.72 873 TYR A O 1
ATOM 6804 N N . ILE A 1 874 ? -21.123 -9.274 -12.466 1.00 42.91 874 ILE A N 1
ATOM 6805 C CA . ILE A 1 874 ? -20.151 -10.299 -12.057 1.00 42.91 874 ILE A CA 1
ATOM 6806 C C . ILE A 1 874 ? -18.948 -10.286 -13.006 1.00 42.91 874 ILE A C 1
ATOM 6808 O O . ILE A 1 874 ? -17.817 -10.298 -12.531 1.00 42.91 874 ILE A O 1
ATOM 6812 N N . ARG A 1 875 ? -19.168 -10.094 -14.321 1.00 40.72 875 ARG A N 1
ATOM 6813 C CA . ARG A 1 875 ? -18.148 -9.557 -15.234 1.00 40.72 875 ARG A CA 1
ATOM 6814 C C . ARG A 1 875 ? -17.685 -8.217 -14.686 1.00 40.72 875 ARG A C 1
ATOM 6816 O O . ARG A 1 875 ? -16.574 -8.202 -14.217 1.00 40.72 875 ARG A O 1
ATOM 6823 N N . LYS A 1 876 ? -18.497 -7.166 -14.501 1.00 40.19 876 LYS A N 1
ATOM 6824 C CA . LYS A 1 876 ? -18.049 -5.963 -13.747 1.00 40.19 876 LYS A CA 1
ATOM 6825 C C . LYS A 1 876 ? -17.702 -6.179 -12.251 1.00 40.19 876 LYS A C 1
ATOM 6827 O O . LYS A 1 876 ? -17.523 -5.184 -11.570 1.00 40.19 876 LYS A O 1
ATOM 6832 N N . MET A 1 877 ? -17.550 -7.399 -11.728 1.00 42.84 877 MET A N 1
ATOM 6833 C CA . MET A 1 877 ? -16.995 -7.641 -10.388 1.00 42.84 877 MET A CA 1
ATOM 6834 C C . MET A 1 877 ? -15.596 -8.214 -10.537 1.00 42.84 877 MET A C 1
ATOM 6836 O O . MET A 1 877 ? -14.675 -7.577 -10.078 1.00 42.84 877 MET A O 1
ATOM 6840 N N . MET A 1 878 ? -15.408 -9.309 -11.281 1.00 40.34 878 MET A N 1
ATOM 6841 C CA . MET A 1 878 ? -14.071 -9.822 -11.631 1.00 40.34 878 MET A CA 1
ATOM 6842 C C . MET A 1 878 ? -13.319 -8.872 -12.566 1.00 40.34 878 MET A C 1
ATOM 6844 O O . MET A 1 878 ? -12.161 -8.534 -12.342 1.00 40.34 878 MET A O 1
ATOM 6848 N N . GLN A 1 879 ? -14.018 -8.379 -13.587 1.00 40.44 879 GLN A N 1
ATOM 6849 C CA . GLN A 1 879 ? -13.583 -7.264 -14.408 1.00 40.44 879 GLN A CA 1
ATOM 6850 C C . GLN A 1 879 ? -13.442 -6.032 -13.522 1.00 40.44 879 GLN A C 1
ATOM 6852 O O . GLN A 1 879 ? -12.307 -5.678 -13.354 1.00 40.44 879 GLN A O 1
ATOM 6857 N N . GLN A 1 880 ? -14.421 -5.424 -12.825 1.00 41.38 880 GLN A N 1
ATOM 6858 C CA . GLN A 1 880 ? -14.087 -4.293 -11.906 1.00 41.38 880 GLN A CA 1
ATOM 6859 C C . GLN A 1 880 ? -13.435 -4.695 -10.558 1.00 41.38 880 GLN A C 1
ATOM 6861 O O . GLN A 1 880 ? -13.626 -4.019 -9.547 1.00 41.38 880 GLN A O 1
ATOM 6866 N N . TYR A 1 881 ? -12.614 -5.745 -10.600 1.00 43.84 881 TYR A N 1
ATOM 6867 C CA . TYR A 1 881 ? -11.468 -6.026 -9.742 1.00 43.84 881 TYR A CA 1
ATOM 6868 C C . TYR A 1 881 ? -10.205 -5.814 -10.598 1.00 43.84 881 TYR A C 1
ATOM 6870 O O . TYR A 1 881 ? -9.562 -4.785 -10.439 1.00 43.84 881 TYR A O 1
ATOM 6878 N N . ARG A 1 882 ? -10.005 -6.604 -11.671 1.00 42.81 882 ARG A N 1
ATOM 6879 C CA . ARG A 1 882 ? -8.912 -6.461 -12.677 1.00 42.81 882 ARG A CA 1
ATOM 6880 C C . ARG A 1 882 ? -8.944 -5.197 -13.549 1.00 42.81 882 ARG A C 1
ATOM 6882 O O . ARG A 1 882 ? -8.004 -4.872 -14.248 1.00 42.81 882 ARG A O 1
ATOM 6889 N N . GLN A 1 883 ? -10.053 -4.484 -13.513 1.00 41.19 883 GLN A N 1
ATOM 6890 C CA . GLN A 1 883 ? -10.476 -3.231 -14.149 1.00 41.19 883 GLN A CA 1
ATOM 6891 C C . GLN A 1 883 ? -11.056 -2.313 -13.054 1.00 41.19 883 GLN A C 1
ATOM 6893 O O . GLN A 1 883 ? -11.618 -1.268 -13.347 1.00 41.19 883 GLN A O 1
ATOM 6898 N N . LYS A 1 884 ? -10.923 -2.674 -11.771 1.00 45.59 884 LYS A N 1
ATOM 6899 C CA . LYS A 1 884 ? -10.541 -1.675 -10.779 1.00 45.59 884 LYS A CA 1
ATOM 6900 C C . LYS A 1 884 ? -9.069 -1.400 -11.037 1.00 45.59 884 LYS A C 1
ATOM 6902 O O . LYS A 1 884 ? -8.801 -0.357 -11.587 1.00 45.59 884 LYS A O 1
ATOM 6907 N N . GLU A 1 885 ? -8.198 -2.396 -10.894 1.00 47.88 885 GLU A N 1
ATOM 6908 C CA . GLU A 1 885 ? -6.759 -2.357 -11.188 1.00 47.88 885 GLU A CA 1
ATOM 6909 C C . GLU A 1 885 ? -6.472 -1.751 -12.573 1.00 47.88 885 GLU A C 1
ATOM 6911 O O . GLU A 1 885 ? -5.867 -0.689 -12.645 1.00 47.88 885 GLU A O 1
ATOM 6916 N N . LYS A 1 886 ? -7.012 -2.289 -13.678 1.00 50.09 886 LYS A N 1
ATOM 6917 C CA . LYS A 1 886 ? -6.804 -1.706 -15.020 1.00 50.09 886 LYS A CA 1
ATOM 6918 C C . LYS A 1 886 ? -7.520 -0.374 -15.270 1.00 50.09 886 LYS A C 1
ATOM 6920 O O . LYS A 1 886 ? -7.001 0.408 -16.052 1.00 50.09 886 LYS A O 1
ATOM 6925 N N . MET A 1 887 ? -8.654 -0.046 -14.628 1.00 44.97 887 MET A N 1
ATOM 6926 C CA . MET A 1 887 ? -9.138 1.352 -14.668 1.00 44.97 887 MET A CA 1
ATOM 6927 C C . MET A 1 887 ? -8.436 2.236 -13.652 1.00 44.97 887 MET A C 1
ATOM 6929 O O . MET A 1 887 ? -8.623 3.426 -13.747 1.00 44.97 887 MET A O 1
ATOM 6933 N N . GLU A 1 888 ? -7.654 1.731 -12.710 1.00 48.41 888 GLU A N 1
ATOM 6934 C CA . GLU A 1 888 ? -6.896 2.515 -11.739 1.00 48.41 888 GLU A CA 1
ATOM 6935 C C . GLU A 1 888 ? -5.526 2.824 -12.334 1.00 48.41 888 GLU A C 1
ATOM 6937 O O . GLU A 1 888 ? -5.126 3.974 -12.302 1.00 48.41 888 GLU A O 1
ATOM 6942 N N . VAL A 1 889 ? -4.910 1.881 -13.052 1.00 52.06 889 VAL A N 1
ATOM 6943 C CA . VAL A 1 889 ? -3.813 2.123 -13.998 1.00 52.06 889 VAL A CA 1
ATOM 6944 C C . VAL A 1 889 ? -4.262 3.066 -15.115 1.00 52.06 889 VAL A C 1
ATOM 6946 O O . VAL A 1 889 ? -3.664 4.124 -15.262 1.00 52.06 889 VAL A O 1
ATOM 6949 N N . VAL A 1 890 ? -5.349 2.778 -15.847 1.00 61.09 890 VAL A N 1
ATOM 6950 C CA . VAL A 1 890 ? -5.816 3.667 -16.932 1.00 61.09 890 VAL A CA 1
ATOM 6951 C C . VAL A 1 890 ? -6.380 4.991 -16.403 1.00 61.09 890 VAL A C 1
ATOM 6953 O O . VAL A 1 890 ? -6.239 5.991 -17.089 1.00 61.09 890 VAL A O 1
ATOM 6956 N N . PHE A 1 891 ? -6.943 5.068 -15.191 1.00 58.62 891 PHE A N 1
ATOM 6957 C CA . PHE A 1 891 ? -7.293 6.348 -14.553 1.00 58.62 891 PHE A CA 1
ATOM 6958 C C . PHE A 1 891 ? -6.047 7.076 -14.087 1.00 58.62 891 PHE A C 1
ATOM 6960 O O . PHE A 1 891 ? -6.007 8.274 -14.261 1.00 58.62 891 PHE A O 1
ATOM 6967 N N . LEU A 1 892 ? -5.020 6.423 -13.540 1.00 52.91 892 LEU A N 1
ATOM 6968 C CA . LEU A 1 892 ? -3.769 7.085 -13.154 1.00 52.91 892 LEU A CA 1
ATOM 6969 C C . LEU A 1 892 ? -2.963 7.533 -14.379 1.00 52.91 892 LEU A C 1
ATOM 6971 O O . LEU A 1 892 ? -2.350 8.589 -14.315 1.00 52.91 892 LEU A O 1
ATOM 6975 N N . GLN A 1 893 ? -3.024 6.806 -15.496 1.00 52.88 893 GLN A N 1
ATOM 6976 C CA . GLN A 1 893 ? -2.458 7.199 -16.789 1.00 52.88 893 GLN A CA 1
ATOM 6977 C C . GLN A 1 893 ? -3.284 8.313 -17.438 1.00 52.88 893 GLN A C 1
ATOM 6979 O O . GLN A 1 893 ? -2.737 9.369 -17.727 1.00 52.88 893 GLN A O 1
ATOM 6984 N N . SER A 1 894 ? -4.608 8.165 -17.568 1.00 58.75 894 SER A N 1
ATOM 6985 C CA . SER A 1 894 ? -5.470 9.223 -18.113 1.00 58.75 894 SER A CA 1
ATOM 6986 C C . SER A 1 894 ? -5.567 10.432 -17.186 1.00 58.75 894 SER A C 1
ATOM 6988 O O . SER A 1 894 ? -5.972 11.493 -17.631 1.00 58.75 894 SER A O 1
ATOM 6990 N N . GLN A 1 895 ? -5.226 10.301 -15.902 1.00 46.69 895 GLN A N 1
ATOM 6991 C CA . GLN A 1 895 ? -5.096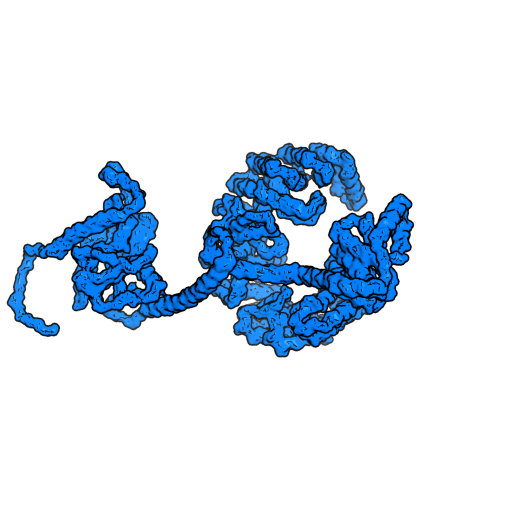 11.389 -14.932 1.00 46.69 895 GLN A CA 1
ATOM 6992 C C . GLN A 1 895 ? -3.665 11.902 -14.830 1.00 46.69 895 GLN A C 1
ATOM 6994 O O . GLN A 1 895 ? -3.497 13.010 -14.350 1.00 46.69 895 GLN A O 1
ATOM 6999 N N . ALA A 1 896 ? -2.651 11.182 -15.310 1.00 53.66 896 ALA A N 1
ATOM 7000 C CA . ALA A 1 896 ? -1.362 11.776 -15.639 1.00 53.66 896 ALA A CA 1
ATOM 7001 C C . ALA A 1 896 ? -1.537 12.637 -16.896 1.00 53.66 896 ALA A C 1
ATOM 7003 O O . ALA A 1 896 ? -1.348 13.843 -16.815 1.00 53.66 896 ALA A O 1
ATOM 7004 N N . GLU A 1 897 ? -2.076 12.081 -17.987 1.00 60.75 897 GLU A N 1
ATOM 7005 C CA . GLU A 1 897 ? -2.441 12.834 -19.193 1.00 60.75 897 GLU A CA 1
ATOM 7006 C C . GLU A 1 897 ? -3.405 13.988 -18.885 1.00 60.75 897 GLU A C 1
ATOM 7008 O O . GLU A 1 897 ? -3.166 15.105 -19.336 1.00 60.75 897 GLU A O 1
ATOM 7013 N N . GLN A 1 898 ? -4.468 13.774 -18.093 1.00 55.44 898 GLN A N 1
ATOM 7014 C CA . GLN A 1 898 ? -5.361 14.864 -17.683 1.00 55.44 898 GLN A CA 1
ATOM 7015 C C . GLN A 1 898 ? -4.705 15.821 -16.696 1.00 55.44 898 GLN A C 1
ATOM 7017 O O . GLN A 1 898 ? -5.022 16.991 -16.801 1.00 55.44 898 GLN A O 1
ATOM 7022 N N . LEU A 1 899 ? -3.810 15.424 -15.784 1.00 48.53 899 LEU A N 1
ATOM 7023 C CA . LEU A 1 899 ? -3.091 16.400 -14.950 1.00 48.53 899 LEU A CA 1
ATOM 7024 C C . LEU A 1 899 ? -2.036 17.162 -15.753 1.00 48.53 899 LEU A C 1
ATOM 7026 O O . LEU A 1 899 ? -1.765 18.303 -15.418 1.00 48.53 899 LEU A O 1
ATOM 7030 N N . GLU A 1 900 ? -1.496 16.614 -16.839 1.00 50.06 900 GLU A N 1
ATOM 7031 C CA . GLU A 1 900 ? -0.639 17.337 -17.782 1.00 50.06 900 GLU A CA 1
ATOM 7032 C C . GLU A 1 900 ? -1.451 18.264 -18.700 1.00 50.06 900 GLU A C 1
ATOM 7034 O O . GLU A 1 900 ? -1.025 19.387 -18.981 1.00 50.06 900 GLU A O 1
ATOM 7039 N N . LEU A 1 901 ? -2.648 17.848 -19.129 1.00 52.00 901 LEU A N 1
ATOM 7040 C CA . LEU A 1 901 ? -3.626 18.690 -19.831 1.00 52.00 901 LEU A CA 1
ATOM 7041 C C . LEU A 1 901 ? -4.249 19.751 -18.918 1.00 52.00 901 LEU A C 1
ATOM 7043 O O . LEU A 1 901 ? -4.536 20.846 -19.387 1.00 52.00 901 LEU A O 1
ATOM 7047 N N . GLU A 1 902 ? -4.430 19.465 -17.631 1.00 44.56 902 GLU A N 1
ATOM 7048 C CA . GLU A 1 902 ? -4.967 20.371 -16.611 1.00 44.56 902 GLU A CA 1
ATOM 7049 C C . GLU A 1 902 ? -3.873 21.305 -16.087 1.00 44.56 902 GLU A C 1
ATOM 7051 O O . GLU A 1 902 ? -4.144 22.480 -15.884 1.00 44.56 902 GLU A O 1
ATOM 7056 N N . LEU A 1 903 ? -2.612 20.864 -16.009 1.00 40.50 903 LEU A N 1
ATOM 7057 C CA . LEU A 1 903 ? -1.452 21.746 -15.852 1.00 40.50 903 LEU A CA 1
ATOM 7058 C C . LEU A 1 903 ? -1.355 22.698 -17.055 1.00 40.50 903 LEU A C 1
ATOM 7060 O O . LEU A 1 903 ? -1.241 23.904 -16.856 1.00 40.50 903 LEU A O 1
ATOM 7064 N N . LYS A 1 904 ? -1.509 22.201 -18.294 1.00 44.19 904 LYS A N 1
ATOM 7065 C CA . LYS A 1 904 ? -1.613 23.042 -19.504 1.00 44.19 904 LYS A CA 1
ATOM 7066 C C . LYS A 1 904 ? -2.838 23.972 -19.478 1.00 44.19 904 LYS A C 1
ATOM 7068 O O . LYS A 1 904 ? -2.714 25.127 -19.871 1.00 44.19 904 LYS A O 1
ATOM 7073 N N . HIS A 1 905 ? -4.003 23.534 -18.994 1.00 44.91 905 HIS A N 1
ATOM 7074 C CA . HIS A 1 905 ? -5.215 24.368 -18.918 1.00 44.91 905 HIS A CA 1
ATOM 7075 C C . HIS A 1 905 ? -5.151 25.434 -17.813 1.00 44.91 905 HIS A C 1
ATOM 7077 O O . HIS A 1 905 ? -5.563 26.568 -18.053 1.00 44.91 905 HIS A O 1
ATOM 7083 N N . LEU A 1 906 ? -4.611 25.099 -16.636 1.00 38.56 906 LEU A N 1
ATOM 7084 C CA . LEU A 1 906 ? -4.414 26.015 -15.506 1.00 38.56 906 LEU A CA 1
ATOM 7085 C C . LEU A 1 906 ? -3.271 27.008 -15.759 1.00 38.56 906 LEU A C 1
ATOM 7087 O O . LEU A 1 906 ? -3.346 28.139 -15.285 1.00 38.56 906 LEU A O 1
ATOM 7091 N N . LEU A 1 907 ? -2.250 26.619 -16.534 1.00 38.25 907 LEU A N 1
ATOM 7092 C CA . LEU A 1 907 ? -1.279 27.556 -17.106 1.00 38.25 907 LEU A CA 1
ATOM 7093 C C . LEU A 1 907 ? -1.926 28.468 -18.156 1.00 38.25 907 LEU A C 1
ATOM 7095 O O . LEU A 1 907 ? -1.593 29.649 -18.210 1.00 38.25 907 LEU A O 1
ATOM 7099 N N . ASN A 1 908 ? -2.850 27.948 -18.972 1.00 39.41 908 ASN A N 1
ATOM 7100 C CA . ASN A 1 908 ? -3.466 28.731 -20.039 1.00 39.41 908 ASN A CA 1
ATOM 7101 C C . ASN A 1 908 ? -4.442 29.800 -19.522 1.00 39.41 908 ASN A C 1
ATOM 7103 O O . ASN A 1 908 ? -4.246 30.962 -19.876 1.00 39.41 908 ASN A O 1
ATOM 7107 N N . HIS A 1 909 ? -5.476 29.479 -18.725 1.00 39.97 909 HIS A N 1
ATOM 7108 C CA . HIS A 1 909 ? -6.497 30.478 -18.346 1.00 39.97 909 HIS A CA 1
ATOM 7109 C C . HIS A 1 909 ? -7.028 30.431 -16.902 1.00 39.97 909 HIS A C 1
ATOM 7111 O O . HIS A 1 909 ? -7.455 29.407 -16.372 1.00 39.97 909 HIS A O 1
ATOM 7117 N N . HIS A 1 910 ? -7.109 31.634 -16.320 1.00 30.19 910 HIS A N 1
ATOM 7118 C CA . HIS A 1 910 ? -7.938 31.969 -15.162 1.00 30.19 910 HIS A CA 1
ATOM 7119 C C . HIS A 1 910 ? -9.438 31.724 -15.425 1.00 30.19 910 HIS A C 1
ATOM 7121 O O . HIS A 1 910 ? -9.954 32.001 -16.504 1.00 30.19 910 HIS A O 1
ATOM 7127 N N . ASN A 1 911 ? -10.156 31.337 -14.370 1.00 42.31 911 ASN A N 1
ATOM 7128 C CA . ASN A 1 911 ? -11.612 31.496 -14.228 1.00 42.31 911 ASN A CA 1
ATOM 7129 C C . ASN A 1 911 ? -11.889 32.962 -13.787 1.00 42.31 911 ASN A C 1
ATOM 7131 O O . ASN A 1 911 ? -11.048 33.495 -13.053 1.00 42.31 911 ASN A O 1
ATOM 7135 N N . PRO A 1 912 ? -13.004 33.636 -14.161 1.00 39.97 912 PRO A N 1
ATOM 7136 C CA . PRO A 1 912 ? -14.312 33.293 -13.580 1.00 39.97 912 PRO A CA 1
ATOM 7137 C C . PRO A 1 912 ? -15.566 33.507 -14.477 1.00 39.97 912 PRO A C 1
ATOM 7139 O O . PRO A 1 912 ? -15.737 34.574 -15.048 1.00 39.97 912 PRO A O 1
ATOM 7142 N N . LEU A 1 913 ? -16.507 32.547 -14.431 1.00 44.47 913 LEU A N 1
ATOM 7143 C CA . LEU A 1 913 ? -17.988 32.717 -14.344 1.00 44.47 913 LEU A CA 1
ATOM 7144 C C . LEU A 1 913 ? -18.704 33.714 -15.312 1.00 44.47 913 LEU A C 1
ATOM 7146 O O . LEU A 1 913 ? -18.449 34.909 -15.290 1.00 44.47 913 LEU A O 1
ATOM 7150 N N . ALA A 1 914 ? -19.756 33.366 -16.068 1.00 43.31 914 ALA A N 1
ATOM 7151 C CA . ALA A 1 914 ? -20.616 32.174 -16.092 1.00 43.31 914 ALA A CA 1
ATOM 7152 C C . ALA A 1 914 ? -21.222 31.939 -17.505 1.00 43.31 914 ALA A C 1
ATOM 7154 O O . ALA A 1 914 ? -21.049 32.755 -18.405 1.00 43.31 914 ALA A O 1
ATOM 7155 N N . MET A 1 915 ? -21.902 30.802 -17.708 1.00 48.69 915 MET A N 1
ATOM 7156 C CA . MET A 1 915 ? -22.195 30.214 -19.033 1.00 48.69 915 MET A CA 1
ATOM 7157 C C . MET A 1 915 ? -23.025 31.085 -20.002 1.00 48.69 915 MET A C 1
ATOM 7159 O O . MET A 1 915 ? -24.015 31.702 -19.612 1.00 48.69 915 MET A O 1
ATOM 7163 N N . LEU A 1 916 ? -22.659 31.031 -21.292 1.00 38.28 916 LEU A N 1
ATOM 7164 C CA . LEU A 1 916 ? -23.238 31.815 -22.395 1.00 38.28 916 LEU A CA 1
ATOM 7165 C C . LEU A 1 916 ? -24.152 30.985 -23.338 1.00 38.28 916 LEU A C 1
ATOM 7167 O O . LEU A 1 916 ? -24.101 29.752 -23.321 1.00 38.28 916 LEU A O 1
ATOM 7171 N N . PRO A 1 917 ? -25.009 31.624 -24.168 1.00 48.56 917 PRO A N 1
ATOM 7172 C CA . PRO A 1 917 ? -25.992 30.940 -25.019 1.00 48.56 917 PRO A CA 1
ATOM 7173 C C . PRO A 1 917 ? -25.379 30.119 -26.162 1.00 48.56 917 PRO A C 1
ATOM 7175 O O . PRO A 1 917 ? -24.342 30.468 -26.712 1.00 48.56 917 PRO A O 1
ATOM 7178 N N . TRP A 1 918 ? -26.076 29.081 -26.637 1.00 48.06 918 TRP A N 1
ATOM 7179 C CA . TRP A 1 918 ? -25.512 28.107 -27.591 1.00 48.06 918 TRP A CA 1
ATOM 7180 C C . TRP A 1 918 ? -25.088 28.670 -28.966 1.00 48.06 918 TRP A C 1
ATOM 7182 O O . TRP A 1 918 ? -24.271 28.061 -29.649 1.00 48.06 918 TRP A O 1
ATOM 7192 N N . LYS A 1 919 ? -25.578 29.852 -29.372 1.00 42.19 919 LYS A N 1
ATOM 7193 C CA . LYS A 1 919 ? -25.066 30.571 -30.558 1.00 42.19 919 LYS A CA 1
ATOM 7194 C C . LYS A 1 919 ? -23.705 31.225 -30.290 1.00 42.19 919 LYS A C 1
ATOM 7196 O O . LYS A 1 919 ? -22.851 31.225 -31.170 1.00 42.19 919 LYS A O 1
ATOM 7201 N N . GLU A 1 920 ? -23.509 31.756 -29.088 1.00 43.16 920 GLU A N 1
ATOM 7202 C CA . GLU A 1 920 ? -22.216 32.261 -28.623 1.00 43.16 920 GLU A CA 1
ATOM 7203 C C . GLU A 1 920 ? -21.267 31.107 -28.312 1.00 43.16 920 GLU A C 1
ATOM 7205 O O . GLU A 1 920 ? -20.096 31.235 -28.620 1.00 43.16 920 GLU A O 1
ATOM 7210 N N . VAL A 1 921 ? -21.748 29.947 -27.846 1.00 51.00 921 VAL A N 1
ATOM 7211 C CA . VAL A 1 921 ? -20.908 28.739 -27.743 1.00 51.00 921 VAL A CA 1
ATOM 7212 C C . VAL A 1 921 ? -20.533 28.193 -29.124 1.00 51.00 921 VAL A C 1
ATOM 7214 O O . VAL A 1 921 ? -19.394 27.804 -29.315 1.00 51.00 921 VAL A O 1
ATOM 7217 N N . ALA A 1 922 ? -21.418 28.213 -30.126 1.00 48.19 922 ALA A N 1
ATOM 7218 C CA . ALA A 1 922 ? -21.042 27.832 -31.493 1.00 48.19 922 ALA A CA 1
ATOM 7219 C C . ALA A 1 922 ? -20.027 28.810 -32.118 1.00 48.19 922 ALA A C 1
ATOM 7221 O O . ALA A 1 922 ? -19.099 28.378 -32.798 1.00 48.19 922 ALA A O 1
ATOM 7222 N N . ALA A 1 923 ? -20.176 30.116 -31.864 1.00 49.94 923 ALA A N 1
ATOM 7223 C CA . ALA A 1 923 ? -19.196 31.120 -32.269 1.00 49.94 923 ALA A CA 1
ATOM 7224 C C . ALA A 1 923 ? -17.869 30.948 -31.513 1.00 49.94 923 ALA A C 1
ATOM 7226 O O . ALA A 1 923 ? -16.823 30.924 -32.148 1.00 49.94 923 ALA A O 1
ATOM 7227 N N . ALA A 1 924 ? -17.914 30.737 -30.195 1.00 46.06 924 ALA A N 1
ATOM 7228 C CA . ALA A 1 924 ? -16.751 30.470 -29.359 1.00 46.06 924 ALA A CA 1
ATOM 7229 C C . ALA A 1 924 ? -16.062 29.160 -29.742 1.00 46.06 924 ALA A C 1
ATOM 7231 O O . ALA A 1 924 ? -14.851 29.133 -29.741 1.00 46.06 924 ALA A O 1
ATOM 7232 N N . LEU A 1 925 ? -16.779 28.113 -30.162 1.00 52.59 925 LEU A N 1
ATOM 7233 C CA . LEU A 1 925 ? -16.178 26.864 -30.639 1.00 52.59 925 LEU A CA 1
ATOM 7234 C C . LEU A 1 925 ? -15.503 27.012 -32.011 1.00 52.59 925 LEU A C 1
ATOM 7236 O O . LEU A 1 925 ? -14.489 26.359 -32.243 1.00 52.59 925 LEU A O 1
ATOM 7240 N N . ASP A 1 926 ? -16.005 27.858 -32.921 1.00 52.66 926 ASP A N 1
ATOM 7241 C CA . ASP A 1 926 ? -15.262 28.161 -34.157 1.00 52.66 926 ASP A CA 1
ATOM 7242 C C . ASP A 1 926 ? -14.113 29.157 -33.904 1.00 52.66 926 ASP A C 1
ATOM 7244 O O . ASP A 1 926 ? -13.057 29.028 -34.518 1.00 52.66 926 ASP A O 1
ATOM 7248 N N . THR A 1 927 ? -14.253 30.078 -32.942 1.00 56.94 927 THR A N 1
ATOM 7249 C CA . THR A 1 927 ? -13.153 30.926 -32.454 1.00 56.94 927 THR A CA 1
ATOM 7250 C C . THR A 1 927 ? -12.073 30.100 -31.754 1.00 56.94 927 THR A C 1
ATOM 7252 O O . THR A 1 927 ? -10.911 30.272 -32.088 1.00 56.94 927 THR A O 1
ATOM 7255 N N . ASP A 1 928 ? -12.425 29.157 -30.880 1.00 53.56 928 ASP A N 1
ATOM 7256 C CA . ASP A 1 928 ? -11.526 28.213 -30.202 1.00 53.56 928 ASP A CA 1
ATOM 7257 C C . ASP A 1 928 ? -10.892 27.251 -31.200 1.00 53.56 928 ASP A C 1
ATOM 7259 O O . ASP A 1 928 ? -9.728 26.907 -31.064 1.00 53.56 928 ASP A O 1
ATOM 7263 N N . LYS A 1 929 ? -11.607 26.845 -32.253 1.00 60.31 929 LYS A N 1
ATOM 7264 C CA . LYS A 1 929 ? -11.033 26.073 -33.360 1.00 60.31 929 LYS A CA 1
ATOM 7265 C C . LYS A 1 929 ? -10.020 26.899 -34.153 1.00 60.31 929 LYS A C 1
ATOM 7267 O O . LYS A 1 929 ? -8.940 26.394 -34.446 1.00 60.31 929 LYS A O 1
ATOM 7272 N N . GLN A 1 930 ? -10.324 28.155 -34.484 1.00 58.94 930 GLN A N 1
ATOM 7273 C CA . GLN A 1 930 ? -9.364 29.050 -35.142 1.00 58.94 930 GLN A CA 1
ATOM 7274 C C . GLN A 1 930 ? -8.190 29.403 -34.211 1.00 58.94 930 GLN A C 1
ATOM 7276 O O . GLN A 1 930 ? -7.053 29.467 -34.672 1.00 58.94 930 GLN A O 1
ATOM 7281 N N . LEU A 1 931 ? -8.425 29.530 -32.903 1.00 56.88 931 LEU A N 1
ATOM 7282 C CA . LEU A 1 931 ? -7.412 29.743 -31.872 1.00 56.88 931 LEU A CA 1
ATOM 7283 C C . LEU A 1 931 ? -6.541 28.501 -31.670 1.00 56.88 931 LEU A C 1
ATOM 7285 O O . LEU A 1 931 ? -5.332 28.644 -31.614 1.00 56.88 931 LEU A O 1
ATOM 7289 N N . ALA A 1 932 ? -7.102 27.294 -31.643 1.00 53.28 932 ALA A N 1
ATOM 7290 C CA . ALA A 1 932 ? -6.363 26.037 -31.540 1.00 53.28 932 ALA A CA 1
ATOM 7291 C C . ALA A 1 932 ? -5.579 25.733 -32.826 1.00 53.28 932 ALA A C 1
ATOM 7293 O O . ALA A 1 932 ? -4.463 25.223 -32.764 1.00 53.28 932 ALA A O 1
ATOM 7294 N N . MET A 1 933 ? -6.109 26.097 -34.000 1.00 62.16 933 MET A N 1
ATOM 7295 C CA . MET A 1 933 ? -5.345 26.082 -35.252 1.00 62.16 933 MET A CA 1
ATOM 7296 C C . MET A 1 933 ? -4.211 27.120 -35.228 1.00 62.16 933 MET A C 1
ATOM 7298 O O . MET A 1 933 ? -3.101 26.794 -35.638 1.00 62.16 933 MET A O 1
ATOM 7302 N N . SER A 1 934 ? -4.453 28.319 -34.689 1.00 59.03 934 SER A N 1
ATOM 7303 C CA . SER A 1 934 ? -3.440 29.366 -34.491 1.00 59.03 934 SER A CA 1
ATOM 7304 C C . SER A 1 934 ? -2.373 28.963 -33.464 1.00 59.03 934 SER A C 1
ATOM 7306 O O . SER A 1 934 ? -1.190 29.151 -33.708 1.00 59.03 934 SER A O 1
ATOM 7308 N N . GLN A 1 935 ? -2.751 28.315 -32.360 1.00 56.19 935 GLN A N 1
ATOM 7309 C CA . GLN A 1 935 ? -1.846 27.775 -31.342 1.00 56.19 935 GLN A CA 1
ATOM 7310 C C . GLN A 1 935 ? -1.043 26.590 -31.880 1.00 56.19 935 GLN A C 1
ATOM 7312 O O . GLN A 1 935 ? 0.155 26.517 -31.638 1.00 56.19 935 GLN A O 1
ATOM 7317 N N . LYS A 1 936 ? -1.660 25.685 -32.654 1.00 68.31 936 LYS A N 1
ATOM 7318 C CA . LYS A 1 936 ? -0.939 24.616 -33.362 1.00 68.31 936 LYS A CA 1
ATOM 7319 C C . LYS A 1 936 ? 0.072 25.199 -34.349 1.00 68.31 936 LYS A C 1
ATOM 7321 O O . LYS A 1 936 ? 1.185 24.686 -34.430 1.00 68.31 936 LYS A O 1
ATOM 7326 N N . GLN A 1 937 ? -0.308 26.245 -35.086 1.00 62.16 937 GLN A N 1
ATOM 7327 C CA . GLN A 1 937 ? 0.599 26.943 -35.990 1.00 62.16 937 GLN A CA 1
ATOM 7328 C C . GLN A 1 937 ? 1.741 27.588 -35.198 1.00 62.16 937 GLN A C 1
ATOM 7330 O O . GLN A 1 937 ? 2.884 27.230 -35.429 1.00 62.16 937 GLN A O 1
ATOM 7335 N N . ALA A 1 938 ? 1.444 28.382 -34.167 1.00 58.81 938 ALA A N 1
ATOM 7336 C CA . ALA A 1 938 ? 2.438 29.010 -33.300 1.00 58.81 938 ALA A CA 1
ATOM 7337 C C . ALA A 1 938 ? 3.360 28.002 -32.584 1.00 58.81 938 ALA A C 1
ATOM 7339 O O . ALA A 1 938 ? 4.522 28.311 -32.356 1.00 58.81 938 ALA A O 1
ATOM 7340 N N . LEU A 1 939 ? 2.890 26.793 -32.257 1.00 56.94 939 LEU A N 1
ATOM 7341 C CA . LEU A 1 939 ? 3.722 25.703 -31.729 1.00 56.94 939 LEU A CA 1
ATOM 7342 C C . LEU A 1 939 ? 4.635 25.093 -32.805 1.00 56.94 939 LEU A C 1
ATOM 7344 O O . LEU A 1 939 ? 5.792 24.792 -32.524 1.00 56.94 939 LEU A O 1
ATOM 7348 N N . ALA A 1 940 ? 4.154 24.933 -34.041 1.00 61.69 940 ALA A N 1
ATOM 7349 C CA . ALA A 1 940 ? 4.993 24.515 -35.167 1.00 61.69 940 ALA A CA 1
ATOM 7350 C C . ALA A 1 940 ? 6.028 25.597 -35.537 1.00 61.69 940 ALA A C 1
ATOM 7352 O O . ALA A 1 940 ? 7.186 25.280 -35.821 1.00 61.69 940 ALA A O 1
ATOM 7353 N N . ASP A 1 941 ? 5.634 26.868 -35.458 1.00 60.59 941 ASP A N 1
ATOM 7354 C CA . ASP A 1 941 ? 6.499 28.029 -35.645 1.00 60.59 941 ASP A CA 1
ATOM 7355 C C . ASP A 1 941 ? 7.553 28.081 -34.521 1.00 60.59 941 ASP A C 1
ATOM 7357 O O . ASP A 1 941 ? 8.739 28.144 -34.819 1.00 60.59 941 ASP A O 1
ATOM 7361 N N . GLN A 1 942 ? 7.169 27.896 -33.248 1.00 59.28 942 GLN A N 1
ATOM 7362 C CA . GLN A 1 942 ? 8.095 27.784 -32.107 1.00 59.28 942 GLN A CA 1
ATOM 7363 C C . GLN A 1 942 ? 9.094 26.628 -32.255 1.00 59.28 942 GLN A C 1
ATOM 7365 O O . GLN A 1 942 ? 10.276 26.803 -31.964 1.00 59.28 942 GLN A O 1
ATOM 7370 N N . VAL A 1 943 ? 8.666 25.451 -32.724 1.00 65.81 943 VAL A N 1
ATOM 7371 C CA . VAL A 1 943 ? 9.588 24.334 -33.012 1.00 65.81 943 VAL A CA 1
ATOM 7372 C C . VAL A 1 943 ? 10.558 24.706 -34.141 1.00 65.81 943 VAL A C 1
ATOM 7374 O O . VAL A 1 943 ? 11.747 24.396 -34.055 1.00 65.81 943 VAL A O 1
ATOM 7377 N N . THR A 1 944 ? 10.089 25.426 -35.162 1.00 70.69 944 THR A N 1
ATOM 7378 C CA . THR A 1 944 ? 10.917 25.917 -36.278 1.00 70.69 944 THR A CA 1
ATOM 7379 C C . THR A 1 944 ? 11.905 27.005 -35.826 1.00 70.69 944 THR A C 1
ATOM 7381 O O . THR A 1 944 ? 13.067 27.008 -36.250 1.00 70.69 944 THR A O 1
ATOM 7384 N N . ASP A 1 945 ? 11.491 27.886 -34.914 1.00 61.22 945 ASP A N 1
ATOM 7385 C CA . ASP A 1 945 ? 12.328 28.901 -34.273 1.00 61.22 945 ASP A CA 1
ATOM 7386 C C . ASP A 1 945 ? 13.385 28.272 -33.362 1.00 61.22 945 ASP A C 1
ATOM 7388 O O . ASP A 1 945 ? 14.545 28.675 -33.413 1.00 61.22 945 ASP A O 1
ATOM 7392 N N . LEU A 1 946 ? 13.037 27.245 -32.580 1.00 64.62 946 LEU A N 1
ATOM 7393 C CA . LEU A 1 946 ? 13.986 26.508 -31.738 1.00 64.62 946 LEU A CA 1
ATOM 7394 C C . LEU A 1 946 ? 15.013 25.732 -32.577 1.00 64.62 946 LEU A C 1
ATOM 7396 O O . LEU A 1 946 ? 16.206 25.772 -32.279 1.00 64.62 946 LEU A O 1
ATOM 7400 N N . GLN A 1 947 ? 14.596 25.090 -33.672 1.00 74.25 947 GLN A N 1
ATOM 7401 C CA . GLN A 1 947 ? 15.523 24.463 -34.624 1.00 74.25 947 GLN A CA 1
ATOM 7402 C C . GLN A 1 947 ? 16.445 25.498 -35.294 1.00 74.25 947 GLN A C 1
ATOM 7404 O O . GLN A 1 947 ? 17.637 25.245 -35.489 1.00 74.25 947 GLN A O 1
ATOM 7409 N N . THR A 1 948 ? 15.919 26.686 -35.602 1.00 71.69 948 THR A N 1
ATOM 7410 C CA . THR A 1 948 ? 16.689 27.817 -36.141 1.00 71.69 948 THR A CA 1
ATOM 7411 C C . THR A 1 948 ? 17.701 28.347 -35.121 1.00 71.69 948 THR A C 1
ATOM 7413 O O . THR A 1 948 ? 18.880 28.474 -35.453 1.00 71.69 948 THR A O 1
ATOM 7416 N N . LEU A 1 949 ? 17.281 28.555 -33.869 1.00 68.94 949 LEU A N 1
ATOM 7417 C CA . LEU A 1 949 ? 18.122 28.934 -32.732 1.00 68.94 949 LEU A CA 1
ATOM 7418 C C . LEU A 1 949 ? 19.283 27.951 -32.539 1.00 68.94 949 LEU A C 1
ATOM 7420 O O . LEU A 1 949 ? 20.435 28.374 -32.517 1.00 68.94 949 LEU A O 1
ATOM 7424 N N . ILE A 1 950 ? 19.005 26.645 -32.458 1.00 72.44 950 ILE A N 1
ATOM 7425 C CA . ILE A 1 950 ? 20.027 25.601 -32.266 1.00 72.44 950 ILE A CA 1
ATOM 7426 C C . ILE A 1 950 ? 21.054 25.625 -33.404 1.00 72.44 950 ILE A C 1
ATOM 7428 O O . ILE A 1 950 ? 22.263 25.599 -33.159 1.00 72.44 950 ILE A O 1
ATOM 7432 N N . ARG A 1 951 ? 20.590 25.708 -34.656 1.00 76.06 951 ARG A N 1
ATOM 7433 C CA . ARG A 1 951 ? 21.450 25.765 -35.847 1.00 76.06 951 ARG A CA 1
ATOM 7434 C C . ARG A 1 951 ? 22.330 27.015 -35.855 1.00 76.06 951 ARG A C 1
ATOM 7436 O O . ARG A 1 951 ? 23.515 26.932 -36.178 1.00 76.06 951 ARG A O 1
ATOM 7443 N N . ASP A 1 952 ? 21.760 28.168 -35.530 1.00 69.81 952 ASP A N 1
ATOM 7444 C CA . ASP A 1 952 ? 22.457 29.446 -35.631 1.00 69.81 952 ASP A CA 1
ATOM 7445 C C . ASP A 1 952 ? 23.400 29.669 -34.430 1.00 69.81 952 ASP A C 1
ATOM 7447 O O . ASP A 1 952 ? 24.523 30.134 -34.627 1.00 69.81 952 ASP A O 1
ATOM 7451 N N . MET A 1 953 ? 23.042 29.192 -33.229 1.00 69.38 953 MET A N 1
ATOM 7452 C CA . MET A 1 953 ? 23.957 29.067 -32.084 1.00 69.38 953 MET A CA 1
ATOM 7453 C C . MET A 1 953 ? 25.112 28.104 -32.376 1.00 69.38 953 MET A C 1
ATOM 7455 O O . MET A 1 953 ? 26.261 28.437 -32.102 1.00 69.38 953 MET A O 1
ATOM 7459 N N . SER A 1 954 ? 24.853 26.953 -33.004 1.00 69.06 954 SER A N 1
ATOM 7460 C CA . SER A 1 954 ? 25.900 25.985 -33.366 1.00 69.06 954 SER A CA 1
ATOM 7461 C C . SER A 1 954 ? 26.913 26.568 -34.361 1.00 69.06 954 SER A C 1
ATOM 7463 O O . SER A 1 954 ? 28.122 26.417 -34.173 1.00 69.06 954 SER A O 1
ATOM 7465 N N . LYS A 1 955 ? 26.453 27.305 -35.385 1.00 68.31 955 LYS A N 1
ATOM 7466 C CA . LYS A 1 955 ? 27.328 28.072 -36.296 1.00 68.31 955 LYS A CA 1
ATOM 7467 C C . LYS A 1 955 ? 28.150 29.120 -35.545 1.00 68.31 955 LYS A C 1
ATOM 7469 O O . LYS A 1 955 ? 29.357 29.213 -35.757 1.00 68.31 955 LYS A O 1
ATOM 7474 N N . TRP A 1 956 ? 27.498 29.896 -34.681 1.00 65.81 956 TRP A N 1
ATOM 7475 C CA . TRP A 1 956 ? 28.115 30.978 -33.916 1.00 65.81 956 TRP A CA 1
ATOM 7476 C C . TRP A 1 956 ? 29.199 30.444 -32.962 1.00 65.81 956 TRP A C 1
ATOM 7478 O O . TRP A 1 956 ? 30.340 30.896 -33.027 1.00 65.81 956 TRP A O 1
ATOM 7488 N N . VAL A 1 957 ? 28.914 29.388 -32.189 1.00 67.31 957 VAL A N 1
ATOM 7489 C CA . VAL A 1 957 ? 29.910 28.709 -31.338 1.00 67.31 957 VAL A CA 1
ATOM 7490 C C . VAL A 1 957 ? 31.081 28.195 -32.181 1.00 67.31 957 VAL A C 1
ATOM 7492 O O . VAL A 1 957 ? 32.230 28.482 -31.855 1.00 67.31 957 VAL A O 1
ATOM 7495 N N . THR A 1 958 ? 30.810 27.513 -33.300 1.00 65.44 958 THR A N 1
ATOM 7496 C CA . THR A 1 958 ? 31.851 26.956 -34.190 1.00 65.44 958 THR A CA 1
ATOM 7497 C C . THR A 1 958 ? 32.773 28.037 -34.768 1.00 65.44 958 THR A C 1
ATOM 7499 O O . THR A 1 958 ? 33.979 27.825 -34.894 1.00 65.44 958 THR A O 1
ATOM 7502 N N . ALA A 1 959 ? 32.240 29.221 -35.087 1.00 60.03 959 ALA A N 1
ATOM 7503 C CA . ALA A 1 959 ? 33.043 30.349 -35.556 1.00 60.03 959 ALA A CA 1
ATOM 7504 C C . ALA A 1 959 ? 33.988 30.898 -34.466 1.00 60.03 959 ALA A C 1
ATOM 7506 O O . ALA A 1 959 ? 35.087 31.365 -34.778 1.00 60.03 959 ALA A O 1
ATOM 7507 N N . HIS A 1 960 ? 33.594 30.818 -33.191 1.00 55.00 960 HIS A N 1
ATOM 7508 C CA . HIS A 1 960 ? 34.330 31.415 -32.074 1.00 55.00 960 HIS A CA 1
ATOM 7509 C C . HIS A 1 960 ? 35.292 30.453 -31.344 1.00 55.00 960 HIS A C 1
ATOM 7511 O O . HIS A 1 960 ? 36.305 30.921 -30.813 1.00 55.00 960 HIS A O 1
ATOM 7517 N N . THR A 1 961 ? 35.065 29.133 -31.377 1.00 52.31 961 THR A N 1
ATOM 7518 C CA . THR A 1 961 ? 35.901 28.113 -30.697 1.00 52.31 961 THR A CA 1
ATOM 7519 C C . THR A 1 961 ? 37.214 27.750 -31.408 1.00 52.31 961 THR A C 1
ATOM 7521 O O . THR A 1 961 ? 38.024 27.004 -30.859 1.00 52.31 961 THR A O 1
ATOM 7524 N N . SER A 1 962 ? 37.481 28.279 -32.606 1.00 51.34 962 SER A N 1
ATOM 7525 C CA . SER A 1 962 ? 38.673 27.927 -33.394 1.00 51.34 962 SER A CA 1
ATOM 7526 C C . SER A 1 962 ? 39.998 28.425 -32.775 1.00 51.34 962 SER A C 1
ATOM 7528 O O . SER A 1 962 ? 40.313 29.622 -32.770 1.00 51.34 962 SER A O 1
ATOM 7530 N N . ILE A 1 963 ? 40.823 27.498 -32.276 1.00 51.16 963 ILE A N 1
ATOM 7531 C CA . ILE A 1 963 ? 42.197 27.785 -31.830 1.00 51.16 963 ILE A CA 1
ATOM 7532 C C . ILE A 1 963 ? 43.052 28.130 -33.068 1.00 51.16 963 ILE A C 1
ATOM 7534 O O . ILE A 1 963 ? 43.068 27.352 -34.023 1.00 51.16 963 ILE A O 1
ATOM 7538 N N . PRO A 1 964 ? 43.759 29.278 -33.103 1.00 50.25 964 PRO A N 1
ATOM 7539 C CA . PRO A 1 964 ? 44.563 29.656 -34.261 1.00 50.25 964 PRO A CA 1
ATOM 7540 C C . PRO A 1 964 ? 45.831 28.796 -34.353 1.00 50.25 964 PRO A C 1
ATOM 7542 O O . PRO A 1 964 ? 46.641 28.763 -33.432 1.00 50.25 964 PRO A O 1
ATOM 7545 N N . THR A 1 965 ? 46.039 28.147 -35.497 1.00 49.12 965 THR A N 1
ATOM 7546 C CA . THR A 1 965 ? 47.167 27.231 -35.756 1.00 49.12 965 THR A CA 1
ATOM 7547 C C . THR A 1 965 ? 48.506 27.924 -36.049 1.00 49.12 965 THR A C 1
ATOM 7549 O O . THR A 1 965 ? 49.494 27.255 -36.338 1.00 49.12 965 THR A O 1
ATOM 7552 N N . SER A 1 966 ? 48.567 29.257 -35.972 1.00 44.91 966 SER A N 1
ATOM 7553 C CA . SER A 1 966 ? 49.796 30.047 -36.118 1.00 44.91 966 SER A CA 1
ATOM 7554 C C . SER A 1 966 ? 49.683 31.376 -35.356 1.00 44.91 966 SER A C 1
ATOM 7556 O O . SER A 1 966 ? 48.625 32.011 -35.416 1.00 44.91 966 SER A O 1
ATOM 7558 N N . PRO A 1 967 ? 50.749 31.857 -34.685 1.00 45.44 967 PRO A N 1
ATOM 7559 C CA . PRO A 1 967 ? 50.751 33.163 -34.029 1.00 45.44 967 PRO A CA 1
ATOM 7560 C C . PRO A 1 967 ? 50.807 34.297 -35.065 1.00 45.44 967 PRO A C 1
ATOM 7562 O O . PRO A 1 967 ? 51.851 34.589 -35.645 1.00 45.44 967 PRO A O 1
ATOM 7565 N N . SER A 1 968 ? 49.676 34.960 -35.310 1.00 40.31 968 SER A N 1
ATOM 7566 C CA . SER A 1 968 ? 49.623 36.164 -36.146 1.00 40.31 968 SER A CA 1
ATOM 7567 C C . SER A 1 968 ? 50.164 37.386 -35.399 1.00 40.31 968 SER A C 1
ATOM 7569 O O . SER A 1 968 ? 49.750 37.649 -34.274 1.00 40.31 968 SER A O 1
ATOM 7571 N N . SER A 1 969 ? 50.989 38.210 -36.052 1.00 36.50 969 SER A N 1
ATOM 7572 C CA . SER A 1 969 ? 51.546 39.453 -35.481 1.00 36.50 969 SER A CA 1
ATOM 7573 C C . SER A 1 969 ? 50.523 40.575 -35.231 1.00 36.50 969 SER A C 1
ATOM 7575 O O . SER A 1 969 ? 50.877 41.625 -34.701 1.00 36.50 969 SER A O 1
ATOM 7577 N N . ARG A 1 970 ? 49.247 40.363 -35.576 1.00 37.88 970 ARG A N 1
ATOM 7578 C CA . ARG A 1 970 ? 48.131 41.190 -35.103 1.00 37.88 970 ARG A CA 1
ATOM 7579 C C . ARG A 1 970 ? 47.589 40.598 -33.797 1.00 37.88 970 ARG A C 1
ATOM 7581 O O . ARG A 1 970 ? 47.144 39.448 -33.834 1.00 37.88 970 ARG A O 1
ATOM 7588 N N . PRO A 1 971 ? 47.533 41.350 -32.681 1.00 38.78 971 PRO A N 1
ATOM 7589 C CA . PRO A 1 971 ? 46.740 40.936 -31.533 1.00 38.78 971 PRO A CA 1
ATOM 7590 C C . PRO A 1 971 ? 45.264 40.942 -31.949 1.00 38.78 971 PRO A C 1
ATOM 7592 O O . PRO A 1 971 ? 44.661 41.999 -32.129 1.00 38.78 971 PRO A O 1
ATOM 7595 N N . ALA A 1 972 ? 44.688 39.754 -32.143 1.00 40.59 972 ALA A N 1
ATOM 7596 C CA . ALA A 1 972 ? 43.286 39.565 -32.513 1.00 40.59 972 ALA A CA 1
ATOM 7597 C C . ALA A 1 972 ? 42.369 39.811 -31.301 1.00 40.59 972 ALA A C 1
ATOM 7599 O O . ALA A 1 972 ? 41.735 38.895 -30.774 1.00 40.59 972 ALA A O 1
ATOM 7600 N N . GLY A 1 973 ? 42.360 41.055 -30.821 1.00 43.72 973 GLY A N 1
ATOM 7601 C CA . GLY A 1 973 ? 41.542 41.480 -29.699 1.00 43.72 973 GLY A CA 1
ATOM 7602 C C . GLY A 1 973 ? 40.056 41.327 -30.011 1.00 43.72 973 GLY A C 1
ATOM 7603 O O . GLY A 1 973 ? 39.596 41.785 -31.052 1.00 43.72 973 GLY A O 1
ATOM 7604 N N . TRP A 1 974 ? 39.327 40.744 -29.057 1.00 48.09 974 TRP A N 1
ATOM 7605 C CA . TRP A 1 974 ? 37.863 40.730 -28.993 1.00 48.09 974 TRP A CA 1
ATOM 7606 C C . TRP A 1 974 ? 37.190 40.006 -30.174 1.00 48.09 974 TRP A C 1
ATOM 7608 O O . TRP A 1 974 ? 36.777 40.595 -31.164 1.00 48.09 974 TRP A O 1
ATOM 7618 N N . ARG A 1 975 ? 37.015 38.685 -30.034 1.00 55.03 975 ARG A N 1
ATOM 7619 C CA . ARG A 1 975 ? 36.318 37.826 -31.014 1.00 55.03 975 ARG A CA 1
ATOM 7620 C C . ARG A 1 975 ? 34.781 37.927 -30.965 1.00 55.03 975 ARG A C 1
ATOM 7622 O O . ARG A 1 975 ? 34.109 37.296 -31.773 1.00 55.03 975 ARG A O 1
ATOM 7629 N N . ASN A 1 976 ? 34.233 38.707 -30.035 1.00 60.47 976 ASN A N 1
ATOM 7630 C CA . ASN A 1 976 ? 32.874 38.560 -29.504 1.00 60.47 976 ASN A CA 1
ATOM 7631 C C . ASN A 1 976 ? 31.975 39.748 -29.906 1.00 60.47 976 ASN A C 1
ATOM 7633 O O . ASN A 1 976 ? 31.460 40.449 -29.037 1.00 60.47 976 ASN A O 1
ATOM 7637 N N . ILE A 1 977 ? 31.878 40.059 -31.207 1.00 66.75 977 ILE A N 1
ATOM 7638 C CA . ILE A 1 977 ? 31.368 41.369 -31.670 1.00 66.75 977 ILE A CA 1
ATOM 7639 C C . ILE A 1 977 ? 30.353 41.298 -32.835 1.00 66.75 977 ILE A C 1
ATOM 7641 O O . ILE A 1 977 ? 30.279 42.208 -33.670 1.00 66.75 977 ILE A O 1
ATOM 7645 N N . SER A 1 978 ? 29.555 40.225 -32.875 1.00 76.44 978 SER A N 1
ATOM 7646 C CA . SER A 1 978 ? 28.526 39.984 -33.899 1.00 76.44 978 SER A CA 1
ATOM 7647 C C . SER A 1 978 ? 27.168 39.640 -33.274 1.00 76.44 978 SER A C 1
ATOM 7649 O O . SER A 1 978 ? 27.116 38.797 -32.378 1.00 76.44 978 SER A O 1
ATOM 7651 N N . LEU A 1 979 ? 26.078 40.244 -33.765 1.00 83.44 979 LEU A N 1
ATOM 7652 C CA . LEU A 1 979 ? 24.697 39.914 -33.379 1.00 83.44 979 LEU A CA 1
ATOM 7653 C C . LEU A 1 979 ? 23.903 39.324 -34.552 1.00 83.44 979 LEU A C 1
ATOM 7655 O O . LEU A 1 979 ? 23.844 39.906 -35.634 1.00 83.44 979 LEU A O 1
ATOM 7659 N N . LEU A 1 980 ? 23.261 38.185 -34.288 1.00 81.50 980 LEU A N 1
ATOM 7660 C CA . LEU A 1 980 ? 22.491 37.411 -35.262 1.00 81.50 980 LEU A CA 1
ATOM 7661 C C . LEU A 1 980 ? 21.109 38.023 -35.557 1.00 81.50 980 LEU A C 1
ATOM 7663 O O . LEU A 1 980 ? 20.583 38.826 -34.778 1.00 81.50 980 LEU A O 1
ATOM 7667 N N . GLY A 1 981 ? 20.515 37.606 -36.678 1.00 74.69 981 GLY A N 1
ATOM 7668 C CA . GLY A 1 981 ? 19.207 38.076 -37.145 1.00 74.69 981 GLY A CA 1
ATOM 7669 C C . GLY A 1 981 ? 17.993 37.466 -36.433 1.00 74.69 981 GLY A C 1
ATOM 7670 O O . GLY A 1 981 ? 16.987 38.148 -36.256 1.00 74.69 981 GLY A O 1
ATOM 7671 N N . ASN A 1 982 ? 18.064 36.202 -35.998 1.00 79.31 982 ASN A N 1
ATOM 7672 C CA . ASN A 1 982 ? 16.975 35.566 -35.245 1.00 79.31 982 ASN A CA 1
ATOM 7673 C C . ASN A 1 982 ? 16.870 36.172 -33.832 1.00 79.31 982 ASN A C 1
ATOM 7675 O O . ASN A 1 982 ? 17.871 36.246 -33.119 1.00 79.31 982 ASN A O 1
ATOM 7679 N N . HIS A 1 983 ? 15.659 36.562 -33.421 1.00 79.56 983 HIS A N 1
ATOM 7680 C CA . HIS A 1 983 ? 15.400 37.256 -32.154 1.00 79.56 983 HIS A CA 1
ATOM 7681 C C . HIS A 1 983 ? 15.944 36.509 -30.926 1.00 79.56 983 HIS A C 1
ATOM 7683 O O . HIS A 1 983 ? 16.659 37.090 -30.113 1.00 79.56 983 HIS A O 1
ATOM 7689 N N . THR A 1 984 ? 15.663 35.213 -30.798 1.00 76.75 984 THR A N 1
ATOM 7690 C CA . THR A 1 984 ? 16.084 34.426 -29.630 1.00 76.75 984 THR A CA 1
ATOM 7691 C C . THR A 1 984 ? 17.601 34.234 -29.622 1.00 76.75 984 THR A C 1
ATOM 7693 O O . THR A 1 984 ? 18.247 34.509 -28.611 1.00 76.75 984 THR A O 1
ATOM 7696 N N . SER A 1 985 ? 18.194 33.903 -30.778 1.00 76.94 985 SER A N 1
ATOM 7697 C CA . SER A 1 985 ? 19.655 33.833 -30.959 1.00 76.94 985 SER A CA 1
ATOM 7698 C C . SER A 1 985 ? 20.349 35.145 -30.579 1.00 76.94 985 SER A C 1
ATOM 7700 O O . SER A 1 985 ? 21.454 35.155 -30.033 1.00 76.94 985 SER A O 1
ATOM 7702 N N . ARG A 1 986 ? 19.690 36.269 -30.868 1.00 85.00 986 ARG A N 1
ATOM 7703 C CA . ARG A 1 986 ? 20.162 37.626 -30.607 1.00 85.00 986 ARG A CA 1
ATOM 7704 C C . ARG A 1 986 ? 20.078 38.007 -29.132 1.00 85.00 986 ARG A C 1
ATOM 7706 O O . ARG A 1 986 ? 21.023 38.610 -28.636 1.00 85.00 986 ARG A O 1
ATOM 7713 N N . VAL A 1 987 ? 19.013 37.639 -28.414 1.00 84.44 987 VAL A N 1
ATOM 7714 C CA . VAL A 1 987 ? 18.921 37.840 -26.953 1.00 84.44 987 VAL A CA 1
ATOM 7715 C C . VAL A 1 987 ? 20.027 37.059 -26.236 1.00 84.44 987 VAL A C 1
ATOM 7717 O O . VAL A 1 987 ? 20.785 37.653 -25.470 1.00 84.44 987 VAL A O 1
ATOM 7720 N N . THR A 1 988 ? 20.208 35.773 -26.558 1.00 82.50 988 THR A N 1
ATOM 7721 C CA . THR A 1 988 ? 21.294 34.953 -25.993 1.00 82.50 988 THR A CA 1
ATOM 7722 C C . THR A 1 988 ? 22.677 35.528 -26.320 1.00 82.50 988 THR A C 1
ATOM 7724 O O . THR A 1 988 ? 23.529 35.619 -25.436 1.00 82.50 988 THR A O 1
ATOM 7727 N N . GLY A 1 989 ? 22.896 35.991 -27.558 1.00 82.25 989 GLY A N 1
ATOM 7728 C CA . GLY A 1 989 ? 24.137 36.664 -27.955 1.00 82.25 989 GLY A CA 1
ATOM 7729 C C . GLY A 1 989 ? 24.399 37.964 -27.184 1.00 82.25 989 GLY A C 1
ATOM 7730 O O . GLY A 1 989 ? 25.519 38.180 -26.717 1.00 82.25 989 GLY A O 1
ATOM 7731 N N . LYS A 1 990 ? 23.371 38.805 -26.987 1.00 88.88 990 LYS A N 1
ATOM 7732 C CA . LYS A 1 990 ? 23.464 40.043 -26.193 1.00 88.88 990 LYS A CA 1
ATOM 7733 C C . LYS A 1 990 ? 23.866 39.753 -24.746 1.00 88.88 990 LYS A C 1
ATOM 7735 O O . LYS A 1 990 ? 24.802 40.373 -24.244 1.00 88.88 990 LYS A O 1
ATOM 7740 N N . GLU A 1 991 ? 23.214 38.791 -24.094 1.00 87.31 991 GLU A N 1
ATOM 7741 C CA . GLU A 1 991 ? 23.568 38.402 -22.725 1.00 87.31 991 GLU A CA 1
ATOM 7742 C C . GLU A 1 991 ? 24.973 37.804 -22.614 1.00 87.31 991 GLU A C 1
ATOM 7744 O O . GLU A 1 991 ? 25.699 38.114 -21.673 1.00 87.31 991 GLU A O 1
ATOM 7749 N N . TRP A 1 992 ? 25.374 36.939 -23.548 1.00 86.31 992 TRP A N 1
ATOM 7750 C CA . TRP A 1 992 ? 26.676 36.280 -23.468 1.00 86.31 992 TRP A CA 1
ATOM 7751 C C . TRP A 1 992 ? 27.831 37.274 -23.628 1.00 86.31 992 TRP A C 1
ATOM 7753 O O . TRP A 1 992 ? 28.803 37.204 -22.875 1.00 86.31 992 TRP A O 1
ATOM 7763 N N . ILE A 1 993 ? 27.711 38.243 -24.545 1.00 85.81 993 ILE A N 1
ATOM 7764 C CA . ILE A 1 993 ? 28.721 39.298 -24.726 1.00 85.81 993 ILE A CA 1
ATOM 7765 C C . ILE A 1 993 ? 28.878 40.115 -23.434 1.00 85.81 993 ILE A C 1
ATOM 7767 O O . ILE A 1 993 ? 30.004 40.322 -22.978 1.00 85.81 993 ILE A O 1
ATOM 7771 N N . THR A 1 994 ? 27.781 40.541 -22.799 1.00 88.88 994 THR A N 1
ATOM 7772 C CA . THR A 1 994 ? 27.852 41.380 -21.589 1.00 88.88 994 THR A CA 1
ATOM 7773 C C . THR A 1 994 ? 28.275 40.598 -20.344 1.00 88.88 994 THR A C 1
ATOM 7775 O O . THR A 1 994 ? 29.095 41.104 -19.579 1.00 88.88 994 THR A O 1
ATOM 7778 N N . LYS A 1 995 ? 27.834 39.344 -20.169 1.00 87.12 995 LYS A N 1
ATOM 7779 C CA . LYS A 1 995 ? 28.315 38.445 -19.099 1.00 87.12 995 LYS A CA 1
ATOM 7780 C C . LYS A 1 995 ? 29.811 38.136 -19.251 1.00 87.12 995 LYS A C 1
ATOM 7782 O O . LYS A 1 995 ? 30.563 38.209 -18.282 1.00 87.12 995 LYS A O 1
ATOM 7787 N N . HIS A 1 996 ? 30.296 37.897 -20.473 1.00 84.50 996 HIS A N 1
ATOM 7788 C CA . HIS A 1 996 ? 31.732 37.738 -20.738 1.00 84.50 996 HIS A CA 1
ATOM 7789 C C . HIS A 1 996 ? 32.530 39.010 -20.386 1.00 84.50 996 HIS A C 1
ATOM 7791 O O . HIS A 1 996 ? 33.651 38.924 -19.882 1.00 84.50 996 HIS A O 1
ATOM 7797 N N . MET A 1 997 ? 31.975 40.204 -20.624 1.00 86.50 997 MET A N 1
ATOM 7798 C CA . MET A 1 997 ? 32.596 41.457 -20.177 1.00 86.50 997 MET A CA 1
ATOM 7799 C C . MET A 1 997 ? 32.591 41.606 -18.654 1.00 86.50 997 MET A C 1
ATOM 7801 O O . MET A 1 997 ? 33.621 41.983 -18.101 1.00 86.50 997 MET A O 1
ATOM 7805 N N . GLN A 1 998 ? 31.484 41.273 -17.982 1.00 87.50 998 GLN A N 1
ATOM 7806 C CA . GLN A 1 998 ? 31.366 41.287 -16.520 1.00 87.50 998 GLN A CA 1
ATOM 7807 C C . GLN A 1 998 ? 32.465 40.433 -15.871 1.00 87.50 998 GLN A C 1
ATOM 7809 O O . GLN A 1 998 ? 33.236 40.937 -15.057 1.00 87.50 998 GLN A O 1
ATOM 7814 N N . HIS A 1 999 ? 32.605 39.170 -16.288 1.00 84.75 999 HIS A N 1
ATOM 7815 C CA . HIS A 1 999 ? 33.622 38.262 -15.746 1.00 84.75 999 HIS A CA 1
ATOM 7816 C C . HIS A 1 999 ? 35.069 38.709 -16.031 1.00 84.75 999 HIS A C 1
ATOM 7818 O O . HIS A 1 999 ? 35.978 38.340 -15.291 1.00 84.75 999 HIS A O 1
ATOM 7824 N N . ASN A 1 1000 ? 35.303 39.518 -17.072 1.00 83.00 1000 ASN A N 1
ATOM 7825 C CA . ASN A 1 1000 ? 36.634 40.029 -17.415 1.00 83.00 1000 ASN A CA 1
ATOM 7826 C C . ASN A 1 1000 ? 36.906 41.469 -16.916 1.00 83.00 1000 ASN A C 1
ATOM 7828 O O . ASN A 1 1000 ? 38.017 41.977 -17.090 1.00 83.00 1000 ASN A O 1
ATOM 7832 N N . ALA A 1 1001 ? 35.933 42.132 -16.282 1.00 83.88 1001 ALA A N 1
ATOM 7833 C CA . ALA A 1 1001 ? 36.016 43.534 -15.860 1.00 83.88 1001 ALA A CA 1
ATOM 7834 C C . ALA A 1 1001 ? 37.229 43.812 -14.954 1.00 83.88 1001 ALA A C 1
ATOM 7836 O O . ALA A 1 1001 ? 38.029 44.710 -15.223 1.00 83.88 1001 ALA A O 1
ATOM 7837 N N . THR A 1 1002 ? 37.438 42.980 -13.930 1.00 82.00 1002 THR A N 1
ATOM 7838 C CA . THR A 1 1002 ? 38.568 43.090 -12.990 1.00 82.00 1002 THR A CA 1
ATOM 7839 C C . THR A 1 1002 ? 39.929 42.993 -13.689 1.00 82.00 1002 THR A C 1
ATOM 7841 O O . THR A 1 1002 ? 40.889 43.648 -13.282 1.00 82.00 1002 THR A O 1
ATOM 7844 N N . ASN A 1 1003 ? 40.029 42.210 -14.769 1.00 80.06 1003 ASN A N 1
ATOM 7845 C CA . ASN A 1 1003 ? 41.256 42.113 -15.560 1.00 80.06 1003 ASN A CA 1
ATOM 7846 C C . ASN A 1 1003 ? 41.470 43.362 -16.421 1.00 80.06 1003 ASN A C 1
ATOM 7848 O O . ASN A 1 1003 ? 42.608 43.807 -16.539 1.00 80.06 1003 ASN A O 1
ATOM 7852 N N . MET A 1 1004 ? 40.401 43.960 -16.963 1.00 81.81 1004 MET A N 1
ATOM 7853 C CA . MET A 1 1004 ? 40.476 45.215 -17.720 1.00 81.81 1004 MET A CA 1
ATOM 7854 C C . MET A 1 1004 ? 41.004 46.363 -16.848 1.00 81.81 1004 MET A C 1
ATOM 7856 O O . MET A 1 1004 ? 41.970 47.024 -17.233 1.00 81.81 1004 MET A O 1
ATOM 7860 N N . PHE A 1 1005 ? 40.435 46.562 -15.653 1.00 83.31 1005 PHE A N 1
ATOM 7861 C CA . PHE A 1 1005 ? 40.900 47.592 -14.715 1.00 83.31 1005 PHE A CA 1
ATOM 7862 C C . PHE A 1 1005 ? 42.366 47.373 -14.303 1.00 83.31 1005 PHE A C 1
ATOM 7864 O O . PHE A 1 1005 ? 43.151 48.323 -14.294 1.00 83.31 1005 PHE A O 1
ATOM 7871 N N . ARG A 1 1006 ? 42.771 46.117 -14.051 1.00 81.69 1006 ARG A N 1
ATOM 7872 C CA . ARG A 1 1006 ? 44.166 45.763 -13.730 1.00 81.69 1006 ARG A CA 1
ATOM 7873 C C . ARG A 1 1006 ? 45.119 46.010 -14.905 1.00 81.69 1006 ARG A C 1
ATOM 7875 O O . ARG A 1 1006 ? 46.184 46.586 -14.707 1.00 81.69 1006 ARG A O 1
ATOM 7882 N N . GLN A 1 1007 ? 44.748 45.608 -16.123 1.00 80.38 1007 GLN A N 1
ATOM 7883 C CA . GLN A 1 1007 ? 45.562 45.796 -17.332 1.00 80.38 1007 GLN A CA 1
ATOM 7884 C C . GLN A 1 1007 ? 45.754 47.281 -17.664 1.00 80.38 1007 GLN A C 1
ATOM 7886 O O . GLN A 1 1007 ? 46.839 47.684 -18.075 1.00 80.38 1007 GLN A O 1
ATOM 7891 N N . HIS A 1 1008 ? 44.724 48.099 -17.441 1.00 80.94 1008 HIS A N 1
ATOM 7892 C CA . HIS A 1 1008 ? 44.793 49.550 -17.587 1.00 80.94 1008 HIS A CA 1
ATOM 7893 C C . HIS A 1 1008 ? 45.232 50.275 -16.304 1.00 80.94 1008 HIS A C 1
ATOM 7895 O O . HIS A 1 1008 ? 45.068 51.490 -16.217 1.00 80.94 1008 HIS A O 1
ATOM 7901 N N . GLY A 1 1009 ? 45.834 49.574 -15.336 1.00 78.44 1009 GLY A N 1
ATOM 7902 C CA . GLY A 1 1009 ? 46.564 50.175 -14.216 1.00 78.44 1009 GLY A CA 1
ATOM 7903 C C . GLY A 1 1009 ? 45.743 51.109 -13.325 1.00 78.44 1009 GLY A C 1
ATOM 7904 O O . GLY A 1 1009 ? 46.268 52.137 -12.900 1.00 78.44 1009 GLY A O 1
ATOM 7905 N N . PHE A 1 1010 ? 44.470 50.791 -13.075 1.00 82.00 1010 PHE A N 1
ATOM 7906 C CA . PHE A 1 1010 ? 43.674 51.517 -12.081 1.00 82.00 1010 PHE A CA 1
ATOM 7907 C C . PHE A 1 1010 ? 44.243 51.298 -10.660 1.00 82.00 1010 PHE A C 1
ATOM 7909 O O . PHE A 1 1010 ? 44.706 50.192 -10.357 1.00 82.00 1010 PHE A O 1
ATOM 7916 N N . PRO A 1 1011 ? 44.231 52.327 -9.792 1.00 76.06 1011 PRO A N 1
ATOM 7917 C CA . PRO A 1 1011 ? 44.662 52.216 -8.400 1.00 76.06 1011 PRO A CA 1
ATOM 7918 C C . PRO A 1 1011 ? 43.576 51.560 -7.518 1.00 76.06 1011 PRO A C 1
ATOM 7920 O O . PRO A 1 1011 ? 42.535 51.126 -8.008 1.00 76.06 1011 PRO A O 1
ATOM 7923 N N . SER A 1 1012 ? 43.815 51.487 -6.202 1.00 76.75 1012 SER A N 1
ATOM 7924 C CA . SER A 1 1012 ? 42.761 51.152 -5.226 1.00 76.75 1012 SER A CA 1
ATOM 7925 C C . SER A 1 1012 ? 41.644 52.202 -5.250 1.00 76.75 1012 SER A C 1
ATOM 7927 O O . SER A 1 1012 ? 41.910 53.375 -5.520 1.00 76.75 1012 SER A O 1
ATOM 7929 N N . LEU A 1 1013 ? 40.417 51.814 -4.891 1.00 72.00 1013 LEU A N 1
ATOM 7930 C CA . LEU A 1 1013 ? 39.288 52.741 -4.727 1.00 72.00 1013 LEU A CA 1
ATOM 7931 C C . LEU A 1 1013 ? 39.540 53.786 -3.623 1.00 72.00 1013 LEU A C 1
ATOM 7933 O O . LEU A 1 1013 ? 39.026 54.893 -3.702 1.00 72.00 1013 LEU A O 1
ATOM 7937 N N . GLU A 1 1014 ? 40.403 53.471 -2.654 1.00 70.38 1014 GLU A N 1
ATOM 7938 C CA . GLU A 1 1014 ? 40.867 54.386 -1.595 1.00 70.38 1014 GLU A CA 1
ATOM 7939 C C . GLU A 1 1014 ? 41.884 55.441 -2.085 1.00 70.38 1014 GLU A C 1
ATOM 7941 O O . GLU A 1 1014 ? 42.294 56.320 -1.325 1.00 70.38 1014 GLU A O 1
ATOM 7946 N N . ALA A 1 1015 ? 42.358 55.345 -3.333 1.00 74.00 1015 ALA A N 1
ATOM 7947 C CA . ALA A 1 1015 ? 43.297 56.308 -3.897 1.00 74.00 1015 ALA A CA 1
ATOM 7948 C C . ALA A 1 1015 ? 42.590 57.594 -4.350 1.00 74.00 1015 ALA A C 1
ATOM 7950 O O . ALA A 1 1015 ? 41.443 57.577 -4.795 1.00 74.00 1015 ALA A O 1
ATOM 7951 N N . ALA A 1 1016 ? 43.316 58.714 -4.282 1.00 71.25 1016 ALA A N 1
ATOM 7952 C CA . ALA A 1 1016 ? 42.785 60.029 -4.622 1.00 71.25 1016 ALA A CA 1
ATOM 7953 C C . ALA A 1 1016 ? 42.203 60.084 -6.056 1.00 71.25 1016 ALA A C 1
ATOM 7955 O O . ALA A 1 1016 ? 42.824 59.541 -6.979 1.00 71.25 1016 ALA A O 1
ATOM 7956 N N . PRO A 1 1017 ? 41.071 60.787 -6.266 1.00 76.19 1017 PRO A N 1
ATOM 7957 C CA . PRO A 1 1017 ? 40.457 60.963 -7.576 1.00 76.19 1017 PRO A CA 1
ATOM 7958 C C . PRO A 1 1017 ? 41.428 61.398 -8.677 1.00 76.19 1017 PRO A C 1
ATOM 7960 O O . PRO A 1 1017 ? 42.203 62.344 -8.514 1.00 76.19 1017 PRO A O 1
ATOM 7963 N N . PHE A 1 1018 ? 41.337 60.742 -9.834 1.00 81.44 1018 PHE A N 1
ATOM 7964 C CA . PHE A 1 1018 ? 42.146 61.045 -11.011 1.00 81.44 1018 PHE A CA 1
ATOM 7965 C C . PHE A 1 1018 ? 41.307 60.996 -12.290 1.00 81.44 1018 PHE A C 1
ATOM 7967 O O . PHE A 1 1018 ? 40.286 60.314 -12.372 1.00 81.44 1018 PHE A O 1
ATOM 7974 N N . GLN A 1 1019 ? 41.767 61.702 -13.320 1.00 77.69 1019 GLN A N 1
ATOM 7975 C CA . GLN A 1 1019 ? 41.324 61.502 -14.695 1.00 77.69 1019 GLN A CA 1
ATOM 7976 C C . GLN A 1 1019 ? 42.530 61.652 -15.618 1.00 77.69 1019 GLN A C 1
ATOM 7978 O O . GLN A 1 1019 ? 43.250 62.645 -15.536 1.00 77.69 1019 GLN A O 1
ATOM 7983 N N . ASP A 1 1020 ? 42.699 60.712 -16.541 1.00 81.06 1020 ASP A N 1
ATOM 7984 C CA . ASP A 1 1020 ? 43.692 60.806 -17.606 1.00 81.06 1020 ASP A CA 1
ATOM 7985 C C . ASP A 1 1020 ? 43.139 60.340 -18.957 1.00 81.06 1020 ASP A C 1
ATOM 7987 O O . ASP A 1 1020 ? 41.979 59.935 -19.103 1.00 81.06 1020 ASP A O 1
ATOM 7991 N N . THR A 1 1021 ? 43.950 60.514 -19.995 1.00 79.12 1021 THR A N 1
ATOM 7992 C CA . THR A 1 1021 ? 43.641 60.103 -21.360 1.00 79.12 1021 THR A CA 1
ATOM 7993 C C . THR A 1 1021 ? 44.947 59.821 -22.090 1.00 79.12 1021 THR A C 1
ATOM 7995 O O . THR A 1 1021 ? 45.808 60.695 -22.163 1.00 79.12 1021 THR A O 1
ATOM 7998 N N . ASP A 1 1022 ? 45.070 58.615 -22.631 1.00 80.75 1022 ASP A N 1
ATOM 7999 C CA . ASP A 1 1022 ? 46.203 58.147 -23.423 1.00 80.75 1022 ASP A CA 1
ATOM 8000 C C . ASP A 1 1022 ? 45.759 57.887 -24.873 1.00 80.75 1022 ASP A C 1
ATOM 8002 O O . ASP A 1 1022 ? 44.618 57.484 -25.135 1.00 80.75 1022 ASP A O 1
ATOM 8006 N N . VAL A 1 1023 ? 46.646 58.164 -25.829 1.00 80.94 1023 VAL A N 1
ATOM 8007 C CA . VAL A 1 1023 ? 46.362 58.093 -27.268 1.00 80.94 1023 VAL A CA 1
ATOM 8008 C C . VAL A 1 1023 ? 47.535 57.440 -27.992 1.00 80.94 1023 VAL A C 1
ATOM 8010 O O . VAL A 1 1023 ? 48.495 58.095 -28.399 1.00 80.94 1023 VAL A O 1
ATOM 8013 N N . VAL A 1 1024 ? 47.433 56.126 -28.179 1.00 80.44 1024 VAL A N 1
ATOM 8014 C CA . VAL A 1 1024 ? 48.471 55.311 -28.814 1.00 80.44 1024 VAL A CA 1
ATOM 8015 C C . VAL A 1 1024 ? 48.223 55.256 -30.318 1.00 80.44 1024 VAL A C 1
ATOM 8017 O O . VAL A 1 1024 ? 47.233 54.685 -30.777 1.00 80.44 1024 VAL A O 1
ATOM 8020 N N . PHE A 1 1025 ? 49.128 55.839 -31.100 1.00 75.62 1025 PHE A N 1
ATOM 8021 C CA . PHE A 1 1025 ? 49.085 55.794 -32.562 1.00 75.62 1025 PHE A CA 1
ATOM 8022 C C . PHE A 1 1025 ? 49.778 54.534 -33.101 1.00 75.62 1025 PHE A C 1
ATOM 8024 O O . PHE A 1 1025 ? 50.803 54.096 -32.586 1.00 75.62 1025 PHE A O 1
ATOM 8031 N N . SER A 1 1026 ? 49.219 53.958 -34.160 1.00 77.31 1026 SER A N 1
ATOM 8032 C CA . SER A 1 1026 ? 49.764 52.843 -34.943 1.00 77.31 1026 SER A CA 1
ATOM 8033 C C . SER A 1 1026 ? 49.632 53.158 -36.437 1.00 77.31 1026 SER A C 1
ATOM 8035 O O . SER A 1 1026 ? 48.895 54.064 -36.819 1.00 77.31 1026 SER A O 1
ATOM 8037 N N . GLU A 1 1027 ? 50.307 52.403 -37.308 1.00 75.19 1027 GLU A N 1
ATOM 8038 C CA . GLU A 1 1027 ? 50.405 52.711 -38.752 1.00 75.19 1027 GLU A CA 1
ATOM 8039 C C . GLU A 1 1027 ? 49.056 52.848 -39.486 1.00 75.19 1027 GLU A C 1
ATOM 8041 O O . GLU A 1 1027 ? 48.995 53.452 -40.556 1.00 75.19 1027 GLU A O 1
ATOM 8046 N N . HIS A 1 1028 ? 47.977 52.260 -38.955 1.00 67.88 1028 HIS A N 1
ATOM 8047 C CA . HIS A 1 1028 ? 46.658 52.208 -39.608 1.00 67.88 1028 HIS A CA 1
ATOM 8048 C C . HIS A 1 1028 ? 45.482 52.617 -38.701 1.00 67.88 1028 HIS A C 1
ATOM 8050 O O . HIS A 1 1028 ? 44.342 52.637 -39.156 1.00 67.88 1028 HIS A O 1
ATOM 8056 N N . HIS A 1 1029 ? 45.720 52.897 -37.417 1.00 73.94 1029 HIS A N 1
ATOM 8057 C CA . HIS A 1 1029 ? 44.684 53.284 -36.452 1.00 73.94 1029 HIS A CA 1
ATOM 8058 C C . HIS A 1 1029 ? 45.304 54.001 -35.247 1.00 73.94 1029 HIS A C 1
ATOM 8060 O O . HIS A 1 1029 ? 46.511 53.937 -35.030 1.00 73.94 1029 HIS A O 1
ATOM 8066 N N . PHE A 1 1030 ? 44.475 54.654 -34.436 1.00 75.38 1030 PHE A N 1
ATOM 8067 C CA . PHE A 1 1030 ? 44.862 55.128 -33.109 1.00 75.38 1030 PHE A CA 1
ATOM 8068 C C . PHE A 1 1030 ? 43.897 54.562 -32.067 1.00 75.38 1030 PHE A C 1
ATOM 8070 O O . PHE A 1 1030 ? 42.696 54.450 -32.320 1.00 75.38 1030 PHE A O 1
ATOM 8077 N N . THR A 1 1031 ? 44.427 54.224 -30.899 1.00 78.44 1031 THR A N 1
ATOM 8078 C CA . THR A 1 1031 ? 43.660 53.739 -29.751 1.00 78.44 1031 THR A CA 1
ATOM 8079 C C . THR A 1 1031 ? 43.563 54.862 -28.731 1.00 78.44 1031 THR A C 1
ATOM 8081 O O . THR A 1 1031 ? 44.577 55.418 -28.322 1.00 78.44 1031 THR A O 1
ATOM 8084 N N . PHE A 1 1032 ? 42.339 55.205 -28.336 1.00 81.12 1032 PHE A N 1
ATOM 8085 C CA . PHE A 1 1032 ? 42.041 56.238 -27.347 1.00 81.12 1032 PHE A CA 1
ATOM 8086 C C . PHE A 1 1032 ? 41.560 55.563 -26.061 1.00 81.12 1032 PHE A C 1
ATOM 8088 O O . PHE A 1 1032 ? 40.537 54.879 -26.077 1.00 81.12 1032 PHE A O 1
ATOM 8095 N N . VAL A 1 1033 ? 42.283 55.756 -24.959 1.00 82.56 1033 VAL A N 1
ATOM 8096 C CA . VAL A 1 1033 ? 41.939 55.219 -23.636 1.00 82.56 1033 VAL A CA 1
ATOM 8097 C C . VAL A 1 1033 ? 41.731 56.391 -22.687 1.00 82.56 1033 VAL A C 1
ATOM 8099 O O . VAL A 1 1033 ? 42.620 57.218 -22.531 1.00 82.56 1033 VAL A O 1
ATOM 8102 N N . ARG A 1 1034 ? 40.572 56.466 -22.029 1.00 82.50 1034 ARG A N 1
ATOM 8103 C CA . ARG A 1 1034 ? 40.294 57.434 -20.957 1.00 82.50 1034 ARG A CA 1
ATOM 8104 C C . ARG A 1 1034 ? 40.053 56.669 -19.664 1.00 82.50 1034 ARG A C 1
ATOM 8106 O O . ARG A 1 1034 ? 39.220 55.766 -19.652 1.00 82.50 1034 ARG A O 1
ATOM 8113 N N . ARG A 1 1035 ? 40.737 57.054 -18.588 1.00 85.44 1035 ARG A N 1
ATOM 8114 C CA . ARG A 1 1035 ? 40.524 56.513 -17.237 1.00 85.44 1035 ARG A CA 1
ATOM 8115 C C . ARG A 1 1035 ? 40.040 57.629 -16.322 1.00 85.44 1035 ARG A C 1
ATOM 8117 O O . ARG A 1 1035 ? 40.433 58.785 -16.493 1.00 85.44 1035 ARG A O 1
ATOM 8124 N N . ALA A 1 1036 ? 39.173 57.294 -15.376 1.00 80.75 1036 ALA A N 1
ATOM 8125 C CA . ALA A 1 1036 ? 38.726 58.212 -14.339 1.00 80.75 1036 ALA A CA 1
ATOM 8126 C C . ALA A 1 1036 ? 38.282 57.440 -13.093 1.00 80.75 1036 ALA A C 1
ATOM 8128 O O . ALA A 1 1036 ? 37.680 56.376 -13.215 1.00 80.75 1036 ALA A O 1
ATOM 8129 N N . GLN A 1 1037 ? 38.538 58.017 -11.924 1.00 81.25 1037 GLN A N 1
ATOM 8130 C CA . GLN A 1 1037 ? 38.039 57.588 -10.618 1.00 81.25 1037 GLN A CA 1
ATOM 8131 C C . GLN A 1 1037 ? 37.729 58.858 -9.828 1.00 81.25 1037 GLN A C 1
ATOM 8133 O O . GLN A 1 1037 ? 38.548 59.779 -9.811 1.00 81.25 1037 GLN A O 1
ATOM 8138 N N . TYR A 1 1038 ? 36.538 58.951 -9.244 1.00 74.00 1038 TYR A N 1
ATOM 8139 C CA . TYR A 1 1038 ? 36.077 60.142 -8.533 1.00 74.00 1038 TYR A CA 1
ATOM 8140 C C . TYR A 1 1038 ? 34.950 59.804 -7.562 1.00 74.00 1038 TYR A C 1
ATOM 8142 O O . TYR A 1 1038 ? 34.123 58.938 -7.840 1.00 74.00 1038 TYR A O 1
ATOM 8150 N N . ASP A 1 1039 ? 34.892 60.544 -6.460 1.00 71.56 1039 ASP A N 1
ATOM 8151 C CA . ASP A 1 1039 ? 33.838 60.404 -5.461 1.00 71.56 1039 ASP A CA 1
ATOM 8152 C C . ASP A 1 1039 ? 32.531 61.048 -5.952 1.00 71.56 1039 ASP A C 1
ATOM 8154 O O . ASP A 1 1039 ? 32.532 62.102 -6.603 1.00 71.56 1039 ASP A O 1
ATOM 8158 N N . VAL A 1 1040 ? 31.398 60.430 -5.617 1.00 64.56 1040 VAL A N 1
ATOM 8159 C CA . VAL A 1 1040 ? 30.054 60.925 -5.950 1.00 64.56 1040 VAL A CA 1
ATOM 8160 C C . VAL A 1 1040 ? 29.370 61.425 -4.666 1.00 64.56 1040 VAL A C 1
ATOM 8162 O O . VAL A 1 1040 ? 29.433 60.739 -3.646 1.00 64.56 1040 VAL A O 1
ATOM 8165 N N . PRO A 1 1041 ? 28.723 62.610 -4.655 1.00 55.78 1041 PRO A N 1
ATOM 8166 C CA . PRO A 1 1041 ? 28.089 63.135 -3.445 1.00 55.78 1041 PRO A CA 1
ATOM 8167 C C . PRO A 1 1041 ? 26.969 62.244 -2.886 1.00 55.78 1041 PRO A C 1
ATOM 8169 O O . PRO A 1 1041 ? 26.134 61.732 -3.628 1.00 55.78 1041 PRO A O 1
ATOM 8172 N N . VAL A 1 1042 ? 26.895 62.185 -1.553 1.00 52.66 1042 VAL A N 1
ATOM 8173 C CA . VAL A 1 1042 ? 26.041 61.308 -0.713 1.00 52.66 1042 VAL A CA 1
ATOM 8174 C C . VAL A 1 1042 ? 24.528 61.381 -1.011 1.00 52.66 1042 VAL A C 1
ATOM 8176 O O . VAL A 1 1042 ? 23.767 60.520 -0.586 1.00 52.66 1042 VAL A O 1
ATOM 8179 N N . GLY A 1 1043 ? 24.065 62.386 -1.760 1.00 51.69 1043 GLY A N 1
ATOM 8180 C CA . GLY A 1 1043 ? 22.667 62.511 -2.189 1.00 51.69 1043 GLY A CA 1
ATOM 8181 C C . GLY A 1 1043 ? 22.284 61.710 -3.444 1.00 51.69 1043 GLY A C 1
ATOM 8182 O O . GLY A 1 1043 ? 21.128 61.788 -3.857 1.00 51.69 1043 GLY A O 1
ATOM 8183 N N . PHE A 1 1044 ? 23.218 60.992 -4.082 1.00 54.00 1044 PHE A N 1
ATOM 8184 C CA . PHE A 1 1044 ? 23.010 60.361 -5.391 1.00 54.00 1044 PHE A CA 1
ATOM 8185 C C . PHE A 1 1044 ? 22.974 58.820 -5.308 1.00 54.00 1044 PHE A C 1
ATOM 8187 O O . PHE A 1 1044 ? 24.010 58.208 -5.058 1.00 54.00 1044 PHE A O 1
ATOM 8194 N N . PRO A 1 1045 ? 21.817 58.159 -5.527 1.00 61.38 1045 PRO A N 1
ATOM 8195 C CA . PRO A 1 1045 ? 21.733 56.702 -5.453 1.00 61.38 1045 PRO A CA 1
ATOM 8196 C C . PRO A 1 1045 ? 22.500 56.012 -6.585 1.00 61.38 1045 PRO A C 1
ATOM 8198 O O . PRO A 1 1045 ? 22.300 56.342 -7.756 1.00 61.38 1045 PRO A O 1
ATOM 8201 N N . LEU A 1 1046 ? 23.268 54.976 -6.238 1.00 65.75 1046 LEU A N 1
ATOM 8202 C CA . LEU A 1 1046 ? 23.948 54.060 -7.165 1.00 65.75 1046 LEU A CA 1
ATOM 8203 C C . LEU A 1 1046 ? 23.030 53.612 -8.318 1.00 65.75 1046 LEU A C 1
ATOM 8205 O O . LEU A 1 1046 ? 23.354 53.777 -9.492 1.00 65.75 1046 LEU A O 1
ATOM 8209 N N . GLU A 1 1047 ? 21.826 53.141 -7.981 1.00 63.47 1047 GLU A N 1
ATOM 8210 C CA . GLU A 1 1047 ? 20.779 52.727 -8.927 1.00 63.47 1047 GLU A CA 1
ATOM 8211 C C . GLU A 1 1047 ? 20.502 53.771 -10.027 1.00 63.47 1047 GLU A C 1
ATOM 8213 O O . GLU A 1 1047 ? 20.313 53.422 -11.194 1.00 63.47 1047 GLU A O 1
ATOM 8218 N N . LEU A 1 1048 ? 20.518 55.062 -9.680 1.00 61.91 1048 LEU A N 1
ATOM 8219 C CA . LEU A 1 1048 ? 20.272 56.148 -10.625 1.00 61.91 1048 LEU A CA 1
ATOM 8220 C C . LEU A 1 1048 ? 21.488 56.424 -11.521 1.00 61.91 1048 LEU A C 1
ATOM 8222 O O . LEU A 1 1048 ? 21.311 56.737 -12.699 1.00 61.91 1048 LEU A O 1
ATOM 8226 N N . HIS A 1 1049 ? 22.708 56.274 -11.002 1.00 64.19 1049 HIS A N 1
ATOM 8227 C CA . HIS A 1 1049 ? 23.938 56.465 -11.774 1.00 64.19 1049 HIS A CA 1
ATOM 8228 C C . HIS A 1 1049 ? 24.102 55.379 -12.843 1.00 64.19 1049 HIS A C 1
ATOM 8230 O O . HIS A 1 1049 ? 24.211 55.688 -14.035 1.00 64.19 1049 HIS A O 1
ATOM 8236 N N . LEU A 1 1050 ? 23.965 54.111 -12.438 1.00 70.50 1050 LEU A N 1
ATOM 8237 C CA . LEU A 1 1050 ? 23.968 52.959 -13.342 1.00 70.50 1050 LEU A CA 1
ATOM 8238 C C . LEU A 1 1050 ? 22.863 53.094 -14.405 1.00 70.50 1050 LEU A C 1
ATOM 8240 O O . LEU A 1 1050 ? 23.062 52.758 -15.574 1.00 70.50 1050 LEU A O 1
ATOM 8244 N N . ARG A 1 1051 ? 21.693 53.628 -14.022 1.00 66.62 1051 ARG A N 1
ATOM 8245 C CA . ARG A 1 1051 ? 20.579 53.898 -14.941 1.00 66.62 1051 ARG A CA 1
ATOM 8246 C C . ARG A 1 1051 ? 20.904 54.972 -15.986 1.00 66.62 1051 ARG A C 1
ATOM 8248 O O . ARG A 1 1051 ? 20.488 54.811 -17.131 1.00 66.62 1051 ARG A O 1
ATOM 8255 N N . VAL A 1 1052 ? 21.669 56.018 -15.659 1.00 65.31 1052 VAL A N 1
ATOM 8256 C CA . VAL A 1 1052 ? 22.098 57.027 -16.651 1.00 65.31 1052 VAL A CA 1
ATOM 8257 C C . VAL A 1 1052 ? 22.966 56.389 -17.739 1.00 65.31 1052 VAL A C 1
ATOM 8259 O O . VAL A 1 1052 ? 22.694 56.589 -18.923 1.00 65.31 1052 VAL A O 1
ATOM 8262 N N . PHE A 1 1053 ? 23.945 55.557 -17.373 1.00 70.56 1053 PHE A N 1
ATOM 8263 C CA . PHE A 1 1053 ? 24.767 54.842 -18.359 1.00 70.56 1053 PHE A CA 1
ATOM 8264 C C . PHE A 1 1053 ? 24.008 53.730 -19.108 1.00 70.56 1053 PHE A C 1
ATOM 8266 O O . PHE A 1 1053 ? 24.381 53.401 -20.230 1.00 70.56 1053 PHE A O 1
ATOM 8273 N N . HIS A 1 1054 ? 22.924 53.186 -18.544 1.00 70.75 1054 HIS A N 1
ATOM 8274 C CA . HIS A 1 1054 ? 22.090 52.160 -19.186 1.00 70.75 1054 HIS A CA 1
ATOM 8275 C C . HIS A 1 1054 ? 20.994 52.717 -20.122 1.00 70.75 1054 HIS A C 1
ATOM 8277 O O . HIS A 1 1054 ? 20.601 52.043 -21.074 1.00 70.75 1054 HIS A O 1
ATOM 8283 N N . GLU A 1 1055 ? 20.484 53.933 -19.876 1.00 64.50 1055 GLU A N 1
ATOM 8284 C CA . GLU A 1 1055 ? 19.430 54.559 -20.697 1.00 64.50 1055 GLU A CA 1
ATOM 8285 C C . GLU A 1 1055 ? 19.929 55.679 -21.626 1.00 64.50 1055 GLU A C 1
ATOM 8287 O O . GLU A 1 1055 ? 19.311 55.911 -22.665 1.00 64.50 1055 GLU A O 1
ATOM 8292 N N . PHE A 1 1056 ? 21.053 56.335 -21.312 1.00 69.06 1056 PHE A N 1
ATOM 8293 C CA . PHE A 1 1056 ? 21.578 57.501 -22.045 1.00 69.06 1056 PHE A CA 1
ATOM 8294 C C . PHE A 1 1056 ? 23.040 57.323 -22.502 1.00 69.06 1056 PHE A C 1
ATOM 8296 O O . PHE A 1 1056 ? 23.773 58.300 -22.671 1.00 69.06 1056 PHE A O 1
ATOM 8303 N N . LEU A 1 1057 ? 23.475 56.075 -22.728 1.00 79.06 1057 LEU A N 1
ATOM 8304 C CA . LEU A 1 1057 ? 24.868 55.705 -23.025 1.00 79.06 1057 LEU A CA 1
ATOM 8305 C C . LEU A 1 1057 ? 25.544 56.576 -24.103 1.00 79.06 1057 LEU A C 1
ATOM 8307 O O . LEU A 1 1057 ? 26.696 56.978 -23.942 1.00 79.06 1057 LEU A O 1
ATOM 8311 N N . CYS A 1 1058 ? 24.846 56.881 -25.202 1.00 79.75 1058 CYS A N 1
ATOM 8312 C CA . CYS A 1 1058 ? 25.411 57.659 -26.310 1.00 79.75 1058 CYS A CA 1
ATOM 8313 C C . CYS A 1 1058 ? 25.704 59.127 -25.958 1.00 79.75 1058 CYS A C 1
ATOM 8315 O O . CYS A 1 1058 ? 26.665 59.686 -26.492 1.00 79.75 1058 CYS A O 1
ATOM 8317 N N . ASP A 1 1059 ? 24.926 59.740 -25.064 1.00 70.50 1059 ASP A N 1
ATOM 8318 C CA . ASP A 1 1059 ? 25.168 61.097 -24.559 1.00 70.50 1059 ASP A CA 1
ATOM 8319 C C . ASP A 1 1059 ? 26.204 61.089 -23.430 1.00 70.50 1059 ASP A C 1
ATOM 8321 O O . ASP A 1 1059 ? 27.113 61.921 -23.424 1.00 70.50 1059 ASP A O 1
ATOM 8325 N N . ALA A 1 1060 ? 26.134 60.102 -22.528 1.00 71.38 1060 ALA A N 1
ATOM 8326 C CA . ALA A 1 1060 ? 27.104 59.909 -21.448 1.00 71.38 1060 ALA A CA 1
ATOM 8327 C C . ALA A 1 1060 ? 28.538 59.699 -21.980 1.00 71.38 1060 ALA A C 1
ATOM 8329 O O . ALA A 1 1060 ? 29.495 60.252 -21.439 1.00 71.38 1060 ALA A O 1
ATOM 8330 N N . LEU A 1 1061 ? 28.686 58.962 -23.089 1.00 75.69 1061 LEU A N 1
ATOM 8331 C CA . LEU A 1 1061 ? 29.956 58.767 -23.799 1.00 75.69 1061 LEU A CA 1
ATOM 8332 C C . LEU A 1 1061 ? 30.244 59.828 -24.881 1.00 75.69 1061 LEU A C 1
ATOM 8334 O O . LEU A 1 1061 ? 31.228 59.694 -25.609 1.00 75.69 1061 LEU A O 1
ATOM 8338 N N . MET A 1 1062 ? 29.412 60.871 -25.009 1.00 73.19 1062 MET A N 1
ATOM 8339 C CA . MET A 1 1062 ? 29.542 61.946 -26.008 1.00 73.19 1062 MET A CA 1
ATOM 8340 C C . MET A 1 1062 ? 29.776 61.444 -27.446 1.00 73.19 1062 MET A C 1
ATOM 8342 O O . MET A 1 1062 ? 30.560 62.019 -28.205 1.00 73.19 1062 MET A O 1
ATOM 8346 N N . VAL A 1 1063 ? 29.121 60.351 -27.849 1.00 76.31 1063 VAL A N 1
ATOM 8347 C CA . VAL A 1 1063 ? 29.461 59.641 -29.096 1.00 76.31 1063 VAL A CA 1
ATOM 8348 C C . VAL A 1 1063 ? 29.174 60.495 -30.340 1.00 76.31 1063 VAL A C 1
ATOM 8350 O O . VAL A 1 1063 ? 29.869 60.389 -31.348 1.00 76.31 1063 VAL A O 1
ATOM 8353 N N . ASN A 1 1064 ? 28.205 61.407 -30.237 1.00 75.75 1064 ASN A N 1
ATOM 8354 C CA . ASN A 1 1064 ? 27.850 62.398 -31.255 1.00 75.75 1064 ASN A CA 1
ATOM 8355 C C . ASN A 1 1064 ? 28.657 63.720 -31.147 1.00 75.75 1064 ASN A C 1
ATOM 8357 O O . ASN A 1 1064 ? 28.367 64.706 -31.828 1.00 75.75 1064 ASN A O 1
ATOM 8361 N N . GLY A 1 1065 ? 29.686 63.760 -30.293 1.00 68.44 1065 GLY A N 1
ATOM 8362 C CA . GLY A 1 1065 ? 30.491 64.945 -29.996 1.00 68.44 1065 GLY A CA 1
ATOM 8363 C C . GLY A 1 1065 ? 29.765 65.948 -29.094 1.00 68.44 1065 GLY A C 1
ATOM 8364 O O . GLY A 1 1065 ? 29.091 65.569 -28.143 1.00 68.44 1065 GLY A O 1
ATOM 8365 N N . LEU A 1 1066 ? 29.908 67.246 -29.390 1.00 58.41 1066 LEU A N 1
ATOM 8366 C CA . LEU A 1 1066 ? 29.189 68.326 -28.689 1.00 58.41 1066 LEU A CA 1
ATOM 8367 C C . LEU A 1 1066 ? 27.711 68.457 -29.092 1.00 58.41 1066 LEU A C 1
ATOM 8369 O O . LEU A 1 1066 ? 26.967 69.210 -28.463 1.00 58.41 1066 LEU A O 1
ATOM 8373 N N . SER A 1 1067 ? 27.286 67.768 -30.149 1.00 58.97 1067 SER A N 1
ATOM 8374 C CA . SER A 1 1067 ? 25.888 67.713 -30.559 1.00 58.97 1067 SER A CA 1
ATOM 8375 C C . SER A 1 1067 ? 25.162 66.692 -29.684 1.00 58.97 1067 SER A C 1
ATOM 8377 O O . SER A 1 1067 ? 25.313 65.494 -29.905 1.00 58.97 1067 SER A O 1
ATOM 8379 N N . GLY A 1 1068 ? 24.380 67.150 -28.702 1.00 56.06 1068 GLY A N 1
ATOM 8380 C CA . GLY A 1 1068 ? 23.522 66.261 -27.904 1.00 56.06 1068 GLY A CA 1
ATOM 8381 C C . GLY A 1 1068 ? 22.600 65.425 -28.797 1.00 56.06 1068 GLY A C 1
ATOM 8382 O O . GLY A 1 1068 ? 22.209 65.875 -29.880 1.00 56.06 1068 GLY A O 1
ATOM 8383 N N . VAL A 1 1069 ? 22.292 64.195 -28.390 1.00 65.31 1069 VAL A N 1
ATOM 8384 C CA . VAL A 1 1069 ? 21.538 63.263 -29.229 1.00 65.31 1069 VAL A CA 1
ATOM 8385 C C . VAL A 1 1069 ? 20.039 63.532 -29.084 1.00 65.31 1069 VAL A C 1
ATOM 8387 O O . VAL A 1 1069 ? 19.385 63.118 -28.136 1.00 65.31 1069 VAL A O 1
ATOM 8390 N N . SER A 1 1070 ? 19.473 64.242 -30.060 1.00 55.81 1070 SER A N 1
ATOM 8391 C CA . SER A 1 1070 ? 18.060 64.649 -30.080 1.00 55.81 1070 SER A CA 1
ATOM 8392 C C . SER A 1 1070 ? 17.070 63.538 -30.461 1.00 55.81 1070 SER A C 1
ATOM 8394 O O . SER A 1 1070 ? 15.888 63.817 -30.660 1.00 55.81 1070 SER A O 1
ATOM 8396 N N . VAL A 1 1071 ? 17.533 62.292 -30.592 1.00 62.53 1071 VAL A N 1
ATOM 8397 C CA . VAL A 1 1071 ? 16.741 61.119 -30.990 1.00 62.53 1071 VAL A CA 1
ATOM 8398 C C . VAL A 1 1071 ? 16.963 59.962 -30.009 1.00 62.53 1071 VAL A C 1
ATOM 8400 O O . VAL A 1 1071 ? 18.095 59.767 -29.564 1.00 62.53 1071 VAL A O 1
ATOM 8403 N N . PRO A 1 1072 ? 15.931 59.164 -29.672 1.00 71.94 1072 PRO A N 1
ATOM 8404 C CA . PRO A 1 1072 ? 16.111 57.963 -28.860 1.00 71.94 1072 PRO A CA 1
ATOM 8405 C C . PRO A 1 1072 ? 17.110 57.005 -29.517 1.00 71.94 1072 PRO A C 1
ATOM 8407 O O . PRO A 1 1072 ? 16.959 56.663 -30.687 1.00 71.94 1072 PRO A O 1
ATOM 8410 N N . THR A 1 1073 ? 18.128 56.576 -28.768 1.00 80.81 1073 THR A N 1
ATOM 8411 C CA . THR A 1 1073 ? 19.168 55.666 -29.283 1.00 80.81 1073 THR A CA 1
ATOM 8412 C C . THR A 1 1073 ? 18.899 54.203 -28.967 1.00 80.81 1073 THR A C 1
ATOM 8414 O O . THR A 1 1073 ? 19.364 53.340 -29.701 1.00 80.81 1073 THR A O 1
ATOM 8417 N N . VAL A 1 1074 ? 18.153 53.890 -27.904 1.00 84.69 1074 VAL A N 1
ATOM 8418 C CA . VAL A 1 1074 ? 17.792 52.505 -27.564 1.00 84.69 1074 VAL A CA 1
ATOM 8419 C C . VAL A 1 1074 ? 16.893 51.933 -28.663 1.00 84.69 1074 VAL A C 1
ATOM 8421 O O . VAL A 1 1074 ? 15.768 52.398 -28.835 1.00 84.69 1074 VAL A O 1
ATOM 8424 N N . VAL A 1 1075 ? 17.384 50.922 -29.384 1.00 88.06 1075 VAL A N 1
ATOM 8425 C CA . VAL A 1 1075 ? 16.616 50.173 -30.397 1.00 88.06 1075 VAL A CA 1
ATOM 8426 C C . VAL A 1 1075 ? 16.137 48.815 -29.889 1.00 88.06 1075 VAL A C 1
ATOM 8428 O O . VAL A 1 1075 ? 15.113 48.326 -30.349 1.00 88.06 1075 VAL A O 1
ATOM 8431 N N . GLU A 1 1076 ? 16.838 48.226 -28.917 1.00 88.12 1076 GLU A N 1
ATOM 8432 C CA . GLU A 1 1076 ? 16.443 46.982 -28.248 1.00 88.12 1076 GLU A CA 1
ATOM 8433 C C . GLU A 1 1076 ? 16.719 47.100 -26.745 1.00 88.12 1076 GLU A C 1
ATOM 8435 O O . GLU A 1 1076 ? 17.700 47.729 -26.334 1.00 88.12 1076 GLU A O 1
ATOM 8440 N N . ARG A 1 1077 ? 15.866 46.490 -25.919 1.00 83.69 1077 ARG A N 1
ATOM 8441 C CA . ARG A 1 1077 ? 15.960 46.528 -24.456 1.00 83.69 1077 ARG A CA 1
ATOM 8442 C C . ARG A 1 1077 ? 15.456 45.216 -23.867 1.00 83.69 1077 ARG A C 1
ATOM 8444 O O . ARG A 1 1077 ? 14.278 44.908 -23.997 1.00 83.69 1077 ARG A O 1
ATOM 8451 N N . GLU A 1 1078 ? 16.344 44.523 -23.171 1.00 84.12 1078 GLU A N 1
ATOM 8452 C CA . GLU A 1 1078 ? 16.050 43.352 -22.346 1.00 84.12 1078 GLU A CA 1
ATOM 8453 C C . GLU A 1 1078 ? 16.066 43.741 -20.857 1.00 84.12 1078 GLU A C 1
ATOM 8455 O O . GLU A 1 1078 ? 16.324 44.894 -20.502 1.00 84.12 1078 GLU A O 1
ATOM 8460 N N . ALA A 1 1079 ? 15.843 42.776 -19.960 1.00 71.56 1079 ALA A N 1
ATOM 8461 C CA . ALA A 1 1079 ? 15.948 42.998 -18.512 1.00 71.56 1079 ALA A CA 1
ATOM 8462 C C . ALA A 1 1079 ? 17.383 43.333 -18.042 1.00 71.56 1079 ALA A C 1
ATOM 8464 O O . ALA A 1 1079 ? 17.555 44.053 -17.061 1.00 71.56 1079 ALA A O 1
ATOM 8465 N N . SER A 1 1080 ? 18.400 42.812 -18.738 1.00 73.31 1080 SER A N 1
ATOM 8466 C CA . SER A 1 1080 ? 19.825 42.871 -18.368 1.00 73.31 1080 SER A CA 1
ATOM 8467 C C . SER A 1 1080 ? 20.697 43.701 -19.327 1.00 73.31 1080 SER A C 1
ATOM 8469 O O . SER A 1 1080 ? 21.847 44.009 -19.002 1.00 73.31 1080 SER A O 1
ATOM 8471 N N . THR A 1 1081 ? 20.184 44.044 -20.519 1.00 88.81 1081 THR A N 1
ATOM 8472 C CA . THR A 1 1081 ? 20.957 44.682 -21.602 1.00 88.81 1081 THR A CA 1
ATOM 8473 C C . THR A 1 1081 ? 20.144 45.680 -22.436 1.00 88.81 1081 THR A C 1
ATOM 8475 O O . THR A 1 1081 ? 18.939 45.516 -22.631 1.00 88.81 1081 THR A O 1
ATOM 8478 N N . THR A 1 1082 ? 20.812 46.689 -23.002 1.00 89.12 1082 THR A N 1
ATOM 8479 C CA . THR A 1 1082 ? 20.244 47.639 -23.981 1.00 89.12 1082 THR A CA 1
ATOM 8480 C C . THR A 1 1082 ? 21.145 47.765 -25.205 1.00 89.12 1082 THR A C 1
ATOM 8482 O O . THR A 1 1082 ? 22.357 47.904 -25.077 1.00 89.12 1082 THR A O 1
ATOM 8485 N N . LEU A 1 1083 ? 20.574 47.753 -26.414 1.00 92.12 1083 LEU A N 1
ATOM 8486 C CA . LEU A 1 1083 ? 21.305 48.064 -27.647 1.00 92.12 1083 LEU A CA 1
ATOM 8487 C C . LEU A 1 1083 ? 20.998 49.503 -28.068 1.00 92.12 1083 LEU A C 1
ATOM 8489 O O . LEU A 1 1083 ? 19.855 49.834 -28.389 1.00 92.12 1083 LEU A O 1
ATOM 8493 N N . HIS A 1 1084 ? 22.024 50.348 -28.082 1.00 90.88 1084 HIS A N 1
ATOM 8494 C CA . HIS A 1 1084 ? 21.957 51.735 -28.528 1.00 90.88 1084 HIS A CA 1
ATOM 8495 C C . HIS A 1 1084 ? 22.491 51.878 -29.953 1.00 90.88 1084 HIS A C 1
ATOM 8497 O O . HIS A 1 1084 ? 23.668 51.620 -30.206 1.00 90.88 1084 HIS A O 1
ATOM 8503 N N . ARG A 1 1085 ? 21.663 52.362 -30.877 1.00 90.94 1085 ARG A N 1
ATOM 8504 C CA . ARG A 1 1085 ? 22.017 52.581 -32.278 1.00 90.94 1085 ARG A CA 1
ATOM 8505 C C . ARG A 1 1085 ? 21.893 54.058 -32.645 1.00 90.94 1085 ARG A C 1
ATOM 8507 O O . ARG A 1 1085 ? 20.924 54.720 -32.281 1.00 90.94 1085 ARG A O 1
ATOM 8514 N N . LEU A 1 1086 ? 22.887 54.588 -33.354 1.00 87.81 1086 LEU A N 1
ATOM 8515 C CA . LEU A 1 1086 ? 22.934 55.988 -33.784 1.00 87.81 1086 LEU A CA 1
ATOM 8516 C C . LEU A 1 1086 ? 23.796 56.131 -35.046 1.00 87.81 1086 LEU A C 1
ATOM 8518 O O . LEU A 1 1086 ? 24.830 55.481 -35.172 1.00 87.81 1086 LEU A O 1
ATOM 8522 N N . ILE A 1 1087 ? 23.411 57.034 -35.948 1.00 89.00 1087 ILE A N 1
ATOM 8523 C CA . ILE A 1 1087 ? 24.324 57.589 -36.956 1.00 89.00 1087 ILE A CA 1
ATOM 8524 C C . ILE A 1 1087 ? 24.718 58.979 -36.461 1.00 89.00 1087 ILE A C 1
ATOM 8526 O O . ILE A 1 1087 ? 23.856 59.824 -36.223 1.00 89.00 1087 ILE A O 1
ATOM 8530 N N . THR A 1 1088 ? 26.011 59.209 -36.245 1.00 84.25 1088 THR A N 1
ATOM 8531 C CA . THR A 1 1088 ? 26.493 60.489 -35.701 1.00 84.25 1088 THR A CA 1
ATOM 8532 C C . THR A 1 1088 ? 26.439 61.615 -36.735 1.00 84.25 1088 THR A C 1
ATOM 8534 O O . THR A 1 1088 ? 26.425 61.383 -37.944 1.00 84.25 1088 THR A O 1
ATOM 8537 N N . CYS A 1 1089 ? 26.559 62.860 -36.270 1.00 77.69 1089 CYS A N 1
ATOM 8538 C CA . CYS A 1 1089 ? 26.737 64.062 -37.091 1.00 77.69 1089 CYS A CA 1
ATOM 8539 C C . CYS A 1 1089 ? 27.970 64.028 -38.024 1.00 77.69 1089 CYS A C 1
ATOM 8541 O O . CYS A 1 1089 ? 28.128 64.912 -38.864 1.00 77.69 1089 CYS A O 1
ATOM 8543 N N . ARG A 1 1090 ? 28.845 63.019 -37.888 1.00 79.50 1090 ARG A N 1
ATOM 8544 C CA . ARG A 1 1090 ? 30.010 62.756 -38.750 1.00 79.50 1090 ARG A CA 1
ATOM 8545 C C . ARG A 1 1090 ? 29.806 61.560 -39.694 1.00 79.50 1090 ARG A C 1
ATOM 8547 O O . ARG A 1 1090 ? 30.777 61.077 -40.265 1.00 79.50 1090 ARG A O 1
ATOM 8554 N N . ASN A 1 1091 ? 28.563 61.094 -39.846 1.00 85.25 1091 ASN A N 1
ATOM 8555 C CA . ASN A 1 1091 ? 28.167 59.928 -40.643 1.00 85.25 1091 ASN A CA 1
ATOM 8556 C C . ASN A 1 1091 ? 28.851 58.611 -40.213 1.00 85.25 1091 ASN A C 1
ATOM 8558 O O . ASN A 1 1091 ? 29.146 57.750 -41.037 1.00 85.25 1091 ASN A O 1
ATOM 8562 N N . GLU A 1 1092 ? 29.119 58.467 -38.912 1.00 88.06 1092 GLU A N 1
ATOM 8563 C CA . GLU A 1 1092 ? 29.685 57.252 -38.312 1.00 88.06 1092 GLU A CA 1
ATOM 8564 C C . GLU A 1 1092 ? 28.578 56.405 -37.666 1.00 88.06 1092 GLU A C 1
ATOM 8566 O O . GLU A 1 1092 ? 27.760 56.948 -36.916 1.00 88.06 1092 GLU A O 1
ATOM 8571 N N . GLY A 1 1093 ? 28.578 55.096 -37.931 1.00 88.75 1093 GLY A N 1
ATOM 8572 C CA . GLY A 1 1093 ? 27.661 54.116 -37.356 1.00 88.75 1093 GLY A CA 1
ATOM 8573 C C . GLY A 1 1093 ? 28.052 53.701 -35.934 1.00 88.75 1093 GLY A C 1
ATOM 8574 O O . GLY A 1 1093 ? 29.186 53.299 -35.655 1.00 88.75 1093 GLY A O 1
ATOM 8575 N N . VAL A 1 1094 ? 27.089 53.780 -35.021 1.00 89.69 1094 VAL A N 1
ATOM 8576 C CA . VAL A 1 1094 ? 27.203 53.411 -33.606 1.00 89.69 1094 VAL A CA 1
ATOM 8577 C C . VAL A 1 1094 ? 26.172 52.330 -33.316 1.00 89.69 1094 VAL A C 1
ATOM 8579 O O . VAL A 1 1094 ? 24.997 52.520 -33.619 1.00 89.69 1094 VAL A O 1
ATOM 8582 N N . ASN A 1 1095 ? 26.606 51.221 -32.722 1.00 92.19 1095 ASN A N 1
ATOM 8583 C CA . ASN A 1 1095 ? 25.748 50.107 -32.308 1.00 92.19 1095 ASN A CA 1
ATOM 8584 C C . ASN A 1 1095 ? 26.289 49.552 -30.976 1.00 92.19 1095 ASN A C 1
ATOM 8586 O O . ASN A 1 1095 ? 27.033 48.578 -30.951 1.00 92.19 1095 ASN A O 1
ATOM 8590 N N . LEU A 1 1096 ? 26.044 50.260 -29.873 1.00 91.75 1096 LEU A N 1
ATOM 8591 C CA . LEU A 1 1096 ? 26.595 49.976 -28.545 1.00 91.75 1096 LEU A CA 1
ATOM 8592 C C . LEU A 1 1096 ? 25.657 49.067 -27.750 1.00 91.75 1096 LEU A C 1
ATOM 8594 O O . LEU A 1 1096 ? 24.590 49.500 -27.322 1.00 91.75 1096 LEU A O 1
ATOM 8598 N N . LEU A 1 1097 ? 26.074 47.827 -27.515 1.00 92.75 1097 LEU A N 1
ATOM 8599 C CA . LEU A 1 1097 ? 25.428 46.925 -26.568 1.00 92.75 1097 LEU A CA 1
ATOM 8600 C C . LEU A 1 1097 ? 25.911 47.258 -25.154 1.00 92.75 1097 LEU A C 1
ATOM 8602 O O . LEU A 1 1097 ? 27.106 47.191 -24.887 1.00 92.75 1097 LEU A O 1
ATOM 8606 N N . CYS A 1 1098 ? 24.987 47.599 -24.265 1.00 91.50 1098 CYS A N 1
ATOM 8607 C CA . CYS A 1 1098 ? 25.196 47.850 -22.845 1.00 91.50 1098 CYS A CA 1
ATOM 8608 C C . CYS A 1 1098 ? 24.684 46.660 -22.022 1.00 91.50 1098 CYS A C 1
ATOM 8610 O O . CYS A 1 1098 ? 23.688 46.038 -22.392 1.00 91.50 1098 CYS A O 1
ATOM 8612 N N . GLY A 1 1099 ? 25.328 46.364 -20.896 1.00 89.88 1099 GLY A N 1
ATOM 8613 C CA . GLY A 1 1099 ? 24.863 45.410 -19.892 1.00 89.88 1099 GLY A CA 1
ATOM 8614 C C . GLY A 1 1099 ? 25.058 45.967 -18.488 1.00 89.88 1099 GLY A C 1
ATOM 8615 O O . GLY A 1 1099 ? 26.079 46.604 -18.212 1.00 89.88 1099 GLY A O 1
ATOM 8616 N N . ARG A 1 1100 ? 24.076 45.739 -17.612 1.00 86.50 1100 ARG A N 1
ATOM 8617 C CA . ARG A 1 1100 ? 24.061 46.265 -16.242 1.00 86.50 1100 ARG A CA 1
ATOM 8618 C C . ARG A 1 1100 ? 23.965 45.128 -15.233 1.00 86.50 1100 ARG A C 1
ATOM 8620 O O . ARG A 1 1100 ? 23.071 44.292 -15.324 1.00 86.50 1100 ARG A O 1
ATOM 8627 N N . PHE A 1 1101 ? 24.846 45.150 -14.240 1.00 86.56 1101 PHE A N 1
ATOM 8628 C CA . PHE A 1 1101 ? 24.919 44.155 -13.175 1.00 86.56 1101 PHE A CA 1
ATOM 8629 C C . PHE A 1 1101 ? 25.006 44.855 -11.814 1.00 86.56 1101 PHE A C 1
ATOM 8631 O O . PHE A 1 1101 ? 25.577 45.939 -11.706 1.00 86.56 1101 PHE A O 1
ATOM 8638 N N . THR A 1 1102 ? 24.431 44.245 -10.782 1.00 78.75 1102 THR A N 1
ATOM 8639 C CA . THR A 1 1102 ? 24.399 44.764 -9.404 1.00 78.75 1102 THR A CA 1
ATOM 8640 C C . THR A 1 1102 ? 24.652 43.620 -8.433 1.00 78.75 1102 THR A C 1
ATOM 8642 O O . THR A 1 1102 ? 24.088 42.542 -8.617 1.00 78.75 1102 THR A O 1
ATOM 8645 N N . ASP A 1 1103 ? 25.483 43.859 -7.423 1.00 72.62 1103 ASP A N 1
ATOM 8646 C CA . ASP A 1 1103 ? 25.871 42.888 -6.398 1.00 72.62 1103 ASP A CA 1
ATOM 8647 C C . ASP A 1 1103 ? 25.557 43.484 -5.015 1.00 72.62 1103 ASP A C 1
ATOM 8649 O O . ASP A 1 1103 ? 26.137 44.490 -4.602 1.00 72.62 1103 ASP A O 1
ATOM 8653 N N . GLY A 1 1104 ? 24.550 42.926 -4.339 1.00 67.88 1104 GLY A N 1
ATOM 8654 C CA . GLY A 1 1104 ? 23.921 43.565 -3.179 1.00 67.88 1104 GLY A CA 1
ATOM 8655 C C . GLY A 1 1104 ? 23.210 44.886 -3.518 1.00 67.88 1104 GLY A C 1
ATOM 8656 O O . GLY A 1 1104 ? 22.784 45.111 -4.652 1.00 67.88 1104 GLY A O 1
ATOM 8657 N N . ALA A 1 1105 ? 23.059 45.757 -2.515 1.00 60.53 1105 ALA A N 1
ATOM 8658 C CA . ALA A 1 1105 ? 22.525 47.113 -2.688 1.00 60.53 1105 ALA A CA 1
ATOM 8659 C C . ALA A 1 1105 ? 23.612 48.145 -3.051 1.00 60.53 1105 ALA A C 1
ATOM 8661 O O . ALA A 1 1105 ? 23.292 49.242 -3.510 1.00 60.53 1105 ALA A O 1
ATOM 8662 N N . ASP A 1 1106 ? 24.881 47.779 -2.851 1.00 65.31 1106 ASP A N 1
ATOM 8663 C CA . ASP A 1 1106 ? 25.991 48.718 -2.684 1.00 65.31 1106 ASP A CA 1
ATOM 8664 C C . ASP A 1 1106 ? 27.059 48.622 -3.784 1.00 65.31 1106 ASP A C 1
ATOM 8666 O O . ASP A 1 1106 ? 27.952 49.462 -3.827 1.00 65.31 1106 ASP A O 1
ATOM 8670 N N . ARG A 1 1107 ? 26.988 47.644 -4.702 1.00 78.44 1107 ARG A N 1
ATOM 8671 C CA . ARG A 1 1107 ? 27.930 47.522 -5.831 1.00 78.44 1107 ARG A CA 1
ATOM 8672 C C . ARG A 1 1107 ? 27.230 47.403 -7.176 1.00 78.44 1107 ARG A C 1
ATOM 8674 O O . ARG A 1 1107 ? 26.247 46.678 -7.335 1.00 78.44 1107 ARG A O 1
ATOM 8681 N N . GLY A 1 1108 ? 27.774 48.096 -8.171 1.00 83.25 1108 GLY A N 1
ATOM 8682 C CA . GLY A 1 1108 ? 27.240 48.159 -9.525 1.00 83.25 1108 GLY A CA 1
ATOM 8683 C C . GLY A 1 1108 ? 28.320 48.104 -10.598 1.00 83.25 1108 GLY A C 1
ATOM 8684 O O . GLY A 1 1108 ? 29.399 48.676 -10.454 1.00 83.25 1108 GLY A O 1
ATOM 8685 N N . LEU A 1 1109 ? 28.007 47.438 -11.708 1.00 87.19 1109 LEU A N 1
ATOM 8686 C CA . LEU A 1 1109 ? 28.854 47.373 -12.893 1.00 87.19 1109 LEU A CA 1
ATOM 8687 C C . LEU A 1 1109 ? 28.033 47.687 -14.150 1.00 87.19 1109 LEU A C 1
ATOM 8689 O O . LEU A 1 1109 ? 27.015 47.044 -14.415 1.00 87.19 1109 LEU A O 1
ATOM 8693 N N . VAL A 1 1110 ? 28.518 48.623 -14.965 1.00 87.06 1110 VAL A N 1
ATOM 8694 C CA . VAL A 1 1110 ? 28.055 48.826 -16.344 1.00 87.06 1110 VAL A CA 1
ATOM 8695 C C . VAL A 1 1110 ? 29.186 48.488 -17.305 1.00 87.06 1110 VAL A C 1
ATOM 8697 O O . VAL A 1 1110 ? 30.287 49.031 -17.215 1.00 87.06 1110 VAL A O 1
ATOM 8700 N N . VAL A 1 1111 ? 28.899 47.617 -18.266 1.00 90.62 1111 VAL A N 1
ATOM 8701 C CA . VAL A 1 1111 ? 29.797 47.283 -19.377 1.00 90.62 1111 VAL A CA 1
ATOM 8702 C C . VAL A 1 1111 ? 29.126 47.653 -20.691 1.00 90.62 1111 VAL A C 1
ATOM 8704 O O . VAL A 1 1111 ? 27.919 47.473 -20.833 1.00 90.62 1111 VAL A O 1
ATOM 8707 N N . ALA A 1 1112 ? 29.880 48.156 -21.668 1.00 90.62 1112 ALA A N 1
ATOM 8708 C CA . ALA A 1 1112 ? 29.337 48.358 -23.008 1.00 90.62 1112 ALA A CA 1
ATOM 8709 C C . ALA A 1 1112 ? 30.358 48.098 -24.116 1.00 90.62 1112 ALA A C 1
ATOM 8711 O O . ALA A 1 1112 ? 31.529 48.445 -23.984 1.00 90.62 1112 ALA A O 1
ATOM 8712 N N . GLN A 1 1113 ? 29.899 47.530 -25.228 1.00 90.94 1113 GLN A N 1
ATOM 8713 C CA . GLN A 1 1113 ? 30.709 47.122 -26.373 1.00 90.94 1113 GLN A CA 1
ATOM 8714 C C . GLN A 1 1113 ? 30.026 47.537 -27.676 1.00 90.94 1113 GLN A C 1
ATOM 8716 O O . GLN A 1 1113 ? 28.840 47.281 -27.875 1.00 90.94 1113 GLN A O 1
ATOM 8721 N N . GLN A 1 1114 ? 30.768 48.146 -28.602 1.00 90.75 1114 GLN A N 1
ATOM 8722 C CA . GLN A 1 1114 ? 30.248 48.387 -29.947 1.00 90.75 1114 GLN A CA 1
ATOM 8723 C C . GLN A 1 1114 ? 30.216 47.077 -30.738 1.00 90.75 1114 GLN A C 1
ATOM 8725 O O . GLN A 1 1114 ? 31.266 46.522 -31.046 1.00 90.75 1114 GLN A O 1
ATOM 8730 N N . ILE A 1 1115 ? 29.016 46.644 -31.117 1.00 90.06 1115 ILE A N 1
ATOM 8731 C CA . ILE A 1 1115 ? 28.744 45.585 -32.090 1.00 90.06 1115 ILE A CA 1
ATOM 8732 C C . ILE A 1 1115 ? 29.248 46.030 -33.471 1.00 90.06 1115 ILE A C 1
ATOM 8734 O O . ILE A 1 1115 ? 28.949 47.143 -33.906 1.00 90.06 1115 ILE A O 1
ATOM 8738 N N . GLN A 1 1116 ? 30.033 45.183 -34.145 1.00 82.00 1116 GLN A N 1
ATOM 8739 C CA . GLN A 1 1116 ? 30.615 45.486 -35.458 1.00 82.00 1116 GLN A CA 1
ATOM 8740 C C . GLN A 1 1116 ? 29.725 44.960 -36.587 1.00 82.00 1116 GLN A C 1
ATOM 8742 O O . GLN A 1 1116 ? 29.396 45.697 -37.513 1.00 82.00 1116 GLN A O 1
ATOM 8747 N N . HIS A 1 1117 ? 29.294 43.702 -36.466 1.00 82.25 1117 HIS A N 1
ATOM 8748 C CA . HIS A 1 1117 ? 28.429 43.032 -37.433 1.00 82.25 1117 HIS A CA 1
ATOM 8749 C C . HIS A 1 1117 ? 27.057 42.787 -36.803 1.00 82.25 1117 HIS A C 1
ATOM 8751 O O . HIS A 1 1117 ? 26.956 42.233 -35.709 1.00 82.25 1117 HIS A O 1
ATOM 8757 N N . ASP A 1 1118 ? 26.002 43.219 -37.479 1.00 85.94 1118 ASP A N 1
ATOM 8758 C CA . ASP A 1 1118 ? 24.628 43.103 -37.006 1.00 85.94 1118 ASP A CA 1
ATOM 8759 C C . ASP A 1 1118 ? 23.741 42.743 -38.198 1.00 85.94 1118 ASP A C 1
ATOM 8761 O O . ASP A 1 1118 ? 23.539 43.568 -39.090 1.00 85.94 1118 ASP A O 1
ATOM 8765 N N . ASP A 1 1119 ? 23.220 41.515 -38.221 1.00 84.62 1119 ASP A N 1
ATOM 8766 C CA . ASP A 1 1119 ? 22.379 41.014 -39.320 1.00 84.62 1119 ASP A CA 1
ATOM 8767 C C . ASP A 1 1119 ? 21.114 41.874 -39.531 1.00 84.62 1119 ASP A C 1
ATOM 8769 O O . ASP A 1 1119 ? 20.560 41.910 -40.629 1.00 84.62 1119 ASP A O 1
ATOM 8773 N N . LEU A 1 1120 ? 20.658 42.584 -38.488 1.00 83.75 1120 LEU A N 1
ATOM 8774 C CA . LEU A 1 1120 ? 19.506 43.493 -38.526 1.00 83.75 1120 LEU A CA 1
ATOM 8775 C C . LEU A 1 1120 ? 19.902 44.958 -38.786 1.00 83.75 1120 LEU A C 1
ATOM 8777 O O . LEU A 1 1120 ? 19.053 45.850 -38.707 1.00 83.75 1120 LEU A O 1
ATOM 8781 N N . TRP A 1 1121 ? 21.178 45.235 -39.073 1.00 84.69 1121 TRP A N 1
ATOM 8782 C CA . TRP A 1 1121 ? 21.648 46.559 -39.489 1.00 84.69 1121 TRP A CA 1
ATOM 8783 C C . TRP A 1 1121 ? 22.833 46.515 -40.478 1.00 84.69 1121 TRP A C 1
ATOM 8785 O O . TRP A 1 1121 ? 23.887 47.095 -40.204 1.00 84.69 1121 TRP A O 1
ATOM 8795 N N . PRO A 1 1122 ? 22.680 45.863 -41.648 1.00 80.12 1122 PRO A N 1
ATOM 8796 C CA . PRO A 1 1122 ? 23.705 45.875 -42.688 1.00 80.12 1122 PRO A CA 1
ATOM 8797 C C . PRO A 1 1122 ? 23.920 47.300 -43.222 1.00 80.12 1122 PRO A C 1
ATOM 8799 O O . PRO A 1 1122 ? 22.985 47.944 -43.704 1.00 80.12 1122 PRO A O 1
ATOM 8802 N N . HIS A 1 1123 ? 25.157 47.797 -43.142 1.00 80.56 1123 HIS A N 1
ATOM 8803 C CA . HIS A 1 1123 ? 25.539 49.119 -43.638 1.00 80.56 1123 HIS A CA 1
ATOM 8804 C C . HIS A 1 1123 ? 27.030 49.184 -44.012 1.00 80.56 1123 HIS A C 1
ATOM 8806 O O . HIS A 1 1123 ? 27.853 48.494 -43.412 1.00 80.56 1123 HIS A O 1
ATOM 8812 N N . ASP A 1 1124 ? 27.405 50.141 -44.864 1.00 80.88 1124 ASP A N 1
ATOM 8813 C CA . ASP A 1 1124 ? 28.810 50.465 -45.183 1.00 80.88 1124 ASP A CA 1
ATOM 8814 C C . ASP A 1 1124 ? 29.320 51.743 -44.475 1.00 80.88 1124 ASP A C 1
ATOM 8816 O O . ASP A 1 1124 ? 30.360 52.302 -44.829 1.00 80.88 1124 ASP A O 1
ATOM 8820 N N . LEU A 1 1125 ? 28.583 52.251 -43.476 1.00 86.50 1125 LEU A N 1
ATOM 8821 C CA . LEU A 1 1125 ? 29.008 53.407 -42.679 1.00 86.50 1125 LEU A CA 1
ATOM 8822 C C . LEU A 1 1125 ? 30.299 53.091 -41.898 1.00 86.50 1125 LEU A C 1
ATOM 8824 O O . LEU A 1 1125 ? 30.392 52.017 -41.297 1.00 86.50 1125 LEU A O 1
ATOM 8828 N N . PRO A 1 1126 ? 31.261 54.031 -41.805 1.00 83.69 1126 PRO A N 1
ATOM 8829 C CA . PRO A 1 1126 ? 32.407 53.894 -40.914 1.00 83.69 1126 PRO A CA 1
ATOM 8830 C C . PRO A 1 1126 ? 31.964 53.632 -39.472 1.00 83.69 1126 PRO A C 1
ATOM 8832 O O . PRO A 1 1126 ? 31.029 54.268 -38.990 1.00 83.69 1126 PRO A O 1
ATOM 8835 N N . GLN A 1 1127 ? 32.666 52.750 -38.766 1.00 83.75 1127 GLN A N 1
ATOM 8836 C CA . GLN A 1 1127 ? 32.476 52.494 -37.337 1.00 83.75 1127 GLN A CA 1
ATOM 8837 C C . GLN A 1 1127 ? 33.800 52.662 -36.580 1.00 83.75 1127 GLN A C 1
ATOM 8839 O O . GLN A 1 1127 ? 34.878 52.707 -37.176 1.00 83.75 1127 GLN A O 1
ATOM 8844 N N . ARG A 1 1128 ? 33.729 52.674 -35.246 1.00 84.50 1128 ARG A N 1
ATOM 8845 C CA . ARG A 1 1128 ? 34.880 52.432 -34.364 1.00 84.50 1128 ARG A CA 1
ATOM 8846 C C . ARG A 1 1128 ? 34.539 51.325 -33.384 1.00 84.50 1128 ARG A C 1
ATOM 8848 O O . ARG A 1 1128 ? 33.428 51.298 -32.858 1.00 84.50 1128 ARG A O 1
ATOM 8855 N N . ASN A 1 1129 ? 35.513 50.475 -33.079 1.00 83.81 1129 ASN A N 1
ATOM 8856 C CA . ASN A 1 1129 ? 35.402 49.585 -31.934 1.00 83.81 1129 ASN A CA 1
ATOM 8857 C C . ASN A 1 1129 ? 35.479 50.431 -30.647 1.00 83.81 1129 ASN A C 1
ATOM 8859 O O . ASN A 1 1129 ? 36.427 51.193 -30.457 1.00 83.81 1129 ASN A O 1
ATOM 8863 N N . ARG A 1 1130 ? 34.450 50.342 -29.802 1.00 86.75 1130 ARG A N 1
ATOM 8864 C CA . ARG A 1 1130 ? 34.307 51.080 -28.540 1.00 86.75 1130 ARG A CA 1
ATOM 8865 C C . ARG A 1 1130 ? 34.034 50.092 -27.422 1.00 86.75 1130 ARG A C 1
ATOM 8867 O O . ARG A 1 1130 ? 33.265 49.154 -27.618 1.00 86.75 1130 ARG A O 1
ATOM 8874 N N . MET A 1 1131 ? 34.593 50.375 -26.255 1.00 86.06 1131 MET A N 1
ATOM 8875 C CA . MET A 1 1131 ? 34.436 49.580 -25.046 1.00 86.06 1131 MET A CA 1
ATOM 8876 C C . MET A 1 1131 ? 34.305 50.516 -23.837 1.00 86.06 1131 MET A C 1
ATOM 8878 O O . MET A 1 1131 ? 34.993 51.535 -23.769 1.00 86.06 1131 MET A O 1
ATOM 8882 N N . LEU A 1 1132 ? 33.440 50.159 -22.892 1.00 87.00 1132 LEU A N 1
ATOM 8883 C CA . LEU A 1 1132 ? 33.279 50.785 -21.582 1.00 87.00 1132 LEU A CA 1
ATOM 8884 C C . LEU A 1 1132 ? 33.256 49.693 -20.510 1.00 87.00 1132 LEU A C 1
ATOM 8886 O O . LEU A 1 1132 ? 32.634 48.647 -20.695 1.00 87.00 1132 LEU A O 1
ATOM 8890 N N . CYS A 1 1133 ? 33.875 49.986 -19.372 1.00 87.12 1133 CYS A N 1
ATOM 8891 C CA . CYS A 1 1133 ? 33.664 49.282 -18.118 1.00 87.12 1133 CYS A CA 1
ATOM 8892 C C . CYS A 1 1133 ? 33.667 50.323 -16.994 1.00 87.12 1133 CYS A C 1
ATOM 8894 O O . CYS A 1 1133 ? 34.621 51.088 -16.863 1.00 87.12 1133 CYS A O 1
ATOM 8896 N N . LEU A 1 1134 ? 32.581 50.376 -16.233 1.00 84.62 1134 LEU A N 1
ATOM 8897 C CA . LEU A 1 1134 ? 32.337 51.301 -15.131 1.00 84.62 1134 LEU A CA 1
ATOM 8898 C C . LEU A 1 1134 ? 31.956 50.465 -13.911 1.00 84.62 1134 LEU A C 1
ATOM 8900 O O . LEU A 1 1134 ? 31.033 49.659 -13.997 1.00 84.62 1134 LEU A O 1
ATOM 8904 N N . HIS A 1 1135 ? 32.676 50.648 -12.808 1.00 84.81 1135 HIS A N 1
ATOM 8905 C CA . HIS A 1 1135 ? 32.419 49.997 -11.526 1.00 84.81 1135 HIS A CA 1
ATOM 8906 C C . HIS A 1 1135 ? 32.165 51.078 -10.478 1.00 84.81 1135 HIS A C 1
ATOM 8908 O O . HIS A 1 1135 ? 32.937 52.033 -10.390 1.00 84.81 1135 HIS A O 1
ATOM 8914 N N . GLU A 1 1136 ? 31.094 50.923 -9.710 1.00 75.44 1136 GLU A N 1
ATOM 8915 C CA . GLU A 1 1136 ? 30.690 51.833 -8.642 1.00 75.44 1136 GLU A CA 1
ATOM 8916 C C . GLU A 1 1136 ? 30.437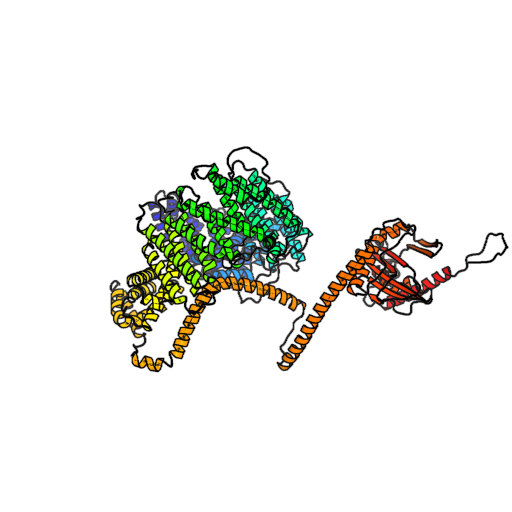 51.029 -7.362 1.00 75.44 1136 GLU A C 1
ATOM 8918 O O . GLU A 1 1136 ? 29.806 49.972 -7.398 1.00 75.44 1136 GLU A O 1
ATOM 8923 N N . GLU A 1 1137 ? 30.927 51.540 -6.235 1.00 76.44 1137 GLU A N 1
ATOM 8924 C CA . GLU A 1 1137 ? 30.798 50.933 -4.910 1.00 76.44 1137 GLU A CA 1
ATOM 8925 C C . GLU A 1 1137 ? 30.408 52.018 -3.901 1.00 76.44 1137 GLU A C 1
ATOM 8927 O O . GLU A 1 1137 ? 31.060 53.061 -3.812 1.00 76.44 1137 GLU A O 1
ATOM 8932 N N . ALA A 1 1138 ? 29.324 51.790 -3.163 1.00 66.56 1138 ALA A N 1
ATOM 8933 C CA . ALA A 1 1138 ? 28.873 52.652 -2.085 1.00 66.56 1138 ALA A CA 1
ATOM 8934 C C . ALA A 1 1138 ? 29.671 52.360 -0.806 1.00 66.56 1138 ALA A C 1
ATOM 8936 O O . ALA A 1 1138 ? 29.932 51.208 -0.462 1.00 66.56 1138 ALA A O 1
ATOM 8937 N N . GLN A 1 1139 ? 30.051 53.417 -0.090 1.00 59.78 1139 GLN A N 1
ATOM 8938 C CA . GLN A 1 1139 ? 30.769 53.334 1.182 1.00 59.78 1139 GLN A CA 1
ATOM 8939 C C . GLN A 1 1139 ? 29.880 53.837 2.322 1.00 59.78 1139 GLN A C 1
ATOM 8941 O O . GLN A 1 1139 ? 29.113 54.787 2.141 1.00 59.78 1139 GLN A O 1
ATOM 8946 N N . GLU A 1 1140 ? 30.007 53.243 3.513 1.00 51.75 1140 GLU A N 1
ATOM 8947 C CA . GLU A 1 1140 ? 29.319 53.743 4.707 1.00 51.75 1140 GLU A CA 1
ATOM 8948 C C . GLU A 1 1140 ? 29.764 55.177 5.026 1.00 51.75 1140 GLU A C 1
ATOM 8950 O O . GLU A 1 1140 ? 30.944 55.470 5.233 1.00 51.75 1140 GLU A O 1
ATOM 8955 N N . TRP A 1 1141 ? 28.804 56.099 5.084 1.00 45.00 1141 TRP A N 1
ATOM 8956 C CA . TRP A 1 1141 ? 29.109 57.505 5.299 1.00 45.00 1141 TRP A CA 1
ATOM 8957 C C . TRP A 1 1141 ? 29.335 57.817 6.783 1.00 45.00 1141 TRP A C 1
ATOM 8959 O O . TRP A 1 1141 ? 28.393 58.076 7.530 1.00 45.00 1141 TRP A O 1
ATOM 8969 N N . GLY A 1 1142 ? 30.603 57.867 7.199 1.00 45.38 1142 GLY A N 1
ATOM 8970 C CA . GLY A 1 1142 ? 31.039 58.220 8.561 1.00 45.38 1142 GLY A CA 1
ATOM 8971 C C . GLY A 1 1142 ? 30.814 59.684 8.990 1.00 45.38 1142 GLY A C 1
ATOM 8972 O O . GLY A 1 1142 ? 31.578 60.206 9.802 1.00 45.38 1142 GLY A O 1
ATOM 8973 N N . GLY A 1 1143 ? 29.817 60.377 8.430 1.00 46.34 1143 GLY A N 1
ATOM 8974 C CA . GLY A 1 1143 ? 29.457 61.760 8.756 1.00 46.34 1143 GLY A CA 1
ATOM 8975 C C . GLY A 1 1143 ? 28.206 61.883 9.639 1.00 46.34 1143 GLY A C 1
ATOM 8976 O O . GLY A 1 1143 ? 27.469 60.927 9.857 1.00 46.34 1143 GLY A O 1
ATOM 8977 N N . ASN A 1 1144 ? 27.934 63.093 10.144 1.00 39.28 1144 ASN A N 1
ATOM 8978 C CA . ASN A 1 1144 ? 26.676 63.410 10.836 1.00 39.28 1144 ASN A CA 1
ATOM 8979 C C . ASN A 1 1144 ? 25.682 64.058 9.855 1.00 39.28 1144 ASN A C 1
ATOM 8981 O O . ASN A 1 1144 ? 25.951 65.147 9.341 1.00 39.28 1144 ASN A O 1
ATOM 8985 N N . LEU A 1 1145 ? 24.523 63.416 9.646 1.00 43.94 1145 LEU A N 1
ATOM 8986 C CA . LEU A 1 1145 ? 23.481 63.808 8.676 1.00 43.94 1145 LEU A CA 1
ATOM 8987 C C . LEU A 1 1145 ? 23.019 65.266 8.819 1.00 43.94 1145 LEU A C 1
ATOM 8989 O O . LEU A 1 1145 ? 22.642 65.894 7.833 1.00 43.94 1145 LEU A O 1
ATOM 8993 N N . GLN A 1 1146 ? 23.108 65.819 10.029 1.00 45.78 1146 GLN A N 1
ATOM 8994 C CA . GLN A 1 1146 ? 22.714 67.192 10.356 1.00 45.78 1146 GLN A CA 1
ATOM 8995 C C . GLN A 1 1146 ? 23.523 68.271 9.611 1.00 45.78 1146 GLN A C 1
ATOM 8997 O O . GLN A 1 1146 ? 23.069 69.410 9.533 1.00 45.78 1146 GLN A O 1
ATOM 9002 N N . ASN A 1 1147 ? 24.693 67.928 9.056 1.00 42.94 1147 ASN A N 1
ATOM 9003 C CA . ASN A 1 1147 ? 25.569 68.861 8.336 1.00 42.94 1147 ASN A CA 1
ATOM 9004 C C . ASN A 1 1147 ? 25.262 68.986 6.829 1.00 42.94 1147 ASN A C 1
ATOM 9006 O O . ASN A 1 1147 ? 25.901 69.790 6.150 1.00 42.94 1147 ASN A O 1
ATOM 9010 N N . LEU A 1 1148 ? 24.327 68.199 6.284 1.00 45.97 1148 LEU A N 1
ATOM 9011 C CA . LEU A 1 1148 ? 23.886 68.342 4.892 1.00 45.97 1148 LEU A CA 1
ATOM 9012 C C . LEU A 1 1148 ? 22.950 69.558 4.732 1.00 45.97 1148 LEU A C 1
ATOM 9014 O O . LEU A 1 1148 ? 22.199 69.858 5.664 1.00 45.97 1148 LEU A O 1
ATOM 9018 N N . PRO A 1 1149 ? 22.929 70.234 3.566 1.00 46.88 1149 PRO A N 1
ATOM 9019 C CA . PRO A 1 1149 ? 21.918 71.246 3.253 1.00 46.88 1149 PRO A CA 1
ATOM 9020 C C . PRO A 1 1149 ? 20.495 70.714 3.469 1.00 46.88 1149 PRO A C 1
ATOM 9022 O O . PRO A 1 1149 ? 20.213 69.545 3.200 1.00 46.88 1149 PRO A O 1
ATOM 9025 N N . GLN A 1 1150 ? 19.598 71.557 3.982 1.00 43.78 1150 GLN A N 1
ATOM 9026 C CA . GLN A 1 1150 ? 18.268 71.135 4.442 1.00 43.78 1150 GLN A CA 1
ATOM 9027 C C . GLN A 1 1150 ? 17.414 70.539 3.304 1.00 43.78 1150 GLN A C 1
ATOM 9029 O O . GLN A 1 1150 ? 16.679 69.576 3.510 1.00 43.78 1150 GLN A O 1
ATOM 9034 N N . ASP A 1 1151 ? 17.607 71.039 2.085 1.00 41.91 1151 ASP A N 1
ATOM 9035 C CA . ASP A 1 1151 ? 17.056 70.536 0.825 1.00 41.91 1151 ASP A CA 1
ATOM 9036 C C . ASP A 1 1151 ? 17.515 69.111 0.455 1.00 41.91 1151 ASP A C 1
ATOM 9038 O O . ASP A 1 1151 ? 16.773 68.390 -0.211 1.00 41.91 1151 ASP A O 1
ATOM 9042 N N . MET A 1 1152 ? 18.681 68.660 0.933 1.00 39.72 1152 MET A N 1
ATOM 9043 C CA . MET A 1 1152 ? 19.131 67.267 0.790 1.00 39.72 1152 MET A CA 1
ATOM 9044 C C . MET A 1 1152 ? 18.621 66.353 1.915 1.00 39.72 1152 MET A C 1
ATOM 9046 O O . MET A 1 1152 ? 18.567 65.139 1.726 1.00 39.72 1152 MET A O 1
ATOM 9050 N N . GLN A 1 1153 ? 18.221 66.901 3.069 1.00 45.25 1153 GLN A N 1
ATOM 9051 C CA . GLN A 1 1153 ? 17.698 66.110 4.194 1.00 45.25 1153 GLN A CA 1
ATOM 9052 C C . GLN A 1 1153 ? 16.235 65.668 3.988 1.00 45.25 1153 GLN A C 1
ATOM 9054 O O . GLN A 1 1153 ? 15.825 64.635 4.516 1.00 45.25 1153 GLN A O 1
ATOM 9059 N N . GLU A 1 1154 ? 15.434 66.416 3.219 1.00 42.16 1154 GLU A N 1
ATOM 9060 C CA . GLU A 1 1154 ? 13.986 66.168 3.075 1.00 42.16 1154 GLU A CA 1
ATOM 9061 C C . GLU A 1 1154 ? 13.584 65.231 1.914 1.00 42.16 1154 GLU A C 1
ATOM 9063 O O . GLU A 1 1154 ? 12.392 64.967 1.725 1.00 42.16 1154 GLU A O 1
ATOM 9068 N N . VAL A 1 1155 ? 14.537 64.672 1.151 1.00 37.75 1155 VAL A N 1
ATOM 9069 C CA . VAL A 1 1155 ? 14.257 63.831 -0.036 1.00 37.75 1155 VAL A CA 1
ATOM 9070 C C . VAL A 1 1155 ? 13.763 62.424 0.345 1.00 37.75 1155 VAL A C 1
ATOM 9072 O O . VAL A 1 1155 ? 14.429 61.406 0.158 1.00 37.75 1155 VAL A O 1
ATOM 9075 N N . ARG A 1 1156 ? 12.525 62.340 0.845 1.00 36.41 1156 ARG A N 1
ATOM 9076 C CA . ARG A 1 1156 ? 11.762 61.086 0.900 1.00 36.41 1156 ARG A CA 1
ATOM 9077 C C . ARG A 1 1156 ? 11.356 60.681 -0.516 1.00 36.41 1156 ARG A C 1
ATOM 9079 O O . ARG A 1 1156 ? 10.377 61.202 -1.051 1.00 36.41 1156 ARG A O 1
ATOM 9086 N N . TYR A 1 1157 ? 12.091 59.733 -1.090 1.00 37.62 1157 TYR A N 1
ATOM 9087 C CA . TYR A 1 1157 ? 11.849 59.170 -2.420 1.00 37.62 1157 TYR A CA 1
ATOM 9088 C C . TYR A 1 1157 ? 10.397 58.694 -2.598 1.00 37.62 1157 TYR A C 1
ATOM 9090 O O . TYR A 1 1157 ? 10.000 57.629 -2.127 1.00 37.62 1157 TYR A O 1
ATOM 9098 N N . ARG A 1 1158 ? 9.604 59.494 -3.317 1.00 33.41 1158 ARG A N 1
ATOM 9099 C CA . ARG A 1 1158 ? 8.361 59.065 -3.969 1.00 33.41 1158 ARG A CA 1
ATOM 9100 C C . ARG A 1 1158 ? 8.679 58.601 -5.393 1.00 33.41 1158 ARG A C 1
ATOM 9102 O O . ARG A 1 1158 ? 9.723 58.948 -5.942 1.00 33.41 1158 ARG A O 1
ATOM 9109 N N . HIS A 1 1159 ? 7.785 57.805 -5.977 1.00 35.94 1159 HIS A N 1
ATOM 9110 C CA . HIS A 1 1159 ? 7.857 57.443 -7.395 1.00 35.94 1159 HIS A CA 1
ATOM 9111 C C . HIS A 1 1159 ? 7.768 58.682 -8.317 1.00 35.94 1159 HIS A C 1
ATOM 9113 O O . HIS A 1 1159 ? 7.457 59.781 -7.861 1.00 35.94 1159 HIS A O 1
ATOM 9119 N N . ASP A 1 1160 ? 8.038 58.461 -9.608 1.00 36.44 1160 ASP A N 1
ATOM 9120 C CA . ASP A 1 1160 ? 7.982 59.429 -10.723 1.00 36.44 1160 ASP A CA 1
ATOM 9121 C C . ASP A 1 1160 ? 9.218 60.339 -10.906 1.00 36.44 1160 ASP A C 1
ATOM 9123 O O . ASP A 1 1160 ? 9.136 61.552 -11.097 1.00 36.44 1160 ASP A O 1
ATOM 9127 N N . SER A 1 1161 ? 10.409 59.731 -10.964 1.00 40.97 1161 SER A N 1
ATOM 9128 C CA . SER A 1 1161 ? 11.708 60.404 -11.179 1.00 40.97 1161 SER A CA 1
ATOM 9129 C C . SER A 1 1161 ? 11.967 60.954 -12.600 1.00 40.97 1161 SER A C 1
ATOM 9131 O O . SER A 1 1161 ? 13.098 61.326 -12.925 1.00 40.97 1161 SER A O 1
ATOM 9133 N N . GLN A 1 1162 ? 10.942 61.066 -13.455 1.00 37.50 1162 GLN A N 1
ATOM 9134 C CA . GLN A 1 1162 ? 11.091 61.474 -14.861 1.00 37.50 1162 GLN A CA 1
ATOM 9135 C C . GLN A 1 1162 ? 11.652 62.905 -15.006 1.00 37.50 1162 GLN A C 1
ATOM 9137 O O . GLN A 1 1162 ? 12.507 63.154 -15.856 1.00 37.50 1162 GLN A O 1
ATOM 9142 N N . ALA A 1 1163 ? 11.247 63.826 -14.123 1.00 40.66 1163 ALA A N 1
ATOM 9143 C CA . ALA A 1 1163 ? 11.765 65.198 -14.085 1.00 40.66 1163 ALA A CA 1
ATOM 9144 C C . ALA A 1 1163 ? 13.226 65.282 -13.592 1.00 40.66 1163 ALA A C 1
ATOM 9146 O O . ALA A 1 1163 ? 13.996 66.119 -14.062 1.00 40.66 1163 ALA A O 1
ATOM 9147 N N . TYR A 1 1164 ? 13.638 64.398 -12.676 1.00 40.94 1164 TYR A N 1
ATOM 9148 C CA . TYR A 1 1164 ? 14.999 64.397 -12.129 1.00 40.94 1164 TYR A CA 1
ATOM 9149 C C . TYR A 1 1164 ? 16.017 63.846 -13.143 1.00 40.94 1164 TYR A C 1
ATOM 9151 O O . TYR A 1 1164 ? 17.099 64.407 -13.300 1.00 40.94 1164 TYR A O 1
ATOM 9159 N N . GLY A 1 1165 ? 15.634 62.832 -13.931 1.00 38.94 1165 GLY A N 1
ATOM 9160 C CA . GLY A 1 1165 ? 16.431 62.370 -15.076 1.00 38.94 1165 GLY A CA 1
ATOM 9161 C C . GLY A 1 1165 ? 16.652 63.461 -16.137 1.00 38.94 1165 GLY A C 1
ATOM 9162 O O . GLY A 1 1165 ? 17.759 63.609 -16.653 1.00 38.94 1165 GLY A O 1
ATOM 9163 N N . GLN A 1 1166 ? 15.634 64.286 -16.411 1.00 41.81 1166 GLN A N 1
ATOM 9164 C CA . GLN A 1 1166 ? 15.760 65.440 -17.315 1.00 41.81 1166 GLN A CA 1
ATOM 9165 C C . GLN A 1 1166 ? 16.697 66.525 -16.752 1.00 41.81 1166 GLN A C 1
ATOM 9167 O O . GLN A 1 1166 ? 17.506 67.080 -17.498 1.00 41.81 1166 GLN A O 1
ATOM 9172 N N . LEU A 1 1167 ? 16.649 66.790 -15.441 1.00 42.41 1167 LEU A N 1
ATOM 9173 C CA . LEU A 1 1167 ? 17.559 67.728 -14.773 1.00 42.41 1167 LEU A CA 1
ATOM 9174 C C . LEU A 1 1167 ? 19.028 67.277 -14.886 1.00 42.41 1167 LEU A C 1
ATOM 9176 O O . LEU A 1 1167 ? 19.904 68.078 -15.217 1.00 42.41 1167 LEU A O 1
ATOM 9180 N N . LEU A 1 1168 ? 19.291 65.985 -14.672 1.00 37.94 1168 LEU A N 1
ATOM 9181 C CA . LEU A 1 1168 ? 20.628 65.394 -14.789 1.00 37.94 1168 LEU A CA 1
ATOM 9182 C C . LEU A 1 1168 ? 21.137 65.392 -16.233 1.00 37.94 1168 LEU A C 1
ATOM 9184 O O . LEU A 1 1168 ? 22.303 65.706 -16.466 1.00 37.94 1168 LEU A O 1
ATOM 9188 N N . SER A 1 1169 ? 20.264 65.128 -17.210 1.00 39.19 1169 SER A N 1
ATOM 9189 C CA . SER A 1 1169 ? 20.595 65.275 -18.632 1.00 39.19 1169 SER A CA 1
ATOM 9190 C C . SER A 1 1169 ? 21.050 66.702 -18.968 1.00 39.19 1169 SER A C 1
ATOM 9192 O O . SER A 1 1169 ? 22.056 66.873 -19.659 1.00 39.19 1169 SER A O 1
ATOM 9194 N N . ALA A 1 1170 ? 20.372 67.727 -18.440 1.00 43.50 1170 ALA A N 1
ATOM 9195 C CA . ALA A 1 1170 ? 20.760 69.122 -18.649 1.00 43.50 1170 ALA A CA 1
ATOM 9196 C C . ALA A 1 1170 ? 22.120 69.454 -17.998 1.00 43.50 1170 ALA A C 1
ATOM 9198 O O . ALA A 1 1170 ? 22.987 70.047 -18.644 1.00 43.50 1170 ALA A O 1
ATOM 9199 N N . GLN A 1 1171 ? 22.350 69.012 -16.756 1.00 41.91 1171 GLN A N 1
ATOM 9200 C CA . GLN A 1 1171 ? 23.627 69.216 -16.057 1.00 41.91 1171 GLN A CA 1
ATOM 9201 C C . GLN A 1 1171 ? 24.798 68.480 -16.733 1.00 41.91 1171 GLN A C 1
ATOM 9203 O O . GLN A 1 1171 ? 25.904 69.020 -16.811 1.00 41.91 1171 GLN A O 1
ATOM 9208 N N . ALA A 1 1172 ? 24.564 67.280 -17.276 1.00 39.19 1172 ALA A N 1
ATOM 9209 C CA . ALA A 1 1172 ? 25.560 66.536 -18.044 1.00 39.19 1172 ALA A CA 1
ATOM 9210 C C . ALA A 1 1172 ? 25.977 67.289 -19.319 1.00 39.19 1172 ALA A C 1
ATOM 9212 O O . ALA A 1 1172 ? 27.171 67.402 -19.597 1.00 39.19 1172 ALA A O 1
ATOM 9213 N N . VAL A 1 1173 ? 25.025 67.879 -20.055 1.00 37.84 1173 VAL A N 1
ATOM 9214 C CA . VAL A 1 1173 ? 25.311 68.724 -21.232 1.00 37.84 1173 VAL A CA 1
ATOM 9215 C C . VAL A 1 1173 ? 26.173 69.939 -20.865 1.00 37.84 1173 VAL A C 1
ATOM 9217 O O . VAL A 1 1173 ? 27.076 70.304 -21.621 1.00 37.84 1173 VAL A O 1
ATOM 9220 N N . GLU A 1 1174 ? 25.954 70.549 -19.700 1.00 42.31 1174 GLU A N 1
ATOM 9221 C CA . GLU A 1 1174 ? 26.723 71.715 -19.250 1.00 42.31 1174 GLU A CA 1
ATOM 9222 C C . GLU A 1 1174 ? 28.150 71.349 -18.794 1.00 42.31 1174 GLU A C 1
ATOM 9224 O O . GLU A 1 1174 ? 29.118 71.982 -19.229 1.00 42.31 1174 GLU A O 1
ATOM 9229 N N . ARG A 1 1175 ? 28.321 70.251 -18.039 1.00 42.06 1175 ARG A N 1
ATOM 9230 C CA . ARG A 1 1175 ? 29.648 69.667 -17.741 1.00 42.06 1175 ARG A CA 1
ATOM 9231 C C . ARG A 1 1175 ? 30.402 69.282 -19.022 1.00 42.06 1175 ARG A C 1
ATOM 9233 O O . ARG A 1 1175 ? 31.592 69.571 -19.150 1.00 42.06 1175 ARG A O 1
ATOM 9240 N N . ASN A 1 1176 ? 29.710 68.696 -19.998 1.00 41.22 1176 ASN A N 1
ATOM 9241 C CA . ASN A 1 1176 ? 30.295 68.279 -21.274 1.00 41.22 1176 ASN A CA 1
ATOM 9242 C C . ASN A 1 1176 ? 30.686 69.466 -22.177 1.00 41.22 1176 ASN A C 1
ATOM 9244 O O . ASN A 1 1176 ? 31.682 69.380 -22.900 1.00 41.22 1176 ASN A O 1
ATOM 9248 N N . ARG A 1 1177 ? 29.990 70.611 -22.090 1.00 39.28 1177 ARG A N 1
ATOM 9249 C CA . ARG A 1 1177 ? 30.442 71.871 -22.711 1.00 39.28 1177 ARG A CA 1
ATOM 9250 C C . ARG A 1 1177 ? 31.778 72.341 -22.139 1.00 39.28 1177 ARG A C 1
ATOM 9252 O O . ARG A 1 1177 ? 32.665 72.683 -22.918 1.00 39.28 1177 ARG A O 1
ATOM 9259 N N . ALA A 1 1178 ? 31.950 72.315 -20.816 1.00 39.09 1178 ALA A N 1
ATOM 9260 C CA . ALA A 1 1178 ? 33.222 72.670 -20.184 1.00 39.09 1178 ALA A CA 1
ATOM 9261 C C . ALA A 1 1178 ? 34.352 71.693 -20.572 1.00 39.09 1178 ALA A C 1
ATOM 9263 O O . ALA A 1 1178 ? 35.455 72.126 -20.906 1.00 39.09 1178 ALA A O 1
ATOM 9264 N N . LEU A 1 1179 ? 34.062 70.386 -20.616 1.00 36.88 1179 LEU A N 1
ATOM 9265 C CA . LEU A 1 1179 ? 35.027 69.358 -21.015 1.00 36.88 1179 LEU A CA 1
ATOM 9266 C C . LEU A 1 1179 ? 35.532 69.559 -22.454 1.00 36.88 1179 LEU A C 1
ATOM 9268 O O . LEU A 1 1179 ? 36.735 69.484 -22.702 1.00 36.88 1179 LEU A O 1
ATOM 9272 N N . VAL A 1 1180 ? 34.646 69.861 -23.410 1.00 34.09 1180 VAL A N 1
ATOM 9273 C CA . VAL A 1 1180 ? 35.075 70.081 -24.802 1.00 34.09 1180 VAL A CA 1
ATOM 9274 C C . VAL A 1 1180 ? 35.630 71.490 -25.032 1.00 34.09 1180 VAL A C 1
ATOM 9276 O O . VAL A 1 1180 ? 36.481 71.654 -25.900 1.00 34.09 1180 VAL A O 1
ATOM 9279 N N . ALA A 1 1181 ? 35.279 72.488 -24.214 1.00 36.22 1181 ALA A N 1
ATOM 9280 C CA . ALA A 1 1181 ? 36.011 73.757 -24.192 1.00 36.22 1181 ALA A CA 1
ATOM 9281 C C . ALA A 1 1181 ? 37.491 73.554 -23.805 1.00 36.22 1181 ALA A C 1
ATOM 9283 O O . ALA A 1 1181 ? 38.360 74.197 -24.390 1.00 36.22 1181 ALA A O 1
ATOM 9284 N N . ALA A 1 1182 ? 37.790 72.614 -22.899 1.00 38.12 1182 ALA A N 1
ATOM 9285 C CA . ALA A 1 1182 ? 39.164 72.218 -22.584 1.00 38.12 1182 ALA A CA 1
ATOM 9286 C C . ALA A 1 1182 ? 39.830 71.409 -23.720 1.00 38.12 1182 ALA A C 1
ATOM 9288 O O . ALA A 1 1182 ? 40.976 71.683 -24.063 1.00 38.12 1182 ALA A O 1
ATOM 9289 N N . LEU A 1 1183 ? 39.117 70.467 -24.354 1.00 33.16 1183 LEU A N 1
ATOM 9290 C CA . LEU A 1 1183 ? 39.649 69.664 -25.475 1.00 33.16 1183 LEU A CA 1
ATOM 9291 C C . LEU A 1 1183 ? 39.849 70.458 -26.782 1.00 33.16 1183 LEU A C 1
ATOM 9293 O O . LEU A 1 1183 ? 40.632 70.044 -27.633 1.00 33.16 1183 LEU A O 1
ATOM 9297 N N . MET A 1 1184 ? 39.143 71.579 -26.959 1.00 31.20 1184 MET A N 1
ATOM 9298 C CA . MET A 1 1184 ? 39.254 72.470 -28.124 1.00 31.20 1184 MET A CA 1
ATOM 9299 C C . MET A 1 1184 ? 40.156 73.689 -27.864 1.00 31.20 1184 MET A C 1
ATOM 9301 O O . MET A 1 1184 ? 40.346 74.513 -28.762 1.00 31.20 1184 MET A O 1
ATOM 9305 N N . ALA A 1 1185 ? 40.716 73.829 -26.658 1.00 29.98 1185 ALA A N 1
ATOM 9306 C CA . ALA A 1 1185 ? 41.675 74.882 -26.355 1.00 29.98 1185 ALA A CA 1
ATOM 9307 C C . ALA A 1 1185 ? 43.005 74.619 -27.095 1.00 29.98 1185 ALA A C 1
ATOM 9309 O O . ALA A 1 1185 ? 43.547 73.515 -27.007 1.00 29.98 1185 ALA A O 1
ATOM 9310 N N . PRO A 1 1186 ? 43.578 75.604 -27.815 1.00 29.84 1186 PRO A N 1
ATOM 9311 C CA . PRO A 1 1186 ? 44.892 75.433 -28.423 1.00 29.84 1186 PRO A CA 1
ATOM 9312 C C . PRO A 1 1186 ? 45.961 75.271 -27.325 1.00 29.84 1186 PRO A C 1
ATOM 9314 O O . PRO A 1 1186 ? 45.912 75.994 -26.325 1.00 29.84 1186 PRO A O 1
ATOM 9317 N N . PRO A 1 1187 ? 46.950 74.373 -27.496 1.00 34.81 1187 PRO A N 1
ATOM 9318 C CA . PRO A 1 1187 ? 47.930 74.087 -26.454 1.00 34.81 1187 PRO A CA 1
ATOM 9319 C C . PRO A 1 1187 ? 48.765 75.332 -26.096 1.00 34.81 1187 PRO A C 1
ATOM 9321 O O . PRO A 1 1187 ? 49.095 76.131 -26.985 1.00 34.81 1187 PRO A O 1
ATOM 9324 N N . PRO A 1 1188 ? 49.142 75.511 -24.814 1.00 33.53 1188 PRO A N 1
ATOM 9325 C CA . PRO A 1 1188 ? 49.884 76.683 -24.358 1.00 33.53 1188 PRO A CA 1
ATOM 9326 C C . PRO A 1 1188 ? 51.265 76.767 -25.029 1.00 33.53 1188 PRO A C 1
ATOM 9328 O O . PRO A 1 1188 ? 52.157 75.960 -24.784 1.00 33.53 1188 PRO A O 1
ATOM 9331 N N . LYS A 1 1189 ? 51.453 77.768 -25.899 1.00 34.84 1189 LYS A N 1
ATOM 9332 C CA . LYS A 1 1189 ? 52.701 77.976 -26.653 1.00 34.84 1189 LYS A CA 1
ATOM 9333 C C . LYS A 1 1189 ? 53.804 78.616 -25.802 1.00 34.84 1189 LYS A C 1
ATOM 9335 O O . LYS A 1 1189 ? 53.641 79.777 -25.424 1.00 34.84 1189 LYS A O 1
ATOM 9340 N N . LYS A 1 1190 ? 54.935 77.904 -25.646 1.00 31.25 1190 LYS A N 1
ATOM 9341 C CA . LYS A 1 1190 ? 56.349 78.321 -25.381 1.00 31.25 1190 LYS A CA 1
ATOM 9342 C C . LYS A 1 1190 ? 57.029 77.197 -24.576 1.00 31.25 1190 LYS A C 1
ATOM 9344 O O . LYS A 1 1190 ? 56.387 76.686 -23.673 1.00 31.25 1190 LYS A O 1
ATOM 9349 N N . GLN A 1 1191 ? 58.278 76.763 -24.770 1.00 30.50 1191 GLN A N 1
ATOM 9350 C CA . GLN A 1 1191 ? 59.378 76.927 -25.755 1.00 30.50 1191 GLN A CA 1
ATOM 9351 C C . GLN A 1 1191 ? 60.073 75.531 -25.817 1.00 30.50 1191 GLN A C 1
ATOM 9353 O O . GLN A 1 1191 ? 59.827 74.726 -24.926 1.00 30.50 1191 GLN A O 1
ATOM 9358 N N . LEU A 1 1192 ? 60.938 75.113 -26.748 1.00 31.16 1192 LEU A N 1
ATOM 9359 C CA . LEU A 1 1192 ? 61.721 75.715 -27.845 1.00 31.16 1192 LEU A CA 1
ATOM 9360 C C . LEU A 1 1192 ? 61.317 75.023 -29.189 1.00 31.16 1192 LEU A C 1
ATOM 9362 O O . LEU A 1 1192 ? 60.551 74.068 -29.155 1.00 31.16 1192 LEU A O 1
ATOM 9366 N N . ALA A 1 1193 ? 61.591 75.485 -30.419 1.00 29.70 1193 ALA A N 1
ATOM 9367 C CA . ALA A 1 1193 ? 62.839 75.915 -31.081 1.00 29.70 1193 ALA A CA 1
ATOM 9368 C C . ALA A 1 1193 ? 63.895 74.775 -31.201 1.00 29.70 1193 ALA A C 1
ATOM 9370 O O . ALA A 1 1193 ? 64.176 74.121 -30.205 1.00 29.70 1193 ALA A O 1
ATOM 9371 N N . SER A 1 1194 ? 64.496 74.484 -32.364 1.00 30.55 1194 SER A N 1
ATOM 9372 C CA . SER A 1 1194 ? 64.391 75.119 -33.696 1.00 30.55 1194 SER A CA 1
ATOM 9373 C C . SER A 1 1194 ? 64.733 74.151 -34.859 1.00 30.55 1194 SER A C 1
ATOM 9375 O O . SER A 1 1194 ? 64.970 72.969 -34.632 1.00 30.55 1194 SER A O 1
ATOM 9377 N N . ASP A 1 1195 ? 64.779 74.706 -36.081 1.00 27.20 1195 ASP A N 1
ATOM 9378 C CA . ASP A 1 1195 ? 65.465 74.215 -37.298 1.00 27.20 1195 ASP A CA 1
ATOM 9379 C C . ASP A 1 1195 ? 64.655 73.446 -38.372 1.00 27.20 1195 ASP A C 1
ATOM 9381 O O . ASP A 1 1195 ? 63.553 72.948 -38.158 1.00 27.20 1195 ASP A O 1
ATOM 9385 N N . TRP A 1 1196 ? 65.264 73.403 -39.568 1.00 27.80 1196 TRP A N 1
ATOM 9386 C CA . TRP A 1 1196 ? 64.935 72.612 -40.770 1.00 27.80 1196 TRP A CA 1
ATOM 9387 C C . TRP A 1 1196 ? 63.715 73.008 -41.608 1.00 27.80 1196 TRP A C 1
ATOM 9389 O O . TRP A 1 1196 ? 62.839 72.223 -41.963 1.00 27.80 1196 TRP A O 1
ATOM 9399 N N . SER A 1 1197 ? 63.782 74.250 -42.085 1.00 31.22 1197 SER A N 1
ATOM 9400 C CA . SER A 1 1197 ? 63.125 74.700 -43.312 1.00 31.22 1197 SER A CA 1
ATOM 9401 C C . SER A 1 1197 ? 63.736 74.072 -44.586 1.00 31.22 1197 SER A C 1
ATOM 9403 O O . SER A 1 1197 ? 64.673 74.635 -45.155 1.00 31.22 1197 SER A O 1
ATOM 9405 N N . THR A 1 1198 ? 63.164 72.976 -45.096 1.00 29.42 1198 THR A N 1
ATOM 9406 C CA . THR A 1 1198 ? 63.373 72.500 -46.487 1.00 29.42 1198 THR A CA 1
ATOM 9407 C C . THR A 1 1198 ? 62.213 71.604 -46.957 1.00 29.42 1198 THR A C 1
ATOM 9409 O O . THR A 1 1198 ? 61.930 70.611 -46.293 1.00 29.42 1198 THR A O 1
ATOM 9412 N N . PRO A 1 1199 ? 61.549 71.883 -48.100 1.00 54.50 1199 PRO A N 1
ATOM 9413 C CA . PRO A 1 1199 ? 60.452 71.050 -48.603 1.00 54.50 1199 PRO A CA 1
ATOM 9414 C C . PRO A 1 1199 ? 60.869 70.086 -49.736 1.00 54.50 1199 PRO A C 1
ATOM 9416 O O . PRO A 1 1199 ? 61.412 70.524 -50.753 1.00 54.50 1199 PRO A O 1
ATOM 9419 N N . PRO A 1 1200 ? 60.512 68.793 -49.638 1.00 34.72 1200 PRO A N 1
ATOM 9420 C CA . PRO A 1 1200 ? 60.319 67.910 -50.790 1.00 34.72 1200 PRO A CA 1
ATOM 9421 C C . PRO A 1 1200 ? 58.861 67.412 -50.905 1.00 34.72 1200 PRO A C 1
ATOM 9423 O O . PRO A 1 1200 ? 58.012 67.686 -50.060 1.00 34.72 1200 PRO A O 1
ATOM 9426 N N . ARG A 1 1201 ? 58.546 66.712 -52.003 1.00 30.53 1201 ARG A N 1
ATOM 9427 C CA . ARG A 1 1201 ? 57.175 66.321 -52.383 1.00 30.53 1201 ARG A CA 1
ATOM 9428 C C . ARG A 1 1201 ? 56.722 64.993 -51.765 1.00 30.53 1201 ARG A C 1
ATOM 9430 O O . ARG A 1 1201 ? 57.486 64.035 -51.745 1.00 30.53 1201 ARG A O 1
ATOM 9437 N N . LEU A 1 1202 ? 55.431 64.919 -51.435 1.00 32.94 1202 LEU A N 1
ATOM 9438 C CA . LEU A 1 1202 ? 54.662 63.669 -51.383 1.00 32.94 1202 LEU A CA 1
ATOM 9439 C C . LEU A 1 1202 ? 54.675 62.965 -52.752 1.00 32.94 1202 LEU A C 1
ATOM 9441 O O . LEU A 1 1202 ? 54.467 63.621 -53.776 1.00 32.94 1202 LEU A O 1
ATOM 9445 N N . ALA A 1 1203 ? 54.835 61.640 -52.760 1.00 37.28 1203 ALA A N 1
ATOM 9446 C CA . ALA A 1 1203 ? 54.510 60.785 -53.901 1.00 37.28 1203 ALA A CA 1
ATOM 9447 C C . ALA A 1 1203 ? 54.288 59.331 -53.442 1.00 37.28 1203 ALA A C 1
ATOM 9449 O O . ALA A 1 1203 ? 55.262 58.638 -53.161 1.00 37.28 1203 ALA A O 1
ATOM 9450 N N . LYS A 1 1204 ? 53.018 58.892 -53.493 1.00 31.27 1204 LYS A N 1
ATOM 9451 C CA . LYS A 1 1204 ? 52.464 57.640 -52.934 1.00 31.27 1204 LYS A CA 1
ATOM 9452 C C . LYS A 1 1204 ? 52.367 57.637 -51.409 1.00 31.27 1204 LYS A C 1
ATOM 9454 O O . LYS A 1 1204 ? 53.420 57.595 -50.748 1.00 31.27 1204 LYS A O 1
#

Secondary structure (DSSP, 8-state):
-HHHHHHHHHHHH--SHHHHHHHHHHHHHHHH-TTHHHHHHHHHHH---HHHHHHHHHHHHHHHHSTTS-HHHHHHHHHHHHHHHHH-S---HHHHHHHHHHHHHHHHHHHTTS-HHHHHHHHHHHHHHHTS-TTSHHHHHHHHHHHHHHHHHS---HHHHHHHT--HHHHHHHHHHHHHHTHHHHHHHHHHHHHH---HHHHHHHHHHHHHHHGGGPPPTT-----B---GGGHHHHS-HHHHHHHHHHHHHHTT-HHHHHHHHHHHHHHHHB-SS----SSTT-------SSSSHHHHHHHHHHHHHHHHHHHTSPPPS-HHHHHHHHHHHHHHHHHTGGG---HHHHHHHHHHHHHHHHHHHHHHHH-SS----HHHHHHHHHHHHHHHHHHHHHHTT-PPPHHHHHHHHHHHHHHHHHHHHHH--S----------STHHHHHHHHHHT-TT--TT-HHHHHHHHHHHHHHHHHHHHSS---SSS-PPPPGGGGGGHHHHHHHHHHHHHHHHHHHHHHHH-GGGS-HHHHHHHHHHHHHHHHHHTTTSHHHHHHHHHHHHHHHHHHHHHS-TTT-TT-TTHHHHHHHHHHHHHHHHTTTS-HHHHHHHHHHHHHHHHHHHHHHHH--PPSSS-HHHHHHHHHHHHHHHHHHHGGGT---SS-TTSHHHHHHHHHHHHHHHHGGG--TTGGGSHHHHHHHHHHHHHHHHH-HHHHTTS-HHHHHHHHHHHHHHTT-SSHHHHHHHHHHHHHHHHHHTTS--S-TTSSGGGHHHHHHHHHHS---HHHHHHHHHHHHHHHHHSTTTHHHHHHHHHTTS-HHHHHHHHHHHHHHHHTSPPPPPHHHHHHHHHHHHHHHHHHHHHHHHHHHHHHHHHHHHHHHHHHHHHHHHHHHHHHHHHHHHHHHH---------HHHHHHHHHHHHHHHHHHHHHHHHHHHHHHHHHHHHHHHHHHHS---SS--SS-------EE-SSHHHHHHHHHHHHHHHHHHHHHHHHHTT---TTSPPEEEEEEEEETTEEEEEEEEE----TTS-HHHHHHHHHHSHHHHTTTTTTS---S--EEEE-SSEEEEEEE-TTS-EEEEEEEEEEETTTEEEEEEEE-SEETT------B---EEEEEEE-----S-GGGS-HHHH-----S-THHHHHHHHHHHHHHHHHHHHHHTSPP-----------------

InterPro domains:
  IPR011989 Armadillo-like helical [G3DSA:1.25.10.10] (1-506)
  IPR011989 Armadillo-like helical [G3DSA:1.25.10.10] (645-803)
  IPR016024 Armadillo-type fold [SSF48371] (2-840)
  IPR044189 Exportin 4/7-like [PTHR12596] (12-548)

Radius of gyration: 44.07 Å; chains: 1; bounding box: 118×124×102 Å